Protein AF-0000000086639168 (afdb_homodimer)

InterPro domains:
  IPR001138 Zn(2)Cys(6) fungal-type DNA-binding domain [PF00172] (12-46)
  IPR001138 Zn(2)Cys(6) fungal-type DNA-binding domain [PS00463] (12-40)
  IPR001138 Zn(2)Cys(6) fungal-type DNA-binding domain [PS50048] (12-42)
  IPR001138 Zn(2)Cys(6) fungal-type DNA-binding domain [SM00066] (7-51)
  IPR001138 Zn(2)Cys(6) fungal-type DNA-binding domain [cd00067] (12-43)
  IPR021858 Fungal transcription factor [PF11951] (83-449)
  IPR036864 Zn(2)-C6 fungal-type DNA-binding domain superfamily [G3DSA:4.10.240.10] (5-71)
  IPR036864 Zn(2)-C6 fungal-type DNA-binding domain superfamily [SSF57701] (4-49)

pLDDT: mean 86.14, std 15.99, range [28.06, 98.81]

Foldseek 3Di:
DPDPPCQEDDQAFPVSVVVSHYFPNDPPATPVCVVVVHRGHSQQDPPPPPPPPPDPPDPQLDQDPVLVVLLVPDDPLLNVLLNQLSRPAVLLQAQAPDAHGAPSVLLSVDVLLSLLSSLQSVLLVCLRHVPDDPVVSVVSVVVSVVVLVVLVVVCVVDVDGPLVSSLSNLLSLLCSLAWRNLVPPPRDNVVSLVVNQVSQVSCPHPLNSLVVPDQNSLASVLQSQVLQLLLCLQQLHAGPDALVVLVSSVVGGYRYYAQPVRPDALSQLSSLSNVLSVVQVCCVVPVDPDDVVVLVVSCVSLPQDDDDDDPCCPPPVDDPPPPVVVVSVVRNVLRSLLSRLSSLLSQLSCCFSRVVDFLPDPSNLVSLVVNLVSLVPDDPPHSSLSQSQSSLLSSLLSDQDVVSVVVSLVSLVVSCSVRVTCLSVLSSVLSVVSNVCVVPDRDGSNRSSVSRSSSHRHD/DPDPPCQEDDQAFPVSVVVSHYFPNDPPATPVCVVVVHRTHSQQDPPPPPPPPPPPPDPQLDQDPVLVVLLVPDDPLLNVLLNQLSRPAVLLQAQAPDAHGAPSVLLSVDVLLSLLSSLQSVLLVCLRHVPDDPVVSVVSVVVSVVVLVVLVVVCVVDVDGPLVSSLSNLLSLLCSLAWRVLVPPPRDNVVSLVVNQVSQVSCPHPLNSLVVPDQNSLASVLQSQQLQLLLCLLQLHAGPDALVVLVSSVVGGYRYYAQPVRPDALSQLSSLSNVLSVVQVCCVVVVDPDDVVVLVVSCVSLPQDDDDDDPCCPPPVDPPPPPVVVVSVVRNVLRSLLSRLSSLLSQLSSCFSRVVDFLPDPSNLVSLVVNLVSLVPDDPPHSSLSQSQSSLLSSLLSDQDVVSVVVSLVSLVVSCSVRVTVLSVLSSVLSVVSNVCVVPDRDGSNRSSVSRSSSHRHD

Radius of gyration: 32.45 Å; Cα contacts (8 Å, |Δi|>4): 1247; chains: 2; bounding box: 69×102×83 Å

Structure (mmCIF, N/CA/C/O backbone):
data_AF-0000000086639168-model_v1
#
loop_
_entity.id
_entity.type
_entity.pdbx_description
1 polymer 'Zn(2)-C6 fungal-type domain-containing protein'
#
loop_
_atom_site.group_PDB
_atom_site.id
_atom_site.type_symbol
_atom_site.label_atom_id
_atom_site.label_alt_id
_atom_site.label_comp_id
_atom_site.label_asym_id
_atom_site.label_entity_id
_atom_site.label_seq_id
_atom_site.pdbx_PDB_ins_code
_atom_site.Cartn_x
_atom_site.Cartn_y
_atom_site.Cartn_z
_atom_site.occupancy
_atom_site.B_iso_or_equiv
_atom_site.auth_seq_id
_atom_site.auth_comp_id
_atom_site.auth_asym_id
_atom_site.auth_atom_id
_atom_site.pdbx_PDB_model_num
ATOM 1 N N . MET A 1 1 ? -40.969 24.562 -24.906 1 28.61 1 MET A N 1
ATOM 2 C CA . MET A 1 1 ? -39.938 25.25 -24.141 1 28.61 1 MET A CA 1
ATOM 3 C C . MET A 1 1 ? -38.562 25.031 -24.75 1 28.61 1 MET A C 1
ATOM 5 O O . MET A 1 1 ? -38.25 23.922 -25.188 1 28.61 1 MET A O 1
ATOM 9 N N . PRO A 1 2 ? -37.906 26.109 -25.391 1 35.97 2 PRO A N 1
ATOM 10 C CA . PRO A 1 2 ? -36.656 25.938 -26.125 1 35.97 2 PRO A CA 1
ATOM 11 C C . PRO A 1 2 ? -35.625 25.141 -25.328 1 35.97 2 PRO A C 1
ATOM 13 O O . PRO A 1 2 ? -35.656 25.141 -24.109 1 35.97 2 PRO A O 1
ATOM 16 N N . LYS A 1 3 ? -35.188 24 -25.938 1 38.59 3 LYS A N 1
ATOM 17 C CA . LYS A 1 3 ? -34.156 23.156 -25.344 1 38.59 3 LYS A CA 1
ATOM 18 C C . LYS A 1 3 ? -33.031 24 -24.797 1 38.59 3 LYS A C 1
ATOM 20 O O . LYS A 1 3 ? -32.5 24.891 -25.484 1 38.59 3 LYS A O 1
ATOM 25 N N . ALA A 1 4 ? -32.906 24.047 -23.531 1 40.09 4 ALA A N 1
ATOM 26 C CA . ALA A 1 4 ? -31.828 24.781 -22.859 1 40.09 4 ALA A CA 1
ATOM 27 C C . ALA A 1 4 ? -30.484 24.562 -23.547 1 40.09 4 ALA A C 1
ATOM 29 O O . ALA A 1 4 ? -30.016 23.422 -23.672 1 40.09 4 ALA A O 1
ATOM 30 N N . ARG A 1 5 ? -29.969 25.344 -24.484 1 43.91 5 ARG A N 1
ATOM 31 C CA . ARG A 1 5 ? -28.719 25.391 -25.219 1 43.91 5 ARG A CA 1
ATOM 32 C C . ARG A 1 5 ? -27.531 25.25 -24.281 1 43.91 5 ARG A C 1
ATOM 34 O O . ARG A 1 5 ? -27.422 25.969 -23.297 1 43.91 5 ARG A O 1
ATOM 41 N N . ILE A 1 6 ? -27.062 24.078 -24.203 1 49.97 6 ILE A N 1
ATOM 42 C CA . ILE A 1 6 ? -25.859 23.812 -23.406 1 49.97 6 ILE A CA 1
ATOM 43 C C . ILE A 1 6 ? -24.734 24.719 -23.875 1 49.97 6 ILE A C 1
ATOM 45 O O . ILE A 1 6 ? -24.234 24.594 -25 1 49.97 6 ILE A O 1
ATOM 49 N N . ARG A 1 7 ? -24.594 25.969 -23.5 1 56.16 7 ARG A N 1
ATOM 50 C CA . ARG A 1 7 ? -23.672 27 -23.922 1 56.16 7 ARG A CA 1
ATOM 51 C C . ARG A 1 7 ? -22.266 26.766 -23.375 1 56.16 7 ARG A C 1
ATOM 53 O O . ARG A 1 7 ? -21.281 27.312 -23.891 1 56.16 7 ARG A O 1
ATOM 60 N N . VAL A 1 8 ? -22.141 26.078 -22.219 1 59.53 8 VAL A N 1
ATOM 61 C CA . VAL A 1 8 ? -20.797 25.906 -21.672 1 59.53 8 VAL A CA 1
ATOM 62 C C . VAL A 1 8 ? -20.422 24.422 -21.641 1 59.53 8 VAL A C 1
ATOM 64 O O . VAL A 1 8 ? -21.25 23.578 -21.25 1 59.53 8 VAL A O 1
ATOM 67 N N . VAL A 1 9 ? -19.422 23.953 -22.297 1 63.97 9 VAL A N 1
ATOM 68 C CA . VAL A 1 9 ? -18.906 22.594 -22.312 1 63.97 9 VAL A CA 1
ATOM 69 C C . VAL A 1 9 ? -18.031 22.344 -21.094 1 63.97 9 VAL A C 1
ATOM 71 O O . VAL A 1 9 ? -17.328 23.234 -20.641 1 63.97 9 VAL A O 1
ATOM 74 N N . GLU A 1 10 ? -18.188 21.203 -20.516 1 67.06 10 GLU A N 1
ATOM 75 C CA . GLU A 1 10 ? -17.344 20.781 -19.391 1 67.06 10 GLU A CA 1
ATOM 76 C C . GLU A 1 10 ? -15.867 20.828 -19.766 1 67.06 10 GLU A C 1
ATOM 78 O O . GLU A 1 10 ? -15.477 20.391 -20.844 1 67.06 10 GLU A O 1
ATOM 83 N N . GLY A 1 11 ? -14.867 21.562 -18.938 1 69 11 GLY A N 1
ATOM 84 C CA . GLY A 1 11 ? -13.453 21.766 -19.203 1 69 11 GLY A CA 1
ATOM 85 C C . GLY A 1 11 ? -13.148 23.094 -19.859 1 69 11 GLY A C 1
ATOM 86 O O . GLY A 1 11 ? -12.008 23.359 -20.25 1 69 11 GLY A O 1
ATOM 87 N N . SER A 1 12 ? -14.07 23.844 -19.969 1 70.62 12 SER A N 1
ATOM 88 C CA . SER A 1 12 ? -13.914 25.141 -20.625 1 70.62 12 SER A CA 1
ATOM 89 C C . SER A 1 12 ? -12.984 26.047 -19.828 1 70.62 12 SER A C 1
ATOM 91 O O . SER A 1 12 ? -12.906 25.938 -18.594 1 70.62 12 SER A O 1
ATOM 93 N N . CYS A 1 13 ? -12.172 26.797 -20.547 1 72 13 CYS A N 1
ATOM 94 C CA . CYS A 1 13 ? -11.328 27.797 -19.906 1 72 13 CYS A CA 1
ATOM 95 C C . CYS A 1 13 ? -12.18 28.859 -19.219 1 72 13 CYS A C 1
ATOM 97 O O . CYS A 1 13 ? -13.352 29.062 -19.578 1 72 13 CYS A O 1
ATOM 99 N N . TRP A 1 14 ? -11.719 29.531 -18.234 1 72.25 14 TRP A N 1
ATOM 100 C CA . TRP A 1 14 ? -12.453 30.469 -17.391 1 72.25 14 TRP A CA 1
ATOM 101 C C . TRP A 1 14 ? -13.008 31.625 -18.219 1 72.25 14 TRP A C 1
ATOM 103 O O . TRP A 1 14 ? -14.18 31.984 -18.094 1 72.25 14 TRP A O 1
ATOM 113 N N . PRO A 1 15 ? -12.367 32.188 -19.094 1 75.31 15 PRO A N 1
ATOM 114 C CA . PRO A 1 15 ? -12.93 33.312 -19.875 1 75.31 15 PRO A CA 1
ATOM 115 C C . PRO A 1 15 ? -14.109 32.875 -20.734 1 75.31 15 PRO A C 1
ATOM 117 O O . PRO A 1 15 ? -15.094 33.625 -20.844 1 75.31 15 PRO A O 1
ATOM 120 N N . CYS A 1 16 ? -14.047 31.734 -21.141 1 76.38 16 CYS A N 1
ATOM 121 C CA . CYS A 1 16 ? -15.148 31.25 -21.969 1 76.38 16 CYS A CA 1
ATOM 122 C C . CYS A 1 16 ? -16.375 30.938 -21.109 1 76.38 16 CYS A C 1
ATOM 124 O O . CYS A 1 16 ? -17.5 31.234 -21.5 1 76.38 16 CYS A O 1
ATOM 126 N N . LYS A 1 17 ? -16.094 30.422 -19.953 1 72.12 17 LYS A N 1
ATOM 127 C CA . LYS A 1 17 ? -17.188 30.156 -19.016 1 72.12 17 LYS A CA 1
ATOM 128 C C . LYS A 1 17 ? -17.859 31.453 -18.578 1 72.12 17 LYS A C 1
ATOM 130 O O . LYS A 1 17 ? -19.094 31.516 -18.5 1 72.12 17 LYS A O 1
ATOM 135 N N . LYS A 1 18 ? -17.047 32.406 -18.344 1 70.06 18 LYS A N 1
ATOM 136 C CA . LYS A 1 18 ? -17.531 33.688 -17.922 1 70.06 18 LYS A CA 1
ATOM 137 C C . LYS A 1 18 ? -18.391 34.344 -19 1 70.06 18 LYS A C 1
ATOM 139 O O . LYS A 1 18 ? -19.406 34.969 -18.719 1 70.06 18 LYS A O 1
ATOM 144 N N . ARG A 1 19 ? -18.062 34.156 -20.172 1 74.25 19 ARG A N 1
ATOM 145 C CA . ARG A 1 19 ? -18.719 34.781 -21.312 1 74.25 19 ARG A CA 1
ATOM 146 C C . ARG A 1 19 ? -19.844 33.875 -21.844 1 74.25 19 ARG A C 1
ATOM 148 O O . ARG A 1 19 ? -20.562 34.25 -22.766 1 74.25 19 ARG A O 1
ATOM 155 N N . ARG A 1 20 ? -19.953 32.75 -21.141 1 71.69 20 ARG A N 1
ATOM 156 C CA . ARG A 1 20 ? -20.984 31.781 -21.484 1 71.69 20 ARG A CA 1
ATOM 157 C C . ARG A 1 20 ? -20.938 31.453 -22.969 1 71.69 20 ARG A C 1
ATOM 159 O O . ARG A 1 20 ? -21.969 31.391 -23.641 1 71.69 20 ARG A O 1
ATOM 166 N N . ILE A 1 21 ? -19.656 31.281 -23.469 1 79.5 21 ILE A N 1
ATOM 167 C CA . ILE A 1 21 ? -19.484 30.875 -24.859 1 79.5 21 ILE A CA 1
ATOM 168 C C . ILE A 1 21 ? -18.891 29.469 -24.906 1 79.5 21 ILE A C 1
ATOM 170 O O . ILE A 1 21 ? -18.219 29.031 -23.969 1 79.5 21 ILE A O 1
ATOM 174 N N . LYS A 1 22 ? -19.172 28.781 -25.922 1 76.25 22 LYS A N 1
ATOM 175 C CA . LYS A 1 22 ? -18.688 27.422 -26.094 1 76.25 22 LYS A CA 1
ATOM 176 C C . LYS A 1 22 ? -17.172 27.406 -26.328 1 76.25 22 LYS A C 1
ATOM 178 O O . LYS A 1 22 ? -16.688 27.891 -27.359 1 76.25 22 LYS A O 1
ATOM 183 N N . CYS A 1 23 ? -16.391 26.906 -25.328 1 74.69 23 CYS A N 1
ATOM 184 C CA . CYS A 1 23 ? -14.945 26.75 -25.375 1 74.69 23 CYS A CA 1
ATOM 185 C C . CYS A 1 23 ? -14.547 25.594 -26.281 1 74.69 23 CYS A C 1
ATOM 187 O O . CYS A 1 23 ? -15.242 24.578 -26.328 1 74.69 23 CYS A O 1
ATOM 189 N N . ASP A 1 24 ? -13.547 25.656 -27.031 1 77.69 24 ASP A N 1
ATOM 190 C CA . ASP A 1 24 ? -13.102 24.562 -27.875 1 77.69 24 ASP A CA 1
ATOM 191 C C . ASP A 1 24 ? -12.094 23.672 -27.141 1 77.69 24 ASP A C 1
ATOM 193 O O . ASP A 1 24 ? -11.508 22.766 -27.734 1 77.69 24 ASP A O 1
ATOM 197 N N . LEU A 1 25 ? -11.766 23.953 -25.922 1 74.25 25 LEU A N 1
ATOM 198 C CA . LEU A 1 25 ? -10.969 23.188 -24.969 1 74.25 25 LEU A CA 1
ATOM 199 C C . LEU A 1 25 ? -9.531 23.031 -25.469 1 74.25 25 LEU A C 1
ATOM 201 O O . LEU A 1 25 ? -8.805 22.156 -25.016 1 74.25 25 LEU A O 1
ATOM 205 N N . ALA A 1 26 ? -9.117 23.953 -26.312 1 75 26 ALA A N 1
ATOM 206 C CA . ALA A 1 26 ? -7.742 23.906 -26.797 1 75 26 ALA A CA 1
ATOM 207 C C . ALA A 1 26 ? -6.785 24.516 -25.781 1 75 26 ALA A C 1
ATOM 209 O O . ALA A 1 26 ? -7.055 25.578 -25.219 1 75 26 ALA A O 1
ATOM 210 N N . LYS A 1 27 ? -5.707 23.812 -25.234 1 72.19 27 LYS A N 1
ATOM 211 C CA . LYS A 1 27 ? -4.648 24.281 -24.344 1 72.19 27 LYS A CA 1
ATOM 212 C C . LYS A 1 27 ? -3.387 24.625 -25.125 1 72.19 27 LYS A C 1
ATOM 214 O O . LYS A 1 27 ? -3.121 24.047 -26.188 1 72.19 27 LYS A O 1
ATOM 219 N N . PRO A 1 28 ? -2.666 25.672 -24.641 1 71.88 28 PRO A N 1
ATOM 220 C CA . PRO A 1 28 ? -2.865 26.438 -23.406 1 71.88 28 PRO A CA 1
ATOM 221 C C . PRO A 1 28 ? -3.887 27.562 -23.578 1 71.88 28 PRO A C 1
ATOM 223 O O . PRO A 1 28 ? -4.395 28.094 -22.578 1 71.88 28 PRO A O 1
ATOM 226 N N . THR A 1 29 ? -4.184 27.922 -24.812 1 77.88 29 THR A N 1
ATOM 227 C CA . THR A 1 29 ? -5.121 29 -25.078 1 77.88 29 THR A CA 1
ATOM 228 C C . THR A 1 29 ? -6.207 28.562 -26.047 1 77.88 29 THR A C 1
ATOM 230 O O . THR A 1 29 ? -5.906 28.094 -27.156 1 77.88 29 THR A O 1
ATOM 233 N N . CYS A 1 30 ? -7.344 28.703 -25.578 1 78.5 30 CYS A N 1
ATOM 234 C CA . CYS A 1 30 ? -8.43 28.312 -26.469 1 78.5 30 CYS A CA 1
ATOM 235 C C . CYS A 1 30 ? -8.633 29.344 -27.578 1 78.5 30 CYS A C 1
ATOM 237 O O . CYS A 1 30 ? -8.242 30.5 -27.438 1 78.5 30 CYS A O 1
ATOM 239 N N . SER A 1 31 ? -9.195 28.891 -28.734 1 81.94 31 SER A N 1
ATOM 240 C CA . SER A 1 31 ? -9.359 29.75 -29.922 1 81.94 31 SER A CA 1
ATOM 241 C C . SER A 1 31 ? -10.266 30.938 -29.609 1 81.94 31 SER A C 1
ATOM 243 O O . SER A 1 31 ? -10.117 32 -30.219 1 81.94 31 SER A O 1
ATOM 245 N N . ARG A 1 32 ? -11.117 30.781 -28.703 1 80.69 32 ARG A N 1
ATOM 246 C CA . ARG A 1 32 ? -12.07 31.828 -28.359 1 80.69 32 ARG A CA 1
ATOM 247 C C . ARG A 1 32 ? -11.391 32.938 -27.562 1 80.69 32 ARG A C 1
ATOM 249 O O . ARG A 1 32 ? -11.633 34.125 -27.797 1 80.69 32 ARG A O 1
ATOM 256 N N . CYS A 1 33 ? -10.578 32.531 -26.688 1 78.25 33 CYS A N 1
ATOM 257 C CA . CYS A 1 33 ? -9.805 33.469 -25.906 1 78.25 33 CYS A CA 1
ATOM 258 C C . CYS A 1 33 ? -8.766 34.188 -26.781 1 78.25 33 CYS A C 1
ATOM 260 O O . CYS A 1 33 ? -8.562 35.375 -26.672 1 78.25 33 CYS A O 1
ATOM 262 N N . ALA A 1 34 ? -8.219 33.5 -27.609 1 81.38 34 ALA A N 1
ATOM 263 C CA . ALA A 1 34 ? -7.223 34.062 -28.531 1 81.38 34 ALA A CA 1
ATOM 264 C C . ALA A 1 34 ? -7.84 35.125 -29.422 1 81.38 34 ALA A C 1
ATOM 266 O O . ALA A 1 34 ? -7.223 36.156 -29.672 1 81.38 34 ALA A O 1
ATOM 267 N N . LYS A 1 35 ? -9.008 34.906 -29.844 1 79.75 35 LYS A N 1
ATOM 268 C CA . LYS A 1 35 ? -9.68 35.812 -30.766 1 79.75 35 LYS A CA 1
ATOM 269 C C . LYS A 1 35 ? -10 37.156 -30.094 1 79.75 35 LYS A C 1
ATOM 271 O O . LYS A 1 35 ? -9.953 38.219 -30.734 1 79.75 35 LYS A O 1
ATOM 276 N N . VAL A 1 36 ? -10.219 37.062 -28.859 1 79.88 36 VAL A N 1
ATOM 277 C CA . VAL A 1 36 ? -10.633 38.312 -28.188 1 79.88 36 VAL A CA 1
ATOM 278 C C . VAL A 1 36 ? -9.484 38.844 -27.344 1 79.88 36 VAL A C 1
ATOM 280 O O . VAL A 1 36 ? -9.617 39.906 -26.703 1 79.88 36 VAL A O 1
ATOM 283 N N . GLY A 1 37 ? -8.367 38.219 -27.297 1 74.31 37 GLY A N 1
ATOM 284 C CA . GLY A 1 37 ? -7.195 38.656 -26.562 1 74.31 37 GLY A CA 1
ATOM 285 C C . GLY A 1 37 ? -7.312 38.469 -25.062 1 74.31 37 GLY A C 1
ATOM 286 O O . GLY A 1 37 ? -6.688 39.188 -24.281 1 74.31 37 GLY A O 1
ATOM 287 N N . ALA A 1 38 ? -8.172 37.625 -24.672 1 72.69 38 ALA A N 1
ATOM 288 C CA . ALA A 1 38 ? -8.344 37.344 -23.25 1 72.69 38 ALA A CA 1
ATOM 289 C C . ALA A 1 38 ? -7.293 36.344 -22.75 1 72.69 38 ALA A C 1
ATOM 291 O O . ALA A 1 38 ? -6.781 35.531 -23.547 1 72.69 38 ALA A O 1
ATOM 292 N N . THR A 1 39 ? -6.867 36.438 -21.641 1 71.19 39 THR A N 1
ATOM 293 C CA . THR A 1 39 ? -5.977 35.469 -21.031 1 71.19 39 THR A CA 1
ATOM 294 C C . THR A 1 39 ? -6.727 34.156 -20.719 1 71.19 39 THR A C 1
ATOM 296 O O . THR A 1 39 ? -7.531 34.125 -19.797 1 71.19 39 THR A O 1
ATOM 299 N N . CYS A 1 40 ? -6.406 33.094 -21.484 1 69.38 40 CYS A N 1
ATOM 300 C CA . CYS A 1 40 ? -7.043 31.797 -21.359 1 69.38 40 CYS A CA 1
ATOM 301 C C . CYS A 1 40 ? -6.562 31.078 -20.094 1 69.38 40 CYS A C 1
ATOM 303 O O . CYS A 1 40 ? -5.359 30.969 -19.859 1 69.38 40 CYS A O 1
ATOM 305 N N . ASP A 1 41 ? -7.422 30.938 -19.172 1 66.12 41 ASP A N 1
ATOM 306 C CA . ASP A 1 41 ? -7.09 30.266 -17.906 1 66.12 41 ASP A CA 1
ATOM 307 C C . ASP A 1 41 ? -8.016 29.078 -17.656 1 66.12 41 ASP A C 1
ATOM 309 O O . ASP A 1 41 ? -9.227 29.266 -17.516 1 66.12 41 ASP A O 1
ATOM 313 N N . TYR A 1 42 ? -7.484 28.031 -17.797 1 61.31 42 TYR A N 1
ATOM 314 C CA . TYR A 1 42 ? -8.273 26.828 -17.547 1 61.31 42 TYR A CA 1
ATOM 315 C C . TYR A 1 42 ? -8.289 26.5 -16.047 1 61.31 42 TYR A C 1
ATOM 317 O O . TYR A 1 42 ? -9.039 25.609 -15.625 1 61.31 42 TYR A O 1
ATOM 325 N N . ASN A 1 43 ? -7.512 27.188 -15.359 1 51.44 43 ASN A N 1
ATOM 326 C CA . ASN A 1 43 ? -7.277 26.781 -13.977 1 51.44 43 ASN A CA 1
ATOM 327 C C . ASN A 1 43 ? -8.031 27.672 -12.992 1 51.44 43 ASN A C 1
ATOM 329 O O . ASN A 1 43 ? -8 27.438 -11.789 1 51.44 43 ASN A O 1
ATOM 333 N N . GLN A 1 44 ? -8.625 28.766 -13.461 1 44.03 44 GLN A N 1
ATOM 334 C CA . GLN A 1 44 ? -9.25 29.656 -12.484 1 44.03 44 GLN A CA 1
ATOM 335 C C . GLN A 1 44 ? -10.562 29.062 -11.969 1 44.03 44 GLN A C 1
ATOM 337 O O . GLN A 1 44 ? -11.414 28.641 -12.758 1 44.03 44 GLN A O 1
ATOM 342 N N . ARG A 1 45 ? -10.609 28.531 -10.805 1 42.16 45 ARG A N 1
ATOM 343 C CA . ARG A 1 45 ? -11.867 28.188 -10.148 1 42.16 45 ARG A CA 1
ATOM 344 C C . ARG A 1 45 ? -12.602 29.438 -9.688 1 42.16 45 ARG A C 1
ATOM 346 O O . ARG A 1 45 ? -12.055 30.234 -8.906 1 42.16 45 ARG A O 1
ATOM 353 N N . LEU A 1 46 ? -13.508 29.969 -10.492 1 36.66 46 LEU A N 1
ATOM 354 C CA . LEU A 1 46 ? -14.359 31.031 -9.992 1 36.66 46 LEU A CA 1
ATOM 355 C C . LEU A 1 46 ? -15.133 30.594 -8.758 1 36.66 46 LEU A C 1
ATOM 357 O O . LEU A 1 46 ? -15.812 29.562 -8.781 1 36.66 46 LEU A O 1
ATOM 361 N N . ILE A 1 47 ? -14.672 30.906 -7.594 1 37.56 47 ILE A N 1
ATOM 362 C CA . ILE A 1 47 ? -15.523 30.766 -6.418 1 37.56 47 ILE A CA 1
ATOM 363 C C . ILE A 1 47 ? -16.781 31.609 -6.594 1 37.56 47 ILE A C 1
ATOM 365 O O . ILE A 1 47 ? -16.719 32.844 -6.707 1 37.56 47 ILE A O 1
ATOM 369 N N . ARG A 1 48 ? -17.766 31.25 -7.43 1 35.31 48 ARG A N 1
ATOM 370 C CA . ARG A 1 48 ? -19.031 31.984 -7.398 1 35.31 48 ARG A CA 1
ATOM 371 C C . ARG A 1 48 ? -19.625 31.969 -6 1 35.31 48 ARG A C 1
ATOM 373 O O . ARG A 1 48 ? -19.781 30.906 -5.395 1 35.31 48 ARG A O 1
ATOM 380 N N . TRP A 1 49 ? -19.406 33.031 -5.352 1 31.45 49 TRP A N 1
ATOM 381 C CA . TRP A 1 49 ? -20.172 33.25 -4.129 1 31.45 49 TRP A CA 1
ATOM 382 C C . TRP A 1 49 ? -21.672 33.188 -4.395 1 31.45 49 TRP A C 1
ATOM 384 O O . TRP A 1 49 ? -22.188 33.844 -5.293 1 31.45 49 TRP A O 1
ATOM 394 N N . SER A 1 50 ? -22.281 32.094 -4.531 1 32.62 50 SER A N 1
ATOM 395 C CA . SER A 1 50 ? -23.734 32.156 -4.543 1 32.62 50 SER A CA 1
ATOM 396 C C . SER A 1 50 ? -24.266 33 -3.383 1 32.62 50 SER A C 1
ATOM 398 O O . SER A 1 50 ? -23.781 32.875 -2.254 1 32.62 50 SER A O 1
ATOM 400 N N . THR A 1 51 ? -24.609 34.219 -3.561 1 28.75 51 THR A N 1
ATOM 401 C CA . THR A 1 51 ? -25.391 34.938 -2.57 1 28.75 51 THR A CA 1
ATOM 402 C C . THR A 1 51 ? -26.484 34.062 -1.982 1 28.75 51 THR A C 1
ATOM 404 O O . THR A 1 51 ? -27.312 34.531 -1.204 1 28.75 51 THR A O 1
ATOM 407 N N . ARG A 1 52 ? -26.844 33.094 -2.582 1 32.38 52 ARG A N 1
ATOM 408 C CA . ARG A 1 52 ? -27.812 32.25 -1.937 1 32.38 52 ARG A CA 1
ATOM 409 C C . ARG A 1 52 ? -27.25 31.609 -0.67 1 32.38 52 ARG A C 1
ATOM 411 O O . ARG A 1 52 ? -26.078 31.203 -0.647 1 32.38 52 ARG A O 1
ATOM 418 N N . PRO A 1 53 ? -27.938 31.969 0.509 1 28.22 53 PRO A N 1
ATOM 419 C CA . PRO A 1 53 ? -27.422 31.359 1.735 1 28.22 53 PRO A CA 1
ATOM 420 C C . PRO A 1 53 ? -26.906 29.938 1.514 1 28.22 53 PRO A C 1
ATOM 422 O O . PRO A 1 53 ? -27.547 29.141 0.817 1 28.22 53 PRO A O 1
ATOM 425 N N . ALA A 1 54 ? -25.703 29.734 1.216 1 32.28 54 ALA A N 1
ATOM 426 C CA . ALA A 1 54 ? -25.172 28.375 1.14 1 32.28 54 ALA A CA 1
ATOM 427 C C . ALA A 1 54 ? -26 27.406 1.968 1 32.28 54 ALA A C 1
ATOM 429 O O . ALA A 1 54 ? -26.656 27.812 2.934 1 32.28 54 ALA A O 1
ATOM 430 N N . VAL A 1 55 ? -26.203 26.234 1.498 1 34.38 55 VAL A N 1
ATOM 431 C CA . VAL A 1 55 ? -26.828 25.141 2.248 1 34.38 55 VAL A CA 1
ATOM 432 C C . VAL A 1 55 ? -26.391 25.219 3.711 1 34.38 55 VAL A C 1
ATOM 434 O O . VAL A 1 55 ? -25.375 25.828 4.035 1 34.38 55 VAL A O 1
ATOM 437 N N . THR A 1 56 ? -27.031 24.484 4.691 1 33 56 THR A N 1
ATOM 438 C CA . THR A 1 56 ? -26.922 24.344 6.141 1 33 56 THR A CA 1
ATOM 439 C C . THR A 1 56 ? -25.469 24.125 6.547 1 33 56 THR A C 1
ATOM 441 O O . THR A 1 56 ? -24.875 23.094 6.211 1 33 56 THR A O 1
ATOM 444 N N . VAL A 1 57 ? -24.578 25.109 6.355 1 37.69 57 VAL A N 1
ATOM 445 C CA . VAL A 1 57 ? -23.359 24.953 7.129 1 37.69 57 VAL A CA 1
ATOM 446 C C . VAL A 1 57 ? -23.641 24.156 8.398 1 37.69 57 VAL A C 1
ATOM 448 O O . VAL A 1 57 ? -24.641 24.391 9.078 1 37.69 57 VAL A O 1
ATOM 451 N N . PRO A 1 58 ? -23.078 23.141 8.523 1 37.91 58 PRO A N 1
ATOM 452 C CA . PRO A 1 58 ? -23.344 22.469 9.797 1 37.91 58 PRO A CA 1
ATOM 453 C C . PRO A 1 58 ? -23.344 23.422 10.984 1 37.91 58 PRO A C 1
ATOM 455 O O . PRO A 1 58 ? -22.672 24.453 10.953 1 37.91 58 PRO A O 1
ATOM 458 N N . ALA A 1 59 ? -24.359 23.328 11.852 1 45.5 59 ALA A N 1
ATOM 459 C CA . ALA A 1 59 ? -24.672 24.141 13.031 1 45.5 59 ALA A CA 1
ATOM 460 C C . ALA A 1 59 ? -23.391 24.516 13.781 1 45.5 59 ALA A C 1
ATOM 462 O O . ALA A 1 59 ? -23.297 25.594 14.359 1 45.5 59 ALA A O 1
ATOM 463 N N . ILE A 1 60 ? -22.438 23.703 13.547 1 42.5 60 ILE A N 1
ATOM 464 C CA . ILE A 1 60 ? -21.25 23.922 14.359 1 42.5 60 ILE A CA 1
ATOM 465 C C . ILE A 1 60 ? -20.484 25.141 13.852 1 42.5 60 ILE A C 1
ATOM 467 O O . ILE A 1 60 ? -19.766 25.781 14.617 1 42.5 60 ILE A O 1
ATOM 471 N N . TYR A 1 61 ? -20.766 25.469 12.656 1 41.34 61 TYR A N 1
ATOM 472 C CA . TYR A 1 61 ? -20.047 26.625 12.117 1 41.34 61 TYR A CA 1
ATOM 473 C C . TYR A 1 61 ? -20.906 27.875 12.195 1 41.34 61 TYR A C 1
ATOM 475 O O . TYR A 1 61 ? -20.516 28.953 11.727 1 41.34 61 TYR A O 1
ATOM 483 N N . GLN A 1 62 ? -22.203 27.719 12.656 1 45.03 62 GLN A N 1
ATOM 484 C CA . GLN A 1 62 ? -23.094 28.875 12.742 1 45.03 62 GLN A CA 1
ATOM 485 C C . GLN A 1 62 ? -22.734 29.75 13.938 1 45.03 62 GLN A C 1
ATOM 487 O O . GLN A 1 62 ? -22.375 29.25 15.008 1 45.03 62 GLN A O 1
ATOM 492 N N . ILE A 1 63 ? -22.5 30.984 13.75 1 47.81 63 ILE A N 1
ATOM 493 C CA . ILE A 1 63 ? -22.188 31.969 14.781 1 47.81 63 ILE A CA 1
ATOM 494 C C . ILE A 1 63 ? -23.359 32.094 15.758 1 47.81 63 ILE A C 1
ATOM 496 O O . ILE A 1 63 ? -24.516 32.25 15.336 1 47.81 63 ILE A O 1
ATOM 500 N N . THR A 1 64 ? -23.172 31.75 16.984 1 50.59 64 THR A N 1
ATOM 501 C CA . THR A 1 64 ? -24.188 31.875 18.016 1 50.59 64 THR A CA 1
ATOM 502 C C . THR A 1 64 ? -24.703 33.312 18.109 1 50.59 64 THR A C 1
ATOM 504 O O . THR A 1 64 ? -24.031 34.25 17.656 1 50.59 64 THR A O 1
ATOM 507 N N . THR A 1 65 ? -25.953 33.469 18.578 1 47.75 65 THR A N 1
ATOM 508 C CA . THR A 1 65 ? -26.641 34.75 18.719 1 47.75 65 THR A CA 1
ATOM 509 C C . THR A 1 65 ? -25.734 35.781 19.359 1 47.75 65 THR A C 1
ATOM 511 O O . THR A 1 65 ? -25.719 36.938 18.938 1 47.75 65 THR A O 1
ATOM 514 N N . HIS A 1 66 ? -25.078 35.5 20.422 1 46.69 66 HIS A N 1
ATOM 515 C CA . HIS A 1 66 ? -24.172 36.438 21.078 1 46.69 66 HIS A CA 1
ATOM 516 C C . HIS A 1 66 ? -23.047 36.875 20.141 1 46.69 66 HIS A C 1
ATOM 518 O O . HIS A 1 66 ? -22.688 38.062 20.109 1 46.69 66 HIS A O 1
ATOM 524 N N . ASP A 1 67 ? -22.641 36.125 19.328 1 55.97 67 ASP A N 1
ATOM 525 C CA . ASP A 1 67 ? -21.578 36.438 18.375 1 55.97 67 ASP A CA 1
ATOM 526 C C . ASP A 1 67 ? -22.094 37.375 17.281 1 55.97 67 ASP A C 1
ATOM 528 O O . ASP A 1 67 ? -21.344 38.25 16.812 1 55.97 67 ASP A O 1
ATOM 532 N N . GLU A 1 68 ? -23.344 37.25 17.156 1 55.62 68 GLU A N 1
ATOM 533 C CA . GLU A 1 68 ? -23.953 38.062 16.125 1 55.62 68 GLU A CA 1
ATOM 534 C C . GLU A 1 68 ? -23.953 39.531 16.531 1 55.62 68 GLU A C 1
ATOM 536 O O . GLU A 1 68 ? -23.734 40.438 15.711 1 55.62 68 GLU A O 1
ATOM 541 N N . GLN A 1 69 ? -24.219 39.781 17.812 1 53.84 69 GLN A N 1
ATOM 542 C CA . GLN A 1 69 ? -24.219 41.188 18.297 1 53.84 69 GLN A CA 1
ATOM 543 C C . GLN A 1 69 ? -22.828 41.781 18.188 1 53.84 69 GLN A C 1
ATOM 545 O O . GLN A 1 69 ? -22.688 42.938 17.781 1 53.84 69 GLN A O 1
ATOM 550 N N . LEU A 1 70 ? -21.875 41.125 18.562 1 60.59 70 LEU A N 1
ATOM 551 C CA . LEU A 1 70 ? -20.5 41.625 18.453 1 60.59 70 LEU A CA 1
ATOM 552 C C . LEU A 1 70 ? -20.109 41.781 16.984 1 60.59 70 LEU A C 1
ATOM 554 O O . LEU A 1 70 ? -19.453 42.781 16.641 1 60.59 70 LEU A O 1
ATOM 558 N N . ALA A 1 71 ? -20.609 40.938 16.234 1 67.19 71 ALA A N 1
ATOM 559 C CA . ALA A 1 71 ? -20.281 40.969 14.805 1 67.19 71 ALA A CA 1
ATOM 560 C C . ALA A 1 71 ? -20.984 42.156 14.117 1 67.19 71 ALA A C 1
ATOM 562 O O . ALA A 1 71 ? -20.484 42.688 13.117 1 67.19 71 ALA A O 1
ATOM 563 N N . ALA A 1 72 ? -22.125 42.438 14.727 1 58.09 72 ALA A N 1
ATOM 564 C CA . ALA A 1 72 ? -22.891 43.531 14.117 1 58.09 72 ALA A CA 1
ATOM 565 C C . ALA A 1 72 ? -22.109 44.844 14.164 1 58.09 72 ALA A C 1
ATOM 567 O O . ALA A 1 72 ? -22.328 45.719 13.328 1 58.09 72 ALA A O 1
ATOM 568 N N . SER A 1 73 ? -21.188 44.875 15.086 1 67.06 73 SER A N 1
ATOM 569 C CA . SER A 1 73 ? -20.438 46.125 15.242 1 67.06 73 SER A CA 1
ATOM 570 C C . SER A 1 73 ? -19.203 46.125 14.344 1 67.06 73 SER A C 1
ATOM 572 O O . SER A 1 73 ? -18.531 47.156 14.227 1 67.06 73 SER A O 1
ATOM 574 N N . LEU A 1 74 ? -19.125 45.094 13.633 1 77.06 74 LEU A N 1
ATOM 575 C CA . LEU A 1 74 ? -17.938 45 12.781 1 77.06 74 LEU A CA 1
ATOM 576 C C . LEU A 1 74 ? -18.172 45.719 11.461 1 77.06 74 LEU A C 1
ATOM 578 O O . LEU A 1 74 ? -19.312 45.844 11 1 77.06 74 LEU A O 1
ATOM 582 N N . ALA A 1 75 ? -17.094 46.25 11 1 79.25 75 ALA A N 1
ATOM 583 C CA . ALA A 1 75 ? -17.156 46.75 9.625 1 79.25 75 ALA A CA 1
ATOM 584 C C . ALA A 1 75 ? -17.547 45.656 8.656 1 79.25 75 ALA A C 1
ATOM 586 O O . ALA A 1 75 ? -17.312 44.469 8.922 1 79.25 75 ALA A O 1
ATOM 587 N N . VAL A 1 76 ? -18.203 46 7.621 1 81.56 76 VAL A N 1
ATOM 588 C CA . VAL A 1 76 ? -18.75 45.062 6.641 1 81.56 76 VAL A CA 1
ATOM 589 C C . VAL A 1 76 ? -17.641 44.156 6.133 1 81.56 76 VAL A C 1
ATOM 591 O O . VAL A 1 76 ? -17.828 42.938 6.004 1 81.56 76 VAL A O 1
ATOM 594 N N . TYR A 1 77 ? -16.469 44.75 5.875 1 81.06 77 TYR A N 1
ATOM 595 C CA . TYR A 1 77 ? -15.367 43.969 5.324 1 81.06 77 TYR A CA 1
ATOM 596 C C . TYR A 1 77 ? -14.82 43 6.359 1 81.06 77 TYR A C 1
ATOM 598 O O . TYR A 1 77 ? -14.43 41.875 6.02 1 81.06 77 TYR A O 1
ATOM 606 N N . GLU A 1 78 ? -14.891 43.344 7.605 1 89.75 78 GLU A N 1
ATOM 607 C CA . GLU A 1 78 ? -14.445 42.469 8.672 1 89.75 78 GLU A CA 1
ATOM 608 C C . GLU A 1 78 ? -15.406 41.281 8.844 1 89.75 78 GLU A C 1
ATOM 610 O O . GLU A 1 78 ? -14.977 40.156 9.078 1 89.75 78 GLU A O 1
ATOM 615 N N . LYS A 1 79 ? -16.672 41.594 8.719 1 89.88 79 LYS A N 1
ATOM 616 C CA . LYS A 1 79 ? -17.672 40.531 8.812 1 89.88 79 LYS A CA 1
ATOM 617 C C . LYS A 1 79 ? -17.531 39.531 7.688 1 89.88 79 LYS A C 1
ATOM 619 O O . LYS A 1 79 ? -17.609 38.312 7.914 1 89.88 79 LYS A O 1
ATOM 624 N N . ARG A 1 80 ? -17.25 40 6.562 1 88.56 80 ARG A N 1
ATOM 625 C CA . ARG A 1 80 ? -17.062 39.125 5.406 1 88.56 80 ARG A CA 1
ATOM 626 C C . ARG A 1 80 ? -15.836 38.25 5.578 1 88.56 80 ARG A C 1
ATOM 628 O O . ARG A 1 80 ? -15.875 37.062 5.254 1 88.56 80 ARG A O 1
ATOM 635 N N . SER A 1 81 ? -14.781 38.875 6.02 1 92.38 81 SER A N 1
ATOM 636 C CA . SER A 1 81 ? -13.555 38.125 6.254 1 92.38 81 SER A CA 1
ATOM 637 C C . SER A 1 81 ? -13.758 37.031 7.316 1 92.38 81 SER A C 1
ATOM 639 O O . SER A 1 81 ? -13.281 35.906 7.168 1 92.38 81 SER A O 1
ATOM 641 N N . LEU A 1 82 ? -14.445 37.438 8.305 1 93.25 82 LEU A N 1
ATOM 642 C CA . LEU A 1 82 ? -14.703 36.469 9.383 1 93.25 82 LEU A CA 1
ATOM 643 C C . LEU A 1 82 ? -15.562 35.312 8.891 1 93.25 82 LEU A C 1
ATOM 645 O O . LEU A 1 82 ? -15.312 34.156 9.25 1 93.25 82 LEU A O 1
ATOM 649 N N . ASP A 1 83 ? -16.531 35.562 8.078 1 91.38 83 ASP A N 1
ATOM 650 C CA . ASP A 1 83 ? -17.375 34.531 7.496 1 91.38 83 ASP A CA 1
ATOM 651 C C . ASP A 1 83 ? -16.578 33.594 6.598 1 91.38 83 ASP A C 1
ATOM 653 O O . ASP A 1 83 ? -16.766 32.375 6.625 1 91.38 83 ASP A O 1
ATOM 657 N N . TYR A 1 84 ? -15.742 34.219 5.883 1 92.38 84 TYR A N 1
ATOM 658 C CA . TYR A 1 84 ? -14.867 33.438 5.012 1 92.38 84 TYR A CA 1
ATOM 659 C C . TYR A 1 84 ? -13.953 32.531 5.828 1 92.38 84 TYR A C 1
ATOM 661 O O . TYR A 1 84 ? -13.773 31.375 5.492 1 92.38 84 TYR A O 1
ATOM 669 N N . PHE A 1 85 ? -13.43 33.125 6.859 1 95.38 85 PHE A N 1
ATOM 670 C CA . PHE A 1 85 ? -12.555 32.344 7.734 1 95.38 85 PHE A CA 1
ATOM 671 C C . PHE A 1 85 ? -13.297 31.141 8.312 1 95.38 85 PHE A C 1
ATOM 673 O O . PHE A 1 85 ? -12.789 30.016 8.281 1 95.38 85 PHE A O 1
ATOM 680 N N . HIS A 1 86 ? -14.414 31.391 8.695 1 90.81 86 HIS A N 1
ATOM 681 C CA . HIS A 1 86 ? -15.234 30.375 9.367 1 90.81 86 HIS A CA 1
ATOM 682 C C . HIS A 1 86 ? -15.695 29.312 8.391 1 90.81 86 HIS A C 1
ATOM 684 O O . HIS A 1 86 ? -15.625 28.109 8.695 1 90.81 86 HIS A O 1
ATOM 690 N N . GLY A 1 87 ? -16 29.625 7.309 1 88.69 87 GLY A N 1
ATOM 691 C CA . GLY A 1 87 ? -16.688 28.719 6.406 1 88.69 87 GLY A CA 1
ATOM 692 C C . GLY A 1 87 ? -15.75 28.078 5.395 1 88.69 87 GLY A C 1
ATOM 693 O O . GLY A 1 87 ? -16.047 27 4.879 1 88.69 87 GLY A O 1
ATOM 694 N N . ARG A 1 88 ? -14.703 28.719 5.137 1 91.31 88 ARG A N 1
ATOM 695 C CA . ARG A 1 88 ? -13.883 28.234 4.035 1 91.31 88 ARG A CA 1
ATOM 696 C C . ARG A 1 88 ? -12.477 27.875 4.512 1 91.31 88 ARG A C 1
ATOM 698 O O . ARG A 1 88 ? -11.945 26.828 4.156 1 91.31 88 ARG A O 1
ATOM 705 N N . PHE A 1 89 ? -11.961 28.719 5.258 1 94.12 89 PHE A N 1
ATOM 706 C CA . PHE A 1 89 ? -10.555 28.516 5.602 1 94.12 89 PHE A CA 1
ATOM 707 C C . PHE A 1 89 ? -10.414 27.5 6.73 1 94.12 89 PHE A C 1
ATOM 709 O O . PHE A 1 89 ? -9.625 26.562 6.629 1 94.12 89 PHE A O 1
ATOM 716 N N . TRP A 1 90 ? -11.18 27.656 7.805 1 95.19 90 TRP A N 1
ATOM 717 C CA . TRP A 1 90 ? -11.047 26.844 9.008 1 95.19 90 TRP A CA 1
ATOM 718 C C . TRP A 1 90 ? -11.203 25.359 8.68 1 95.19 90 TRP A C 1
ATOM 720 O O . TRP A 1 90 ? -10.414 24.531 9.148 1 95.19 90 TRP A O 1
ATOM 730 N N . PRO A 1 91 ? -12.055 24.969 7.77 1 92.31 91 PRO A N 1
ATOM 731 C CA . PRO A 1 91 ? -12.227 23.547 7.453 1 92.31 91 PRO A CA 1
ATOM 732 C C . PRO A 1 91 ? -11.023 22.953 6.719 1 92.31 91 PRO A C 1
ATOM 734 O O . PRO A 1 91 ? -10.844 21.734 6.703 1 92.31 91 PRO A O 1
ATOM 737 N N . LEU A 1 92 ? -10.211 23.766 6.172 1 93.69 92 LEU A N 1
ATOM 738 C CA . LEU A 1 92 ? -9.055 23.297 5.418 1 93.69 92 LEU A CA 1
ATOM 739 C C . LEU A 1 92 ? -7.949 22.812 6.359 1 93.69 92 LEU A C 1
ATOM 741 O O . LEU A 1 92 ? -7.035 22.109 5.941 1 93.69 92 LEU A O 1
ATOM 745 N N . LEU A 1 93 ? -8.109 23.188 7.602 1 93.44 93 LEU A N 1
ATOM 746 C CA . LEU A 1 93 ? -7.023 22.938 8.547 1 93.44 93 LEU A CA 1
ATOM 747 C C . LEU A 1 93 ? -7.199 21.578 9.227 1 93.44 93 LEU A C 1
ATOM 749 O O . LEU A 1 93 ? -6.363 21.188 10.039 1 93.44 93 LEU A O 1
ATOM 753 N N . THR A 1 94 ? -8.242 20.844 8.867 1 92.31 94 THR A N 1
ATOM 754 C CA . THR A 1 94 ? -8.492 19.594 9.578 1 92.31 94 THR A CA 1
ATOM 755 C C . THR A 1 94 ? -9.023 18.531 8.625 1 92.31 94 THR A C 1
ATOM 757 O O . THR A 1 94 ? -9.602 18.859 7.582 1 92.31 94 THR A O 1
ATOM 760 N N . THR A 1 95 ? -8.727 17.281 9 1 91.31 95 THR A N 1
ATOM 761 C CA . THR A 1 95 ? -9.281 16.156 8.258 1 91.31 95 THR A CA 1
ATOM 762 C C . THR A 1 95 ? -10.43 15.516 9.031 1 91.31 95 THR A C 1
ATOM 764 O O . THR A 1 95 ? -11.055 14.57 8.555 1 91.31 95 THR A O 1
ATOM 767 N N . ALA A 1 96 ? -10.688 16.094 10.141 1 86.25 96 ALA A N 1
ATOM 768 C CA . ALA A 1 96 ? -11.758 15.539 10.969 1 86.25 96 ALA A CA 1
ATOM 769 C C . ALA A 1 96 ? -13.125 15.75 10.305 1 86.25 96 ALA A C 1
ATOM 771 O O . ALA A 1 96 ? -13.375 16.797 9.727 1 86.25 96 ALA A O 1
ATOM 772 N N . ALA A 1 97 ? -13.906 14.75 10.469 1 80.62 97 ALA A N 1
ATOM 773 C CA . ALA A 1 97 ? -15.25 14.844 9.906 1 80.62 97 ALA A CA 1
ATOM 774 C C . ALA A 1 97 ? -16.062 15.906 10.641 1 80.62 97 ALA A C 1
ATOM 776 O O . ALA A 1 97 ? -16.844 16.641 10.016 1 80.62 97 ALA A O 1
ATOM 777 N N . LYS A 1 98 ? -15.836 16 11.922 1 81.62 98 LYS A N 1
ATOM 778 C CA . LYS A 1 98 ? -16.484 17.016 12.75 1 81.62 98 LYS A CA 1
ATOM 779 C C . LYS A 1 98 ? -15.469 17.922 13.414 1 81.62 98 LYS A C 1
ATOM 781 O O . LYS A 1 98 ? -15.125 17.734 14.586 1 81.62 98 LYS A O 1
ATOM 786 N N . PRO A 1 99 ? -15.18 18.906 12.695 1 85.31 99 PRO A N 1
ATOM 787 C CA . PRO A 1 99 ? -14.156 19.797 13.258 1 85.31 99 PRO A CA 1
ATOM 788 C C . PRO A 1 99 ? -14.688 20.641 14.414 1 85.31 99 PRO A C 1
ATOM 790 O O . PRO A 1 99 ? -15.891 20.891 14.5 1 85.31 99 PRO A O 1
ATOM 793 N N . CYS A 1 100 ? -13.812 20.969 15.266 1 91 100 CYS A N 1
ATOM 794 C CA . CYS A 1 100 ? -14.211 21.891 16.328 1 91 100 CYS A CA 1
ATOM 795 C C . CYS A 1 100 ? -14.523 23.266 15.75 1 91 100 CYS A C 1
ATOM 797 O O . CYS A 1 100 ? -14.117 23.594 14.633 1 91 100 CYS A O 1
ATOM 799 N N . ALA A 1 101 ? -15.211 24.062 16.547 1 92 101 ALA A N 1
ATOM 800 C CA . ALA A 1 101 ? -15.594 25.406 16.125 1 92 101 ALA A CA 1
ATOM 801 C C . ALA A 1 101 ? -14.383 26.328 16.078 1 92 101 ALA A C 1
ATOM 803 O O . ALA A 1 101 ? -13.484 26.234 16.922 1 92 101 ALA A O 1
ATOM 804 N N . PRO A 1 102 ? -14.383 27.203 15.016 1 94.75 102 PRO A N 1
ATOM 805 C CA . PRO A 1 102 ? -13.297 28.188 14.969 1 94.75 102 PRO A CA 1
ATOM 806 C C . PRO A 1 102 ? -13.352 29.188 16.125 1 94.75 102 PRO A C 1
ATOM 808 O O . PRO A 1 102 ? -14.383 29.297 16.797 1 94.75 102 PRO A O 1
ATOM 811 N N . PRO A 1 103 ? -12.273 29.812 16.406 1 94.19 103 PRO A N 1
ATOM 812 C CA . PRO A 1 103 ? -12.234 30.766 17.516 1 94.19 103 PRO A CA 1
ATOM 813 C C . PRO A 1 103 ? -12.906 32.094 17.172 1 94.19 103 PRO A C 1
ATOM 815 O O . PRO A 1 103 ? -12.336 33.156 17.406 1 94.19 103 PRO A O 1
ATOM 818 N N . THR A 1 104 ? -14.141 32.031 16.797 1 91.19 104 THR A N 1
ATOM 819 C CA . THR A 1 104 ? -14.898 33.219 16.375 1 91.19 104 THR A CA 1
ATOM 820 C C . THR A 1 104 ? -15.156 34.156 17.562 1 91.19 104 THR A C 1
ATOM 822 O O . THR A 1 104 ? -15 35.375 17.438 1 91.19 104 THR A O 1
ATOM 825 N N . ILE A 1 105 ? -15.516 33.625 18.688 1 89.31 105 ILE A N 1
ATOM 826 C CA . ILE A 1 105 ? -15.828 34.406 19.859 1 89.31 105 ILE A CA 1
ATOM 827 C C . ILE A 1 105 ? -14.586 35.156 20.328 1 89.31 105 ILE A C 1
ATOM 829 O O . ILE A 1 105 ? -14.664 36.344 20.719 1 89.31 105 ILE A O 1
ATOM 833 N N . VAL A 1 106 ? -13.492 34.5 20.266 1 92.75 106 VAL A N 1
ATOM 834 C CA . VAL A 1 106 ? -12.234 35.125 20.656 1 92.75 106 VAL A CA 1
ATOM 835 C C . VAL A 1 106 ? -11.906 36.25 19.703 1 92.75 106 VAL A C 1
ATOM 837 O O . VAL A 1 106 ? -11.469 37.344 20.141 1 92.75 106 VAL A O 1
ATOM 840 N N . ALA A 1 107 ? -12.164 36.062 18.438 1 94.25 107 ALA A N 1
ATOM 841 C CA . ALA A 1 107 ? -11.906 37.094 17.422 1 94.25 107 ALA A CA 1
ATOM 842 C C . ALA A 1 107 ? -12.812 38.281 17.641 1 94.25 107 ALA A C 1
ATOM 844 O O . ALA A 1 107 ? -12.383 39.438 17.453 1 94.25 107 ALA A O 1
ATOM 845 N N . LEU A 1 108 ? -14.016 38.031 18.016 1 91.25 108 LEU A N 1
ATOM 846 C CA . LEU A 1 108 ? -14.984 39.125 18.188 1 91.25 108 LEU A CA 1
ATOM 847 C C . LEU A 1 108 ? -14.695 39.938 19.453 1 91.25 108 LEU A C 1
ATOM 849 O O . LEU A 1 108 ? -14.984 41.125 19.516 1 91.25 108 LEU A O 1
ATOM 853 N N . GLN A 1 109 ? -14.07 39.312 20.406 1 90.75 109 GLN A N 1
ATOM 854 C CA . GLN A 1 109 ? -13.836 39.938 21.703 1 90.75 109 GLN A CA 1
ATOM 855 C C . GLN A 1 109 ? -12.469 40.625 21.75 1 90.75 109 GLN A C 1
ATOM 857 O O . GLN A 1 109 ? -12.211 41.438 22.625 1 90.75 109 GLN A O 1
ATOM 862 N N . ASN A 1 110 ? -11.625 40.281 20.797 1 90.62 110 ASN A N 1
ATOM 863 C CA . ASN A 1 110 ? -10.25 40.781 20.828 1 90.62 110 ASN A CA 1
ATOM 864 C C . ASN A 1 110 ? -9.828 41.312 19.469 1 90.62 110 ASN A C 1
ATOM 866 O O . ASN A 1 110 ? -9.656 40.562 18.516 1 90.62 110 ASN A O 1
ATOM 870 N N . ARG A 1 111 ? -9.539 42.594 19.422 1 89.62 111 ARG A N 1
ATOM 871 C CA . ARG A 1 111 ? -9.281 43.281 18.156 1 89.62 111 ARG A CA 1
ATOM 872 C C . ARG A 1 111 ? -8.094 42.656 17.422 1 89.62 111 ARG A C 1
ATOM 874 O O . ARG A 1 111 ? -8.141 42.469 16.219 1 89.62 111 ARG A O 1
ATOM 881 N N . VAL A 1 112 ? -7.008 42.312 18.141 1 92.25 112 VAL A N 1
ATOM 882 C CA . VAL A 1 112 ? -5.805 41.812 17.5 1 92.25 112 VAL A CA 1
ATOM 883 C C . VAL A 1 112 ? -6.098 40.438 16.859 1 92.25 112 VAL A C 1
ATOM 885 O O . VAL A 1 112 ? -5.598 40.156 15.773 1 92.25 112 VAL A O 1
ATOM 888 N N . VAL A 1 113 ? -6.918 39.594 17.531 1 96.44 113 VAL A N 1
ATOM 889 C CA . VAL A 1 113 ? -7.281 38.312 16.984 1 96.44 113 VAL A CA 1
ATOM 890 C C . VAL A 1 113 ? -8.188 38.469 15.766 1 96.44 113 VAL A C 1
ATOM 892 O O . VAL A 1 113 ? -8.047 37.75 14.773 1 96.44 113 VAL A O 1
ATOM 895 N N . LEU A 1 114 ? -9.07 39.438 15.836 1 95.44 114 LEU A N 1
ATOM 896 C CA . LEU A 1 114 ? -9.945 39.75 14.703 1 95.44 114 LEU A CA 1
ATOM 897 C C . LEU A 1 114 ? -9.141 40.156 13.484 1 95.44 114 LEU A C 1
ATOM 899 O O . LEU A 1 114 ? -9.375 39.688 12.375 1 95.44 114 LEU A O 1
ATOM 903 N N . LEU A 1 115 ? -8.203 41.031 13.695 1 94.56 115 LEU A N 1
ATOM 904 C CA . LEU A 1 115 ? -7.371 41.531 12.602 1 94.56 115 LEU A CA 1
ATOM 905 C C . LEU A 1 115 ? -6.562 40.406 11.984 1 94.56 115 LEU A C 1
ATOM 907 O O . LEU A 1 115 ? -6.484 40.281 10.758 1 94.56 115 LEU A O 1
ATOM 911 N N . ALA A 1 116 ? -5.98 39.562 12.805 1 97.25 116 ALA A N 1
ATOM 912 C CA . ALA A 1 116 ? -5.211 38.438 12.305 1 97.25 116 ALA A CA 1
ATOM 913 C C . ALA A 1 116 ? -6.09 37.5 11.492 1 97.25 116 ALA A C 1
ATOM 915 O O . ALA A 1 116 ? -5.672 37 10.445 1 97.25 116 ALA A O 1
ATOM 916 N N . THR A 1 117 ? -7.289 37.219 11.992 1 97.56 117 THR A N 1
ATOM 917 C CA . THR A 1 117 ? -8.25 36.375 11.289 1 97.56 117 THR A CA 1
ATOM 91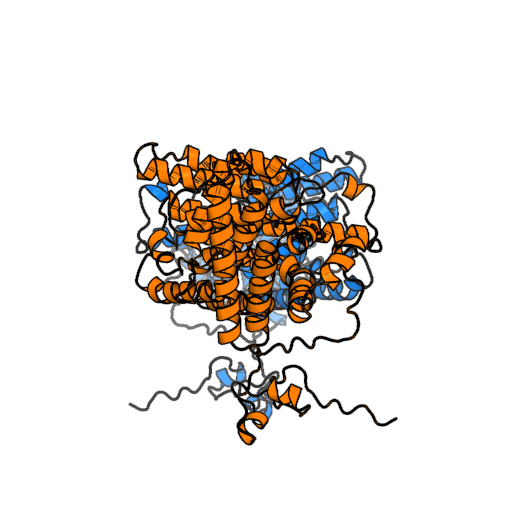8 C C . THR A 1 117 ? -8.586 36.969 9.922 1 97.56 117 THR A C 1
ATOM 920 O O . THR A 1 117 ? -8.641 36.25 8.922 1 97.56 117 THR A O 1
ATOM 923 N N . CYS A 1 118 ? -8.758 38.219 9.906 1 94.88 118 CYS A N 1
ATOM 924 C CA . CYS A 1 118 ? -9.109 38.906 8.656 1 94.88 118 CYS A CA 1
ATOM 925 C C . CYS A 1 118 ? -7.957 38.844 7.664 1 94.88 118 CYS A C 1
ATOM 927 O O . CYS A 1 118 ? -8.164 38.594 6.477 1 94.88 118 CYS A O 1
ATOM 929 N N . VAL A 1 119 ? -6.758 39.125 8.156 1 95.5 119 VAL A N 1
ATOM 930 C CA . VAL A 1 119 ? -5.582 39.094 7.297 1 95.5 119 VAL A CA 1
ATOM 931 C C . VAL A 1 119 ? -5.445 37.688 6.664 1 95.5 119 VAL A C 1
ATOM 933 O O . VAL A 1 119 ? -5.211 37.562 5.461 1 95.5 119 VAL A O 1
ATOM 936 N N . LEU A 1 120 ? -5.625 36.688 7.465 1 97.19 120 LEU A N 1
ATOM 937 C CA . LEU A 1 120 ? -5.527 35.312 6.992 1 97.19 120 LEU A CA 1
ATOM 938 C C . LEU A 1 120 ? -6.609 35.031 5.961 1 97.19 120 LEU A C 1
ATOM 940 O O . LEU A 1 120 ? -6.316 34.5 4.883 1 97.19 120 LEU A O 1
ATOM 944 N N . ALA A 1 121 ? -7.789 35.344 6.266 1 95.5 121 ALA A N 1
ATOM 945 C CA . ALA A 1 121 ? -8.93 35.094 5.383 1 95.5 121 ALA A CA 1
ATOM 946 C C . ALA A 1 121 ? -8.758 35.812 4.055 1 95.5 121 ALA A C 1
ATOM 948 O O . ALA A 1 121 ? -8.969 35.25 2.986 1 95.5 121 ALA A O 1
ATOM 949 N N . ASP A 1 122 ? -8.383 37.031 4.148 1 93.38 122 ASP A N 1
ATOM 950 C CA . ASP A 1 122 ? -8.266 37.875 2.947 1 93.38 122 ASP A CA 1
ATOM 951 C C . ASP A 1 122 ? -7.117 37.375 2.064 1 93.38 122 ASP A C 1
ATOM 953 O O . ASP A 1 122 ? -7.215 37.406 0.837 1 93.38 122 ASP A O 1
ATOM 957 N N . SER A 1 123 ? -6.047 37.031 2.691 1 94.69 123 SER A N 1
ATOM 958 C CA . SER A 1 123 ? -4.922 36.531 1.921 1 94.69 123 SER A CA 1
ATOM 959 C C . SER A 1 123 ? -5.301 35.25 1.176 1 94.69 123 SER A C 1
ATOM 961 O O . SER A 1 123 ? -4.926 35.062 0.017 1 94.69 123 SER A O 1
ATOM 963 N N . HIS A 1 124 ? -6.02 34.375 1.864 1 95.81 124 HIS A N 1
ATOM 964 C CA . HIS A 1 124 ? -6.449 33.156 1.205 1 95.81 124 HIS A CA 1
ATOM 965 C C . HIS A 1 124 ? -7.422 33.469 0.071 1 95.81 124 HIS A C 1
ATOM 967 O O . HIS A 1 124 ? -7.363 32.812 -0.986 1 95.81 124 HIS A O 1
ATOM 973 N N . ARG A 1 125 ? -8.289 34.344 0.358 1 91.75 125 ARG A N 1
ATOM 974 C CA . ARG A 1 125 ? -9.234 34.75 -0.678 1 91.75 125 ARG A CA 1
ATOM 975 C C . ARG A 1 125 ? -8.508 35.312 -1.9 1 91.75 125 ARG A C 1
ATOM 977 O O . ARG A 1 125 ? -8.906 35.031 -3.037 1 91.75 125 ARG A O 1
ATOM 984 N N . TRP A 1 126 ? -7.535 36.031 -1.653 1 90.75 126 TRP A N 1
ATOM 985 C CA . TRP A 1 126 ? -6.73 36.594 -2.742 1 90.75 126 TRP A CA 1
ATOM 986 C C . TRP A 1 126 ? -6.09 35.469 -3.559 1 90.75 126 TRP A C 1
ATOM 988 O O . TRP A 1 126 ? -6.035 35.562 -4.789 1 90.75 126 TRP A O 1
ATOM 998 N N . LEU A 1 127 ? -5.578 34.469 -2.926 1 91.12 127 LEU A N 1
ATOM 999 C CA . LEU A 1 127 ? -4.973 33.344 -3.615 1 91.12 127 LEU A CA 1
ATOM 1000 C C . LEU A 1 127 ? -6.016 32.594 -4.418 1 91.12 127 LEU A C 1
ATOM 1002 O O . LEU A 1 127 ? -5.688 31.953 -5.426 1 91.12 127 LEU A O 1
ATOM 1006 N N . GLN A 1 128 ? -7.223 32.656 -3.959 1 87.94 128 GLN A N 1
ATOM 1007 C CA . GLN A 1 128 ? -8.312 31.969 -4.629 1 87.94 128 GLN A CA 1
ATOM 1008 C C . GLN A 1 128 ? -8.742 32.688 -5.895 1 87.94 128 GLN A C 1
ATOM 1010 O O . GLN A 1 128 ? -8.914 32.094 -6.949 1 87.94 128 GLN A O 1
ATOM 1015 N N . ASP A 1 129 ? -9 33.969 -5.812 1 81.81 129 ASP A N 1
ATOM 1016 C CA . ASP A 1 129 ? -9.625 34.656 -6.941 1 81.81 129 ASP A CA 1
ATOM 1017 C C . ASP A 1 129 ? -8.742 35.781 -7.461 1 81.81 129 ASP A C 1
ATOM 1019 O O . ASP A 1 129 ? -9.008 36.312 -8.531 1 81.81 129 ASP A O 1
ATOM 1023 N N . GLY A 1 130 ? -7.719 36.156 -6.824 1 77.44 130 GLY A N 1
ATOM 1024 C CA . GLY A 1 130 ? -6.793 37.188 -7.293 1 77.44 130 GLY A CA 1
ATOM 1025 C C . GLY A 1 130 ? -7.391 38.594 -7.285 1 77.44 130 GLY A C 1
ATOM 1026 O O . GLY A 1 130 ? -6.742 39.531 -7.719 1 77.44 130 GLY A O 1
ATOM 1027 N N . ARG A 1 131 ? -8.539 38.844 -7.031 1 65.75 131 ARG A N 1
ATOM 1028 C CA . ARG A 1 131 ? -9.266 40.094 -7.254 1 65.75 131 ARG A CA 1
ATOM 1029 C C . ARG A 1 131 ? -8.797 41.156 -6.297 1 65.75 131 ARG A C 1
ATOM 1031 O O . ARG A 1 131 ? -8.812 42.344 -6.633 1 65.75 131 ARG A O 1
ATOM 1038 N N . ASN A 1 132 ? -8.516 40.812 -5.086 1 64.12 132 ASN A N 1
ATOM 1039 C CA . ASN A 1 132 ? -8.156 41.906 -4.172 1 64.12 132 ASN A CA 1
ATOM 1040 C C . ASN A 1 132 ? -6.742 42.406 -4.43 1 64.12 132 ASN A C 1
ATOM 1042 O O . ASN A 1 132 ? -5.957 41.75 -5.117 1 64.12 132 ASN A O 1
ATOM 1046 N N . SER A 1 133 ? -6.629 43.781 -4.184 1 76.88 133 SER A N 1
ATOM 1047 C CA . SER A 1 133 ? -5.316 44.375 -4.359 1 76.88 133 SER A CA 1
ATOM 1048 C C . SER A 1 133 ? -4.336 43.906 -3.299 1 76.88 133 SER A C 1
ATOM 1050 O O . SER A 1 133 ? -4.66 43.875 -2.111 1 76.88 133 SER A O 1
ATOM 1052 N N . ARG A 1 134 ? -3.248 43.5 -3.672 1 83.38 134 ARG A N 1
ATOM 1053 C CA . ARG A 1 134 ? -2.162 43.094 -2.791 1 83.38 134 ARG A CA 1
ATOM 1054 C C . ARG A 1 134 ? -1.744 44.219 -1.859 1 83.38 134 ARG A C 1
ATOM 1056 O O . ARG A 1 134 ? -1.363 43.969 -0.712 1 83.38 134 ARG A O 1
ATOM 1063 N N . SER A 1 135 ? -1.916 45.406 -2.338 1 82.94 135 SER A N 1
ATOM 1064 C CA . SER A 1 135 ? -1.549 46.562 -1.537 1 82.94 135 SER A CA 1
ATOM 1065 C C . SER A 1 135 ? -2.453 46.688 -0.317 1 82.94 135 SER A C 1
ATOM 1067 O O . SER A 1 135 ? -1.982 47 0.779 1 82.94 135 SER A O 1
ATOM 1069 N N . ILE A 1 136 ? -3.645 46.438 -0.518 1 83.94 136 ILE A N 1
ATOM 1070 C CA . ILE A 1 136 ? -4.605 46.531 0.576 1 83.94 136 ILE A CA 1
ATOM 1071 C C . ILE A 1 136 ? -4.309 45.438 1.611 1 83.94 136 ILE A C 1
ATOM 1073 O O . ILE A 1 136 ? -4.387 45.688 2.816 1 83.94 136 ILE A O 1
ATOM 1077 N N . LEU A 1 137 ? -3.941 44.344 1.17 1 89.31 137 LEU A N 1
ATOM 1078 C CA . LEU A 1 137 ? -3.605 43.219 2.061 1 89.31 137 LEU A CA 1
ATOM 1079 C C . LEU A 1 137 ? -2.379 43.562 2.904 1 89.31 137 LEU A C 1
ATOM 1081 O O . LEU A 1 137 ? -2.34 43.25 4.098 1 89.31 137 LEU A O 1
ATOM 1085 N N . ASN A 1 138 ? -1.483 44.25 2.266 1 87.81 138 ASN A N 1
ATOM 1086 C CA . ASN A 1 138 ? -0.263 44.625 2.975 1 87.81 138 ASN A CA 1
ATOM 1087 C C . ASN A 1 138 ? -0.54 45.656 4.066 1 87.81 138 ASN A C 1
ATOM 1089 O O . ASN A 1 138 ? 0.049 45.594 5.148 1 87.81 138 ASN A O 1
ATOM 1093 N N . VAL A 1 139 ? -1.398 46.469 3.75 1 87.56 139 VAL A N 1
ATOM 1094 C CA . VAL A 1 139 ? -1.764 47.5 4.73 1 87.56 139 VAL A CA 1
ATOM 1095 C C . VAL A 1 139 ? -2.465 46.844 5.918 1 87.56 139 VAL A C 1
ATOM 1097 O O . VAL A 1 139 ? -2.166 47.156 7.074 1 87.56 139 VAL A O 1
ATOM 1100 N N . LYS A 1 140 ? -3.338 45.969 5.637 1 89.06 140 LYS A N 1
ATOM 1101 C CA . LYS A 1 140 ? -4.051 45.281 6.695 1 89.06 140 LYS A CA 1
ATOM 1102 C C . LYS A 1 140 ? -3.09 44.438 7.555 1 89.06 140 LYS A C 1
ATOM 1104 O O . LYS A 1 140 ? -3.232 44.406 8.781 1 89.06 140 LYS A O 1
ATOM 1109 N N . ARG A 1 141 ? -2.217 43.875 6.91 1 92.44 141 ARG A N 1
ATOM 1110 C CA . ARG A 1 141 ? -1.209 43.094 7.633 1 92.44 141 ARG A CA 1
ATOM 1111 C C . ARG A 1 141 ? -0.378 44 8.539 1 92.44 141 ARG A C 1
ATOM 1113 O O . ARG A 1 141 ? -0.112 43.656 9.695 1 92.44 141 ARG A O 1
ATOM 1120 N N . MET A 1 142 ? -0.022 45.156 8.031 1 90.19 142 MET A N 1
ATOM 1121 C CA . MET A 1 142 ? 0.779 46.094 8.82 1 90.19 142 MET A CA 1
ATOM 1122 C C . MET A 1 142 ? -0.008 46.594 10.031 1 90.19 142 MET A C 1
ATOM 1124 O O . MET A 1 142 ? 0.545 46.719 11.117 1 90.19 142 MET A O 1
ATOM 1128 N N . GLU A 1 143 ? -1.213 46.812 9.766 1 90.94 143 GLU A N 1
ATOM 1129 C CA . GLU A 1 143 ? -2.078 47.25 10.867 1 90.94 143 GLU A CA 1
ATOM 1130 C C . GLU A 1 143 ? -2.172 46.156 11.93 1 90.94 143 GLU A C 1
ATOM 1132 O O . GLU A 1 143 ? -2.127 46.438 13.125 1 90.94 143 GLU A O 1
ATOM 1137 N N . CYS A 1 144 ? -2.33 44.969 11.461 1 93.88 144 CYS A N 1
ATOM 1138 C CA . CYS A 1 144 ? -2.408 43.812 12.367 1 93.88 144 CYS A CA 1
ATOM 1139 C C . CYS A 1 144 ? -1.119 43.656 13.164 1 93.88 144 CYS A C 1
ATOM 1141 O O . CYS A 1 144 ? -1.157 43.5 14.383 1 93.88 144 CYS A O 1
ATOM 1143 N N . LEU A 1 145 ? 0.031 43.812 12.539 1 93.44 145 LEU A N 1
ATOM 1144 C CA . LEU A 1 145 ? 1.321 43.656 13.203 1 93.44 145 LEU A CA 1
ATOM 1145 C C . LEU A 1 145 ? 1.533 44.781 14.227 1 93.44 145 LEU A C 1
ATOM 1147 O O . LEU A 1 145 ? 2.098 44.562 15.297 1 93.44 145 LEU A O 1
ATOM 1151 N N . ALA A 1 146 ? 1.061 45.906 13.852 1 90.81 146 ALA A N 1
ATOM 1152 C CA . ALA A 1 146 ? 1.149 47.031 14.789 1 90.81 146 ALA A CA 1
ATOM 1153 C C . ALA A 1 146 ? 0.316 46.75 16.047 1 90.81 146 ALA A C 1
ATOM 1155 O O . ALA A 1 146 ? 0.767 47 17.156 1 90.81 146 ALA A O 1
ATOM 1156 N N . ALA A 1 147 ? -0.868 46.312 15.766 1 90.38 147 ALA A N 1
ATOM 1157 C CA . ALA A 1 147 ? -1.741 46 16.891 1 90.38 147 ALA A CA 1
ATOM 1158 C C . ALA A 1 147 ? -1.123 44.906 17.766 1 90.38 147 ALA A C 1
ATOM 1160 O O . ALA A 1 147 ? -1.238 44.938 18.984 1 90.38 147 ALA A O 1
ATOM 1161 N N . LEU A 1 148 ? -0.494 43.969 17.156 1 92.44 148 LEU A N 1
ATOM 1162 C CA . LEU A 1 148 ? 0.161 42.875 17.875 1 92.44 148 LEU A CA 1
ATOM 1163 C C . LEU A 1 148 ? 1.309 43.406 18.734 1 92.44 148 LEU A C 1
ATOM 1165 O O . LEU A 1 148 ? 1.462 43 19.891 1 92.44 148 LEU A O 1
ATOM 1169 N N . ARG A 1 149 ? 2.055 44.25 18.203 1 89.31 149 ARG A N 1
ATOM 1170 C CA . ARG A 1 149 ? 3.178 44.844 18.938 1 89.31 149 ARG A CA 1
ATOM 1171 C C . ARG A 1 149 ? 2.697 45.594 20.172 1 89.31 149 ARG A C 1
ATOM 1173 O O . ARG A 1 149 ? 3.316 45.5 21.234 1 89.31 149 ARG A O 1
ATOM 1180 N N . GLU A 1 150 ? 1.667 46.25 19.984 1 85.38 150 GLU A N 1
ATOM 1181 C CA . GLU A 1 150 ? 1.093 46.969 21.109 1 85.38 150 GLU A CA 1
ATOM 1182 C C . GLU A 1 150 ? 0.652 46.031 22.219 1 85.38 150 GLU A C 1
ATOM 1184 O O . GLU A 1 150 ? 0.857 46.312 23.406 1 85.38 150 GLU A O 1
ATOM 1189 N N . GLU A 1 151 ? 0.054 44.969 21.766 1 86.81 151 GLU A N 1
ATOM 1190 C CA . GLU A 1 151 ? -0.401 43.969 22.734 1 86.81 151 GLU A CA 1
ATOM 1191 C C . GLU A 1 151 ? 0.779 43.312 23.438 1 86.81 151 GLU A C 1
ATOM 1193 O O . GLU A 1 151 ? 0.706 43 24.625 1 86.81 151 GLU A O 1
ATOM 1198 N N . VAL A 1 152 ? 1.793 42.969 22.75 1 86.69 152 VAL A N 1
ATOM 1199 C CA . VAL A 1 152 ? 2.988 42.375 23.328 1 86.69 152 VAL A CA 1
ATOM 1200 C C . VAL A 1 152 ? 3.621 43.312 24.344 1 86.69 152 VAL A C 1
ATOM 1202 O O . VAL A 1 152 ? 4 42.875 25.438 1 86.69 152 VAL A O 1
ATOM 1205 N N . ASP A 1 153 ? 3.693 44.531 23.984 1 81.19 153 ASP A N 1
ATOM 1206 C CA . ASP A 1 153 ? 4.25 45.562 24.891 1 81.19 153 ASP A CA 1
ATOM 1207 C C . ASP A 1 153 ? 3.408 45.688 26.156 1 81.19 153 ASP A C 1
ATOM 1209 O O . ASP A 1 153 ? 3.947 45.844 27.25 1 81.19 153 ASP A O 1
ATOM 1213 N N . GLY A 1 154 ? 2.176 45.625 25.922 1 79.06 154 GLY A N 1
ATOM 1214 C CA . GLY A 1 154 ? 1.277 45.656 27.062 1 79.06 154 GLY A CA 1
ATOM 1215 C C . GLY A 1 154 ? 1.434 44.469 28 1 79.06 154 GLY A C 1
ATOM 1216 O O . GLY A 1 154 ? 1.387 44.625 29.219 1 79.06 154 GLY A O 1
ATOM 1217 N N . CYS A 1 155 ? 1.592 43.281 27.453 1 78 155 CYS A N 1
ATOM 1218 C CA . CYS A 1 155 ? 1.75 42.062 28.234 1 78 155 CYS A CA 1
ATOM 1219 C C . CYS A 1 155 ? 3.082 42.062 28.984 1 78 155 CYS A C 1
ATOM 1221 O O . CYS A 1 155 ? 3.188 41.5 30.078 1 78 155 CYS A O 1
ATOM 1223 N N . CYS A 1 156 ? 4.027 42.594 28.406 1 70.5 156 CYS A N 1
ATOM 1224 C CA . CYS A 1 156 ? 5.332 42.656 29.047 1 70.5 156 CYS A CA 1
ATOM 1225 C C . CYS A 1 156 ? 5.316 43.656 30.188 1 70.5 156 CYS A C 1
ATOM 1227 O O . CYS A 1 156 ? 6.07 43.531 31.156 1 70.5 156 CYS A O 1
ATOM 1229 N N . ALA A 1 157 ? 4.441 44.594 30.016 1 65.12 157 ALA A N 1
ATOM 1230 C CA . ALA A 1 157 ? 4.367 45.656 31.016 1 65.12 157 ALA A CA 1
ATOM 1231 C C . ALA A 1 157 ? 3.502 45.219 32.188 1 65.12 157 ALA A C 1
ATOM 1233 O O . ALA A 1 157 ? 3.771 45.594 33.344 1 65.12 157 ALA A O 1
ATOM 1234 N N . LYS A 1 158 ? 2.477 44.469 31.922 1 66 158 LYS A N 1
ATOM 1235 C CA . LYS A 1 158 ? 1.585 44 32.969 1 66 158 LYS A CA 1
ATOM 1236 C C . LYS A 1 158 ? 1.679 42.5 33.188 1 66 158 LYS A C 1
ATOM 1238 O O . LYS A 1 158 ? 1.709 41.75 32.219 1 66 158 LYS A O 1
ATOM 1243 N N . GLU A 1 159 ? 2.029 42 34.312 1 58.44 159 GLU A N 1
ATOM 1244 C CA . GLU A 1 159 ? 2.25 40.594 34.625 1 58.44 159 GLU A CA 1
ATOM 1245 C C . GLU A 1 159 ? 1.038 39.75 34.281 1 58.44 159 GLU A C 1
ATOM 1247 O O . GLU A 1 159 ? 1.179 38.562 33.938 1 58.44 159 GLU A O 1
ATOM 1252 N N . ASP A 1 160 ? -0.18 40.375 34.25 1 58.91 160 ASP A N 1
ATOM 1253 C CA . ASP A 1 160 ? -1.38 39.562 34.094 1 58.91 160 ASP A CA 1
ATOM 1254 C C . ASP A 1 160 ? -2.018 39.75 32.719 1 58.91 160 ASP A C 1
ATOM 1256 O O . ASP A 1 160 ? -3.236 39.625 32.594 1 58.91 160 ASP A O 1
ATOM 1260 N N . GLY A 1 161 ? -1.277 39.906 31.703 1 65.81 161 GLY A N 1
ATOM 1261 C CA . GLY A 1 161 ? -1.892 40.156 30.406 1 65.81 161 GLY A CA 1
ATOM 1262 C C . GLY A 1 161 ? -2.486 38.938 29.766 1 65.81 161 GLY A C 1
ATOM 1263 O O . GLY A 1 161 ? -2.215 37.812 30.188 1 65.81 161 GLY A O 1
ATOM 1264 N N . PRO A 1 162 ? -3.387 39.219 28.844 1 84.44 162 PRO A N 1
ATOM 1265 C CA . PRO A 1 162 ? -4.109 38.094 28.234 1 84.44 162 PRO A CA 1
ATOM 1266 C C . PRO A 1 162 ? -3.268 37.344 27.219 1 84.44 162 PRO A C 1
ATOM 1268 O O . PRO A 1 162 ? -3.518 37.406 26.016 1 84.44 162 PRO A O 1
ATOM 1271 N N . LEU A 1 163 ? -2.344 36.562 27.734 1 89.5 163 LEU A N 1
ATOM 1272 C CA . LEU A 1 163 ? -1.379 35.812 26.938 1 89.5 163 LEU A CA 1
ATOM 1273 C C . LEU A 1 163 ? -2.086 34.812 26.016 1 89.5 163 LEU A C 1
ATOM 1275 O O . LEU A 1 163 ? -1.633 34.562 24.891 1 89.5 163 LEU A O 1
ATOM 1279 N N . GLN A 1 164 ? -3.113 34.375 26.422 1 90.5 164 GLN A N 1
ATOM 1280 C CA . GLN A 1 164 ? -3.84 33.406 25.594 1 90.5 164 GLN A CA 1
ATOM 1281 C C . GLN A 1 164 ? -4.391 34.062 24.344 1 90.5 164 GLN A C 1
ATOM 1283 O O . GLN A 1 164 ? -4.363 33.469 23.266 1 90.5 164 GLN A O 1
ATOM 1288 N N . THR A 1 165 ? -4.902 35.25 24.562 1 90.75 165 THR A N 1
ATOM 1289 C CA . THR A 1 165 ? -5.398 36 23.406 1 90.75 165 THR A CA 1
ATOM 1290 C C . THR A 1 165 ? -4.277 36.281 22.422 1 90.75 165 THR A C 1
ATOM 1292 O O . THR A 1 165 ? -4.457 36.094 21.203 1 90.75 165 THR A O 1
ATOM 1295 N N . LEU A 1 166 ? -3.189 36.688 22.984 1 93.94 166 LEU A N 1
ATOM 1296 C CA . LEU A 1 166 ? -2.021 36.938 22.141 1 93.94 166 LEU A CA 1
ATOM 1297 C C . LEU A 1 166 ? -1.592 35.688 21.406 1 93.94 166 LEU A C 1
ATOM 1299 O O . LEU A 1 166 ? -1.188 35.75 20.25 1 93.94 166 LEU A O 1
ATOM 1303 N N . LEU A 1 167 ? -1.677 34.594 22.047 1 96.56 167 LEU A N 1
ATOM 1304 C CA . LEU A 1 167 ? -1.302 33.312 21.453 1 96.56 167 LEU A CA 1
ATOM 1305 C C . LEU A 1 167 ? -2.156 33 20.219 1 96.56 167 LEU A C 1
ATOM 1307 O O . LEU A 1 167 ? -1.636 32.562 19.188 1 96.56 167 LEU A O 1
ATOM 1311 N N . PHE A 1 168 ? -3.441 33.281 20.281 1 97.06 168 PHE A N 1
ATOM 1312 C CA . PHE A 1 168 ? -4.328 33.094 19.141 1 97.06 168 PHE A CA 1
ATOM 1313 C C . PHE A 1 168 ? -3.861 33.906 17.953 1 97.06 168 PHE A C 1
ATOM 1315 O O . PHE A 1 168 ? -3.771 33.406 16.828 1 97.06 168 PHE A O 1
ATOM 1322 N N . ALA A 1 169 ? -3.57 35.094 18.219 1 96.94 169 ALA A N 1
ATOM 1323 C CA . ALA A 1 169 ? -3.195 36.031 17.141 1 96.94 169 ALA A CA 1
ATOM 1324 C C . ALA A 1 169 ? -1.886 35.594 16.484 1 96.94 169 ALA A C 1
ATOM 1326 O O . ALA A 1 169 ? -1.784 35.562 15.258 1 96.94 169 ALA A O 1
ATOM 1327 N N . VAL A 1 170 ? -0.909 35.25 17.312 1 97.69 170 VAL A N 1
ATOM 1328 C CA . VAL A 1 170 ? 0.404 34.906 16.781 1 97.69 170 VAL A CA 1
ATOM 1329 C C . VAL A 1 170 ? 0.311 33.594 16.016 1 97.69 170 VAL A C 1
ATOM 1331 O O . VAL A 1 170 ? 0.96 33.406 14.977 1 97.69 170 VAL A O 1
ATOM 1334 N N . LEU A 1 171 ? -0.492 32.656 16.469 1 98.5 171 LEU A N 1
ATOM 1335 C CA . LEU A 1 171 ? -0.7 31.406 15.758 1 98.5 171 LEU A CA 1
ATOM 1336 C C . LEU A 1 171 ? -1.312 31.656 14.391 1 98.5 171 LEU A C 1
ATOM 1338 O O . LEU A 1 171 ? -0.883 31.062 13.391 1 98.5 171 LEU A O 1
ATOM 1342 N N . LEU A 1 172 ? -2.291 32.5 14.328 1 98.5 172 LEU A N 1
ATOM 1343 C CA . LEU A 1 172 ? -2.941 32.812 13.062 1 98.5 172 LEU A CA 1
ATOM 1344 C C . LEU A 1 172 ? -1.951 33.438 12.086 1 98.5 172 LEU A C 1
ATOM 1346 O O . LEU A 1 172 ? -1.953 33.094 10.898 1 98.5 172 LEU A O 1
ATOM 1350 N N . LEU A 1 173 ? -1.12 34.281 12.609 1 97.69 173 LEU A N 1
ATOM 1351 C CA . LEU A 1 173 ? -0.118 34.906 11.758 1 97.69 173 LEU A CA 1
ATOM 1352 C C . LEU A 1 173 ? 0.947 33.906 11.328 1 97.69 173 LEU A C 1
ATOM 1354 O O . LEU A 1 173 ? 1.474 33.969 10.219 1 97.69 173 LEU A O 1
ATOM 1358 N N . TYR A 1 174 ? 1.27 33.031 12.203 1 98.12 174 TYR A N 1
ATOM 1359 C CA . TYR A 1 174 ? 2.178 31.938 11.875 1 98.12 174 TYR A CA 1
ATOM 1360 C C . TYR A 1 174 ? 1.651 31.141 10.688 1 98.12 174 TYR A C 1
ATOM 1362 O O . TYR A 1 174 ? 2.383 30.875 9.727 1 98.12 174 TYR A O 1
ATOM 1370 N N . PHE A 1 175 ? 0.373 30.766 10.719 1 98.31 175 PHE A N 1
ATOM 1371 C CA . PHE A 1 175 ? -0.246 30.016 9.641 1 98.31 175 PHE A CA 1
ATOM 1372 C C . PHE A 1 175 ? -0.373 30.859 8.383 1 98.31 175 PHE A C 1
ATOM 1374 O O . PHE A 1 175 ? -0.178 30.375 7.27 1 98.31 175 PHE A O 1
ATOM 1381 N N . HIS A 1 176 ? -0.702 32.062 8.617 1 97.75 176 HIS A N 1
ATOM 1382 C CA . HIS A 1 176 ? -0.806 33 7.5 1 97.75 176 HIS A CA 1
ATOM 1383 C C . HIS A 1 176 ? 0.496 33.062 6.707 1 97.75 176 HIS A C 1
ATOM 1385 O O . HIS A 1 176 ? 0.501 32.844 5.496 1 97.75 176 HIS A O 1
ATOM 1391 N N . ASP A 1 177 ? 1.604 33.344 7.387 1 97.31 177 ASP A N 1
ATOM 1392 C CA . ASP A 1 177 ? 2.891 33.469 6.715 1 97.31 177 ASP A CA 1
ATOM 1393 C C . ASP A 1 177 ? 3.383 32.125 6.184 1 97.31 177 ASP A C 1
ATOM 1395 O O . ASP A 1 177 ? 3.941 32.062 5.09 1 97.31 177 ASP A O 1
ATOM 1399 N N . GLY A 1 178 ? 3.137 31.141 6.898 1 97.88 178 GLY A N 1
ATOM 1400 C CA . GLY A 1 178 ? 3.707 29.844 6.566 1 97.88 178 GLY A CA 1
ATOM 1401 C C . GLY A 1 178 ? 2.967 29.141 5.453 1 97.88 178 GLY A C 1
ATOM 1402 O O . GLY A 1 178 ? 3.584 28.484 4.605 1 97.88 178 GLY A O 1
ATOM 1403 N N . PHE A 1 179 ? 1.617 29.219 5.457 1 97.62 179 PHE A N 1
ATOM 1404 C CA . PHE A 1 179 ? 0.817 28.5 4.465 1 97.62 179 PHE A CA 1
ATOM 1405 C C . PHE A 1 179 ? 0.557 29.391 3.248 1 97.62 179 PHE A C 1
ATOM 1407 O O . PHE A 1 179 ? 0.599 28.906 2.111 1 97.62 179 PHE A O 1
ATOM 1414 N N . LEU A 1 180 ? 0.356 30.688 3.471 1 96.75 180 LEU A N 1
ATOM 1415 C CA . LEU A 1 180 ? -0.25 31.5 2.424 1 96.75 180 LEU A CA 1
ATOM 1416 C C . LEU A 1 180 ? 0.765 32.469 1.837 1 96.75 180 LEU A C 1
ATOM 1418 O O . LEU A 1 180 ? 0.709 32.781 0.648 1 96.75 180 LEU A O 1
ATOM 1422 N N . GLU A 1 181 ? 1.707 32.938 2.641 1 95 181 GLU A N 1
ATOM 1423 C CA . GLU A 1 181 ? 2.555 34.031 2.193 1 95 181 GLU A CA 1
ATOM 1424 C C . GLU A 1 181 ? 4.031 33.656 2.264 1 95 181 GLU A C 1
ATOM 1426 O O . GLU A 1 181 ? 4.898 34.531 2.289 1 95 181 GLU A O 1
ATOM 1431 N N . CYS A 1 182 ? 4.332 32.469 2.262 1 94.38 182 CYS A N 1
ATOM 1432 C CA . CYS A 1 182 ? 5.699 32 2.49 1 94.38 182 CYS A CA 1
ATOM 1433 C C . CYS A 1 182 ? 6.617 32.438 1.36 1 94.38 182 CYS A C 1
ATOM 1435 O O . CYS A 1 182 ? 7.84 32.5 1.53 1 94.38 182 CYS A O 1
ATOM 1437 N N . ALA A 1 183 ? 6.074 32.844 0.242 1 90.75 183 ALA A N 1
ATOM 1438 C CA . ALA A 1 183 ? 6.879 33.25 -0.909 1 90.75 183 ALA A CA 1
ATOM 1439 C C . ALA A 1 183 ? 7.219 34.75 -0.849 1 90.75 183 ALA A C 1
ATOM 1441 O O . ALA A 1 183 ? 8.07 35.219 -1.602 1 90.75 183 ALA A O 1
ATOM 1442 N N . GLN A 1 184 ? 6.578 35.406 -0.003 1 89.56 184 GLN A N 1
ATOM 1443 C CA . GLN A 1 184 ? 6.805 36.844 0.096 1 89.56 184 GLN A CA 1
ATOM 1444 C C . GLN A 1 184 ? 8.031 37.156 0.955 1 89.56 184 GLN A C 1
ATOM 1446 O O . GLN A 1 184 ? 8.289 36.469 1.94 1 89.56 184 GLN A O 1
ATOM 1451 N N . SER A 1 185 ? 8.68 38.156 0.646 1 87.38 185 SER A N 1
ATOM 1452 C CA . SER A 1 185 ? 9.875 38.562 1.384 1 87.38 185 SER A CA 1
ATOM 1453 C C . SER A 1 185 ? 9.531 39.031 2.793 1 87.38 185 SER A C 1
ATOM 1455 O O . SER A 1 185 ? 10.367 38.969 3.695 1 87.38 185 SER A O 1
ATOM 1457 N N . SER A 1 186 ? 8.336 39.438 2.93 1 86.62 186 SER A N 1
ATOM 1458 C CA . SER A 1 186 ? 7.91 39.969 4.219 1 86.62 186 SER A CA 1
ATOM 1459 C C . SER A 1 186 ? 7.484 38.844 5.168 1 86.62 186 SER A C 1
ATOM 1461 O O . SER A 1 186 ? 7.156 39.125 6.328 1 86.62 186 SER A O 1
ATOM 1463 N N . ALA A 1 187 ? 7.504 37.625 4.668 1 91.88 187 ALA A N 1
ATOM 1464 C CA . ALA A 1 187 ? 7.086 36.5 5.512 1 91.88 187 ALA A CA 1
ATOM 1465 C C . ALA A 1 187 ? 7.984 36.375 6.742 1 91.88 187 ALA A C 1
ATOM 1467 O O . ALA A 1 187 ? 9.203 36.562 6.648 1 91.88 187 ALA A O 1
ATOM 1468 N N . SER A 1 188 ? 7.395 36.188 7.859 1 94.06 188 SER A N 1
ATOM 1469 C CA . SER A 1 188 ? 8.117 36.094 9.125 1 94.06 188 SER A CA 1
ATOM 1470 C C . SER A 1 188 ? 7.711 34.844 9.914 1 94.06 188 SER A C 1
ATOM 1472 O O . SER A 1 188 ? 7.484 34.906 11.117 1 94.06 188 SER A O 1
ATOM 1474 N N . THR A 1 189 ? 7.555 33.781 9.25 1 96.94 189 THR A N 1
ATOM 1475 C CA . THR A 1 189 ? 7.098 32.531 9.859 1 96.94 189 THR A CA 1
ATOM 1476 C C . THR A 1 189 ? 7.977 32.156 11.047 1 96.94 189 THR A C 1
ATOM 1478 O O . THR A 1 189 ? 7.473 31.766 12.102 1 96.94 189 THR A O 1
ATOM 1481 N N . SER A 1 190 ? 9.266 32.312 10.938 1 94.69 190 SER A N 1
ATOM 1482 C CA . SER A 1 190 ? 10.195 31.938 12.008 1 94.69 190 SER A CA 1
ATOM 1483 C C . SER A 1 190 ? 10 32.812 13.234 1 94.69 190 SER A C 1
ATOM 1485 O O . SER A 1 190 ? 10.047 32.344 14.367 1 94.69 190 SER A O 1
ATOM 1487 N N . SER A 1 191 ? 9.766 34.094 13 1 95 191 SER A N 1
ATOM 1488 C CA . SER A 1 191 ? 9.523 35 14.109 1 95 191 SER A CA 1
ATOM 1489 C C . SER A 1 191 ? 8.227 34.656 14.836 1 95 191 SER A C 1
ATOM 1491 O O . SER A 1 191 ? 8.172 34.719 16.062 1 95 191 SER A O 1
ATOM 1493 N N . HIS A 1 192 ? 7.238 34.406 14.078 1 97.12 192 HIS A N 1
ATOM 1494 C CA . HIS A 1 192 ? 5.973 34 14.68 1 97.12 192 HIS A CA 1
ATOM 1495 C C . HIS A 1 192 ? 6.117 32.719 15.477 1 97.12 192 HIS A C 1
ATOM 1497 O O . HIS A 1 192 ? 5.531 32.562 16.547 1 97.12 192 HIS A O 1
ATOM 1503 N N . ARG A 1 193 ? 6.863 31.812 14.945 1 97.12 193 ARG A N 1
ATOM 1504 C CA . ARG A 1 193 ? 7.121 30.562 15.664 1 97.12 193 ARG A CA 1
ATOM 1505 C C . ARG A 1 193 ? 7.762 30.844 17.016 1 97.12 193 ARG A C 1
ATOM 1507 O O . ARG A 1 193 ? 7.316 30.312 18.047 1 97.12 193 ARG A O 1
ATOM 1514 N N . ASP A 1 194 ? 8.781 31.672 16.984 1 95.81 194 ASP A N 1
ATOM 1515 C CA . ASP A 1 194 ? 9.461 32.031 18.234 1 95.81 194 ASP A CA 1
ATOM 1516 C C . ASP A 1 194 ? 8.5 32.719 19.203 1 95.81 194 ASP A C 1
ATOM 1518 O O . ASP A 1 194 ? 8.578 32.5 20.422 1 95.81 194 ASP A O 1
ATOM 1522 N N . GLY A 1 195 ? 7.691 33.531 18.609 1 96.06 195 GLY A N 1
ATOM 1523 C CA . GLY A 1 195 ? 6.676 34.156 19.438 1 96.06 195 GLY A CA 1
ATOM 1524 C C . GLY A 1 195 ? 5.734 33.188 20.109 1 96.06 195 GLY A C 1
ATOM 1525 O O . GLY A 1 195 ? 5.445 33.312 21.297 1 96.06 195 GLY A O 1
ATOM 1526 N N . VAL A 1 196 ? 5.266 32.188 19.344 1 97.44 196 VAL A N 1
ATOM 1527 C CA . VAL A 1 196 ? 4.387 31.172 19.906 1 97.44 196 VAL A CA 1
ATOM 1528 C C . VAL A 1 196 ? 5.09 30.438 21.047 1 97.44 196 VAL A C 1
ATOM 1530 O O . VAL A 1 196 ? 4.523 30.281 22.125 1 97.44 196 VAL A O 1
ATOM 1533 N N . LEU A 1 197 ? 6.281 30.078 20.828 1 96.88 197 LEU A N 1
ATOM 1534 C CA . LEU A 1 197 ? 7.039 29.328 21.828 1 96.88 197 LEU A CA 1
ATOM 1535 C C . LEU A 1 197 ? 7.234 30.156 23.094 1 96.88 197 LEU A C 1
ATOM 1537 O O . LEU A 1 197 ? 7.094 29.656 24.203 1 96.88 197 LEU A O 1
ATOM 1541 N N . ALA A 1 198 ? 7.551 31.406 22.906 1 95.31 198 ALA A N 1
ATOM 1542 C CA . ALA A 1 198 ? 7.75 32.281 24.062 1 95.31 198 ALA A CA 1
ATOM 1543 C C . ALA A 1 198 ? 6.477 32.406 24.891 1 95.31 198 ALA A C 1
ATOM 1545 O O . ALA A 1 198 ? 6.523 32.344 26.125 1 95.31 198 ALA A O 1
ATOM 1546 N N . ILE A 1 199 ? 5.352 32.594 24.234 1 95 199 ILE A N 1
ATOM 1547 C CA . ILE A 1 199 ? 4.078 32.75 24.938 1 95 199 ILE A CA 1
ATOM 1548 C C . ILE A 1 199 ? 3.717 31.438 25.641 1 95 199 ILE A C 1
ATOM 1550 O O . ILE A 1 199 ? 3.314 31.453 26.812 1 95 199 ILE A O 1
ATOM 1554 N N . VAL A 1 200 ? 3.881 30.297 24.953 1 96.19 200 VAL A N 1
ATOM 1555 C CA . VAL A 1 200 ? 3.572 29 25.516 1 96.19 200 VAL A CA 1
ATOM 1556 C C . VAL A 1 200 ? 4.418 28.766 26.766 1 96.19 200 VAL A C 1
ATOM 1558 O O . VAL A 1 200 ? 3.912 28.297 27.797 1 96.19 200 VAL A O 1
ATOM 1561 N N . ASN A 1 201 ? 5.66 29.125 26.703 1 93.88 201 ASN A N 1
ATOM 1562 C CA . ASN A 1 201 ? 6.539 28.969 27.844 1 93.88 201 ASN A CA 1
ATOM 1563 C C . ASN A 1 201 ? 6.098 29.844 29.016 1 93.88 201 ASN A C 1
ATOM 1565 O O . ASN A 1 201 ? 6.094 29.406 30.172 1 93.88 201 ASN A O 1
ATOM 1569 N N . GLN A 1 202 ? 5.73 31.031 28.734 1 91.19 202 GLN A N 1
ATOM 1570 C CA . GLN A 1 202 ? 5.277 31.953 29.766 1 91.19 202 GLN A CA 1
ATOM 1571 C C . GLN A 1 202 ? 3.986 31.453 30.422 1 91.19 202 GLN A C 1
ATOM 1573 O O . GLN A 1 202 ? 3.744 31.703 31.609 1 91.19 202 GLN A O 1
ATOM 1578 N N . LEU A 1 203 ? 3.189 30.75 29.656 1 92.88 203 LEU A N 1
ATOM 1579 C CA . LEU A 1 203 ? 1.912 30.25 30.141 1 92.88 203 LEU A CA 1
ATOM 1580 C C . LEU A 1 203 ? 2.1 28.938 30.891 1 92.88 203 LEU A C 1
ATOM 1582 O O . LEU A 1 203 ? 1.126 28.328 31.344 1 92.88 203 LEU A O 1
ATOM 1586 N N . GLY A 1 204 ? 3.334 28.453 31.047 1 93.69 204 GLY A N 1
ATOM 1587 C CA . GLY A 1 204 ? 3.604 27.266 31.828 1 93.69 204 GLY A CA 1
ATOM 1588 C C . GLY A 1 204 ? 3.943 26.047 30.984 1 93.69 204 GLY A C 1
ATOM 1589 O O . GLY A 1 204 ? 4.016 24.938 31.5 1 93.69 204 GLY A O 1
ATOM 1590 N N . GLY A 1 205 ? 4.031 26.25 29.688 1 95.5 205 GLY A N 1
ATOM 1591 C CA . GLY A 1 205 ? 4.383 25.141 28.812 1 95.5 205 GLY A CA 1
ATOM 1592 C C . GLY A 1 205 ? 3.205 24.609 28.016 1 95.5 205 GLY A C 1
ATOM 1593 O O . GLY A 1 205 ? 2.055 24.953 28.297 1 95.5 205 GLY A O 1
ATOM 1594 N N . MET A 1 206 ? 3.492 23.781 27.047 1 96.88 206 MET A N 1
ATOM 1595 C CA . MET A 1 206 ? 2.488 23.25 26.125 1 96.88 206 MET A CA 1
ATOM 1596 C C . MET A 1 206 ? 1.412 22.484 26.875 1 96.88 206 MET A C 1
ATOM 1598 O O . MET A 1 206 ? 0.22 22.656 26.625 1 96.88 206 MET A O 1
ATOM 1602 N N . THR A 1 207 ? 1.819 21.656 27.812 1 96.62 207 THR A N 1
ATOM 1603 C CA . THR A 1 207 ? 0.874 20.828 28.578 1 96.62 207 THR A CA 1
ATOM 1604 C C . THR A 1 207 ? -0.114 21.719 29.328 1 96.62 207 THR A C 1
ATOM 1606 O O . THR A 1 207 ? -1.316 21.438 29.344 1 96.62 207 THR A O 1
ATOM 1609 N N . ALA A 1 208 ? 0.383 22.719 29.906 1 95.81 208 ALA A N 1
ATOM 1610 C CA . ALA A 1 208 ? -0.459 23.641 30.672 1 95.81 208 ALA A CA 1
ATOM 1611 C C . ALA A 1 208 ? -1.458 24.344 29.766 1 95.81 208 ALA A C 1
ATOM 1613 O O . ALA A 1 208 ? -2.635 24.484 30.109 1 95.81 208 ALA A O 1
ATOM 1614 N N . VAL A 1 209 ? -1.005 24.781 28.641 1 96.25 209 VAL A N 1
ATOM 1615 C CA . VAL A 1 209 ? -1.862 25.531 27.719 1 96.25 209 VAL A CA 1
ATOM 1616 C C . VAL A 1 209 ? -2.953 24.609 27.172 1 96.25 209 VAL A C 1
ATOM 1618 O O . VAL A 1 209 ? -4.117 25.016 27.078 1 96.25 209 VAL A O 1
ATOM 1621 N N . LEU A 1 210 ? -2.607 23.406 26.812 1 96.44 210 LEU A N 1
ATOM 1622 C CA . LEU A 1 210 ? -3.574 22.453 26.297 1 96.44 210 LEU A CA 1
ATOM 1623 C C . LEU A 1 210 ? -4.602 22.078 27.375 1 96.44 210 LEU A C 1
ATOM 1625 O O . LEU A 1 210 ? -5.742 21.734 27.047 1 96.44 210 LEU A O 1
ATOM 1629 N N . GLY A 1 211 ? -4.254 22.219 28.594 1 93.69 211 GLY A N 1
ATOM 1630 C CA . GLY A 1 211 ? -5.129 21.891 29.703 1 93.69 211 GLY A CA 1
ATOM 1631 C C . GLY A 1 211 ? -6.18 22.953 29.969 1 93.69 211 GLY A C 1
ATOM 1632 O O . GLY A 1 211 ? -7.117 22.719 30.734 1 93.69 211 GLY A O 1
ATOM 1633 N N . THR A 1 212 ? -6.105 24.109 29.359 1 89.88 212 THR A N 1
ATOM 1634 C CA . THR A 1 212 ? -7.055 25.188 29.594 1 89.88 212 THR A CA 1
ATOM 1635 C C . THR A 1 212 ? -8.43 24.844 29.031 1 89.88 212 THR A C 1
ATOM 1637 O O . THR A 1 212 ? -9.422 25.469 29.375 1 89.88 212 THR A O 1
ATOM 1640 N N . GLY A 1 213 ? -8.469 23.938 28.109 1 85.44 213 GLY A N 1
ATOM 1641 C CA . GLY A 1 213 ? -9.742 23.406 27.641 1 85.44 213 GLY A CA 1
ATOM 1642 C C . GLY A 1 213 ? -10.344 24.219 26.516 1 85.44 213 GLY A C 1
ATOM 1643 O O . GLY A 1 213 ? -11.531 24.094 26.219 1 85.44 213 GLY A O 1
ATOM 1644 N N . GLN A 1 214 ? -9.594 25.094 25.844 1 91.56 214 GLN A N 1
ATOM 1645 C CA . GLN A 1 214 ? -10.078 25.812 24.672 1 91.56 214 GLN A CA 1
ATOM 1646 C C . GLN A 1 214 ? -9.891 24.984 23.406 1 91.56 214 GLN A C 1
ATOM 1648 O O . GLN A 1 214 ? -8.773 24.891 22.875 1 91.56 214 GLN A O 1
ATOM 1653 N N . ASP A 1 215 ? -10.984 24.562 22.844 1 94.69 215 ASP A N 1
ATOM 1654 C CA . ASP A 1 215 ? -10.945 23.594 21.75 1 94.69 215 ASP A CA 1
ATOM 1655 C C . ASP A 1 215 ? -10.234 24.172 20.531 1 94.69 215 ASP A C 1
ATOM 1657 O O . ASP A 1 215 ? -9.344 23.531 19.969 1 94.69 215 ASP A O 1
ATOM 1661 N N . PRO A 1 216 ? -10.586 25.359 20.125 1 96 216 PRO A N 1
ATOM 1662 C CA . PRO A 1 216 ? -9.906 25.875 18.938 1 96 216 PRO A CA 1
ATOM 1663 C C . PRO A 1 216 ? -8.414 26.094 19.156 1 96 216 PRO A C 1
ATOM 1665 O O . PRO A 1 216 ? -7.609 25.922 18.234 1 96 216 PRO A O 1
ATOM 1668 N N . LEU A 1 217 ? -8.078 26.516 20.359 1 96.44 217 LEU A N 1
ATOM 1669 C CA . LEU A 1 217 ? -6.66 26.688 20.672 1 96.44 217 LEU A CA 1
ATOM 1670 C C . LEU A 1 217 ? -5.938 25.344 20.641 1 96.44 217 LEU A C 1
ATOM 1672 O O . LEU A 1 217 ? -4.82 25.25 20.125 1 96.44 217 LEU A O 1
ATOM 1676 N N . HIS A 1 218 ? -6.586 24.359 21.172 1 97.19 218 HIS A N 1
ATOM 1677 C CA . HIS A 1 218 ? -6.027 23.016 21.156 1 97.19 218 HIS A CA 1
ATOM 1678 C C . HIS A 1 218 ? -5.77 22.547 19.734 1 97.19 218 HIS A C 1
ATOM 1680 O O . HIS A 1 218 ? -4.703 22 19.438 1 97.19 218 HIS A O 1
ATOM 1686 N N . MET A 1 219 ? -6.68 22.781 18.906 1 96.94 219 MET A N 1
ATOM 1687 C CA . MET A 1 219 ? -6.566 22.406 17.5 1 96.94 219 MET A CA 1
ATOM 1688 C C . MET A 1 219 ? -5.418 23.141 16.812 1 96.94 219 MET A C 1
ATOM 1690 O O . MET A 1 219 ? -4.602 22.531 16.125 1 96.94 219 MET A O 1
ATOM 1694 N N . MET A 1 220 ? -5.324 24.359 17.062 1 97.56 220 MET A N 1
ATOM 1695 C CA . MET A 1 220 ? -4.27 25.172 16.453 1 97.56 220 MET A CA 1
ATOM 1696 C C . MET A 1 220 ? -2.896 24.75 16.969 1 97.56 220 MET A C 1
ATOM 1698 O O . MET A 1 220 ? -1.931 24.688 16.203 1 97.56 220 MET A O 1
ATOM 1702 N N . LEU A 1 221 ? -2.863 24.438 18.188 1 98.19 221 LEU A N 1
ATOM 1703 C CA . LEU A 1 221 ? -1.594 24.031 18.781 1 98.19 221 LEU A CA 1
ATOM 1704 C C . LEU A 1 221 ? -1.183 22.641 18.281 1 98.19 221 LEU A C 1
ATOM 1706 O O . LEU A 1 221 ? 0.009 22.359 18.141 1 98.19 221 LEU A O 1
ATOM 1710 N N . SER A 1 222 ? -2.152 21.797 18.047 1 97.75 222 SER A N 1
ATOM 1711 C CA . SER A 1 222 ? -1.825 20.516 17.422 1 97.75 222 SER A CA 1
ATOM 1712 C C . SER A 1 222 ? -1.188 20.719 16.047 1 97.75 222 SER A C 1
ATOM 1714 O O . SER A 1 222 ? -0.238 20.016 15.695 1 97.75 222 SER A O 1
ATOM 1716 N N . GLU A 1 223 ? -1.682 21.656 15.32 1 97.31 223 GLU A N 1
ATOM 1717 C CA . GLU A 1 223 ? -1.108 21.984 14.016 1 97.31 223 GLU A CA 1
ATOM 1718 C C . GLU A 1 223 ? 0.279 22.594 14.164 1 97.31 223 GLU A C 1
ATOM 1720 O O . GLU A 1 223 ? 1.198 22.25 13.414 1 97.31 223 GLU A O 1
ATOM 1725 N N . PHE A 1 224 ? 0.342 23.469 15.102 1 98.25 224 PHE A N 1
ATOM 1726 C CA . PHE A 1 224 ? 1.623 24.125 15.352 1 98.25 224 PHE A CA 1
ATOM 1727 C C . PHE A 1 224 ? 2.686 23.094 15.734 1 98.25 224 PHE A C 1
ATOM 1729 O O . PHE A 1 224 ? 3.795 23.125 15.188 1 98.25 224 PHE A O 1
ATOM 1736 N N . ALA A 1 225 ? 2.34 22.234 16.641 1 98.44 225 ALA A N 1
ATOM 1737 C CA . ALA A 1 225 ? 3.283 21.219 17.078 1 98.44 225 ALA A CA 1
ATOM 1738 C C . ALA A 1 225 ? 3.711 20.328 15.914 1 98.44 225 ALA A C 1
ATOM 1740 O O . ALA A 1 225 ? 4.883 19.953 15.805 1 98.44 225 ALA A O 1
ATOM 1741 N N . THR A 1 226 ? 2.783 20 15.078 1 98.12 226 THR A N 1
ATOM 1742 C CA . THR A 1 226 ? 3.084 19.172 13.922 1 98.12 226 THR A CA 1
ATOM 1743 C C . THR A 1 226 ? 4.031 19.875 12.961 1 98.12 226 THR A C 1
ATOM 1745 O O . THR A 1 226 ? 5.016 19.297 12.508 1 98.12 226 THR A O 1
ATOM 1748 N N . THR A 1 227 ? 3.752 21.109 12.695 1 97.38 227 THR A N 1
ATOM 1749 C CA . THR A 1 227 ? 4.586 21.844 11.758 1 97.38 227 THR A CA 1
ATOM 1750 C C . THR A 1 227 ? 5.973 22.094 12.344 1 97.38 227 THR A C 1
ATOM 1752 O O . THR A 1 227 ? 6.965 22.141 11.609 1 97.38 227 THR A O 1
ATOM 1755 N N . ASP A 1 228 ? 6.012 22.281 13.625 1 97.38 228 ASP A N 1
ATOM 1756 C CA . ASP A 1 228 ? 7.312 22.359 14.281 1 97.38 228 ASP A CA 1
ATOM 1757 C C . ASP A 1 228 ? 8.109 21.078 14.102 1 97.38 228 ASP A C 1
ATOM 1759 O O . ASP A 1 228 ? 9.312 21.125 13.805 1 97.38 228 ASP A O 1
ATOM 1763 N N . LEU A 1 229 ? 7.434 20.031 14.266 1 98 229 LEU A N 1
ATOM 1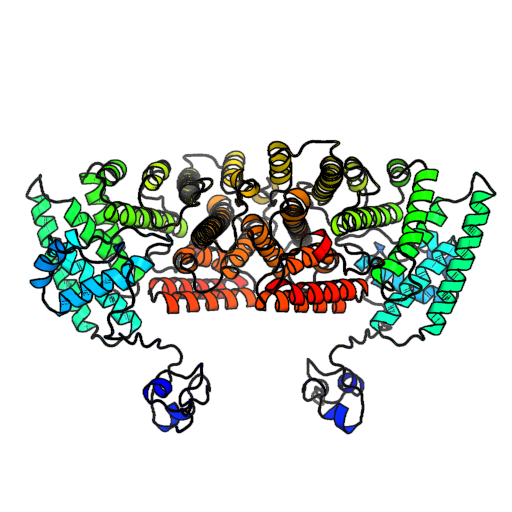764 C CA . LEU A 1 229 ? 8.07 18.719 14.125 1 98 229 LEU A CA 1
ATOM 1765 C C . LEU A 1 229 ? 8.508 18.484 12.68 1 98 229 LEU A C 1
ATOM 1767 O O . LEU A 1 229 ? 9.617 18 12.438 1 98 229 LEU A O 1
ATOM 1771 N N . THR A 1 230 ? 7.672 18.781 11.75 1 96.44 230 THR A N 1
ATOM 1772 C CA . THR A 1 230 ? 8.008 18.562 10.352 1 96.44 230 THR A CA 1
ATOM 1773 C C . THR A 1 230 ? 9.156 19.453 9.922 1 96.44 230 THR A C 1
ATOM 1775 O O . THR A 1 230 ? 10 19.047 9.117 1 96.44 230 THR A O 1
ATOM 1778 N N . ARG A 1 231 ? 9.148 20.656 10.398 1 95.12 231 ARG A N 1
ATOM 1779 C CA . ARG A 1 231 ? 10.312 21.5 10.172 1 95.12 231 ARG A CA 1
ATOM 1780 C C . ARG A 1 231 ? 11.586 20.844 10.695 1 95.12 231 ARG A C 1
ATOM 1782 O O . ARG A 1 231 ? 12.602 20.828 10 1 95.12 231 ARG A O 1
ATOM 1789 N N . ALA A 1 232 ? 11.492 20.375 11.891 1 95 232 ALA A N 1
ATOM 1790 C CA . ALA A 1 232 ? 12.641 19.688 12.5 1 95 232 ALA A CA 1
ATOM 1791 C C . ALA A 1 232 ? 13.102 18.531 11.633 1 95 232 ALA A C 1
ATOM 1793 O O . ALA A 1 232 ? 14.297 18.359 11.391 1 95 232 ALA A O 1
ATOM 1794 N N . MET A 1 233 ? 12.156 17.812 11.148 1 95.5 233 MET A N 1
ATOM 1795 C CA . MET A 1 233 ? 12.422 16.641 10.305 1 95.5 233 MET A CA 1
ATOM 1796 C C . MET A 1 233 ? 13.148 17.047 9.023 1 95.5 233 MET A C 1
ATOM 1798 O O . MET A 1 233 ? 14.125 16.406 8.633 1 95.5 233 MET A O 1
ATOM 1802 N N . LEU A 1 234 ? 12.719 18.078 8.398 1 95.06 234 LEU A N 1
ATOM 1803 C CA . LEU A 1 234 ? 13.211 18.453 7.082 1 95.06 234 LEU A CA 1
ATOM 1804 C C . LEU A 1 234 ? 14.531 19.203 7.188 1 95.06 234 LEU A C 1
ATOM 1806 O O . LEU A 1 234 ? 15.367 19.125 6.281 1 95.06 234 LEU A O 1
ATOM 1810 N N . THR A 1 235 ? 14.781 19.812 8.305 1 90.19 235 THR A N 1
ATOM 1811 C CA . THR A 1 235 ? 15.977 20.641 8.422 1 90.19 235 THR A CA 1
ATOM 1812 C C . THR A 1 235 ? 17.047 19.922 9.234 1 90.19 235 THR A C 1
ATOM 1814 O O . THR A 1 235 ? 18.203 20.375 9.281 1 90.19 235 THR A O 1
ATOM 1817 N N . GLY A 1 236 ? 16.672 18.906 9.906 1 87.56 236 GLY A N 1
ATOM 1818 C CA . GLY A 1 236 ? 17.641 18.188 10.719 1 87.56 236 GLY A CA 1
ATOM 1819 C C . GLY A 1 236 ? 17.859 18.812 12.086 1 87.56 236 GLY A C 1
ATOM 1820 O O . GLY A 1 236 ? 18.844 18.516 12.758 1 87.56 236 GLY A O 1
ATOM 1821 N N . GLN A 1 237 ? 16.984 19.688 12.484 1 87.38 237 GLN A N 1
ATOM 1822 C CA . GLN A 1 237 ? 17.031 20.281 13.812 1 87.38 237 GLN A CA 1
ATOM 1823 C C . GLN A 1 237 ? 16.047 19.562 14.758 1 87.38 237 GLN A C 1
ATOM 1825 O O . GLN A 1 237 ? 15.125 18.891 14.312 1 87.38 237 GLN A O 1
ATOM 1830 N N . PRO A 1 238 ? 16.297 19.656 16.031 1 91.69 238 PRO A N 1
ATOM 1831 C CA . PRO A 1 238 ? 15.328 19.047 16.938 1 91.69 238 PRO A CA 1
ATOM 1832 C C . PRO A 1 238 ? 14.016 19.812 17.031 1 91.69 238 PRO A C 1
ATOM 1834 O O . PRO A 1 238 ? 14 21.031 16.828 1 91.69 238 PRO A O 1
ATOM 1837 N N . PRO A 1 239 ? 13.008 19.125 17.359 1 96.31 239 PRO A N 1
ATOM 1838 C CA . PRO A 1 239 ? 11.734 19.797 17.594 1 96.31 239 PRO A CA 1
ATOM 1839 C C . PRO A 1 239 ? 11.719 20.578 18.906 1 96.31 239 PRO A C 1
ATOM 1841 O O . PRO A 1 239 ? 12.586 20.391 19.75 1 96.31 239 PRO A O 1
ATOM 1844 N N . SER A 1 240 ? 10.758 21.422 19 1 97.12 240 SER A N 1
ATOM 1845 C CA . SER A 1 240 ? 10.672 22.281 20.172 1 97.12 240 SER A CA 1
ATOM 1846 C C . SER A 1 240 ? 10.062 21.547 21.359 1 97.12 240 SER A C 1
ATOM 1848 O O . SER A 1 240 ? 10.227 21.969 22.516 1 97.12 240 SER A O 1
ATOM 1850 N N . PHE A 1 241 ? 9.398 20.438 21.062 1 97.62 241 PHE A N 1
ATOM 1851 C CA . PHE A 1 241 ? 8.695 19.75 22.125 1 97.62 241 PHE A CA 1
ATOM 1852 C C . PHE A 1 241 ? 9.18 18.297 22.25 1 97.62 241 PHE A C 1
ATOM 1854 O O . PHE A 1 241 ? 9.508 17.672 21.25 1 97.62 241 PHE A O 1
ATOM 1861 N N . GLN A 1 242 ? 9.086 17.797 23.469 1 97.25 242 GLN A N 1
ATOM 1862 C CA . GLN A 1 242 ? 9.477 16.422 23.719 1 97.25 242 GLN A CA 1
ATOM 1863 C C . GLN A 1 242 ? 8.43 15.445 23.188 1 97.25 242 GLN A C 1
ATOM 1865 O O . GLN A 1 242 ? 7.262 15.805 23.031 1 97.25 242 GLN A O 1
ATOM 1870 N N . PRO A 1 243 ? 8.875 14.18 22.938 1 97.88 243 PRO A N 1
ATOM 1871 C CA . PRO A 1 243 ? 7.965 13.203 22.344 1 97.88 243 PRO A CA 1
ATOM 1872 C C . PRO A 1 243 ? 6.723 12.961 23.188 1 97.88 243 PRO A C 1
ATOM 1874 O O . PRO A 1 243 ? 5.652 12.656 22.656 1 97.88 243 PRO A O 1
ATOM 1877 N N . ASP A 1 244 ? 6.793 13.094 24.406 1 96.81 244 ASP A N 1
ATOM 1878 C CA . ASP A 1 244 ? 5.699 12.75 25.312 1 96.81 244 ASP A CA 1
ATOM 1879 C C . ASP A 1 244 ? 4.531 13.719 25.156 1 96.81 244 ASP A C 1
ATOM 1881 O O . ASP A 1 244 ? 3.418 13.438 25.594 1 96.81 244 ASP A O 1
ATOM 1885 N N . ILE A 1 245 ? 4.766 14.867 24.562 1 97.88 245 ILE A N 1
ATOM 1886 C CA . ILE A 1 245 ? 3.721 15.883 24.422 1 97.88 245 ILE A CA 1
ATOM 1887 C C . ILE A 1 245 ? 2.578 15.328 23.578 1 97.88 245 ILE A C 1
ATOM 1889 O O . ILE A 1 245 ? 1.433 15.766 23.703 1 97.88 245 ILE A O 1
ATOM 1893 N N . TRP A 1 246 ? 2.881 14.422 22.688 1 98 246 TRP A N 1
ATOM 1894 C CA . TRP A 1 246 ? 1.918 13.945 21.703 1 98 246 TRP A CA 1
ATOM 1895 C C . TRP A 1 246 ? 0.793 13.164 22.375 1 98 246 TRP A C 1
ATOM 1897 O O . TRP A 1 246 ? -0.339 13.148 21.891 1 98 246 TRP A O 1
ATOM 1907 N N . GLU A 1 247 ? 1.062 12.602 23.531 1 96.06 247 GLU A N 1
ATOM 1908 C CA . GLU A 1 247 ? 0 11.969 24.297 1 96.06 247 GLU A CA 1
ATOM 1909 C C . GLU A 1 247 ? -1.008 12.992 24.797 1 96.06 247 GLU A C 1
ATOM 1911 O O . GLU A 1 247 ? -2.213 12.734 24.812 1 96.06 247 GLU A O 1
ATOM 1916 N N . VAL A 1 248 ? -0.479 14.094 25.188 1 97 248 VAL A N 1
ATOM 1917 C CA . VAL A 1 248 ? -1.322 15.156 25.703 1 97 248 VAL A CA 1
ATOM 1918 C C . VAL A 1 248 ? -2.092 15.82 24.562 1 97 248 VAL A C 1
ATOM 1920 O O . VAL A 1 248 ? -3.283 16.109 24.688 1 97 248 VAL A O 1
ATOM 1923 N N . VAL A 1 249 ? -1.447 16 23.453 1 97.56 249 VAL A N 1
ATOM 1924 C CA . VAL A 1 249 ? -2.066 16.609 22.281 1 97.56 249 VAL A CA 1
ATOM 1925 C C . VAL A 1 249 ? -3.252 15.773 21.828 1 97.56 249 VAL A C 1
ATOM 1927 O O . VAL A 1 249 ? -4.297 16.312 21.453 1 97.56 249 VAL A O 1
ATOM 1930 N N . ASP A 1 250 ? -3.137 14.508 21.953 1 95.69 250 ASP A N 1
ATOM 1931 C CA . ASP A 1 250 ? -4.129 13.578 21.422 1 95.69 250 ASP A CA 1
ATOM 1932 C C . ASP A 1 250 ? -5.383 13.547 22.281 1 95.69 250 ASP A C 1
ATOM 1934 O O . ASP A 1 250 ? -6.383 12.93 21.922 1 95.69 250 ASP A O 1
ATOM 1938 N N . ARG A 1 251 ? -5.43 14.203 23.406 1 94 251 ARG A N 1
ATOM 1939 C CA . ARG A 1 251 ? -6.547 14.125 24.344 1 94 251 ARG A CA 1
ATOM 1940 C C . ARG A 1 251 ? -7.645 15.117 23.969 1 94 251 ARG A C 1
ATOM 1942 O O . ARG A 1 251 ? -8.773 15.008 24.453 1 94 251 ARG A O 1
ATOM 1949 N N . GLY A 1 252 ? -7.324 16.078 23.109 1 93.62 252 GLY A N 1
ATOM 1950 C CA . GLY A 1 252 ? -8.281 17.094 22.719 1 93.62 252 GLY A CA 1
ATOM 1951 C C . GLY A 1 252 ? -8.508 17.156 21.219 1 93.62 252 GLY A C 1
ATOM 1952 O O . GLY A 1 252 ? -8.164 16.203 20.5 1 93.62 252 GLY A O 1
ATOM 1953 N N . PRO A 1 253 ? -9.188 18.188 20.766 1 94.69 253 PRO A N 1
ATOM 1954 C CA . PRO A 1 253 ? -9.383 18.328 19.328 1 94.69 253 PRO A CA 1
ATOM 1955 C C . PRO A 1 253 ? -8.07 18.547 18.562 1 94.69 253 PRO A C 1
ATOM 1957 O O . PRO A 1 253 ? -7.27 19.406 18.953 1 94.69 253 PRO A O 1
ATOM 1960 N N . VAL A 1 254 ? -7.875 17.719 17.609 1 95.88 254 VAL A N 1
ATOM 1961 C CA . VAL A 1 254 ? -6.672 17.797 16.797 1 95.88 254 VAL A CA 1
ATOM 1962 C C . VAL A 1 254 ? -7.059 17.922 15.312 1 95.88 254 VAL A C 1
ATOM 1964 O O . VAL A 1 254 ? -8.227 17.781 14.961 1 95.88 254 VAL A O 1
ATOM 1967 N N . TRP A 1 255 ? -6.012 18.172 14.492 1 95.5 255 TRP A N 1
ATOM 1968 C CA . TRP A 1 255 ? -6.32 18.438 13.086 1 95.5 255 TRP A CA 1
ATOM 1969 C C . TRP A 1 255 ? -6.566 17.141 12.328 1 95.5 255 TRP A C 1
ATOM 1971 O O . TRP A 1 255 ? -7.172 17.141 11.25 1 95.5 255 TRP A O 1
ATOM 1981 N N . TRP A 1 256 ? -6.078 16.016 12.82 1 95.19 256 TRP A N 1
ATOM 1982 C CA . TRP A 1 256 ? -6.281 14.773 12.094 1 95.19 256 TRP A CA 1
ATOM 1983 C C . TRP A 1 256 ? -7.547 14.062 12.57 1 95.19 256 TRP A C 1
ATOM 1985 O O . TRP A 1 256 ? -7.965 14.234 13.719 1 95.19 256 TRP A O 1
ATOM 1995 N N . GLY A 1 257 ? -8.086 13.32 11.633 1 90.44 257 GLY A N 1
ATOM 1996 C CA . GLY A 1 257 ? -9.234 12.492 11.984 1 90.44 257 GLY A CA 1
ATOM 1997 C C . GLY A 1 257 ? -8.859 11.289 12.836 1 90.44 257 GLY A C 1
ATOM 1998 O O . GLY A 1 257 ? -7.73 10.805 12.766 1 90.44 257 GLY A O 1
ATOM 1999 N N . ARG A 1 258 ? -9.828 10.875 13.594 1 86.12 258 ARG A N 1
ATOM 2000 C CA . ARG A 1 258 ? -9.602 9.742 14.484 1 86.12 258 ARG A CA 1
ATOM 2001 C C . ARG A 1 258 ? -10.414 8.523 14.031 1 86.12 258 ARG A C 1
ATOM 2003 O O . ARG A 1 258 ? -11.453 8.664 13.391 1 86.12 258 ARG A O 1
ATOM 2010 N N . ASP A 1 259 ? -9.742 7.406 14.297 1 81.62 259 ASP A N 1
ATOM 2011 C CA . ASP A 1 259 ? -10.523 6.188 14.102 1 81.62 259 ASP A CA 1
ATOM 2012 C C . ASP A 1 259 ? -11.594 6.047 15.18 1 81.62 259 ASP A C 1
ATOM 2014 O O . ASP A 1 259 ? -11.352 6.367 16.344 1 81.62 259 ASP A O 1
ATOM 2018 N N . THR A 1 260 ? -12.727 5.703 14.859 1 73.56 260 THR A N 1
ATOM 2019 C CA . THR A 1 260 ? -13.875 5.66 15.75 1 73.56 260 THR A CA 1
ATOM 2020 C C . THR A 1 260 ? -13.648 4.664 16.891 1 73.56 260 THR A C 1
ATOM 2022 O O . THR A 1 260 ? -14.195 4.82 17.969 1 73.56 260 THR A O 1
ATOM 2025 N N . GLN A 1 261 ? -12.742 3.725 16.594 1 74.94 261 GLN A N 1
ATOM 2026 C CA . GLN A 1 261 ? -12.531 2.697 17.609 1 74.94 261 GLN A CA 1
ATOM 2027 C C . GLN A 1 261 ? -11.297 2.994 18.453 1 74.94 261 GLN A C 1
ATOM 2029 O O . GLN A 1 261 ? -11.062 2.342 19.469 1 74.94 261 GLN A O 1
ATOM 2034 N N . GLY A 1 262 ? -10.539 3.996 18.094 1 74.81 262 GLY A N 1
ATOM 2035 C CA . GLY A 1 262 ? -9.375 4.426 18.859 1 74.81 262 GLY A CA 1
ATOM 2036 C C . GLY A 1 262 ? -8.203 3.471 18.75 1 74.81 262 GLY A C 1
ATOM 2037 O O . GLY A 1 262 ? -7.383 3.383 19.672 1 74.81 262 GLY A O 1
ATOM 2038 N N . TYR A 1 263 ? -8.125 2.707 17.703 1 76.94 263 TYR A N 1
ATOM 2039 C CA . TYR A 1 263 ? -7.074 1.709 17.547 1 76.94 263 TYR A CA 1
ATOM 2040 C C . TYR A 1 263 ? -5.781 2.352 17.078 1 76.94 263 TYR A C 1
ATOM 2042 O O . TYR A 1 263 ? -4.691 1.837 17.328 1 76.94 263 TYR A O 1
ATOM 2050 N N . CYS A 1 264 ? -5.996 3.428 16.391 1 84.56 264 CYS A N 1
ATOM 2051 C CA . CYS A 1 264 ? -4.789 4.051 15.867 1 84.56 264 CYS A CA 1
ATOM 2052 C C . CYS A 1 264 ? -4.934 5.566 15.82 1 84.56 264 CYS A C 1
ATOM 2054 O O . CYS A 1 264 ? -6.039 6.086 15.648 1 84.56 264 CYS A O 1
ATOM 2056 N N . SER A 1 265 ? -3.895 6.219 16.125 1 92.06 265 SER A N 1
ATOM 2057 C CA . SER A 1 265 ? -3.869 7.676 16.047 1 92.06 265 SER A CA 1
ATOM 2058 C C . SER A 1 265 ? -2.578 8.172 15.406 1 92.06 265 SER A C 1
ATOM 2060 O O . SER A 1 265 ? -1.517 7.574 15.594 1 92.06 265 SER A O 1
ATOM 2062 N N . LEU A 1 266 ? -2.723 9.227 14.719 1 95.81 266 LEU A N 1
ATOM 2063 C CA . LEU A 1 266 ? -1.563 9.852 14.086 1 95.81 266 LEU A CA 1
ATOM 2064 C C . LEU A 1 266 ? -0.592 10.375 15.141 1 95.81 266 LEU A C 1
ATOM 2066 O O . LEU A 1 266 ? 0.599 10.539 14.867 1 95.81 266 LEU A O 1
ATOM 2070 N N . SER A 1 267 ? -1.082 10.617 16.328 1 96.81 267 SER A N 1
ATOM 2071 C CA . SER A 1 267 ? -0.256 11.109 17.422 1 96.81 267 SER A CA 1
ATOM 2072 C C . SER A 1 267 ? 0.886 10.148 17.734 1 96.81 267 SER A C 1
ATOM 2074 O O . SER A 1 267 ? 1.989 10.578 18.078 1 96.81 267 SER A O 1
ATOM 2076 N N . SER A 1 268 ? 0.611 8.891 17.609 1 96.69 268 SER A N 1
ATOM 2077 C CA . SER A 1 268 ? 1.646 7.902 17.875 1 96.69 268 SER A CA 1
ATOM 2078 C C . SER A 1 268 ? 2.77 7.977 16.859 1 96.69 268 SER A C 1
ATOM 2080 O O . SER A 1 268 ? 3.941 7.785 17.188 1 96.69 268 SER A O 1
ATOM 2082 N N . VAL A 1 269 ? 2.41 8.219 15.656 1 97.88 269 VAL A N 1
ATOM 2083 C CA . VAL A 1 269 ? 3.406 8.344 14.602 1 97.88 269 VAL A CA 1
ATOM 2084 C C . VAL A 1 269 ? 4.27 9.578 14.852 1 97.88 269 VAL A C 1
ATOM 2086 O O . VAL A 1 269 ? 5.496 9.516 14.766 1 97.88 269 VAL A O 1
ATOM 2089 N N . PHE A 1 270 ? 3.639 10.672 15.219 1 98.5 270 PHE A N 1
ATOM 2090 C CA . PHE A 1 270 ? 4.375 11.906 15.492 1 98.5 270 PHE A CA 1
ATOM 2091 C C . PHE A 1 270 ? 5.293 11.727 16.688 1 98.5 270 PHE A C 1
ATOM 2093 O O . PHE A 1 270 ? 6.398 12.266 16.719 1 98.5 270 PHE A O 1
ATOM 2100 N N . GLN A 1 271 ? 4.809 11.008 17.656 1 98.44 271 GLN A N 1
ATOM 2101 C CA . GLN A 1 271 ? 5.652 10.703 18.812 1 98.44 271 GLN A CA 1
ATOM 2102 C C . GLN A 1 271 ? 6.926 9.977 18.391 1 98.44 271 GLN A C 1
ATOM 2104 O O . GLN A 1 271 ? 8.016 10.305 18.844 1 98.44 271 GLN A O 1
ATOM 2109 N N . GLN A 1 272 ? 6.746 9.039 17.5 1 98.31 272 GLN A N 1
ATOM 2110 C CA . GLN A 1 272 ? 7.898 8.281 17.031 1 98.31 272 GLN A CA 1
ATOM 2111 C C . GLN A 1 272 ? 8.82 9.156 16.188 1 98.31 272 GLN A C 1
ATOM 2113 O O . GLN A 1 272 ? 10.047 9.07 16.312 1 98.31 272 GLN A O 1
ATOM 2118 N N . ILE A 1 273 ? 8.266 9.953 15.328 1 98.44 273 ILE A N 1
ATOM 2119 C CA . ILE A 1 273 ? 9.078 10.859 14.516 1 98.44 273 ILE A CA 1
ATOM 2120 C C . ILE A 1 273 ? 9.875 11.789 15.43 1 98.44 273 ILE A C 1
ATOM 2122 O O . ILE A 1 273 ? 11.07 12.023 15.211 1 98.44 273 ILE A O 1
ATOM 2126 N N . SER A 1 274 ? 9.172 12.32 16.422 1 98.56 274 SER A N 1
ATOM 2127 C CA . SER A 1 274 ? 9.844 13.18 17.391 1 98.56 274 SER A CA 1
ATOM 2128 C C . SER A 1 274 ? 10.992 12.445 18.078 1 98.56 274 SER A C 1
ATOM 2130 O O . SER A 1 274 ? 12.102 12.977 18.188 1 98.56 274 SER A O 1
ATOM 2132 N N . SER A 1 275 ? 10.734 11.258 18.5 1 98.12 275 SER A N 1
ATOM 2133 C CA . SER A 1 275 ? 11.773 10.453 19.141 1 98.12 275 SER A CA 1
ATOM 2134 C C . SER A 1 275 ? 12.953 10.227 18.188 1 98.12 275 SER A C 1
ATOM 2136 O O . SER A 1 275 ? 14.109 10.289 18.609 1 98.12 275 SER A O 1
ATOM 2138 N N . MET A 1 276 ? 12.656 9.984 17 1 98.19 276 MET A N 1
ATOM 2139 C CA . MET A 1 276 ? 13.688 9.789 15.984 1 98.19 276 MET A CA 1
ATOM 2140 C C . MET A 1 276 ? 14.523 11.055 15.812 1 98.19 276 MET A C 1
ATOM 2142 O O . MET A 1 276 ? 15.742 10.984 15.695 1 98.19 276 MET A O 1
ATOM 2146 N N . ALA A 1 277 ? 13.828 12.188 15.75 1 97.94 277 ALA A N 1
ATOM 2147 C CA . ALA A 1 277 ? 14.531 13.453 15.586 1 97.94 277 ALA A CA 1
ATOM 2148 C C . ALA A 1 277 ? 15.5 13.695 16.734 1 97.94 277 ALA A C 1
ATOM 2150 O O . ALA A 1 277 ? 16.641 14.125 16.516 1 97.94 277 ALA A O 1
ATOM 2151 N N . PHE A 1 278 ? 15.086 13.445 17.938 1 97.31 278 PHE A N 1
ATOM 2152 C CA . PHE A 1 278 ? 15.961 13.602 19.094 1 97.31 278 PHE A CA 1
ATOM 2153 C C . PHE A 1 278 ? 17.094 12.594 19.047 1 97.31 278 PHE A C 1
ATOM 2155 O O . PHE A 1 278 ? 18.234 12.906 19.438 1 97.31 278 PHE A O 1
ATOM 2162 N N . TYR A 1 279 ? 16.797 11.391 18.625 1 97.38 279 TYR A N 1
ATOM 2163 C CA . TYR A 1 279 ? 17.828 10.367 18.5 1 97.38 279 TYR A CA 1
ATOM 2164 C C . TYR A 1 279 ? 18.891 10.789 17.484 1 97.38 279 TYR A C 1
ATOM 2166 O O . TYR A 1 279 ? 20.078 10.625 17.719 1 97.38 279 TYR A O 1
ATOM 2174 N N . LEU A 1 280 ? 18.422 11.289 16.375 1 96.81 280 LEU A N 1
ATOM 2175 C CA . LEU A 1 280 ? 19.344 11.773 15.352 1 96.81 280 LEU A CA 1
ATOM 2176 C C . LEU A 1 280 ? 20.25 12.852 15.914 1 96.81 280 LEU A C 1
ATOM 2178 O O . LEU A 1 280 ? 21.469 12.82 15.688 1 96.81 280 LEU A O 1
ATOM 2182 N N . GLU A 1 281 ? 19.672 13.742 16.625 1 95.44 281 GLU A N 1
ATOM 2183 C CA . GLU A 1 281 ? 20.453 14.797 17.266 1 95.44 281 GLU A CA 1
ATOM 2184 C C . GLU A 1 281 ? 21.484 14.219 18.219 1 95.44 281 GLU A C 1
ATOM 2186 O O . GLU A 1 281 ? 22.656 14.609 18.203 1 95.44 281 GLU A O 1
ATOM 2191 N N . ALA A 1 282 ? 21.109 13.336 19.016 1 96.12 282 ALA A N 1
ATOM 2192 C CA . ALA A 1 282 ? 21.969 12.734 20.031 1 96.12 282 ALA A CA 1
ATOM 2193 C C . ALA A 1 282 ? 23.125 11.969 19.375 1 96.12 282 ALA A C 1
ATOM 2195 O O . ALA A 1 282 ? 24.25 12.008 19.859 1 96.12 282 ALA A O 1
ATOM 2196 N N . THR A 1 283 ? 22.781 11.258 18.344 1 95.31 283 THR A N 1
ATOM 2197 C CA . THR A 1 283 ? 23.812 10.461 17.688 1 95.31 283 THR A CA 1
ATOM 2198 C C . THR A 1 283 ? 24.766 11.359 16.891 1 95.31 283 THR A C 1
ATOM 2200 O O . THR A 1 283 ? 25.969 11.102 16.828 1 95.31 283 THR A O 1
ATOM 2203 N N . THR A 1 284 ? 24.219 12.367 16.266 1 92.81 284 THR A N 1
ATOM 2204 C CA . THR A 1 284 ? 25.047 13.312 15.516 1 92.81 284 THR A CA 1
ATOM 2205 C C . THR A 1 284 ? 26.031 14.023 16.438 1 92.81 284 THR A C 1
ATOM 2207 O O . THR A 1 284 ? 27.172 14.273 16.062 1 92.81 284 THR A O 1
ATOM 2210 N N . HIS A 1 285 ? 25.641 14.312 17.609 1 92.94 285 HIS A N 1
ATOM 2211 C CA . HIS A 1 285 ? 26.484 15.023 18.562 1 92.94 285 HIS A CA 1
ATOM 2212 C C . HIS A 1 285 ? 27.219 14.047 19.469 1 92.94 285 HIS A C 1
ATOM 2214 O O . HIS A 1 285 ? 27.781 14.445 20.5 1 92.94 285 HIS A O 1
ATOM 2220 N N . MET A 1 286 ? 27.141 12.781 19.25 1 93.25 286 MET A N 1
ATOM 2221 C CA . MET A 1 286 ? 27.891 11.719 19.922 1 93.25 286 MET A CA 1
ATOM 2222 C C . MET A 1 286 ? 27.484 11.617 21.391 1 93.25 286 MET A C 1
ATOM 2224 O O . MET A 1 286 ? 28.312 11.289 22.25 1 93.25 286 MET A O 1
ATOM 2228 N N . ILE A 1 287 ? 26.344 12.094 21.672 1 93.81 287 ILE A N 1
ATOM 2229 C CA . ILE A 1 287 ? 25.781 11.938 23 1 93.81 287 ILE A CA 1
ATOM 2230 C C . ILE A 1 287 ? 25.328 10.492 23.203 1 93.81 287 ILE A C 1
ATOM 2232 O O . ILE A 1 287 ? 25.484 9.93 24.297 1 93.81 287 ILE A O 1
ATOM 2236 N N . GLU A 1 288 ? 24.656 9.898 22.141 1 94.56 288 GLU A N 1
ATOM 2237 C CA . GLU A 1 288 ? 24.25 8.5 22.109 1 94.56 288 GLU A CA 1
ATOM 2238 C C . GLU A 1 288 ? 24.844 7.773 20.906 1 94.56 288 GLU A C 1
ATOM 2240 O O . GLU A 1 288 ? 25.078 8.375 19.859 1 94.56 288 GLU A O 1
ATOM 2245 N N . GLU A 1 289 ? 25.125 6.492 21.109 1 94.88 289 GLU A N 1
ATOM 2246 C CA . GLU A 1 289 ? 25.672 5.699 20 1 94.88 289 GLU A CA 1
ATOM 2247 C C . GLU A 1 289 ? 24.562 5.141 19.125 1 94.88 289 GLU A C 1
ATOM 2249 O O . GLU A 1 289 ? 23.5 4.77 19.625 1 94.88 289 GLU A O 1
ATOM 2254 N N . PHE A 1 290 ? 24.891 5.148 17.891 1 94.31 290 PHE A N 1
ATOM 2255 C CA . PHE A 1 290 ? 23.984 4.512 16.953 1 94.31 290 PHE A CA 1
ATOM 2256 C C . PHE A 1 290 ? 23.781 3.045 17.297 1 94.31 290 PHE A C 1
ATOM 2258 O O . PHE A 1 290 ? 24.734 2.322 17.578 1 94.31 290 PHE A O 1
ATOM 2265 N N . SER A 1 291 ? 22.562 2.576 17.328 1 94.56 291 SER A N 1
ATOM 2266 C CA . SER A 1 291 ? 22.219 1.211 17.719 1 94.56 291 SER A CA 1
ATOM 2267 C C . SER A 1 291 ? 21.188 0.606 16.766 1 94.56 291 SER A C 1
ATOM 2269 O O . SER A 1 291 ? 20.125 1.191 16.547 1 94.56 291 SER A O 1
ATOM 2271 N N . ILE A 1 292 ? 21.469 -0.605 16.281 1 93 292 ILE A N 1
ATOM 2272 C CA . ILE A 1 292 ? 20.547 -1.32 15.406 1 93 292 ILE A CA 1
ATOM 2273 C C . ILE A 1 292 ? 19.281 -1.681 16.188 1 93 292 ILE A C 1
ATOM 2275 O O . ILE A 1 292 ? 18.188 -1.69 15.633 1 93 292 ILE A O 1
ATOM 2279 N N . GLU A 1 293 ? 19.484 -1.931 17.391 1 94 293 GLU A N 1
ATOM 2280 C CA . GLU A 1 293 ? 18.344 -2.254 18.25 1 94 293 GLU A CA 1
ATOM 2281 C C . GLU A 1 293 ? 17.359 -1.093 18.312 1 94 293 GLU A C 1
ATOM 2283 O O . GLU A 1 293 ? 16.141 -1.3 18.281 1 94 293 GLU A O 1
ATOM 2288 N N . ARG A 1 294 ? 17.906 0.102 18.453 1 96.69 294 ARG A N 1
ATOM 2289 C CA . ARG A 1 294 ? 17.047 1.283 18.484 1 96.69 294 ARG A CA 1
ATOM 2290 C C . ARG A 1 294 ? 16.297 1.438 17.156 1 96.69 294 ARG A C 1
ATOM 2292 O O . ARG A 1 294 ? 15.117 1.804 17.156 1 96.69 294 ARG A O 1
ATOM 2299 N N . ILE A 1 295 ? 16.938 1.138 16.078 1 97.62 295 ILE A N 1
ATOM 2300 C CA . ILE A 1 295 ? 16.312 1.204 14.758 1 97.62 295 ILE A CA 1
ATOM 2301 C C . ILE A 1 295 ? 15.172 0.199 14.68 1 97.62 295 ILE A C 1
ATOM 2303 O O . ILE A 1 295 ? 14.094 0.519 14.18 1 97.62 295 ILE A O 1
ATOM 2307 N N . ARG A 1 296 ? 15.367 -0.972 15.195 1 96 296 ARG A N 1
ATOM 2308 C CA . ARG A 1 296 ? 14.344 -2.008 15.18 1 96 296 ARG A CA 1
ATOM 2309 C C . ARG A 1 296 ? 13.117 -1.579 15.984 1 96 296 ARG A C 1
ATOM 2311 O O . ARG A 1 296 ? 11.984 -1.913 15.625 1 96 296 ARG A O 1
ATOM 2318 N N . ILE A 1 297 ? 13.375 -0.921 17.016 1 97.44 297 ILE A N 1
ATOM 2319 C CA . ILE A 1 297 ? 12.273 -0.418 17.828 1 97.44 297 ILE A CA 1
ATOM 2320 C C . ILE A 1 297 ? 11.453 0.587 17.031 1 97.44 297 ILE A C 1
ATOM 2322 O O . ILE A 1 297 ? 10.219 0.528 17.031 1 97.44 297 ILE A O 1
ATOM 2326 N N . PHE A 1 298 ? 12.086 1.52 16.328 1 98.31 298 PHE A N 1
ATOM 2327 C CA . PHE A 1 298 ? 11.391 2.484 15.477 1 98.31 298 PHE A CA 1
ATOM 2328 C C . PHE A 1 298 ? 10.625 1.777 14.367 1 98.31 298 PHE A C 1
ATOM 2330 O O . PHE A 1 298 ? 9.469 2.104 14.102 1 98.31 298 PHE A O 1
ATOM 2337 N N . GLU A 1 299 ? 11.273 0.776 13.75 1 97.56 299 GLU A N 1
ATOM 2338 C CA . GLU A 1 299 ? 10.633 0.024 12.672 1 97.56 299 GLU A CA 1
ATOM 2339 C C . GLU A 1 299 ? 9.352 -0.644 13.156 1 97.56 299 GLU A C 1
ATOM 2341 O O . GLU A 1 299 ? 8.328 -0.599 12.477 1 97.56 299 GLU A O 1
ATOM 2346 N N . ALA A 1 300 ? 9.445 -1.256 14.273 1 96.19 300 ALA A N 1
ATOM 2347 C CA . ALA A 1 300 ? 8.297 -1.96 14.828 1 96.19 300 ALA A CA 1
ATOM 2348 C C . ALA A 1 300 ? 7.164 -0.989 15.148 1 96.19 300 ALA A C 1
ATOM 2350 O O . ALA A 1 300 ? 5.996 -1.272 14.883 1 96.19 300 ALA A O 1
ATOM 2351 N N . ALA A 1 301 ? 7.531 0.14 15.688 1 97.06 301 ALA A N 1
ATOM 2352 C CA . ALA A 1 301 ? 6.543 1.128 16.109 1 97.06 301 ALA A CA 1
ATOM 2353 C C . ALA A 1 301 ? 5.883 1.793 14.898 1 97.06 301 ALA A C 1
ATOM 2355 O O . ALA A 1 301 ? 4.734 2.236 14.984 1 97.06 301 ALA A O 1
ATOM 2356 N N . LEU A 1 302 ? 6.586 1.852 13.797 1 97.81 302 LEU A N 1
ATOM 2357 C CA . LEU A 1 302 ? 6.105 2.58 12.625 1 97.81 302 LEU A CA 1
ATOM 2358 C C . LEU A 1 302 ? 5.59 1.619 11.562 1 97.81 302 LEU A C 1
ATOM 2360 O O . LEU A 1 302 ? 5.344 2.023 10.422 1 97.81 302 LEU A O 1
ATOM 2364 N N . ARG A 1 303 ? 5.465 0.368 11.938 1 95.19 303 ARG A N 1
ATOM 2365 C CA . ARG A 1 303 ? 4.902 -0.599 11 1 95.19 303 ARG A CA 1
ATOM 2366 C C . ARG A 1 303 ? 3.514 -0.17 10.539 1 95.19 303 ARG A C 1
ATOM 2368 O O . ARG A 1 303 ? 2.668 0.194 11.352 1 95.19 303 ARG A O 1
ATOM 2375 N N . PRO A 1 304 ? 3.285 -0.214 9.18 1 94.62 304 PRO A N 1
ATOM 2376 C CA . PRO A 1 304 ? 1.976 0.215 8.68 1 94.62 304 PRO A CA 1
ATOM 2377 C C . PRO A 1 304 ? 0.82 -0.537 9.344 1 94.62 304 PRO A C 1
ATOM 2379 O O . PRO A 1 304 ? 0.86 -1.765 9.453 1 94.62 304 PRO A O 1
ATOM 2382 N N . THR A 1 305 ? -0.193 0.228 9.734 1 92.25 305 THR A N 1
ATOM 2383 C CA . THR A 1 305 ? -1.284 -0.312 10.539 1 92.25 305 THR A CA 1
ATOM 2384 C C . THR A 1 305 ? -2.549 -0.47 9.695 1 92.25 305 THR A C 1
ATOM 2386 O O . THR A 1 305 ? -2.875 0.401 8.891 1 92.25 305 THR A O 1
ATOM 2389 N N . TYR A 1 306 ? -3.229 -1.562 9.922 1 92.81 306 TYR A N 1
ATOM 2390 C CA . TYR A 1 306 ? -4.523 -1.83 9.305 1 92.81 306 TYR A CA 1
ATOM 2391 C C . TYR A 1 306 ? -5.582 -2.123 10.359 1 92.81 306 TYR A C 1
ATOM 2393 O O . TYR A 1 306 ? -5.262 -2.602 11.453 1 92.81 306 TYR A O 1
ATOM 2401 N N . ALA A 1 307 ? -6.844 -1.75 10.023 1 91.31 307 ALA A N 1
ATOM 2402 C CA . ALA A 1 307 ? -7.945 -2.029 10.938 1 91.31 307 ALA A CA 1
ATOM 2403 C C . ALA A 1 307 ? -8.164 -3.531 11.094 1 91.31 307 ALA A C 1
ATOM 2405 O O . ALA A 1 307 ? -7.902 -4.301 10.164 1 91.31 307 ALA A O 1
ATOM 2406 N N . SER A 1 308 ? -8.57 -3.945 12.297 1 91.12 308 SER A N 1
ATOM 2407 C CA . SER A 1 308 ? -8.875 -5.344 12.586 1 91.12 308 SER A CA 1
ATOM 2408 C C . SER A 1 308 ? -10.359 -5.543 12.844 1 91.12 308 SER A C 1
ATOM 2410 O O . SER A 1 308 ? -11.094 -4.574 13.047 1 91.12 308 SER A O 1
ATOM 2412 N N . LEU A 1 309 ? -10.719 -6.727 12.828 1 90.94 309 LEU A N 1
ATOM 2413 C CA . LEU A 1 309 ? -12.125 -7.074 13.031 1 90.94 309 LEU A CA 1
ATOM 2414 C C . LEU A 1 309 ? -12.57 -6.723 14.445 1 90.94 309 LEU A C 1
ATOM 2416 O O . LEU A 1 309 ? -11.875 -7.039 15.414 1 90.94 309 LEU A O 1
ATOM 2420 N N . ALA A 1 310 ? -13.625 -5.973 14.469 1 85.31 310 ALA A N 1
ATOM 2421 C CA . ALA A 1 310 ? -14.273 -5.691 15.75 1 85.31 310 ALA A CA 1
ATOM 2422 C C . ALA A 1 310 ? -15.516 -6.547 15.938 1 85.31 310 ALA A C 1
ATOM 2424 O O . ALA A 1 310 ? -16.125 -6.996 14.961 1 85.31 310 ALA A O 1
ATOM 2425 N N . VAL A 1 311 ? -15.859 -6.809 17.156 1 82.38 311 VAL A N 1
ATOM 2426 C CA . VAL A 1 311 ? -17.031 -7.617 17.469 1 82.38 311 VAL A CA 1
ATOM 2427 C C . VAL A 1 311 ? -18.266 -6.996 16.844 1 82.38 311 VAL A C 1
ATOM 2429 O O . VAL A 1 311 ? -19.156 -7.711 16.359 1 82.38 311 VAL A O 1
ATOM 2432 N N . GLU A 1 312 ? -18.297 -5.75 16.75 1 80.94 312 GLU A N 1
ATOM 2433 C CA . GLU A 1 312 ? -19.438 -5.02 16.219 1 80.94 312 GLU A CA 1
ATOM 2434 C C . GLU A 1 312 ? -19.625 -5.277 14.727 1 80.94 312 GLU A C 1
ATOM 2436 O O . GLU A 1 312 ? -20.719 -5.152 14.195 1 80.94 312 GLU A O 1
ATOM 2441 N N . ASP A 1 313 ? -18.578 -5.664 14.094 1 83.81 313 ASP A N 1
ATOM 2442 C CA . ASP A 1 313 ? -18.641 -5.93 12.656 1 83.81 313 ASP A CA 1
ATOM 2443 C C . ASP A 1 31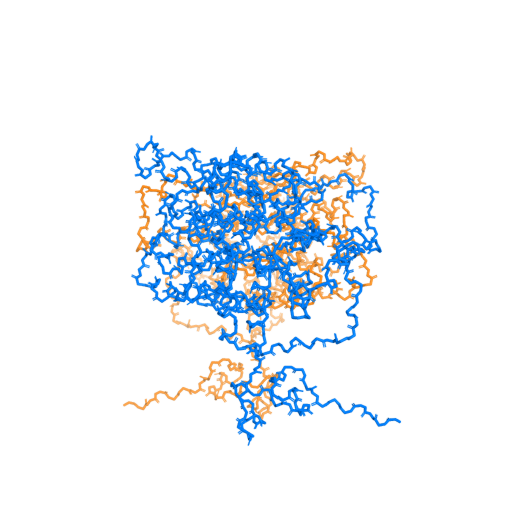3 ? -19.469 -7.168 12.359 1 83.81 313 ASP A C 1
ATOM 2445 O O . ASP A 1 313 ? -20.047 -7.285 11.281 1 83.81 313 ASP A O 1
ATOM 2449 N N . LEU A 1 314 ? -19.469 -8.062 13.297 1 83.31 314 LEU A N 1
ATOM 2450 C CA . LEU A 1 314 ? -20.156 -9.328 13.102 1 83.31 314 LEU A CA 1
ATOM 2451 C C . LEU A 1 314 ? -21.609 -9.234 13.562 1 83.31 314 LEU A C 1
ATOM 2453 O O . LEU A 1 314 ? -22.5 -9.859 12.969 1 83.31 314 LEU A O 1
ATOM 2457 N N . THR A 1 315 ? -21.938 -8.617 14.641 1 77 315 THR A N 1
ATOM 2458 C CA . THR A 1 315 ? -23.234 -8.633 15.297 1 77 315 THR A CA 1
ATOM 2459 C C . THR A 1 315 ? -24.188 -7.613 14.664 1 77 315 THR A C 1
ATOM 2461 O O . THR A 1 315 ? -25.406 -7.789 14.68 1 77 315 THR A O 1
ATOM 2464 N N . SER A 1 316 ? -23.766 -6.582 14.266 1 65.75 316 SER A N 1
ATOM 2465 C CA . SER A 1 316 ? -24.625 -5.559 13.68 1 65.75 316 SER A CA 1
ATOM 2466 C C . SER A 1 316 ? -24.188 -5.207 12.266 1 65.75 316 SER A C 1
ATOM 2468 O O . SER A 1 316 ? -23.516 -4.191 12.047 1 65.75 316 SER A O 1
ATOM 2470 N N . PRO A 1 317 ? -24.516 -6.309 11.438 1 60.53 317 PRO A N 1
ATOM 2471 C CA . PRO A 1 317 ? -24.047 -6.008 10.086 1 60.53 317 PRO A CA 1
ATOM 2472 C C . PRO A 1 317 ? -24.641 -4.703 9.539 1 60.53 317 PRO A C 1
ATOM 2474 O O . PRO A 1 317 ? -25.812 -4.418 9.734 1 60.53 317 PRO A O 1
ATOM 2477 N N . ARG A 1 318 ? -23.828 -3.779 9.477 1 56.97 318 ARG A N 1
ATOM 2478 C CA . ARG A 1 318 ? -24.125 -2.396 9.117 1 56.97 318 ARG A CA 1
ATOM 2479 C C . ARG A 1 318 ? -24.906 -2.326 7.809 1 56.97 318 ARG A C 1
ATOM 2481 O O . ARG A 1 318 ? -24.516 -2.947 6.816 1 56.97 318 ARG A O 1
ATOM 2488 N N . SER A 1 319 ? -26.219 -2.15 7.977 1 57.97 319 SER A N 1
ATOM 2489 C CA . SER A 1 319 ? -27.031 -1.964 6.77 1 57.97 319 SER A CA 1
ATOM 2490 C C . SER A 1 319 ? -26.453 -0.85 5.898 1 57.97 319 SER A C 1
ATOM 2492 O O . SER A 1 319 ? -26.078 0.207 6.402 1 57.97 319 SER A O 1
ATOM 2494 N N . PRO A 1 320 ? -26.125 -1.213 4.676 1 58.12 320 PRO A N 1
ATOM 2495 C CA . PRO A 1 320 ? -25.703 -0.148 3.768 1 58.12 320 PRO A CA 1
ATOM 2496 C C . PRO A 1 320 ? -26.578 1.092 3.854 1 58.12 320 PRO A C 1
ATOM 2498 O O . PRO A 1 320 ? -26.156 2.184 3.461 1 58.12 320 PRO A O 1
ATOM 2501 N N . SER A 1 321 ? -27.734 0.88 4.41 1 58.88 321 SER A N 1
ATOM 2502 C CA . SER A 1 321 ? -28.688 1.975 4.434 1 58.88 321 SER A CA 1
ATOM 2503 C C . SER A 1 321 ? -28.453 2.9 5.621 1 58.88 321 SER A C 1
ATOM 2505 O O . SER A 1 321 ? -28.984 4.012 5.664 1 58.88 321 SER A O 1
ATOM 2507 N N . ASP A 1 322 ? -27.562 2.406 6.398 1 66.19 322 ASP A N 1
ATOM 2508 C CA . ASP A 1 322 ? -27.312 3.266 7.551 1 66.19 322 ASP A CA 1
ATOM 2509 C C . ASP A 1 322 ? -26.234 4.301 7.234 1 66.19 322 ASP A C 1
ATOM 2511 O O . ASP A 1 322 ? -25.047 4.004 7.305 1 66.19 322 ASP A O 1
ATOM 2515 N N . LYS A 1 323 ? -26.656 5.363 6.836 1 67.31 323 LYS A N 1
ATOM 2516 C CA . LYS A 1 323 ? -25.797 6.457 6.387 1 67.31 323 LYS A CA 1
ATOM 2517 C C . LYS A 1 323 ? -24.781 6.84 7.469 1 67.31 323 LYS A C 1
ATOM 2519 O O . LYS A 1 323 ? -23.625 7.117 7.168 1 67.31 323 LYS A O 1
ATOM 2524 N N . GLU A 1 324 ? -25.312 6.766 8.758 1 70.12 324 GLU A N 1
ATOM 2525 C CA . GLU A 1 324 ? -24.406 7.164 9.844 1 70.12 324 GLU A CA 1
ATOM 2526 C C . GLU A 1 324 ? -23.266 6.164 10.008 1 70.12 324 GLU A C 1
ATOM 2528 O O . GLU A 1 324 ? -22.125 6.559 10.211 1 70.12 324 GLU A O 1
ATOM 2533 N N . ALA A 1 325 ? -23.641 4.988 9.883 1 72.81 325 ALA A N 1
ATOM 2534 C CA . ALA A 1 325 ? -22.625 3.943 10.016 1 72.81 325 ALA A CA 1
ATOM 2535 C C . ALA A 1 325 ? -21.625 3.992 8.867 1 72.81 325 ALA A C 1
ATOM 2537 O O . ALA A 1 325 ? -20.422 3.814 9.07 1 72.81 325 ALA A O 1
ATOM 2538 N N . THR A 1 326 ? -22.094 4.309 7.758 1 72.94 326 THR A N 1
ATOM 2539 C CA . THR A 1 326 ? -21.25 4.375 6.574 1 72.94 326 THR A CA 1
ATOM 2540 C C . THR A 1 326 ? -20.281 5.551 6.672 1 72.94 326 THR A C 1
ATOM 2542 O O . THR A 1 326 ? -19.109 5.434 6.289 1 72.94 326 THR A O 1
ATOM 2545 N N . GLU A 1 327 ? -20.812 6.547 7.172 1 72.69 327 GLU A N 1
ATOM 2546 C CA . GLU A 1 327 ? -19.969 7.727 7.34 1 72.69 327 GLU A CA 1
ATOM 2547 C C . GLU A 1 327 ? -18.859 7.469 8.352 1 72.69 327 GLU A C 1
ATOM 2549 O O . GLU A 1 327 ? -17.719 7.879 8.141 1 72.69 327 GLU A O 1
ATOM 2554 N N . CYS A 1 328 ? -19.219 6.82 9.359 1 72.5 328 CYS A N 1
ATOM 2555 C CA . CYS A 1 328 ? -18.234 6.492 10.383 1 72.5 328 CYS A CA 1
ATOM 2556 C C . CYS A 1 328 ? -17.156 5.559 9.836 1 72.5 328 CYS A C 1
ATOM 2558 O O . CYS A 1 328 ? -15.977 5.719 10.141 1 72.5 328 CYS A O 1
ATOM 2560 N N . ASP A 1 329 ? -17.594 4.742 9.031 1 76.75 329 ASP A N 1
ATOM 2561 C CA . ASP A 1 329 ? -16.656 3.795 8.43 1 76.75 329 ASP A CA 1
ATOM 2562 C C . ASP A 1 329 ? -15.695 4.5 7.48 1 76.75 329 ASP A C 1
ATOM 2564 O O . ASP A 1 329 ? -14.5 4.207 7.477 1 76.75 329 ASP A O 1
ATOM 2568 N N . THR A 1 330 ? -16.266 5.352 6.816 1 77.88 330 THR A N 1
ATOM 2569 C CA . THR A 1 330 ? -15.438 6.09 5.867 1 77.88 330 THR A CA 1
ATOM 2570 C C . THR A 1 330 ? -14.398 6.934 6.594 1 77.88 330 THR A C 1
ATOM 2572 O O . THR A 1 330 ? -13.234 6.992 6.184 1 77.88 330 THR A O 1
ATOM 2575 N N . GLU A 1 331 ? -14.859 7.488 7.668 1 79.69 331 GLU A N 1
ATOM 2576 C CA . GLU A 1 331 ? -13.945 8.305 8.461 1 79.69 331 GLU A CA 1
ATOM 2577 C C . GLU A 1 331 ? -12.805 7.473 9.031 1 79.69 331 GLU A C 1
ATOM 2579 O O . GLU A 1 331 ? -11.648 7.895 9.016 1 79.69 331 GLU A O 1
ATOM 2584 N N . SER A 1 332 ? -13.18 6.41 9.461 1 83.81 332 SER A N 1
ATOM 2585 C CA . SER A 1 332 ? -12.172 5.527 10.031 1 83.81 332 SER A CA 1
ATOM 2586 C C . SER A 1 332 ? -11.188 5.047 8.977 1 83.81 332 SER A C 1
ATOM 2588 O O . SER A 1 332 ? -9.977 4.996 9.219 1 83.81 332 SER A O 1
ATOM 2590 N N . ALA A 1 333 ? -11.734 4.711 7.902 1 85.31 333 ALA A N 1
ATOM 2591 C CA . ALA A 1 333 ? -10.875 4.266 6.805 1 85.31 333 ALA A CA 1
ATOM 2592 C C . ALA A 1 333 ? -9.906 5.363 6.391 1 85.31 333 ALA A C 1
ATOM 2594 O O . ALA A 1 333 ? -8.734 5.094 6.117 1 85.31 333 ALA A O 1
ATOM 2595 N N . GLN A 1 334 ? -10.398 6.488 6.383 1 87.19 334 GLN A N 1
ATOM 2596 C CA . GLN A 1 334 ? -9.562 7.633 6.031 1 87.19 334 GLN A CA 1
ATOM 2597 C C . GLN A 1 334 ? -8.484 7.871 7.078 1 87.19 334 GLN A C 1
ATOM 2599 O O . GLN A 1 334 ? -7.336 8.18 6.738 1 87.19 334 GLN A O 1
ATOM 2604 N N . ALA A 1 335 ? -8.891 7.711 8.258 1 91.06 335 ALA A N 1
ATOM 2605 C CA . ALA A 1 335 ? -7.93 7.887 9.344 1 91.06 335 ALA A CA 1
ATOM 2606 C C . ALA A 1 335 ? -6.793 6.875 9.234 1 91.06 335 ALA A C 1
ATOM 2608 O O . ALA A 1 335 ? -5.617 7.234 9.352 1 91.06 335 ALA A O 1
ATOM 2609 N N . PHE A 1 336 ? -7.102 5.672 8.953 1 91.56 336 PHE A N 1
ATOM 2610 C CA . PHE A 1 336 ? -6.09 4.637 8.797 1 91.56 336 PHE A CA 1
ATOM 2611 C C . PHE A 1 336 ? -5.176 4.938 7.617 1 91.56 336 PHE A C 1
ATOM 2613 O O . PHE A 1 336 ? -3.963 4.738 7.695 1 91.56 336 PHE A O 1
ATOM 2620 N N . SER A 1 337 ? -5.785 5.371 6.59 1 92.31 337 SER A N 1
ATOM 2621 C CA . SER A 1 337 ? -5 5.707 5.41 1 92.31 337 SER A CA 1
ATOM 2622 C C . SER A 1 337 ? -3.986 6.809 5.715 1 92.31 337 SER A C 1
ATOM 2624 O O . SER A 1 337 ? -2.816 6.703 5.336 1 92.31 337 SER A O 1
ATOM 2626 N N . LEU A 1 338 ? -4.457 7.781 6.355 1 94.94 338 LEU A N 1
ATOM 2627 C CA . LEU A 1 338 ? -3.574 8.891 6.711 1 94.94 338 LEU A CA 1
ATOM 2628 C C . LEU A 1 338 ? -2.443 8.414 7.617 1 94.94 338 LEU A C 1
ATOM 2630 O O . LEU A 1 338 ? -1.285 8.789 7.426 1 94.94 338 LEU A O 1
ATOM 2634 N N . VAL A 1 339 ? -2.773 7.621 8.547 1 96 339 VAL A N 1
ATOM 2635 C CA . VAL A 1 339 ? -1.775 7.086 9.469 1 96 339 VAL A CA 1
ATOM 2636 C C . VAL A 1 339 ? -0.721 6.301 8.688 1 96 339 VAL A C 1
ATOM 2638 O O . VAL A 1 339 ? 0.48 6.488 8.898 1 96 339 VAL A O 1
ATOM 2641 N N . ARG A 1 340 ? -1.121 5.473 7.805 1 96.25 340 ARG A N 1
ATOM 2642 C CA . ARG A 1 340 ? -0.192 4.664 7.023 1 96.25 340 ARG A CA 1
ATOM 2643 C C . ARG A 1 340 ? 0.71 5.543 6.164 1 96.25 340 ARG A C 1
ATOM 2645 O O . ARG A 1 340 ? 1.904 5.273 6.027 1 96.25 340 ARG A O 1
ATOM 2652 N N . ILE A 1 341 ? 0.16 6.543 5.621 1 97.44 341 ILE A N 1
ATOM 2653 C CA . ILE A 1 341 ? 0.923 7.477 4.801 1 97.44 341 ILE A CA 1
ATOM 2654 C C . ILE A 1 341 ? 2.061 8.078 5.625 1 97.44 341 ILE A C 1
ATOM 2656 O O . ILE A 1 341 ? 3.211 8.094 5.184 1 97.44 341 ILE A O 1
ATOM 2660 N N . PHE A 1 342 ? 1.726 8.477 6.793 1 98.25 342 PHE A N 1
ATOM 2661 C CA . PHE A 1 342 ? 2.732 9.102 7.645 1 98.25 342 PHE A CA 1
ATOM 2662 C C . PHE A 1 342 ? 3.711 8.055 8.172 1 98.25 342 PHE A C 1
ATOM 2664 O O . PHE A 1 342 ? 4.895 8.352 8.367 1 98.25 342 PHE A O 1
ATOM 2671 N N . GLN A 1 343 ? 3.223 6.879 8.406 1 98.31 343 GLN A N 1
ATOM 2672 C CA . GLN A 1 343 ? 4.117 5.809 8.828 1 98.31 343 GLN A CA 1
ATOM 2673 C C . GLN A 1 343 ? 5.184 5.527 7.773 1 98.31 343 GLN A C 1
ATOM 2675 O O . GLN A 1 343 ? 6.371 5.445 8.086 1 98.31 343 GLN A O 1
ATOM 2680 N N . HIS A 1 344 ? 4.789 5.402 6.57 1 98.5 344 HIS A N 1
ATOM 2681 C CA . HIS A 1 344 ? 5.742 5.176 5.488 1 98.5 344 HIS A CA 1
ATOM 2682 C C . HIS A 1 344 ? 6.723 6.336 5.363 1 98.5 344 HIS A C 1
ATOM 2684 O O . HIS A 1 344 ? 7.926 6.121 5.188 1 98.5 344 HIS A O 1
ATOM 2690 N N . SER A 1 345 ? 6.219 7.535 5.445 1 98.62 345 SER A N 1
ATOM 2691 C CA . SER A 1 345 ? 7.094 8.695 5.352 1 98.62 345 SER A CA 1
ATOM 2692 C C . SER A 1 345 ? 8.109 8.719 6.492 1 98.62 345 SER A C 1
ATOM 2694 O O . SER A 1 345 ? 9.266 9.086 6.293 1 98.62 345 SER A O 1
ATOM 2696 N N . ALA A 1 346 ? 7.602 8.344 7.66 1 98.75 346 ALA A N 1
ATOM 2697 C CA . ALA A 1 346 ? 8.484 8.289 8.82 1 98.75 346 ALA A CA 1
ATOM 2698 C C . ALA A 1 346 ? 9.578 7.242 8.625 1 98.75 346 ALA A C 1
ATOM 2700 O O . ALA A 1 346 ? 10.727 7.449 9.039 1 98.75 346 ALA A O 1
ATOM 2701 N N . LEU A 1 347 ? 9.242 6.195 7.988 1 98.81 347 LEU A N 1
ATOM 2702 C CA . LEU A 1 347 ? 10.227 5.141 7.746 1 98.81 347 LEU A CA 1
ATOM 2703 C C . LEU A 1 347 ? 11.25 5.574 6.703 1 98.81 347 LEU A C 1
ATOM 2705 O O . LEU A 1 347 ? 12.43 5.223 6.801 1 98.81 347 LEU A O 1
ATOM 2709 N N . ILE A 1 348 ? 10.836 6.312 5.738 1 98.69 348 ILE A N 1
ATOM 2710 C CA . ILE A 1 348 ? 11.797 6.902 4.809 1 98.69 348 ILE A CA 1
ATOM 2711 C C . ILE A 1 348 ? 12.766 7.797 5.57 1 98.69 348 ILE A C 1
ATOM 2713 O O . ILE A 1 348 ? 13.977 7.723 5.363 1 98.69 348 ILE A O 1
ATOM 2717 N N . TYR A 1 349 ? 12.227 8.633 6.492 1 98.62 349 TYR A N 1
ATOM 2718 C CA . TYR A 1 349 ? 13.047 9.5 7.332 1 98.62 349 TYR A CA 1
ATOM 2719 C C . TYR A 1 349 ? 14.039 8.688 8.156 1 98.62 349 TYR A C 1
ATOM 2721 O O . TYR A 1 349 ? 15.219 9.031 8.234 1 98.62 349 TYR A O 1
ATOM 2729 N N . LEU A 1 350 ? 13.562 7.633 8.695 1 98.69 350 LEU A N 1
ATOM 2730 C CA . LEU A 1 350 ? 14.414 6.762 9.508 1 98.69 350 LEU A CA 1
ATOM 2731 C C . LEU A 1 350 ? 15.602 6.258 8.695 1 98.69 350 LEU A C 1
ATOM 2733 O O . LEU A 1 350 ? 16.75 6.387 9.125 1 98.69 350 LEU A O 1
ATOM 2737 N N . TYR A 1 351 ? 15.344 5.77 7.508 1 97.81 351 TYR A N 1
ATOM 2738 C CA . TYR A 1 351 ? 16.391 5.109 6.727 1 97.81 351 TYR A CA 1
ATOM 2739 C C . TYR A 1 351 ? 17.312 6.129 6.082 1 97.81 351 TYR A C 1
ATOM 2741 O O . TYR A 1 351 ? 18.516 5.887 5.953 1 97.81 351 TYR A O 1
ATOM 2749 N N . ARG A 1 352 ? 16.766 7.207 5.746 1 97.44 352 ARG A N 1
ATOM 2750 C CA . ARG A 1 352 ? 17.562 8.188 5.016 1 97.44 352 ARG A CA 1
ATOM 2751 C C . ARG A 1 352 ? 18.297 9.125 5.973 1 97.44 352 ARG A C 1
ATOM 2753 O O . ARG A 1 352 ? 19.516 9.234 5.922 1 97.44 352 ARG A O 1
ATOM 2760 N N . ALA A 1 353 ? 17.609 9.734 6.852 1 97.44 353 ALA A N 1
ATOM 2761 C CA . ALA A 1 353 ? 18.188 10.766 7.711 1 97.44 353 ALA A CA 1
ATOM 2762 C C . ALA A 1 353 ? 19 10.141 8.836 1 97.44 353 ALA A C 1
ATOM 2764 O O . ALA A 1 353 ? 20.078 10.641 9.188 1 97.44 353 ALA A O 1
ATOM 2765 N N . ILE A 1 354 ? 18.5 9.07 9.375 1 96.69 354 ILE A N 1
ATOM 2766 C CA . ILE A 1 354 ? 19.141 8.508 10.562 1 96.69 354 ILE A CA 1
ATOM 2767 C C . ILE A 1 354 ? 20.141 7.434 10.156 1 96.69 354 ILE A C 1
ATOM 2769 O O . ILE A 1 354 ? 21.297 7.469 10.578 1 96.69 354 ILE A O 1
ATOM 2773 N N . CYS A 1 355 ? 19.734 6.52 9.289 1 96.44 355 CYS A N 1
ATOM 2774 C CA . CYS A 1 355 ? 20.609 5.414 8.914 1 96.44 355 CYS A CA 1
ATOM 2775 C C . CYS A 1 355 ? 21.562 5.824 7.801 1 96.44 355 CYS A C 1
ATOM 2777 O O . CYS A 1 355 ? 22.562 5.145 7.547 1 96.44 355 CYS A O 1
ATOM 2779 N N . GLY A 1 356 ? 21.219 6.91 7.074 1 94.69 356 GLY A N 1
ATOM 2780 C CA . GLY A 1 356 ? 22.109 7.43 6.051 1 94.69 356 GLY A CA 1
ATOM 2781 C C . GLY A 1 356 ? 22.094 6.602 4.781 1 94.69 356 GLY A C 1
ATOM 2782 O O . GLY A 1 356 ? 23.062 6.621 4.016 1 94.69 356 GLY A O 1
ATOM 2783 N N . LEU A 1 357 ? 21.047 5.875 4.512 1 94.62 357 LEU A N 1
ATOM 2784 C CA . LEU A 1 357 ? 20.969 5.051 3.312 1 94.62 357 LEU A CA 1
ATOM 2785 C C . LEU A 1 357 ? 20.703 5.91 2.08 1 94.62 357 LEU A C 1
ATOM 2787 O O . LEU A 1 357 ? 20.094 6.977 2.176 1 94.62 357 LEU A O 1
ATOM 2791 N N . PRO A 1 358 ? 21.172 5.441 0.929 1 93 358 PRO A N 1
ATOM 2792 C CA . PRO A 1 358 ? 20.906 6.191 -0.301 1 93 358 PRO A CA 1
ATOM 2793 C C . PRO A 1 358 ? 19.438 6.164 -0.708 1 93 358 PRO A C 1
ATOM 2795 O O . PRO A 1 358 ? 18.688 5.285 -0.272 1 93 358 PRO A O 1
ATOM 2798 N N . ALA A 1 359 ? 19.047 7.074 -1.534 1 94.19 359 ALA A N 1
ATOM 2799 C CA . ALA A 1 359 ? 17.656 7.223 -1.955 1 94.19 359 ALA A CA 1
ATOM 2800 C C . ALA A 1 359 ? 17.188 5.996 -2.725 1 94.19 359 ALA A C 1
ATOM 2802 O O . ALA A 1 359 ? 16 5.637 -2.666 1 94.19 359 ALA A O 1
ATOM 2803 N N . GLY A 1 360 ? 18.062 5.387 -3.412 1 90.5 360 GLY A N 1
ATOM 2804 C CA . GLY A 1 360 ? 17.703 4.254 -4.246 1 90.5 360 GLY A CA 1
ATOM 2805 C C . GLY A 1 360 ? 17.734 2.932 -3.502 1 90.5 360 GLY A C 1
ATOM 2806 O O . GLY A 1 360 ? 17.391 1.887 -4.066 1 90.5 360 GLY A O 1
ATOM 2807 N N . HIS A 1 361 ? 18.094 2.965 -2.246 1 92 361 HIS A N 1
ATOM 2808 C CA . HIS A 1 361 ? 18.172 1.734 -1.466 1 92 361 HIS A CA 1
ATOM 2809 C C . HIS A 1 361 ? 16.828 1.038 -1.39 1 92 361 HIS A C 1
ATOM 2811 O O . HIS A 1 361 ? 15.789 1.694 -1.243 1 92 361 HIS A O 1
ATOM 2817 N N . PRO A 1 362 ? 16.75 -0.284 -1.421 1 90.25 362 PRO A N 1
ATOM 2818 C CA . PRO A 1 362 ? 15.484 -1.015 -1.438 1 90.25 362 PRO A CA 1
ATOM 2819 C C . PRO A 1 362 ? 14.617 -0.721 -0.215 1 90.25 362 PRO A C 1
ATOM 2821 O O . PRO A 1 362 ? 13.391 -0.634 -0.329 1 90.25 362 PRO A O 1
ATOM 2824 N N . LEU A 1 363 ? 15.273 -0.55 0.945 1 93.69 363 LEU A N 1
ATOM 2825 C CA . LEU A 1 363 ? 14.523 -0.246 2.156 1 93.69 363 LEU A CA 1
ATOM 2826 C C . LEU A 1 363 ? 13.828 1.105 2.037 1 93.69 363 LEU A C 1
ATOM 2828 O O . LEU A 1 363 ? 12.719 1.283 2.547 1 93.69 363 LEU A O 1
ATOM 2832 N N . VAL A 1 364 ? 14.461 1.994 1.383 1 96.19 364 VAL A N 1
ATOM 2833 C CA . VAL A 1 364 ? 13.898 3.326 1.173 1 96.19 364 VAL A CA 1
ATOM 2834 C C . VAL A 1 364 ? 12.805 3.266 0.112 1 96.19 364 VAL A C 1
ATOM 2836 O O . VAL A 1 364 ? 11.703 3.773 0.321 1 96.19 364 VAL A O 1
ATOM 2839 N N . GLN A 1 365 ? 13.047 2.543 -0.901 1 94.31 365 GLN A N 1
ATOM 2840 C CA . GLN A 1 365 ? 12.148 2.533 -2.053 1 94.31 365 GLN A CA 1
ATOM 2841 C C . GLN A 1 365 ? 10.867 1.768 -1.744 1 94.31 365 GLN A C 1
ATOM 2843 O O . GLN A 1 365 ? 9.797 2.111 -2.248 1 94.31 365 GLN A O 1
ATOM 2848 N N . GLN A 1 366 ? 10.945 0.75 -0.922 1 94.44 366 GLN A N 1
ATOM 2849 C CA . GLN A 1 366 ? 9.719 0.025 -0.606 1 94.44 366 GLN A CA 1
ATOM 2850 C C . GLN A 1 366 ? 8.703 0.934 0.084 1 94.44 366 GLN A C 1
ATOM 2852 O O . GLN A 1 366 ? 7.512 0.876 -0.211 1 94.44 366 GLN A O 1
ATOM 2857 N N . HIS A 1 367 ? 9.188 1.817 0.909 1 97.69 367 HIS A N 1
ATOM 2858 C CA . HIS A 1 367 ? 8.281 2.715 1.614 1 97.69 367 HIS A CA 1
ATOM 2859 C C . HIS A 1 367 ? 7.93 3.928 0.759 1 97.69 367 HIS A C 1
ATOM 2861 O O . HIS A 1 367 ? 6.824 4.469 0.862 1 97.69 367 HIS A O 1
ATOM 2867 N N . THR A 1 368 ? 8.883 4.363 -0.083 1 97.56 368 THR A N 1
ATOM 2868 C CA . THR A 1 368 ? 8.57 5.426 -1.028 1 97.56 368 THR A CA 1
ATOM 2869 C C . THR A 1 368 ? 7.41 5.023 -1.93 1 97.56 368 THR A C 1
ATOM 2871 O O . THR A 1 368 ? 6.426 5.758 -2.047 1 97.56 368 THR A O 1
ATOM 2874 N N . GLN A 1 369 ? 7.484 3.838 -2.402 1 94.75 369 GLN A N 1
ATOM 2875 C CA . GLN A 1 369 ? 6.449 3.346 -3.303 1 94.75 369 GLN A CA 1
ATOM 2876 C C . GLN A 1 369 ? 5.129 3.145 -2.564 1 94.75 369 GLN A C 1
ATOM 2878 O O . GLN A 1 369 ? 4.07 3.553 -3.049 1 94.75 369 GLN A O 1
ATOM 2883 N N . SER A 1 370 ? 5.23 2.553 -1.462 1 96.12 370 SER A N 1
ATOM 2884 C CA . SER A 1 370 ? 4.016 2.297 -0.696 1 96.12 370 SER A CA 1
ATOM 2885 C C . SER A 1 370 ? 3.35 3.6 -0.265 1 96.12 370 SER A C 1
ATOM 2887 O O . SER A 1 370 ? 2.121 3.709 -0.272 1 96.12 370 SER A O 1
ATOM 2889 N N . CYS A 1 371 ? 4.121 4.543 0.116 1 97.44 371 CYS A N 1
ATOM 2890 C CA . CYS A 1 371 ? 3.598 5.844 0.506 1 97.44 371 CYS A CA 1
ATOM 2891 C C . CYS A 1 371 ? 2.852 6.5 -0.648 1 97.44 371 CYS A C 1
ATOM 2893 O O . CYS A 1 371 ? 1.708 6.93 -0.49 1 97.44 371 CYS A O 1
ATOM 2895 N N . LEU A 1 372 ? 3.508 6.52 -1.764 1 97 372 LEU A N 1
ATOM 2896 C CA . LEU A 1 372 ? 2.902 7.133 -2.939 1 97 372 LEU A CA 1
ATOM 2897 C C . LEU A 1 372 ? 1.651 6.375 -3.367 1 97 372 LEU A C 1
ATOM 2899 O O . LEU A 1 372 ? 0.634 6.984 -3.703 1 97 372 LEU A O 1
ATOM 2903 N N . ASP A 1 373 ? 1.739 5.078 -3.309 1 93.62 373 ASP A N 1
ATOM 2904 C CA . ASP A 1 373 ? 0.572 4.273 -3.652 1 93.62 373 ASP A CA 1
ATOM 2905 C C . ASP A 1 373 ? -0.616 4.617 -2.756 1 93.62 373 ASP A C 1
ATOM 2907 O O . ASP A 1 373 ? -1.74 4.77 -3.238 1 93.62 373 ASP A O 1
ATOM 2911 N N . CYS A 1 374 ? -0.364 4.738 -1.512 1 94.19 374 CYS A N 1
ATOM 2912 C CA . CYS A 1 374 ? -1.417 5.082 -0.563 1 94.19 374 CYS A CA 1
ATOM 2913 C C . CYS A 1 374 ? -2.008 6.453 -0.876 1 94.19 374 CYS A C 1
ATOM 2915 O O . CYS A 1 374 ? -3.229 6.629 -0.849 1 94.19 374 CYS A O 1
ATOM 2917 N N . ILE A 1 375 ? -1.172 7.379 -1.158 1 96.19 375 ILE A N 1
ATOM 2918 C CA . ILE A 1 375 ? -1.626 8.742 -1.41 1 96.19 375 ILE A CA 1
ATOM 2919 C C . ILE A 1 375 ? -2.443 8.781 -2.699 1 96.19 375 ILE A C 1
ATOM 2921 O O . ILE A 1 375 ? -3.516 9.391 -2.742 1 96.19 375 ILE A O 1
ATOM 2925 N N . PHE A 1 376 ? -1.964 8.109 -3.699 1 92.81 376 PHE A N 1
ATOM 2926 C CA . PHE A 1 376 ? -2.619 8.125 -5 1 92.81 376 PHE A CA 1
ATOM 2927 C C . PHE A 1 376 ? -3.965 7.41 -4.941 1 92.81 376 PHE A C 1
ATOM 2929 O O . PHE A 1 376 ? -4.859 7.691 -5.738 1 92.81 376 PHE A O 1
ATOM 2936 N N . SER A 1 377 ? -4.109 6.566 -4.016 1 88.44 377 SER A N 1
ATOM 2937 C CA . SER A 1 377 ? -5.32 5.758 -3.924 1 88.44 377 SER A CA 1
ATOM 2938 C C . SER A 1 377 ? -6.438 6.512 -3.209 1 88.44 377 SER A C 1
ATOM 2940 O O . SER A 1 377 ? -7.59 6.074 -3.215 1 88.44 377 SER A O 1
ATOM 2942 N N . VAL A 1 378 ? -6.117 7.578 -2.611 1 89.31 378 VAL A N 1
ATOM 2943 C CA . VAL A 1 378 ? -7.129 8.367 -1.921 1 89.31 378 VAL A CA 1
ATOM 2944 C C . VAL A 1 378 ? -8.133 8.93 -2.932 1 89.31 378 VAL A C 1
ATOM 2946 O O . VAL A 1 378 ? -7.742 9.57 -3.912 1 89.31 378 VAL A O 1
ATOM 2949 N N . GLN A 1 379 ? -9.312 8.617 -2.637 1 83.25 379 GLN A N 1
ATOM 2950 C CA . GLN A 1 379 ? -10.359 9.078 -3.543 1 83.25 379 GLN A CA 1
ATOM 2951 C C . GLN A 1 379 ? -10.523 10.594 -3.465 1 83.25 379 GLN A C 1
ATOM 2953 O O . GLN A 1 379 ? -10.695 11.156 -2.379 1 83.25 379 GLN A O 1
ATOM 2958 N N . LYS A 1 380 ? -10.477 11.188 -4.645 1 83.75 380 LYS A N 1
ATOM 2959 C CA . LYS A 1 380 ? -10.594 12.641 -4.738 1 83.75 380 LYS A CA 1
ATOM 2960 C C . LYS A 1 380 ? -12.047 13.062 -4.965 1 83.75 380 LYS A C 1
ATOM 2962 O O . LYS A 1 380 ? -12.797 12.367 -5.648 1 83.75 380 LYS A O 1
ATOM 2967 N N . PRO A 1 381 ? -12.508 14.195 -4.301 1 81.06 381 PRO A N 1
ATOM 2968 C CA . PRO A 1 381 ? -11.789 15.07 -3.373 1 81.06 381 PRO A CA 1
ATOM 2969 C C . PRO A 1 381 ? -11.797 14.547 -1.938 1 81.06 381 PRO A C 1
ATOM 2971 O O . PRO A 1 381 ? -12.758 13.891 -1.525 1 81.06 381 PRO A O 1
ATOM 2974 N N . SER A 1 382 ? -10.695 14.711 -1.312 1 86.5 382 SER A N 1
ATOM 2975 C CA . SER A 1 382 ? -10.578 14.266 0.071 1 86.5 382 SER A CA 1
ATOM 2976 C C . SER A 1 382 ? -9.734 15.234 0.895 1 86.5 382 SER A C 1
ATOM 2978 O O . SER A 1 382 ? -8.688 15.695 0.439 1 86.5 382 SER A O 1
ATOM 2980 N N . LYS A 1 383 ? -10.133 15.469 2.123 1 88.94 383 LYS A N 1
ATOM 2981 C CA . LYS A 1 383 ? -9.398 16.344 3.033 1 88.94 383 LYS A CA 1
ATOM 2982 C C . LYS A 1 383 ? -8.055 15.742 3.422 1 88.94 383 LYS A C 1
ATOM 2984 O O . LYS A 1 383 ? -7.129 16.453 3.807 1 88.94 383 LYS A O 1
ATOM 2989 N N . ILE A 1 384 ? -7.977 14.5 3.283 1 91.06 384 ILE A N 1
ATOM 2990 C CA . ILE A 1 384 ? -6.75 13.797 3.645 1 91.06 384 ILE A CA 1
ATOM 2991 C C . ILE A 1 384 ? -5.598 14.289 2.777 1 91.06 384 ILE A C 1
ATOM 2993 O O . ILE A 1 384 ? -4.465 14.422 3.252 1 91.06 384 ILE A O 1
ATOM 2997 N N . LEU A 1 385 ? -5.922 14.57 1.585 1 92.06 385 LEU A N 1
ATOM 2998 C CA . LEU A 1 385 ? -4.879 14.992 0.654 1 92.06 385 LEU A CA 1
ATOM 2999 C C . LEU A 1 385 ? -4.328 16.359 1.04 1 92.06 385 LEU A C 1
ATOM 3001 O O . LEU A 1 385 ? -3.148 16.641 0.824 1 92.06 385 LEU A O 1
ATOM 3005 N N . ASN A 1 386 ? -5.168 17.188 1.705 1 90.25 386 ASN A N 1
ATOM 3006 C CA . ASN A 1 386 ? -4.742 18.5 2.162 1 90.25 386 ASN A CA 1
ATOM 3007 C C . ASN A 1 386 ? -3.633 18.406 3.207 1 90.25 386 ASN A C 1
ATOM 3009 O O . ASN A 1 386 ? -2.826 19.328 3.35 1 90.25 386 ASN A O 1
ATOM 3013 N N . CYS A 1 387 ? -3.699 17.297 3.869 1 90 387 CYS A N 1
ATOM 3014 C CA . CYS A 1 387 ? -2.775 17.141 4.984 1 90 387 CYS A CA 1
ATOM 3015 C C . CYS A 1 387 ? -1.717 16.094 4.676 1 90 387 CYS A C 1
ATOM 3017 O O . CYS A 1 387 ? -1.085 15.547 5.586 1 90 387 CYS A O 1
ATOM 3019 N N . ALA A 1 388 ? -1.571 15.734 3.43 1 94.88 388 ALA A N 1
ATOM 3020 C CA . ALA A 1 388 ? -0.582 14.734 3.023 1 94.88 388 ALA A CA 1
ATOM 3021 C C . ALA A 1 388 ? 0.551 15.383 2.23 1 94.88 388 ALA A C 1
ATOM 3023 O O . ALA A 1 388 ? 1.24 14.711 1.459 1 94.88 388 ALA A O 1
ATOM 3024 N N . VAL A 1 389 ? 0.746 16.656 2.473 1 97.12 389 VAL A N 1
ATOM 3025 C CA . VAL A 1 389 ? 1.739 17.391 1.697 1 97.12 389 VAL A CA 1
ATOM 3026 C C . VAL A 1 389 ? 3.143 16.984 2.135 1 97.12 389 VAL A C 1
ATOM 3028 O O . VAL A 1 389 ? 4.039 16.812 1.303 1 97.12 389 VAL A O 1
ATOM 3031 N N . LEU A 1 390 ? 3.281 16.797 3.396 1 97.75 390 LEU A N 1
ATOM 3032 C CA . LEU A 1 390 ? 4.602 16.391 3.881 1 97.75 390 LEU A CA 1
ATOM 3033 C C . LEU A 1 390 ? 4.977 15.016 3.359 1 97.75 390 LEU A C 1
ATOM 3035 O O . LEU A 1 390 ? 6.047 14.836 2.775 1 97.75 390 LEU A O 1
ATOM 3039 N N . PRO A 1 391 ? 4.105 14.047 3.584 1 98.31 391 PRO A N 1
ATOM 3040 C CA . PRO A 1 391 ? 4.445 12.742 3.021 1 98.31 391 PRO A CA 1
ATOM 3041 C C . PRO A 1 391 ? 4.664 12.781 1.51 1 98.31 391 PRO A C 1
ATOM 3043 O O . PRO A 1 391 ? 5.535 12.086 0.986 1 98.31 391 PRO A O 1
ATOM 3046 N N . LEU A 1 392 ? 3.889 13.562 0.851 1 98.31 392 LEU A N 1
ATOM 3047 C CA . LEU A 1 392 ? 4.066 13.719 -0.589 1 98.31 392 LEU A CA 1
ATOM 3048 C C . LEU A 1 392 ? 5.434 14.305 -0.909 1 98.31 392 LEU A C 1
ATOM 3050 O O . LEU A 1 392 ? 6.098 13.875 -1.855 1 98.31 392 LEU A O 1
ATOM 3054 N N . CYS A 1 393 ? 5.82 15.227 -0.166 1 98.19 393 CYS A N 1
ATOM 3055 C CA . CYS A 1 393 ? 7.125 15.859 -0.34 1 98.19 393 CYS A CA 1
ATOM 3056 C C . CYS A 1 393 ? 8.25 14.859 -0.121 1 98.19 393 CYS A C 1
ATOM 3058 O O . CYS A 1 393 ? 9.164 14.758 -0.945 1 98.19 393 CYS A O 1
ATOM 3060 N N . ILE A 1 394 ? 8.102 14.164 0.935 1 98.5 394 ILE A N 1
ATOM 3061 C CA . ILE A 1 394 ? 9.148 13.227 1.306 1 98.5 394 ILE A CA 1
ATOM 3062 C C . ILE A 1 394 ? 9.211 12.086 0.285 1 98.5 394 ILE A C 1
ATOM 3064 O O . ILE A 1 394 ? 10.273 11.812 -0.28 1 98.5 394 ILE A O 1
ATOM 3068 N N . ALA A 1 395 ? 8.109 11.438 0.066 1 98.56 395 ALA A N 1
ATOM 3069 C CA . ALA A 1 395 ? 8.086 10.328 -0.886 1 98.56 395 ALA A CA 1
ATOM 3070 C C . ALA A 1 395 ? 8.383 10.812 -2.301 1 98.56 395 ALA A C 1
ATOM 3072 O O . ALA A 1 395 ? 9.094 10.148 -3.059 1 98.56 395 ALA A O 1
ATOM 3073 N N . GLY A 1 396 ? 7.895 11.953 -2.631 1 98.5 396 GLY A N 1
ATOM 3074 C CA . GLY A 1 396 ? 8.18 12.531 -3.934 1 98.5 396 GLY A CA 1
ATOM 3075 C C . GLY A 1 396 ? 9.656 12.797 -4.16 1 98.5 396 GLY A C 1
ATOM 3076 O O . GLY A 1 396 ? 10.172 12.547 -5.25 1 98.5 396 GLY A O 1
ATOM 3077 N N . ALA A 1 397 ? 10.266 13.258 -3.205 1 98.12 397 ALA A N 1
ATOM 3078 C CA . ALA A 1 397 ? 11.695 13.555 -3.287 1 98.12 397 ALA A CA 1
ATOM 3079 C C . ALA A 1 397 ? 12.508 12.289 -3.545 1 98.12 397 ALA A C 1
ATOM 3081 O O . ALA A 1 397 ? 13.609 12.352 -4.094 1 98.12 397 ALA A O 1
ATOM 3082 N N . HIS A 1 398 ? 11.945 11.188 -3.166 1 97.75 398 HIS A N 1
ATOM 3083 C CA . HIS A 1 398 ? 12.672 9.93 -3.283 1 97.75 398 HIS A CA 1
ATOM 3084 C C . HIS A 1 398 ? 12.156 9.102 -4.453 1 97.75 398 HIS A C 1
ATOM 3086 O O . HIS A 1 398 ? 12.57 7.949 -4.637 1 97.75 398 HIS A O 1
ATOM 3092 N N . SER A 1 399 ? 11.227 9.695 -5.191 1 95.88 399 SER A N 1
ATOM 3093 C CA . SER A 1 399 ? 10.75 9.016 -6.391 1 95.88 399 SER A CA 1
ATOM 3094 C C . SER A 1 399 ? 11.82 9 -7.477 1 95.88 399 SER A C 1
ATOM 3096 O O . SER A 1 399 ? 12.398 10.039 -7.801 1 95.88 399 SER A O 1
ATOM 3098 N N . GLN A 1 400 ? 12.102 7.836 -8.062 1 88.25 400 GLN A N 1
ATOM 3099 C CA . GLN A 1 400 ? 13.211 7.695 -9 1 88.25 400 GLN A CA 1
ATOM 3100 C C . GLN A 1 400 ? 12.711 7.703 -10.445 1 88.25 400 GLN A C 1
ATOM 3102 O O . GLN A 1 400 ? 13.453 8.055 -11.359 1 88.25 400 GLN A O 1
ATOM 3107 N N . CYS A 1 401 ? 11.516 7.355 -10.672 1 88.06 401 CYS A N 1
ATOM 3108 C CA . CYS A 1 401 ? 10.977 7.223 -12.016 1 88.06 401 CYS A CA 1
ATOM 3109 C C . CYS A 1 401 ? 10.289 8.508 -12.461 1 88.06 401 CYS A C 1
ATOM 3111 O O . CYS A 1 401 ? 9.484 9.078 -11.711 1 88.06 401 CYS A O 1
ATOM 3113 N N . PRO A 1 402 ? 10.602 9.016 -13.727 1 91.94 402 PRO A N 1
ATOM 3114 C CA . PRO A 1 402 ? 9.969 10.242 -14.219 1 91.94 402 PRO A CA 1
ATOM 3115 C C . PRO A 1 402 ? 8.445 10.148 -14.25 1 91.94 402 PRO A C 1
ATOM 3117 O O . PRO A 1 402 ? 7.762 11.148 -14.008 1 91.94 402 PRO A O 1
ATOM 3120 N N . LYS A 1 403 ? 7.984 8.984 -14.57 1 90.81 403 LYS A N 1
ATOM 3121 C CA . LYS A 1 403 ? 6.535 8.82 -14.586 1 90.81 403 LYS A CA 1
ATOM 3122 C C . LYS A 1 403 ? 5.93 9.109 -13.219 1 90.81 403 LYS A C 1
ATOM 3124 O O . LYS A 1 403 ? 4.93 9.812 -13.109 1 90.81 403 LYS A O 1
ATOM 3129 N N . GLN A 1 404 ? 6.59 8.594 -12.305 1 93.44 404 GLN A N 1
ATOM 3130 C CA . GLN A 1 404 ? 6.129 8.812 -10.938 1 93.44 404 GLN A CA 1
ATOM 3131 C C . GLN A 1 404 ? 6.27 10.273 -10.531 1 93.44 404 GLN A C 1
ATOM 3133 O O . GLN A 1 404 ? 5.398 10.828 -9.852 1 93.44 404 GLN A O 1
ATOM 3138 N N . GLN A 1 405 ? 7.316 10.891 -10.922 1 97.25 405 GLN A N 1
ATOM 3139 C CA . GLN A 1 405 ? 7.543 12.297 -10.633 1 97.25 405 GLN A CA 1
ATOM 3140 C C . GLN A 1 405 ? 6.457 13.172 -11.25 1 97.25 405 GLN A C 1
ATOM 3142 O O . GLN A 1 405 ? 5.98 14.125 -10.625 1 97.25 405 GLN A O 1
ATOM 3147 N N . ARG A 1 406 ? 6.043 12.797 -12.406 1 96.75 406 ARG A N 1
ATOM 3148 C CA . ARG A 1 406 ? 4.965 13.531 -13.062 1 96.75 406 ARG A CA 1
ATOM 3149 C C . ARG A 1 406 ? 3.652 13.367 -12.305 1 96.75 406 ARG A C 1
ATOM 3151 O O . ARG A 1 406 ? 2.895 14.328 -12.156 1 96.75 406 ARG A O 1
ATOM 3158 N N . LEU A 1 407 ? 3.459 12.18 -11.852 1 96.06 407 LEU A N 1
ATOM 3159 C CA . LEU A 1 407 ? 2.248 11.922 -11.078 1 96.06 407 LEU A CA 1
ATOM 3160 C C . LEU A 1 407 ? 2.26 12.719 -9.781 1 96.06 407 LEU A C 1
ATOM 3162 O O . LEU A 1 407 ? 1.23 13.258 -9.367 1 96.06 407 LEU A O 1
ATOM 3166 N N . VAL A 1 408 ? 3.408 12.812 -9.133 1 98.06 408 VAL A N 1
ATOM 3167 C CA . VAL A 1 408 ? 3.557 13.578 -7.898 1 98.06 408 VAL A CA 1
ATOM 3168 C C . VAL A 1 408 ? 3.291 15.055 -8.172 1 98.06 408 VAL A C 1
ATOM 3170 O O . VAL A 1 408 ? 2.553 15.711 -7.434 1 98.06 408 VAL A O 1
ATOM 3173 N N . ARG A 1 409 ? 3.885 15.523 -9.234 1 97.75 409 ARG A N 1
ATOM 3174 C CA . ARG A 1 409 ? 3.668 16.906 -9.625 1 97.75 409 ARG A CA 1
ATOM 3175 C C . ARG A 1 409 ? 2.191 17.188 -9.891 1 97.75 409 ARG A C 1
ATOM 3177 O O . ARG A 1 409 ? 1.654 18.203 -9.453 1 97.75 409 ARG A O 1
ATOM 3184 N N . GLY A 1 410 ? 1.615 16.266 -10.562 1 97.25 410 GLY A N 1
ATOM 3185 C CA . GLY A 1 410 ? 0.195 16.406 -10.844 1 97.25 410 GLY A CA 1
ATOM 3186 C C . GLY A 1 410 ? -0.663 16.438 -9.594 1 97.25 410 GLY A C 1
ATOM 3187 O O . GLY A 1 410 ? -1.585 17.25 -9.492 1 97.25 410 GLY A O 1
ATOM 3188 N N . LEU A 1 411 ? -0.353 15.602 -8.719 1 97.31 411 LEU A N 1
ATOM 3189 C CA . LEU A 1 411 ? -1.111 15.555 -7.473 1 97.31 411 LEU A CA 1
ATOM 3190 C C . LEU A 1 411 ? -0.898 16.828 -6.664 1 97.31 411 LEU A C 1
ATOM 3192 O O . LEU A 1 411 ? -1.843 17.359 -6.074 1 97.31 411 LEU A O 1
ATOM 3196 N N . ALA A 1 412 ? 0.333 17.312 -6.586 1 97.56 412 ALA A N 1
ATOM 3197 C CA . ALA A 1 412 ? 0.61 18.578 -5.914 1 97.56 412 ALA A CA 1
ATOM 3198 C C . ALA A 1 412 ? -0.193 19.719 -6.531 1 97.56 412 ALA A C 1
ATOM 3200 O O . ALA A 1 412 ? -0.727 20.562 -5.82 1 97.56 412 ALA A O 1
ATOM 3201 N N . GLY A 1 413 ? -0.228 19.656 -7.824 1 96.06 413 GLY A N 1
ATOM 3202 C CA . GLY A 1 413 ? -1.05 20.641 -8.508 1 96.06 413 GLY A CA 1
ATOM 3203 C C . GLY A 1 413 ? -2.521 20.547 -8.148 1 96.06 413 GLY A C 1
ATOM 3204 O O . GLY A 1 413 ? -3.178 21.562 -7.918 1 96.06 413 GLY A O 1
ATOM 3205 N N . PHE A 1 414 ? -2.977 19.375 -8.109 1 96.12 414 PHE A N 1
ATOM 3206 C CA . PHE A 1 414 ? -4.363 19.141 -7.711 1 96.12 414 PHE A CA 1
ATOM 3207 C C . PHE A 1 414 ? -4.617 19.688 -6.305 1 96.12 414 PHE A C 1
ATOM 3209 O O . PHE A 1 414 ? -5.625 20.344 -6.066 1 96.12 414 PHE A O 1
ATOM 3216 N N . ILE A 1 415 ? -3.748 19.359 -5.363 1 96.25 415 ILE A N 1
ATOM 3217 C CA . ILE A 1 415 ? -3.893 19.797 -3.98 1 96.25 415 ILE A CA 1
ATOM 3218 C C . ILE A 1 415 ? -3.902 21.328 -3.93 1 96.25 415 ILE A C 1
ATOM 3220 O O . ILE A 1 415 ? -4.742 21.922 -3.25 1 96.25 415 ILE A O 1
ATOM 3224 N N . TYR A 1 416 ? -3.006 21.891 -4.613 1 95.88 416 TYR A N 1
ATOM 3225 C CA . TYR A 1 416 ? -2.971 23.344 -4.652 1 95.88 416 TYR A CA 1
ATOM 3226 C C . TYR A 1 416 ? -4.301 23.906 -5.145 1 95.88 416 TYR A C 1
ATOM 3228 O O . TYR A 1 416 ? -4.824 24.859 -4.57 1 95.88 416 TYR A O 1
ATOM 3236 N N . ASP A 1 417 ? -4.789 23.328 -6.141 1 92.88 417 ASP A N 1
ATOM 3237 C CA . ASP A 1 417 ? -6.039 23.812 -6.715 1 92.88 417 ASP A CA 1
ATOM 3238 C C . ASP A 1 417 ? -7.188 23.703 -5.715 1 92.88 417 ASP A C 1
ATOM 3240 O O . ASP A 1 417 ? -8.109 24.516 -5.73 1 92.88 417 ASP A O 1
ATOM 3244 N N . GLU A 1 418 ? -7.031 22.75 -4.895 1 92.25 418 GLU A N 1
ATOM 3245 C CA . GLU A 1 418 ? -8.094 22.516 -3.922 1 92.25 418 GLU A CA 1
ATOM 3246 C C . GLU A 1 418 ? -7.969 23.469 -2.732 1 92.25 418 GLU A C 1
ATOM 3248 O O . GLU A 1 418 ? -8.977 23.969 -2.23 1 92.25 418 GLU A O 1
ATOM 3253 N N . ILE A 1 419 ? -6.73 23.75 -2.301 1 94.94 419 ILE A N 1
ATOM 3254 C CA . ILE A 1 419 ? -6.633 24.453 -1.026 1 94.94 419 ILE A CA 1
ATOM 3255 C C . ILE A 1 419 ? -5.992 25.812 -1.242 1 94.94 419 ILE A C 1
ATOM 3257 O O . ILE A 1 419 ? -6.086 26.703 -0.38 1 94.94 419 ILE A O 1
ATOM 3261 N N . ARG A 1 420 ? -5.223 26.016 -2.262 1 94.94 420 ARG A N 1
ATOM 3262 C CA . ARG A 1 420 ? -4.602 27.266 -2.676 1 94.94 420 ARG A CA 1
ATOM 3263 C C . ARG A 1 420 ? -3.619 27.766 -1.623 1 94.94 420 ARG A C 1
ATOM 3265 O O . ARG A 1 420 ? -3.59 28.969 -1.31 1 94.94 420 ARG A O 1
ATOM 3272 N N . PHE A 1 421 ? -2.906 26.938 -0.993 1 96.62 421 PHE A N 1
ATOM 3273 C CA . PHE A 1 421 ? -1.822 27.297 -0.085 1 96.62 421 PHE A CA 1
ATOM 3274 C C . PHE A 1 421 ? -0.518 27.484 -0.848 1 96.62 421 PHE A C 1
ATOM 3276 O O . PHE A 1 421 ? -0.088 26.609 -1.59 1 96.62 421 PHE A O 1
ATOM 3283 N N . ALA A 1 422 ? 0.11 28.562 -0.642 1 96.06 422 ALA A N 1
ATOM 3284 C CA . ALA A 1 422 ? 1.363 28.875 -1.321 1 96.06 422 ALA A CA 1
ATOM 3285 C C . ALA A 1 422 ? 2.465 27.906 -0.926 1 96.06 422 ALA A C 1
ATOM 3287 O O . ALA A 1 422 ? 3.395 27.656 -1.699 1 96.06 422 ALA A O 1
ATOM 3288 N N . SER A 1 423 ? 2.367 27.344 0.243 1 96.5 423 SER A N 1
ATOM 3289 C CA . SER A 1 423 ? 3.363 26.391 0.716 1 96.5 423 SER A CA 1
ATOM 3290 C C . SER A 1 423 ? 3.439 25.172 -0.198 1 96.5 423 SER A C 1
ATOM 3292 O O . SER A 1 423 ? 4.484 24.531 -0.302 1 96.5 423 SER A O 1
ATOM 3294 N N . VAL A 1 424 ? 2.377 24.797 -0.893 1 97.31 424 VAL A N 1
ATOM 3295 C CA . VAL A 1 424 ? 2.357 23.672 -1.817 1 97.31 424 VAL A CA 1
ATOM 3296 C C . VAL A 1 424 ? 3.252 23.969 -3.018 1 97.31 424 VAL A C 1
ATOM 3298 O O . VAL A 1 424 ? 3.971 23.094 -3.498 1 97.31 424 VAL A O 1
ATOM 3301 N N . HIS A 1 425 ? 3.26 25.188 -3.426 1 95.56 425 HIS A N 1
ATOM 3302 C CA . HIS A 1 425 ? 4.141 25.594 -4.52 1 95.56 425 HIS A CA 1
ATOM 3303 C C . HIS A 1 425 ? 5.605 25.5 -4.109 1 95.56 425 HIS A C 1
ATOM 3305 O O . HIS A 1 425 ? 6.457 25.125 -4.918 1 95.56 425 HIS A O 1
ATOM 3311 N N . SER A 1 426 ? 5.777 25.891 -2.908 1 95.25 426 SER A N 1
ATOM 3312 C CA . SER A 1 426 ? 7.141 25.781 -2.398 1 95.25 426 SER A CA 1
ATOM 3313 C C . SER A 1 426 ? 7.621 24.328 -2.434 1 95.25 426 SER A C 1
ATOM 3315 O O . SER A 1 426 ? 8.766 24.062 -2.799 1 95.25 426 SER A O 1
ATOM 3317 N N . VAL A 1 427 ? 6.777 23.453 -2.098 1 96.88 427 VAL A N 1
ATOM 3318 C CA . VAL A 1 427 ? 7.094 22.016 -2.117 1 96.88 427 VAL A CA 1
ATOM 3319 C C . VAL A 1 427 ? 7.336 21.562 -3.555 1 96.88 427 VAL A C 1
ATOM 3321 O O . VAL A 1 427 ? 8.312 20.859 -3.832 1 96.88 427 VAL A O 1
ATOM 3324 N N . THR A 1 428 ? 6.5 21.984 -4.465 1 97.25 428 THR A N 1
ATOM 3325 C CA . THR A 1 428 ? 6.633 21.609 -5.867 1 97.25 428 THR A CA 1
ATOM 3326 C C . THR A 1 428 ? 7.965 22.094 -6.438 1 97.25 428 THR A C 1
ATOM 3328 O O . THR A 1 428 ? 8.664 21.328 -7.113 1 97.25 428 THR A O 1
ATOM 3331 N N . ALA A 1 429 ? 8.281 23.25 -6.105 1 96.69 429 ALA A N 1
ATOM 3332 C CA . ALA A 1 429 ? 9.547 23.812 -6.574 1 96.69 429 ALA A CA 1
ATOM 3333 C C . ALA A 1 429 ? 10.734 23.031 -6.016 1 96.69 429 ALA A C 1
ATOM 3335 O O . ALA A 1 429 ? 11.703 22.766 -6.734 1 96.69 429 ALA A O 1
ATOM 3336 N N . ALA A 1 430 ? 10.625 22.734 -4.812 1 96 430 ALA A N 1
ATOM 3337 C CA . ALA A 1 430 ? 11.695 21.984 -4.18 1 96 430 ALA A CA 1
ATOM 3338 C C . ALA A 1 430 ? 11.852 20.609 -4.824 1 96 430 ALA A C 1
ATOM 3340 O O . ALA A 1 430 ? 12.969 20.156 -5.082 1 96 430 ALA A O 1
ATOM 3341 N N . LEU A 1 431 ? 10.75 19.953 -5.074 1 97.44 431 LEU A N 1
ATOM 3342 C CA . LEU A 1 431 ? 10.773 18.625 -5.699 1 97.44 431 LEU A CA 1
ATOM 3343 C C . LEU A 1 431 ? 11.398 18.703 -7.09 1 97.44 431 LEU A C 1
ATOM 3345 O O . LEU A 1 431 ? 12.227 17.859 -7.445 1 97.44 431 LEU A O 1
ATOM 3349 N N . GLU A 1 432 ? 11.094 19.672 -7.824 1 96.62 432 GLU A N 1
ATOM 3350 C CA . GLU A 1 432 ? 11.641 19.844 -9.164 1 96.62 432 GLU A CA 1
ATOM 3351 C C . GLU A 1 432 ? 13.148 20.062 -9.117 1 96.62 432 GLU A C 1
ATOM 3353 O O . GLU A 1 432 ? 13.891 19.516 -9.945 1 96.62 432 GLU A O 1
ATOM 3358 N N . ALA A 1 433 ? 13.531 20.812 -8.172 1 95.94 433 ALA A N 1
ATOM 3359 C CA . ALA A 1 433 ? 14.961 21.047 -7.996 1 95.94 433 ALA A CA 1
ATOM 3360 C C . ALA A 1 433 ? 15.688 19.75 -7.641 1 95.94 433 ALA A C 1
ATOM 3362 O O . ALA A 1 433 ? 16.781 19.469 -8.141 1 95.94 433 ALA A O 1
ATOM 3363 N N . ILE A 1 434 ? 15.078 18.953 -6.828 1 96.81 434 ILE A N 1
ATOM 3364 C CA . ILE A 1 434 ? 15.648 17.672 -6.418 1 96.81 434 ILE A CA 1
ATOM 3365 C C . ILE A 1 434 ? 15.734 16.734 -7.617 1 96.81 434 ILE A C 1
ATOM 3367 O O . ILE A 1 434 ? 16.766 16.109 -7.852 1 96.81 434 ILE A O 1
ATOM 3371 N N . TRP A 1 435 ? 14.656 16.641 -8.344 1 96.38 435 TRP A N 1
ATOM 3372 C CA . TRP A 1 435 ? 14.578 15.742 -9.484 1 96.38 435 TRP A CA 1
ATOM 3373 C C . TRP A 1 435 ? 15.617 16.109 -10.539 1 96.38 435 TRP A C 1
ATOM 3375 O O . TRP A 1 435 ? 16.156 15.234 -11.227 1 96.38 435 TRP A O 1
ATOM 3385 N N . LYS A 1 436 ? 15.992 17.297 -10.68 1 94.31 436 LYS A N 1
ATOM 3386 C CA . LYS A 1 436 ? 17 17.75 -11.633 1 94.31 436 LYS A CA 1
ATOM 3387 C C . LYS A 1 436 ? 18.406 17.312 -11.195 1 94.31 436 LYS A C 1
ATOM 3389 O O . LYS A 1 436 ? 19.25 17.016 -12.039 1 94.31 436 LYS A O 1
ATOM 3394 N N . ARG A 1 437 ? 18.578 17.125 -10 1 93.12 437 ARG A N 1
ATOM 3395 C CA . ARG A 1 437 ? 19.906 16.812 -9.461 1 93.12 437 ARG A CA 1
ATOM 3396 C C . ARG A 1 437 ? 20.062 15.32 -9.234 1 93.12 437 ARG A C 1
ATOM 3398 O O . ARG A 1 437 ? 21.188 14.812 -9.203 1 93.12 437 ARG A O 1
ATOM 3405 N N . MET A 1 438 ? 19.078 14.57 -9.133 1 89.06 438 MET A N 1
ATOM 3406 C CA . MET A 1 438 ? 19.047 13.18 -8.688 1 89.06 438 MET A CA 1
ATOM 3407 C C . MET A 1 438 ? 19.859 12.289 -9.617 1 89.06 438 MET A C 1
ATOM 3409 O O . MET A 1 438 ? 20.547 11.375 -9.164 1 89.06 438 MET A O 1
ATOM 3413 N N . PRO A 1 439 ? 19.812 12.516 -10.945 1 83 439 PRO A N 1
ATOM 3414 C CA . PRO A 1 439 ? 20.562 11.625 -11.828 1 83 439 PRO A CA 1
ATOM 3415 C C . PRO A 1 439 ? 22.062 11.75 -11.648 1 83 439 PRO A C 1
ATOM 3417 O O . PRO A 1 439 ? 22.812 10.797 -11.898 1 83 439 PRO A O 1
ATOM 3420 N N . GLU A 1 440 ? 22.531 12.812 -11.078 1 84.19 440 GLU A N 1
ATOM 3421 C CA . GLU A 1 440 ? 23.969 13.086 -11.039 1 84.19 440 GLU A CA 1
ATOM 3422 C C . GLU A 1 440 ? 24.531 12.898 -9.633 1 84.19 440 GLU A C 1
ATOM 3424 O O . GLU A 1 440 ? 25.719 12.648 -9.461 1 84.19 440 GLU A O 1
ATOM 3429 N N . GLU A 1 441 ? 23.625 13.039 -8.695 1 86.81 441 GLU A N 1
ATOM 3430 C CA . GLU A 1 441 ? 24.125 13.086 -7.324 1 86.81 441 GLU A CA 1
ATOM 3431 C C . GLU A 1 441 ? 23.281 12.211 -6.402 1 86.81 441 GLU A C 1
ATOM 3433 O O . GLU A 1 441 ? 22.062 12.094 -6.59 1 86.81 441 GLU A O 1
ATOM 3438 N N . ASP A 1 442 ? 23.969 11.57 -5.531 1 87.38 442 ASP A N 1
ATOM 3439 C CA . ASP A 1 442 ? 23.281 10.93 -4.418 1 87.38 442 ASP A CA 1
ATOM 3440 C C . ASP A 1 442 ? 23.094 11.906 -3.256 1 87.38 442 ASP A C 1
ATOM 3442 O O . ASP A 1 442 ? 23.969 12.023 -2.395 1 87.38 442 ASP A O 1
ATOM 3446 N N . LEU A 1 443 ? 22.031 12.5 -3.184 1 94.12 443 LEU A N 1
ATOM 3447 C CA . LEU A 1 443 ? 21.766 13.562 -2.221 1 94.12 443 LEU A CA 1
ATOM 3448 C C . LEU A 1 443 ? 21.5 12.977 -0.835 1 94.12 443 LEU A C 1
ATOM 3450 O O . LEU A 1 443 ? 20.781 11.992 -0.701 1 94.12 443 LEU A O 1
ATOM 3454 N N . THR A 1 444 ? 22.094 13.586 0.097 1 94.81 444 THR A N 1
ATOM 3455 C CA . THR A 1 444 ? 21.75 13.273 1.477 1 94.81 444 THR A CA 1
ATOM 3456 C C . THR A 1 444 ? 20.391 13.875 1.833 1 94.81 444 THR A C 1
ATOM 3458 O O . THR A 1 444 ? 19.828 14.672 1.072 1 94.81 444 THR A O 1
ATOM 3461 N N . TRP A 1 445 ? 19.875 13.477 2.98 1 96.38 445 TRP A N 1
ATOM 3462 C CA . TRP A 1 445 ? 18.594 14 3.441 1 96.38 445 TRP A CA 1
ATOM 3463 C C . TRP A 1 445 ? 18.641 15.523 3.523 1 96.38 445 TRP A C 1
ATOM 3465 O O . TRP A 1 445 ? 17.75 16.203 2.994 1 96.38 445 TRP A O 1
ATOM 3475 N N . ASN A 1 446 ? 19.672 16.062 4.125 1 93.69 446 ASN A N 1
ATOM 3476 C CA . ASN A 1 446 ? 19.797 17.516 4.312 1 93.69 446 ASN A CA 1
ATOM 3477 C C . ASN A 1 446 ? 19.953 18.234 2.979 1 93.69 446 ASN A C 1
ATOM 3479 O O . ASN A 1 446 ? 19.406 19.312 2.783 1 93.69 446 ASN A O 1
ATOM 3483 N N . ASP A 1 447 ? 20.672 17.625 2.082 1 94.31 447 ASP A N 1
ATOM 3484 C CA . ASP A 1 447 ? 20.859 18.234 0.768 1 94.31 447 ASP A CA 1
ATOM 3485 C C . ASP A 1 447 ? 19.531 18.297 -0.001 1 94.31 447 ASP A C 1
ATOM 3487 O O . ASP A 1 447 ? 19.266 19.266 -0.716 1 94.31 447 ASP A O 1
ATOM 3491 N N . MET A 1 448 ? 18.781 17.312 0.143 1 95.31 448 MET A N 1
ATOM 3492 C CA . MET A 1 448 ? 17.531 17.219 -0.594 1 95.31 448 MET A CA 1
ATOM 3493 C C . MET A 1 448 ? 16.578 18.344 -0.222 1 95.31 448 MET A C 1
ATOM 3495 O O . MET A 1 448 ? 15.945 18.938 -1.094 1 95.31 448 MET A O 1
ATOM 3499 N N . PHE A 1 449 ? 16.562 18.672 1.063 1 95.5 449 PHE A N 1
ATOM 3500 C CA . PHE A 1 449 ? 15.531 19.609 1.486 1 95.5 449 PHE A CA 1
ATOM 3501 C C . PHE A 1 449 ? 16.156 20.953 1.828 1 95.5 449 PHE A C 1
ATOM 3503 O O . PHE A 1 449 ? 15.5 21.797 2.447 1 95.5 449 PHE A O 1
ATOM 3510 N N . SER A 1 450 ? 17.375 21.172 1.364 1 90.94 450 SER A N 1
ATOM 3511 C CA . SER A 1 450 ? 18.062 22.438 1.616 1 90.94 450 SER A CA 1
ATOM 3512 C C . SER A 1 450 ? 17.438 23.578 0.827 1 90.94 450 SER A C 1
ATOM 3514 O O . SER A 1 450 ? 17.562 24.734 1.218 1 90.94 450 SER A O 1
ATOM 3516 N N . HIS A 1 451 ? 16.672 23.25 -0.226 1 86.69 451 HIS A N 1
ATOM 3517 C CA . HIS A 1 451 ? 16.125 24.297 -1.093 1 86.69 451 HIS A CA 1
ATOM 3518 C C . HIS A 1 451 ? 14.672 24.594 -0.729 1 86.69 451 HIS A C 1
ATOM 3520 O O . HIS A 1 451 ? 14.031 25.438 -1.361 1 86.69 451 HIS A O 1
ATOM 3526 N N . LEU A 1 452 ? 14.219 23.953 0.265 1 92.31 452 LEU A N 1
ATOM 3527 C CA . LEU A 1 452 ? 12.859 24.266 0.697 1 92.31 452 LEU A CA 1
ATOM 3528 C C . LEU A 1 452 ? 12.789 25.656 1.323 1 92.31 452 LEU A C 1
ATOM 3530 O O . LEU A 1 452 ? 13.672 26.047 2.082 1 92.31 452 LEU A O 1
ATOM 3534 N N . ASN A 1 453 ? 11.773 26.406 0.922 1 93.62 453 ASN A N 1
ATOM 3535 C CA . ASN A 1 453 ? 11.555 27.719 1.516 1 93.62 453 ASN A CA 1
ATOM 3536 C C . ASN A 1 453 ? 11.469 27.641 3.037 1 93.62 453 ASN A C 1
ATOM 3538 O O . ASN A 1 453 ? 10.578 26.984 3.578 1 93.62 453 ASN A O 1
ATOM 3542 N N . PRO A 1 454 ? 12.328 28.312 3.705 1 91.56 454 PRO A N 1
ATOM 3543 C CA . PRO A 1 454 ? 12.352 28.203 5.164 1 91.56 454 PRO A CA 1
ATOM 3544 C C . PRO A 1 454 ? 11.117 28.812 5.828 1 91.56 454 PRO A C 1
ATOM 3546 O O . PRO A 1 454 ? 10.844 28.531 7 1 91.56 454 PRO A O 1
ATOM 3549 N N . GLN A 1 455 ? 10.438 29.609 5.07 1 95.12 455 GLN A N 1
ATOM 3550 C CA . GLN A 1 455 ? 9.258 30.25 5.645 1 95.12 455 GLN A CA 1
ATOM 3551 C C . GLN A 1 455 ? 8.016 29.391 5.43 1 95.12 455 GLN A C 1
ATOM 3553 O O . GLN A 1 455 ? 6.969 29.641 6.039 1 95.12 455 GLN A O 1
ATOM 3558 N N . ALA A 1 456 ? 8.156 28.344 4.621 1 97.06 456 ALA A N 1
ATOM 3559 C CA . ALA A 1 456 ? 6.992 27.516 4.312 1 97.06 456 ALA A CA 1
ATOM 3560 C C . ALA A 1 456 ? 6.742 26.5 5.418 1 97.06 456 ALA A C 1
ATOM 3562 O O . ALA A 1 456 ? 7.684 25.875 5.926 1 97.06 456 ALA A O 1
ATOM 3563 N N . ILE A 1 457 ? 5.543 26.438 5.797 1 96.25 457 ILE A N 1
ATOM 3564 C CA . ILE A 1 457 ? 5.145 25.359 6.691 1 96.25 457 ILE A CA 1
ATOM 3565 C C . ILE A 1 457 ? 4.574 24.203 5.875 1 96.25 457 ILE A C 1
ATOM 3567 O O . ILE A 1 457 ? 3.74 24.406 4.988 1 96.25 457 ILE A O 1
ATOM 3571 N N . ILE A 1 458 ? 5.09 23.016 6.152 1 95 458 ILE A N 1
ATOM 3572 C CA . ILE A 1 458 ? 4.695 21.844 5.383 1 95 458 ILE A CA 1
ATOM 3573 C C . ILE A 1 458 ? 4.062 20.797 6.309 1 95 458 ILE A C 1
ATOM 3575 O O . ILE A 1 458 ? 4.695 20.344 7.258 1 95 458 ILE A O 1
ATOM 3579 N N . LEU A 1 459 ? 2.828 20.594 5.996 1 92.06 459 LEU A N 1
ATOM 3580 C CA . LEU A 1 459 ? 2.104 19.594 6.773 1 92.06 459 LEU A CA 1
ATOM 3581 C C . LEU A 1 459 ? 1.647 18.438 5.883 1 92.06 459 LEU A C 1
ATOM 3583 O O . LEU A 1 459 ? 1.127 18.672 4.785 1 92.06 459 LEU A O 1
ATOM 3587 N N . MET B 1 1 ? 25.078 7.648 -47.438 1 28.58 1 MET B N 1
ATOM 3588 C CA . MET B 1 1 ? 24.25 6.473 -47.156 1 28.58 1 MET B CA 1
ATOM 3589 C C . MET B 1 1 ? 22.797 6.871 -46.906 1 28.58 1 MET B C 1
ATOM 3591 O O . MET B 1 1 ? 22.547 7.867 -46.219 1 28.58 1 MET B O 1
ATOM 3595 N N . PRO B 1 2 ? 21.797 6.551 -47.844 1 35.69 2 PRO B N 1
ATOM 3596 C CA . PRO B 1 2 ? 20.406 7.02 -47.719 1 35.69 2 PRO B CA 1
ATOM 3597 C C . PRO B 1 2 ? 19.844 6.801 -46.312 1 35.69 2 PRO B C 1
ATOM 3599 O O . PRO B 1 2 ? 20.297 5.906 -45.594 1 35.69 2 PRO B O 1
ATOM 3602 N N . LYS B 1 3 ? 19.406 7.918 -45.719 1 38.69 3 LYS B N 1
ATOM 3603 C CA . LYS B 1 3 ? 18.781 7.871 -44.375 1 38.69 3 LYS B CA 1
ATOM 3604 C C . LYS B 1 3 ? 17.781 6.73 -44.281 1 38.69 3 LYS B C 1
ATOM 3606 O O . LYS B 1 3 ? 16.938 6.566 -45.188 1 38.69 3 LYS B O 1
ATOM 3611 N N . ALA B 1 4 ? 18.094 5.781 -43.531 1 40.47 4 ALA B N 1
ATOM 3612 C CA . ALA B 1 4 ? 17.234 4.621 -43.344 1 40.47 4 ALA B CA 1
ATOM 3613 C C . ALA B 1 4 ? 15.781 5.043 -43.125 1 40.47 4 ALA B C 1
ATOM 3615 O O . ALA B 1 4 ? 15.469 5.812 -42.219 1 40.47 4 ALA B O 1
ATOM 3616 N N . ARG B 1 5 ? 14.875 5.098 -44.094 1 43.47 5 ARG B N 1
ATOM 3617 C CA . ARG B 1 5 ? 13.445 5.383 -44.125 1 43.47 5 ARG B CA 1
ATOM 3618 C C . ARG B 1 5 ? 12.703 4.613 -43.031 1 43.47 5 ARG B C 1
ATOM 3620 O O . ARG B 1 5 ? 12.836 3.395 -42.938 1 43.47 5 ARG B O 1
ATOM 3627 N N . ILE B 1 6 ? 12.469 5.273 -41.969 1 49.78 6 ILE B N 1
ATOM 3628 C CA . ILE B 1 6 ? 11.688 4.699 -40.875 1 49.78 6 ILE B CA 1
ATOM 3629 C C . ILE B 1 6 ? 10.336 4.238 -41.406 1 49.78 6 ILE B C 1
ATOM 3631 O O . ILE B 1 6 ? 9.5 5.062 -41.812 1 49.78 6 ILE B O 1
ATOM 3635 N N . ARG B 1 7 ? 10.117 3.107 -42.031 1 55.94 7 ARG B N 1
ATOM 3636 C CA . ARG B 1 7 ? 8.938 2.566 -42.688 1 55.94 7 ARG B CA 1
ATOM 3637 C C . ARG B 1 7 ? 7.887 2.129 -41.656 1 55.94 7 ARG B C 1
ATOM 3639 O O . ARG B 1 7 ? 6.719 1.934 -42.031 1 55.94 7 ARG B O 1
ATOM 3646 N N . VAL B 1 8 ? 8.305 1.766 -40.438 1 59.44 8 VAL B N 1
ATOM 3647 C CA . VAL B 1 8 ? 7.289 1.292 -39.5 1 59.44 8 VAL B CA 1
ATOM 3648 C C . VAL B 1 8 ? 7.215 2.229 -38.312 1 59.44 8 VAL B C 1
ATOM 3650 O O . VAL B 1 8 ? 8.242 2.654 -37.781 1 59.44 8 VAL B O 1
ATOM 3653 N N . VAL B 1 9 ? 6.125 2.838 -38 1 64 9 VAL B N 1
ATOM 3654 C CA . VAL B 1 9 ? 5.871 3.717 -36.844 1 64 9 VAL B CA 1
ATOM 3655 C C . VAL B 1 9 ? 5.559 2.883 -35.625 1 64 9 VAL B C 1
ATOM 3657 O O . VAL B 1 9 ? 4.906 1.839 -35.719 1 64 9 VAL B O 1
ATOM 3660 N N . GLU B 1 10 ? 6.105 3.281 -34.5 1 67.06 10 GLU B N 1
ATOM 3661 C CA . GLU B 1 10 ? 5.82 2.645 -33.219 1 67.06 10 GLU B CA 1
ATOM 3662 C C . GLU B 1 10 ? 4.324 2.658 -32.938 1 67.06 10 GLU B C 1
ATOM 3664 O O . GLU B 1 10 ? 3.658 3.678 -33.125 1 67.06 10 GLU B O 1
ATOM 3669 N N . GLY B 1 11 ? 3.58 1.405 -32.562 1 69.12 11 GLY B N 1
ATOM 3670 C CA . GLY B 1 11 ? 2.152 1.246 -32.344 1 69.12 11 GLY B CA 1
ATOM 3671 C C . GLY B 1 11 ? 1.403 0.75 -33.562 1 69.12 11 GLY B C 1
ATOM 3672 O O . GLY B 1 11 ? 0.173 0.67 -33.562 1 69.12 11 GLY B O 1
ATOM 3673 N N . SER B 1 12 ? 2.086 0.46 -34.5 1 70.75 12 SER B N 1
ATOM 3674 C CA . SER B 1 12 ? 1.477 0.018 -35.75 1 70.75 12 SER B CA 1
ATOM 3675 C C . SER B 1 12 ? 0.758 -1.315 -35.594 1 70.75 12 SER B C 1
ATOM 3677 O O . SER B 1 12 ? 1.142 -2.127 -34.75 1 70.75 12 SER B O 1
ATOM 3679 N N . CYS B 1 13 ? -0.4 -1.445 -36.25 1 71.88 13 CYS B N 1
ATOM 3680 C CA . CYS B 1 13 ? -1.106 -2.721 -36.25 1 71.88 13 CYS B CA 1
ATOM 3681 C C . CYS B 1 13 ? -0.263 -3.807 -36.906 1 71.88 13 CYS B C 1
ATOM 3683 O O . CYS B 1 13 ? 0.641 -3.506 -37.688 1 71.88 13 CYS B O 1
ATOM 3685 N N . TRP B 1 14 ? -0.446 -5.039 -36.625 1 72.44 14 TRP B N 1
ATOM 3686 C CA . TRP B 1 14 ? 0.373 -6.168 -37.062 1 72.44 14 TRP B CA 1
ATOM 3687 C C . TRP B 1 14 ? 0.378 -6.293 -38.594 1 72.44 14 TRP B C 1
ATOM 3689 O O . TRP B 1 14 ? 1.437 -6.457 -39.188 1 72.44 14 TRP B O 1
ATOM 3699 N N . PRO B 1 15 ? -0.62 -6.152 -39.281 1 75.25 15 PRO B N 1
ATOM 3700 C CA . PRO B 1 15 ? -0.576 -6.273 -40.719 1 75.25 15 PRO B CA 1
ATOM 3701 C C . PRO B 1 15 ? 0.266 -5.184 -41.406 1 75.25 15 PRO B C 1
ATOM 3703 O O . PRO B 1 15 ? 0.999 -5.457 -42.344 1 75.25 15 PRO B O 1
ATOM 3706 N N . CYS B 1 16 ? 0.246 -4.109 -40.812 1 76.38 16 CYS B N 1
ATOM 3707 C CA . CYS B 1 16 ? 1.047 -3.027 -41.375 1 76.38 16 CYS B CA 1
ATOM 3708 C C . CYS B 1 16 ? 2.529 -3.24 -41.094 1 76.38 16 CYS B C 1
ATOM 3710 O O . CYS B 1 16 ? 3.371 -2.998 -41.969 1 76.38 16 CYS B O 1
ATOM 3712 N N . LYS B 1 17 ? 2.805 -3.754 -39.938 1 72.06 17 LYS B N 1
ATOM 3713 C CA . LYS B 1 17 ? 4.184 -4.082 -39.562 1 72.06 17 LYS B CA 1
ATOM 3714 C C . LYS B 1 17 ? 4.742 -5.176 -40.469 1 72.06 17 LYS B C 1
ATOM 3716 O O . LYS B 1 17 ? 5.883 -5.086 -40.938 1 72.06 17 LYS B O 1
ATOM 3721 N N . LYS B 1 18 ? 3.91 -6.109 -40.719 1 69.94 18 LYS B N 1
ATOM 3722 C CA . LYS B 1 18 ? 4.289 -7.23 -41.562 1 69.94 18 LYS B CA 1
ATOM 3723 C C . LYS B 1 18 ? 4.555 -6.766 -43 1 69.94 18 LYS B C 1
ATOM 3725 O O . LYS B 1 18 ? 5.48 -7.25 -43.656 1 69.94 18 LYS B O 1
ATOM 3730 N N . ARG B 1 19 ? 3.879 -5.84 -43.438 1 74.31 19 ARG B N 1
ATOM 3731 C CA . ARG B 1 19 ? 3.965 -5.34 -44.812 1 74.31 19 ARG B CA 1
ATOM 3732 C C . ARG B 1 19 ? 4.961 -4.188 -44.906 1 74.31 19 ARG B C 1
ATOM 3734 O O . ARG B 1 19 ? 5.227 -3.684 -46 1 74.31 19 ARG B O 1
ATOM 3741 N N . ARG B 1 20 ? 5.512 -3.914 -43.719 1 71.25 20 ARG B N 1
ATOM 3742 C CA . ARG B 1 20 ? 6.496 -2.842 -43.625 1 71.25 20 ARG B CA 1
ATOM 3743 C C . ARG B 1 20 ? 5.973 -1.559 -44.25 1 71.25 20 ARG B C 1
ATOM 3745 O O . ARG B 1 20 ? 6.695 -0.89 -45 1 71.25 20 ARG B O 1
ATOM 3752 N N . ILE B 1 21 ? 4.656 -1.289 -43.969 1 79.88 21 ILE B N 1
ATOM 3753 C CA . ILE B 1 21 ? 4.078 -0.037 -44.438 1 79.88 21 ILE B CA 1
ATOM 3754 C C . ILE B 1 21 ? 3.752 0.867 -43.25 1 79.88 21 ILE B C 1
ATOM 3756 O O . ILE B 1 21 ? 3.561 0.387 -42.125 1 79.88 21 ILE B O 1
ATOM 3760 N N . LYS B 1 22 ? 3.756 2.105 -43.5 1 76.56 22 LYS B N 1
ATOM 3761 C CA . LYS B 1 22 ? 3.465 3.09 -42.469 1 76.56 22 LYS B CA 1
ATOM 3762 C C . LYS B 1 22 ? 2.002 3.027 -42.031 1 76.56 22 LYS B C 1
ATOM 3764 O O . LYS B 1 22 ? 1.107 3.359 -42.812 1 76.56 22 LYS B O 1
ATOM 3769 N N . CYS B 1 23 ? 1.739 2.543 -40.781 1 74.75 23 CYS B N 1
ATOM 3770 C CA . CYS B 1 23 ? 0.42 2.461 -40.156 1 74.75 23 CYS B CA 1
ATOM 3771 C C . CYS B 1 23 ? -0.071 3.84 -39.75 1 74.75 23 CYS B C 1
ATOM 3773 O O . CYS B 1 23 ? 0.721 4.68 -39.312 1 74.75 23 CYS B O 1
ATOM 3775 N N . ASP B 1 24 ? -1.282 4.188 -39.844 1 77.62 24 ASP B N 1
ATOM 3776 C CA . ASP B 1 24 ? -1.815 5.473 -39.406 1 77.62 24 ASP B CA 1
ATOM 3777 C C . ASP B 1 24 ? -2.318 5.398 -37.969 1 77.62 24 ASP B C 1
ATOM 3779 O O . ASP B 1 24 ? -2.91 6.355 -37.469 1 77.62 24 ASP B O 1
ATOM 3783 N N . LEU B 1 25 ? -2.203 4.262 -37.312 1 74.69 25 LEU B N 1
ATOM 3784 C CA . LEU B 1 25 ? -2.459 3.994 -35.906 1 74.69 25 LEU B CA 1
ATOM 3785 C C . LEU B 1 25 ? -3.926 4.234 -35.562 1 74.69 25 LEU B C 1
ATOM 3787 O O . LEU B 1 25 ? -4.277 4.391 -34.406 1 74.69 25 LEU B O 1
ATOM 3791 N N . ALA B 1 26 ? -4.777 4.156 -36.562 1 75.5 26 ALA B N 1
ATOM 3792 C CA . ALA B 1 26 ? -6.207 4.316 -36.312 1 75.5 26 ALA B CA 1
ATOM 3793 C C . ALA B 1 26 ? -6.816 3.023 -35.781 1 75.5 26 ALA B C 1
ATOM 3795 O O . ALA B 1 26 ? -6.559 1.942 -36.312 1 75.5 26 ALA B O 1
ATOM 3796 N N . LYS B 1 27 ? -7.496 2.943 -34.594 1 72.62 27 LYS B N 1
ATOM 3797 C CA . LYS B 1 27 ? -8.219 1.826 -33.969 1 72.62 27 LYS B CA 1
ATOM 3798 C C . LYS B 1 27 ? -9.727 1.95 -34.219 1 72.62 27 LYS B C 1
ATOM 3800 O O . LYS B 1 27 ? -10.25 3.059 -34.344 1 72.62 27 LYS B O 1
ATOM 3805 N N . PRO B 1 28 ? -10.367 0.779 -34.406 1 71.62 28 PRO B N 1
ATOM 3806 C CA . PRO B 1 28 ? -9.875 -0.596 -34.281 1 71.62 28 PRO B CA 1
ATOM 3807 C C . PRO B 1 28 ? -9.203 -1.089 -35.562 1 71.62 28 PRO B C 1
ATOM 3809 O O . PRO B 1 28 ? -8.477 -2.084 -35.531 1 71.62 28 PRO B O 1
ATOM 3812 N N . THR B 1 29 ? -9.438 -0.384 -36.656 1 77.81 29 THR B N 1
ATOM 3813 C CA . THR B 1 29 ? -8.867 -0.791 -37.938 1 77.81 29 THR B CA 1
ATOM 3814 C C . THR B 1 29 ? -8.141 0.376 -38.625 1 77.81 29 THR B C 1
ATOM 3816 O O . THR B 1 29 ? -8.734 1.438 -38.812 1 77.81 29 THR B O 1
ATOM 3819 N N . CYS B 1 30 ? -6.957 0.114 -38.844 1 78.44 30 CYS B N 1
ATOM 3820 C CA . CYS B 1 30 ? -6.219 1.186 -39.5 1 78.44 30 CYS B CA 1
ATOM 3821 C C . CYS B 1 30 ? -6.609 1.3 -40.969 1 78.44 30 CYS B C 1
ATOM 3823 O O . CYS B 1 30 ? -7.129 0.347 -41.562 1 78.44 30 CYS B O 1
ATOM 3825 N N . SER B 1 31 ? -6.441 2.514 -41.562 1 81.94 31 SER B N 1
ATOM 3826 C CA . SER B 1 31 ? -6.859 2.795 -42.938 1 81.94 31 SER B CA 1
ATOM 3827 C C . SER B 1 31 ? -6.129 1.904 -43.938 1 81.94 31 SER B C 1
ATOM 3829 O O . SER B 1 31 ? -6.668 1.575 -45 1 81.94 31 SER B O 1
ATOM 3831 N N . ARG B 1 32 ? -4.988 1.479 -43.594 1 80.81 32 ARG B N 1
ATOM 3832 C CA . ARG B 1 32 ? -4.18 0.657 -44.5 1 80.81 32 ARG B CA 1
ATOM 3833 C C . ARG B 1 32 ? -4.707 -0.774 -44.562 1 80.81 32 ARG B C 1
ATOM 3835 O O . ARG B 1 32 ? -4.762 -1.381 -45.625 1 80.81 32 ARG B O 1
ATOM 3842 N N . CYS B 1 33 ? -5.062 -1.239 -43.438 1 78 33 CYS B N 1
ATOM 3843 C CA . CYS B 1 33 ? -5.66 -2.568 -43.375 1 78 33 CYS B CA 1
ATOM 3844 C C . CYS B 1 33 ? -7.047 -2.58 -44 1 78 33 CYS B C 1
ATOM 3846 O O . CYS B 1 33 ? -7.402 -3.518 -44.719 1 78 33 CYS B O 1
ATOM 3848 N N . ALA B 1 34 ? -7.742 -1.595 -43.812 1 81.12 34 ALA B N 1
ATOM 3849 C CA . ALA B 1 34 ? -9.078 -1.464 -44.406 1 81.12 34 ALA B CA 1
ATOM 3850 C C . ALA B 1 34 ? -9.023 -1.467 -45.906 1 81.12 34 ALA B C 1
ATOM 3852 O O . ALA B 1 34 ? -9.867 -2.078 -46.562 1 81.12 34 ALA B O 1
ATOM 3853 N N . LYS B 1 35 ? -8.047 -0.855 -46.438 1 80.12 35 LYS B N 1
ATOM 3854 C CA . LYS B 1 35 ? -7.922 -0.711 -47.906 1 80.12 35 LYS B CA 1
ATOM 3855 C C . LYS B 1 35 ? -7.621 -2.055 -48.562 1 80.12 35 LYS B C 1
ATOM 3857 O O . LYS B 1 35 ? -8.078 -2.316 -49.688 1 80.12 35 LYS B O 1
ATOM 3862 N N . VAL B 1 36 ? -6.961 -2.852 -47.844 1 80.06 36 VAL B N 1
ATOM 3863 C CA . VAL B 1 36 ? -6.555 -4.102 -48.469 1 80.06 36 VAL B CA 1
ATOM 3864 C C . VAL B 1 36 ? -7.395 -5.254 -47.906 1 80.06 36 VAL B C 1
ATOM 3866 O O . VAL B 1 36 ? -7.203 -6.41 -48.312 1 80.06 36 VAL B O 1
ATOM 3869 N N . GLY B 1 37 ? -8.281 -5.02 -47 1 74.56 37 GLY B N 1
ATOM 3870 C CA . GLY B 1 37 ? -9.172 -6.027 -46.438 1 74.56 37 GLY B CA 1
ATOM 3871 C C . GLY B 1 37 ? -8.492 -6.938 -45.438 1 74.56 37 GLY B C 1
ATOM 3872 O O . GLY B 1 37 ? -8.914 -8.078 -45.25 1 74.56 37 GLY B O 1
ATOM 3873 N N . ALA B 1 38 ? -7.406 -6.52 -44.938 1 73 38 ALA B N 1
ATOM 3874 C CA . ALA B 1 38 ? -6.695 -7.312 -43.969 1 73 38 ALA B CA 1
ATOM 3875 C C . ALA B 1 38 ? -7.305 -7.129 -42.562 1 73 38 ALA B C 1
ATOM 3877 O O . ALA B 1 38 ? -7.902 -6.09 -42.281 1 73 38 ALA B O 1
ATOM 3878 N N . THR B 1 39 ? -7.316 -8.07 -41.812 1 71.81 39 THR B N 1
ATOM 3879 C CA . THR B 1 39 ? -7.75 -7.957 -40.438 1 71.81 39 THR B CA 1
ATOM 3880 C C . THR B 1 39 ? -6.723 -7.184 -39.594 1 71.81 39 THR B C 1
ATOM 3882 O O . THR B 1 39 ? -5.645 -7.699 -39.312 1 71.81 39 THR B O 1
ATOM 3885 N N . CYS B 1 40 ? -7.094 -5.961 -39.188 1 69.5 40 CYS B N 1
ATOM 3886 C CA . CYS B 1 40 ? -6.234 -5.07 -38.406 1 69.5 40 CYS B CA 1
ATOM 3887 C C . CYS B 1 40 ? -6.098 -5.555 -36.969 1 69.5 40 CYS B C 1
ATOM 3889 O O . CYS B 1 40 ? -7.098 -5.855 -36.312 1 69.5 40 CYS B O 1
ATOM 3891 N N . ASP B 1 41 ? -4.938 -5.973 -36.625 1 67 41 ASP B N 1
ATOM 3892 C CA . ASP B 1 41 ? -4.672 -6.473 -35.281 1 67 41 ASP B CA 1
ATOM 3893 C C . ASP B 1 41 ? -3.527 -5.703 -34.625 1 67 41 ASP B C 1
ATOM 3895 O O . ASP B 1 41 ? -2.398 -5.723 -35.125 1 67 41 ASP B O 1
ATOM 3899 N N . TYR B 1 42 ? -3.877 -4.969 -33.75 1 61.78 42 TYR B N 1
ATOM 3900 C CA . TYR B 1 42 ? -2.863 -4.207 -33.031 1 61.78 42 TYR B CA 1
ATOM 3901 C C . TYR B 1 42 ? -2.252 -5.039 -31.922 1 61.78 42 TYR B C 1
ATOM 3903 O O . TYR B 1 42 ? -1.258 -4.637 -31.312 1 61.78 42 TYR B O 1
ATOM 3911 N N . ASN B 1 43 ? -2.834 -6.121 -31.703 1 51.44 43 ASN B N 1
ATOM 3912 C CA . ASN B 1 43 ? -2.482 -6.875 -30.516 1 51.44 43 ASN B CA 1
ATOM 3913 C C . ASN B 1 43 ? -1.572 -8.055 -30.844 1 51.44 43 ASN B C 1
ATOM 3915 O O . ASN B 1 43 ? -1.104 -8.758 -29.938 1 51.44 43 ASN B O 1
ATOM 3919 N N . GLN B 1 44 ? -1.386 -8.391 -32.094 1 43.5 44 GLN B N 1
ATOM 3920 C CA . GLN B 1 44 ? -0.608 -9.594 -32.375 1 43.5 44 GLN B CA 1
ATOM 3921 C C . GLN B 1 44 ? 0.881 -9.352 -32.156 1 43.5 44 GLN B C 1
ATOM 3923 O O . GLN B 1 44 ? 1.439 -8.367 -32.656 1 43.5 44 GLN B O 1
ATOM 3928 N N . ARG B 1 45 ? 1.438 -9.789 -31.094 1 41.97 45 ARG B N 1
ATOM 3929 C CA . ARG B 1 45 ? 2.889 -9.82 -30.922 1 41.97 45 ARG B CA 1
ATOM 3930 C C . ARG B 1 45 ? 3.523 -10.883 -31.812 1 41.97 45 ARG B C 1
ATOM 3932 O O . ARG B 1 45 ? 3.184 -12.062 -31.719 1 41.97 45 ARG B O 1
ATOM 3939 N N . LEU B 1 46 ? 3.992 -10.5 -33 1 36.53 46 LEU B N 1
ATOM 3940 C CA . LEU B 1 46 ? 4.777 -11.445 -33.781 1 36.53 46 LEU B CA 1
ATOM 3941 C C . LEU B 1 46 ? 6.016 -11.898 -33 1 36.53 46 LEU B C 1
ATOM 3943 O O . LEU B 1 46 ? 6.797 -11.062 -32.531 1 36.53 46 LEU B O 1
ATOM 3947 N N . ILE B 1 47 ? 5.992 -13.023 -32.344 1 37 47 ILE B N 1
ATOM 3948 C CA . ILE B 1 47 ? 7.227 -13.625 -31.859 1 37 47 ILE B CA 1
ATOM 3949 C C . ILE B 1 47 ? 8.188 -13.875 -33.031 1 37 47 ILE B C 1
ATOM 3951 O O . ILE B 1 47 ? 7.879 -14.648 -33.938 1 37 47 ILE B O 1
ATOM 3955 N N . ARG B 1 48 ? 8.844 -12.883 -33.625 1 34.75 48 ARG B N 1
ATOM 3956 C CA . ARG B 1 48 ? 9.898 -13.203 -34.562 1 34.75 48 ARG B CA 1
ATOM 3957 C C . ARG B 1 48 ? 10.969 -14.086 -33.938 1 34.75 48 ARG B C 1
ATOM 3959 O O . ARG B 1 48 ? 11.484 -13.766 -32.844 1 34.75 48 ARG B O 1
ATOM 3966 N N . TRP B 1 49 ? 10.852 -15.328 -34.219 1 31.28 49 TRP B N 1
ATOM 3967 C CA . TRP B 1 49 ? 11.953 -16.219 -33.906 1 31.28 49 TRP B CA 1
ATOM 3968 C C . TRP B 1 49 ? 13.258 -15.727 -34.531 1 31.28 49 TRP B C 1
ATOM 3970 O O . TRP B 1 49 ? 13.328 -15.461 -35.719 1 31.28 49 TRP B O 1
ATOM 3980 N N . SER B 1 50 ? 13.938 -14.766 -34.062 1 32.5 50 SER B N 1
ATOM 3981 C CA . SER B 1 50 ? 15.266 -14.539 -34.594 1 32.5 50 SER B CA 1
ATOM 3982 C C . SER B 1 50 ? 16.062 -15.836 -34.688 1 32.5 50 SER B C 1
ATOM 3984 O O . SER B 1 50 ? 16.062 -16.641 -33.75 1 32.5 50 SER B O 1
ATOM 3986 N N . THR B 1 51 ? 16.156 -16.5 -35.781 1 28.52 51 THR B N 1
ATOM 3987 C CA . THR B 1 51 ? 17.125 -17.562 -36 1 28.52 51 THR B CA 1
ATOM 3988 C C . THR B 1 51 ? 18.484 -17.188 -35.406 1 28.52 51 THR B C 1
ATOM 3990 O O . THR B 1 51 ? 19.453 -17.922 -35.562 1 28.52 51 THR B O 1
ATOM 3993 N N . ARG B 1 52 ? 18.719 -16.047 -35.188 1 32.41 52 ARG B N 1
ATOM 3994 C CA . ARG B 1 52 ? 20 -15.758 -34.531 1 32.41 52 ARG B CA 1
ATOM 3995 C C . ARG B 1 52 ? 20.031 -16.344 -33.125 1 32.41 52 ARG B C 1
ATOM 3997 O O . ARG B 1 52 ? 19.047 -16.281 -32.406 1 32.41 52 ARG B O 1
ATOM 4004 N N . PRO B 1 53 ? 21.047 -17.312 -32.938 1 28.06 53 PRO B N 1
ATOM 4005 C CA . PRO B 1 53 ? 21.125 -17.875 -31.578 1 28.06 53 PRO B CA 1
ATOM 4006 C C . PRO B 1 53 ? 20.797 -16.859 -30.5 1 28.06 53 PRO B C 1
ATOM 4008 O O . PRO B 1 53 ? 21.25 -15.719 -30.547 1 28.06 53 PRO B O 1
ATOM 4011 N N . ALA B 1 54 ? 19.594 -16.703 -30.078 1 32.06 54 ALA B N 1
ATOM 4012 C CA . ALA B 1 54 ? 19.312 -15.836 -28.938 1 32.06 54 ALA B CA 1
ATOM 4013 C C . ALA B 1 54 ? 20.547 -15.664 -28.062 1 32.06 54 ALA B C 1
ATOM 4015 O O . ALA B 1 54 ? 21.438 -16.516 -28.047 1 32.06 54 ALA B O 1
ATOM 4016 N N . VAL B 1 55 ? 20.797 -14.539 -27.547 1 34.25 55 VAL B N 1
ATOM 4017 C CA . VAL B 1 55 ? 21.828 -14.281 -26.531 1 34.25 55 VAL B CA 1
ATOM 4018 C C . VAL B 1 55 ? 21.906 -15.469 -25.578 1 34.25 55 VAL B C 1
ATOM 4020 O O . VAL B 1 55 ? 20.969 -16.266 -25.469 1 34.25 55 VAL B O 1
ATOM 4023 N N . THR B 1 56 ? 22.969 -15.562 -24.656 1 32.47 56 THR B N 1
ATOM 4024 C CA . THR B 1 56 ? 23.375 -16.562 -23.688 1 32.47 56 THR B CA 1
ATOM 4025 C C . THR B 1 56 ? 22.203 -16.938 -22.781 1 32.47 56 THR B C 1
ATOM 4027 O O . THR B 1 56 ? 21.703 -16.109 -22.031 1 32.47 56 THR B O 1
ATOM 4030 N N . VAL B 1 57 ? 21.172 -17.578 -23.312 1 37.28 57 VAL B N 1
ATOM 4031 C CA . VAL B 1 57 ? 20.328 -18.25 -22.328 1 37.28 57 VAL B CA 1
ATOM 4032 C C . VAL B 1 57 ? 21.172 -18.609 -21.094 1 37.28 57 VAL B C 1
ATOM 4034 O O . VAL B 1 57 ? 22.297 -19.078 -21.219 1 37.28 57 VAL B O 1
ATOM 4037 N N . PRO B 1 58 ? 20.859 -18.109 -20.062 1 37.25 58 PRO B N 1
ATOM 4038 C CA . PRO B 1 58 ? 21.672 -18.562 -18.922 1 37.25 58 PRO B CA 1
ATOM 4039 C C . PRO B 1 58 ? 21.953 -20.062 -18.969 1 37.25 58 PRO B C 1
ATOM 4041 O O . PRO B 1 58 ? 21.141 -20.844 -19.5 1 37.25 58 PRO B O 1
ATOM 4044 N N . ALA B 1 59 ? 23.203 -20.484 -18.766 1 45.25 59 ALA B N 1
ATOM 4045 C CA . ALA B 1 59 ? 23.797 -21.812 -18.797 1 45.25 59 ALA B CA 1
ATOM 4046 C C . ALA B 1 59 ? 22.828 -22.844 -18.203 1 45.25 59 ALA B C 1
ATOM 4048 O O . ALA B 1 59 ? 22.797 -24 -18.656 1 45.25 59 ALA B O 1
ATOM 4049 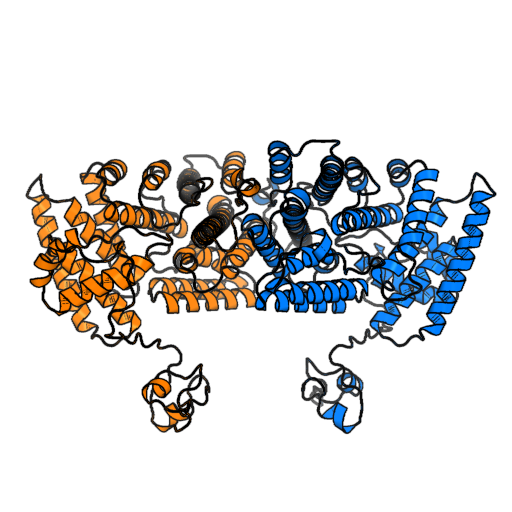N N . ILE B 1 60 ? 22.016 -22.328 -17.375 1 42.41 60 ILE B N 1
ATOM 4050 C CA . ILE B 1 60 ? 21.172 -23.266 -16.641 1 42.41 60 ILE B CA 1
ATOM 4051 C C . ILE B 1 60 ? 20.094 -23.828 -17.578 1 42.41 60 ILE B C 1
ATOM 4053 O O . ILE B 1 60 ? 19.594 -24.938 -17.359 1 42.41 60 ILE B O 1
ATOM 4057 N N . TYR B 1 61 ? 19.859 -23.109 -18.609 1 41.22 61 TYR B N 1
ATOM 4058 C CA . TYR B 1 61 ? 18.828 -23.594 -19.531 1 41.22 61 TYR B CA 1
ATOM 4059 C C . TYR B 1 61 ? 19.438 -24.328 -20.703 1 41.22 61 TYR B C 1
ATOM 4061 O O . TYR B 1 61 ? 18.734 -24.766 -21.625 1 41.22 61 TYR B O 1
ATOM 4069 N N . GLN B 1 62 ? 20.828 -24.344 -20.781 1 44.62 62 GLN B N 1
ATOM 4070 C CA . GLN B 1 62 ? 21.484 -25.016 -21.891 1 44.62 62 GLN B CA 1
ATOM 4071 C C . GLN B 1 62 ? 21.453 -26.531 -21.703 1 44.62 62 GLN B C 1
ATOM 4073 O O . GLN B 1 62 ? 21.594 -27.031 -20.594 1 44.62 62 GLN B O 1
ATOM 4078 N N . ILE B 1 63 ? 20.969 -27.25 -22.625 1 47.41 63 ILE B N 1
ATOM 4079 C CA . ILE B 1 63 ? 20.891 -28.703 -22.625 1 47.41 63 ILE B CA 1
ATOM 4080 C C . ILE B 1 63 ? 22.312 -29.297 -22.547 1 47.41 63 ILE B C 1
ATOM 4082 O O . ILE B 1 63 ? 23.188 -28.906 -23.312 1 47.41 63 ILE B O 1
ATOM 4086 N N . THR B 1 64 ? 22.625 -29.984 -21.516 1 50.72 64 THR B N 1
ATOM 4087 C CA . THR B 1 64 ? 23.906 -30.672 -21.359 1 50.72 64 THR B CA 1
ATOM 4088 C C . THR B 1 64 ? 24.156 -31.625 -22.516 1 50.72 64 THR B C 1
ATOM 4090 O O . THR B 1 64 ? 23.234 -32.031 -23.219 1 50.72 64 THR B O 1
ATOM 4093 N N . THR B 1 65 ? 25.453 -31.875 -22.797 1 47.81 65 THR B N 1
ATOM 4094 C CA . THR B 1 65 ? 25.922 -32.719 -23.875 1 47.81 65 THR B CA 1
ATOM 4095 C C . THR B 1 65 ? 25.141 -34.031 -23.922 1 47.81 65 THR B C 1
ATOM 4097 O O . THR B 1 65 ? 24.781 -34.5 -25 1 47.81 65 THR B O 1
ATOM 4100 N N . HIS B 1 66 ? 24.938 -34.719 -22.859 1 46.72 66 HIS B N 1
ATOM 4101 C CA . HIS B 1 66 ? 24.188 -35.969 -22.812 1 46.72 66 HIS B CA 1
ATOM 4102 C C . HIS B 1 66 ? 22.766 -35.75 -23.281 1 46.72 66 HIS B C 1
ATOM 4104 O O . HIS B 1 66 ? 22.219 -36.594 -24.031 1 46.72 66 HIS B O 1
ATOM 4110 N N . ASP B 1 67 ? 22.219 -34.75 -23.078 1 55.97 67 ASP B N 1
ATOM 4111 C CA . ASP B 1 67 ? 20.844 -34.438 -23.5 1 55.97 67 ASP B CA 1
ATOM 4112 C C . ASP B 1 67 ? 20.766 -34.188 -25 1 55.97 67 ASP B C 1
ATOM 4114 O O . ASP B 1 67 ? 19.781 -34.562 -25.641 1 55.97 67 ASP B O 1
ATOM 4118 N N . GLU B 1 68 ? 21.906 -33.812 -25.438 1 55.81 68 GLU B N 1
ATOM 4119 C CA . GLU B 1 68 ? 21.953 -33.531 -26.875 1 55.81 68 GLU B CA 1
ATOM 4120 C C . GLU B 1 68 ? 21.859 -34.844 -27.688 1 55.81 68 GLU B C 1
ATOM 4122 O O . GLU B 1 68 ? 21.234 -34.875 -28.734 1 55.81 68 GLU B O 1
ATOM 4127 N N . GLN B 1 69 ? 22.531 -35.875 -27.188 1 54.09 69 GLN B N 1
ATOM 4128 C CA . GLN B 1 69 ? 22.484 -37.156 -27.891 1 54.09 69 GLN B CA 1
ATOM 4129 C C . GLN B 1 69 ? 21.062 -37.719 -27.906 1 54.09 69 GLN B C 1
ATOM 4131 O O . GLN B 1 69 ? 20.594 -38.219 -28.938 1 54.09 69 GLN B O 1
ATOM 4136 N N . LEU B 1 70 ? 20.422 -37.688 -26.875 1 60.62 70 LEU B N 1
ATOM 4137 C CA . LEU B 1 70 ? 19.047 -38.156 -26.797 1 60.62 70 LEU B CA 1
ATOM 4138 C C . LEU B 1 70 ? 18.125 -37.312 -27.656 1 60.62 70 LEU B C 1
ATOM 4140 O O . LEU B 1 70 ? 17.234 -37.812 -28.344 1 60.62 70 LEU B O 1
ATOM 4144 N N . ALA B 1 71 ? 18.438 -36.094 -27.672 1 67.44 71 ALA B N 1
ATOM 4145 C CA . ALA B 1 71 ? 17.625 -35.156 -28.438 1 67.44 71 ALA B CA 1
ATOM 4146 C C . ALA B 1 71 ? 17.828 -35.312 -29.938 1 67.44 71 ALA B C 1
ATOM 4148 O O . ALA B 1 71 ? 16.922 -35.031 -30.734 1 67.44 71 ALA B O 1
ATOM 4149 N N . ALA B 1 72 ? 19.062 -35.75 -30.188 1 58.41 72 ALA B N 1
ATOM 4150 C CA . ALA B 1 72 ? 19.375 -35.938 -31.609 1 58.41 72 ALA B CA 1
ATOM 4151 C C . ALA B 1 72 ? 18.453 -36.969 -32.25 1 58.41 72 ALA B C 1
ATOM 4153 O O . ALA B 1 72 ? 18.219 -36.938 -33.469 1 58.41 72 ALA B O 1
ATOM 4154 N N . SER B 1 73 ? 17.906 -37.812 -31.391 1 67.12 73 SER B N 1
ATOM 4155 C CA . SER B 1 73 ? 17.078 -38.875 -31.922 1 67.12 73 SER B CA 1
ATOM 4156 C C . SER B 1 73 ? 15.617 -38.438 -32.031 1 67.12 73 SER B C 1
ATOM 4158 O O . SER B 1 73 ? 14.781 -39.156 -32.594 1 67.12 73 SER B O 1
ATOM 4160 N N . LEU B 1 74 ? 15.461 -37.25 -31.672 1 77 74 LEU B N 1
ATOM 4161 C CA . LEU B 1 74 ? 14.086 -36.75 -31.688 1 77 74 LEU B CA 1
ATOM 4162 C C . LEU B 1 74 ? 13.703 -36.25 -33.062 1 77 74 LEU B C 1
ATOM 4164 O O . LEU B 1 74 ? 14.562 -35.812 -33.844 1 77 74 LEU B O 1
ATOM 4168 N N . ALA B 1 75 ? 12.453 -36.438 -33.344 1 79 75 ALA B N 1
ATOM 4169 C CA . ALA B 1 75 ? 11.93 -35.781 -34.531 1 79 75 ALA B CA 1
ATOM 4170 C C . ALA B 1 75 ? 12.125 -34.281 -34.438 1 79 75 ALA B C 1
ATOM 4172 O O . ALA B 1 75 ? 12.18 -33.719 -33.344 1 79 75 ALA B O 1
ATOM 4173 N N . VAL B 1 76 ? 12.305 -33.656 -35.531 1 81.31 76 VAL B N 1
ATOM 4174 C CA . VAL B 1 76 ? 12.602 -32.219 -35.625 1 81.31 76 VAL B CA 1
ATOM 4175 C C . VAL B 1 76 ? 11.547 -31.422 -34.875 1 81.31 76 VAL B C 1
ATOM 4177 O O . VAL B 1 76 ? 11.875 -30.484 -34.125 1 81.31 76 VAL B O 1
ATOM 4180 N N . TYR B 1 77 ? 10.281 -31.844 -35.031 1 81 77 TYR B N 1
ATOM 4181 C CA . TYR B 1 77 ? 9.203 -31.109 -34.406 1 81 77 TYR B CA 1
ATOM 4182 C C . TYR B 1 77 ? 9.234 -31.281 -32.875 1 81 77 TYR B C 1
ATOM 4184 O O . TYR B 1 77 ? 8.93 -30.344 -32.125 1 81 77 TYR B O 1
ATOM 4192 N N . GLU B 1 78 ? 9.688 -32.406 -32.438 1 89.69 78 GLU B N 1
ATOM 4193 C CA . GLU B 1 78 ? 9.812 -32.656 -31 1 89.69 78 GLU B CA 1
ATOM 4194 C C . GLU B 1 78 ? 10.945 -31.844 -30.406 1 89.69 78 GLU B C 1
ATOM 4196 O O . GLU B 1 78 ? 10.82 -31.312 -29.297 1 89.69 78 GLU B O 1
ATOM 4201 N N . LYS B 1 79 ? 12.016 -31.75 -31.141 1 89.94 79 LYS B N 1
ATOM 4202 C CA . LYS B 1 79 ? 13.141 -30.953 -30.688 1 89.94 79 LYS B CA 1
ATOM 4203 C C . LYS B 1 79 ? 12.766 -29.484 -30.562 1 89.94 79 LYS B C 1
ATOM 4205 O O . LYS B 1 79 ? 13.125 -28.812 -29.594 1 89.94 79 LYS B O 1
ATOM 4210 N N . ARG B 1 80 ? 12.023 -29.031 -31.484 1 88.69 80 ARG B N 1
ATOM 4211 C CA . ARG B 1 80 ? 11.578 -27.641 -31.484 1 88.69 80 ARG B CA 1
ATOM 4212 C C . ARG B 1 80 ? 10.664 -27.359 -30.297 1 88.69 80 ARG B C 1
ATOM 4214 O O . ARG B 1 80 ? 10.773 -26.328 -29.641 1 88.69 80 ARG B O 1
ATOM 4221 N N . SER B 1 81 ? 9.75 -28.281 -30.094 1 92.5 81 SER B N 1
ATOM 4222 C CA . SER B 1 81 ? 8.828 -28.141 -28.969 1 92.5 81 SER B CA 1
ATOM 4223 C C . SER B 1 81 ? 9.578 -28.156 -27.641 1 92.5 81 SER B C 1
ATOM 4225 O O . SER B 1 81 ? 9.266 -27.375 -26.734 1 92.5 81 SER B O 1
ATOM 4227 N N . LEU B 1 82 ? 10.5 -29.016 -27.578 1 93.38 82 LEU B N 1
ATOM 4228 C CA . LEU B 1 82 ? 11.281 -29.125 -26.344 1 93.38 82 LEU B CA 1
ATOM 4229 C C . LEU B 1 82 ? 12.086 -27.859 -26.109 1 93.38 82 LEU B C 1
ATOM 4231 O O . LEU B 1 82 ? 12.18 -27.375 -24.969 1 93.38 82 LEU B O 1
ATOM 4235 N N . ASP B 1 83 ? 12.648 -27.266 -27.125 1 91.44 83 ASP B N 1
ATOM 4236 C CA . ASP B 1 83 ? 13.391 -26.016 -27.031 1 91.44 83 ASP B CA 1
ATOM 4237 C C . ASP B 1 83 ? 12.477 -24.875 -26.594 1 91.44 83 ASP B C 1
ATOM 4239 O O . ASP B 1 83 ? 12.867 -24.047 -25.75 1 91.44 83 ASP B O 1
ATOM 4243 N N . TYR B 1 84 ? 11.352 -24.906 -27.156 1 92.44 84 TYR B N 1
ATOM 4244 C CA . TYR B 1 84 ? 10.367 -23.891 -26.797 1 92.44 84 TYR B CA 1
ATOM 4245 C C . TYR B 1 84 ? 9.969 -24.031 -25.328 1 92.44 84 TYR B C 1
ATOM 4247 O O . TYR B 1 84 ? 9.883 -23.031 -24.609 1 92.44 84 TYR B O 1
ATOM 4255 N N . PHE B 1 85 ? 9.766 -25.234 -24.938 1 95.5 85 PHE B N 1
ATOM 4256 C CA . PHE B 1 85 ? 9.406 -25.5 -23.547 1 95.5 85 PHE B CA 1
ATOM 4257 C C . PHE B 1 85 ? 10.492 -24.984 -22.609 1 95.5 85 PHE B C 1
ATOM 4259 O O . PHE B 1 85 ? 10.203 -24.297 -21.625 1 95.5 85 PHE B O 1
ATOM 4266 N N . HIS B 1 86 ? 11.617 -25.25 -22.953 1 91 86 HIS B N 1
ATOM 4267 C CA . HIS B 1 86 ? 12.773 -24.938 -22.141 1 91 86 HIS B CA 1
ATOM 4268 C C . HIS B 1 86 ? 13.023 -23.422 -22.094 1 91 86 HIS B C 1
ATOM 4270 O O . HIS B 1 86 ? 13.266 -22.859 -21.031 1 91 86 HIS B O 1
ATOM 4276 N N . GLY B 1 87 ? 12.859 -22.812 -23.078 1 88.81 87 GLY B N 1
ATOM 4277 C CA . GLY B 1 87 ? 13.312 -21.438 -23.188 1 88.81 87 GLY B CA 1
ATOM 4278 C C . GLY B 1 87 ? 12.195 -20.422 -22.984 1 88.81 87 GLY B C 1
ATOM 4279 O O . GLY B 1 87 ? 12.445 -19.281 -22.594 1 88.81 87 GLY B O 1
ATOM 4280 N N . ARG B 1 88 ? 11.031 -20.844 -23.25 1 91.44 88 ARG B N 1
ATOM 4281 C CA . ARG B 1 88 ? 9.961 -19.844 -23.25 1 91.44 88 ARG B CA 1
ATOM 4282 C C . ARG B 1 88 ? 8.898 -20.188 -22.203 1 91.44 88 ARG B C 1
ATOM 4284 O O . ARG B 1 88 ? 8.453 -19.312 -21.453 1 91.44 88 ARG B O 1
ATOM 4291 N N . PHE B 1 89 ? 8.555 -21.359 -22.172 1 94.38 89 PHE B N 1
ATOM 4292 C CA . PHE B 1 89 ? 7.418 -21.688 -21.328 1 94.38 89 PHE B CA 1
ATOM 4293 C C . PHE B 1 89 ? 7.855 -21.859 -19.875 1 94.38 89 PHE B C 1
ATOM 4295 O O . PHE B 1 89 ? 7.254 -21.266 -18.969 1 94.38 89 PHE B O 1
ATOM 4302 N N . TRP B 1 90 ? 8.922 -22.625 -19.625 1 95.38 90 TRP B N 1
ATOM 4303 C CA . TRP B 1 90 ? 9.359 -22.969 -18.281 1 95.38 90 TRP B CA 1
ATOM 4304 C C . TRP B 1 90 ? 9.633 -21.719 -17.453 1 95.38 90 TRP B C 1
ATOM 4306 O O . TRP B 1 90 ? 9.203 -21.625 -16.312 1 95.38 90 TRP B O 1
ATOM 4316 N N . PRO B 1 91 ? 10.164 -20.656 -18.016 1 92.5 91 PRO B N 1
ATOM 4317 C CA . PRO B 1 91 ? 10.438 -19.453 -17.234 1 92.5 91 PRO B CA 1
ATOM 4318 C C . PRO B 1 91 ? 9.172 -18.719 -16.812 1 92.5 91 PRO B C 1
ATOM 4320 O O . PRO B 1 91 ? 9.195 -17.922 -15.867 1 92.5 91 PRO B O 1
ATOM 4323 N N . LEU B 1 92 ? 8.078 -19 -17.438 1 93.88 92 LEU B N 1
ATOM 4324 C CA . LEU B 1 92 ? 6.828 -18.328 -17.109 1 93.88 92 LEU B CA 1
ATOM 4325 C C . LEU B 1 92 ? 6.227 -18.875 -15.82 1 93.88 92 LEU B C 1
ATOM 4327 O O . LEU B 1 92 ? 5.348 -18.25 -15.227 1 93.88 92 LEU B O 1
ATOM 4331 N N . LEU B 1 93 ? 6.762 -19.984 -15.406 1 93.62 93 LEU B N 1
ATOM 4332 C CA . LEU B 1 93 ? 6.145 -20.672 -14.281 1 93.62 93 LEU B CA 1
ATOM 4333 C C . LEU B 1 93 ? 6.77 -20.234 -12.961 1 93.62 93 LEU B C 1
ATOM 4335 O O . LEU B 1 93 ? 6.367 -20.703 -11.891 1 93.62 93 LEU B O 1
ATOM 4339 N N . THR B 1 94 ? 7.727 -19.312 -13.008 1 92.44 94 THR B N 1
ATOM 4340 C CA . THR B 1 94 ? 8.414 -18.953 -11.781 1 92.44 94 THR B CA 1
ATOM 4341 C C . THR B 1 94 ? 8.734 -17.453 -11.758 1 92.44 94 THR B C 1
ATOM 4343 O O . THR B 1 94 ? 8.852 -16.828 -12.812 1 92.44 94 THR B O 1
ATOM 4346 N N . THR B 1 95 ? 8.781 -16.938 -10.531 1 91.44 95 THR B N 1
ATOM 4347 C CA . THR B 1 95 ? 9.219 -15.555 -10.359 1 91.44 95 THR B CA 1
ATOM 4348 C C . THR B 1 95 ? 10.656 -15.492 -9.859 1 91.44 95 THR B C 1
ATOM 4350 O O . THR B 1 95 ? 11.219 -14.406 -9.688 1 91.44 95 THR B O 1
ATOM 4353 N N . ALA B 1 96 ? 11.203 -16.641 -9.695 1 86.19 96 ALA B N 1
ATOM 4354 C CA . ALA B 1 96 ? 12.57 -16.688 -9.195 1 86.19 96 ALA B CA 1
ATOM 4355 C C . ALA B 1 96 ? 13.555 -16.141 -10.227 1 86.19 96 ALA B C 1
ATOM 4357 O O . ALA B 1 96 ? 13.406 -16.391 -11.43 1 86.19 96 ALA B O 1
ATOM 4358 N N . ALA B 1 97 ? 14.5 -15.453 -9.703 1 80.44 97 ALA B N 1
ATOM 4359 C CA . ALA B 1 97 ? 15.516 -14.898 -10.586 1 80.44 97 ALA B CA 1
ATOM 4360 C C . ALA B 1 97 ? 16.359 -16 -11.211 1 80.44 97 ALA B C 1
ATOM 4362 O O . ALA B 1 97 ? 16.734 -15.922 -12.383 1 80.44 97 ALA B O 1
ATOM 4363 N N . LYS B 1 98 ? 16.609 -17.016 -10.43 1 81.56 98 LYS B N 1
ATOM 4364 C CA . LYS B 1 98 ? 17.344 -18.188 -10.906 1 81.56 98 LYS B CA 1
ATOM 4365 C C . LYS B 1 98 ? 16.484 -19.453 -10.812 1 81.56 98 LYS B C 1
ATOM 4367 O O . LYS B 1 98 ? 16.625 -20.234 -9.859 1 81.56 98 LYS B O 1
ATOM 4372 N N . PRO B 1 99 ? 15.805 -19.641 -11.852 1 85.19 99 PRO B N 1
ATOM 4373 C CA . PRO B 1 99 ? 14.922 -20.812 -11.805 1 85.19 99 PRO B CA 1
ATOM 4374 C C . PRO B 1 99 ? 15.68 -22.125 -11.922 1 85.19 99 PRO B C 1
ATOM 4376 O O . PRO B 1 99 ? 16.781 -22.156 -12.484 1 85.19 99 PRO B O 1
ATOM 4379 N N . CYS B 1 100 ? 15.117 -23.109 -11.328 1 91.06 100 CYS B N 1
ATOM 4380 C CA . CYS B 1 100 ? 15.711 -24.422 -11.523 1 91.06 100 CYS B CA 1
ATOM 4381 C C . CYS B 1 100 ? 15.57 -24.875 -12.969 1 91.06 100 CYS B C 1
ATOM 4383 O O . CYS B 1 100 ? 14.734 -24.344 -13.711 1 91.06 100 CYS B O 1
ATOM 4385 N N . ALA B 1 101 ? 16.359 -25.891 -13.328 1 92.19 101 ALA B N 1
ATOM 4386 C CA . ALA B 1 101 ? 16.328 -26.422 -14.688 1 92.19 101 ALA B CA 1
ATOM 4387 C C . ALA B 1 101 ? 15.055 -27.203 -14.953 1 92.19 101 ALA B C 1
ATOM 4389 O O . ALA B 1 101 ? 14.547 -27.891 -14.062 1 92.19 101 ALA B O 1
ATOM 4390 N N . PRO B 1 102 ? 14.531 -27.016 -16.203 1 94.88 102 PRO B N 1
ATOM 4391 C CA . PRO B 1 102 ? 13.359 -27.828 -16.547 1 94.88 102 PRO B CA 1
ATOM 4392 C C . PRO B 1 102 ? 13.664 -29.312 -16.609 1 94.88 102 PRO B C 1
ATOM 4394 O O . PRO B 1 102 ? 14.828 -29.719 -16.656 1 94.88 102 PRO B O 1
ATOM 4397 N N . PRO B 1 103 ? 12.641 -30.125 -16.531 1 94.38 103 PRO B N 1
ATOM 4398 C CA . PRO B 1 103 ? 12.852 -31.562 -16.547 1 94.38 103 PRO B CA 1
ATOM 4399 C C . PRO B 1 103 ? 13.133 -32.094 -17.953 1 94.38 103 PRO B C 1
ATOM 4401 O O . PRO B 1 103 ? 12.516 -33.094 -18.375 1 94.38 103 PRO B O 1
ATOM 4404 N N . THR B 1 104 ? 14.164 -31.594 -18.562 1 91.44 104 THR B N 1
ATOM 4405 C CA . THR B 1 104 ? 14.508 -31.953 -19.938 1 91.44 104 THR B CA 1
ATOM 4406 C C . THR B 1 104 ? 15.023 -33.375 -20.016 1 91.44 104 THR B C 1
ATOM 4408 O O . THR B 1 104 ? 14.633 -34.156 -20.906 1 91.44 104 THR B O 1
ATOM 4411 N N . ILE B 1 105 ? 15.844 -33.781 -19.094 1 89.69 105 ILE B N 1
ATOM 4412 C CA . ILE B 1 105 ? 16.438 -35.125 -19.094 1 89.69 105 ILE B CA 1
ATOM 4413 C C . ILE B 1 105 ? 15.328 -36.156 -18.922 1 89.69 105 ILE B C 1
ATOM 4415 O O . ILE B 1 105 ? 15.352 -37.219 -19.562 1 89.69 105 ILE B O 1
ATOM 4419 N N . VAL B 1 106 ? 14.414 -35.844 -18.062 1 93 106 VAL B N 1
ATOM 4420 C CA . VAL B 1 106 ? 13.297 -36.781 -17.828 1 93 106 VAL B CA 1
ATOM 4421 C C . VAL B 1 106 ? 12.461 -36.906 -19.094 1 93 106 VAL B C 1
ATOM 4423 O O . VAL B 1 106 ? 12.047 -38 -19.453 1 93 106 VAL B O 1
ATOM 4426 N N . ALA B 1 107 ? 12.266 -35.812 -19.797 1 94.44 107 ALA B N 1
ATOM 4427 C CA . ALA B 1 107 ? 11.5 -35.812 -21.031 1 94.44 107 ALA B CA 1
ATOM 4428 C C . ALA B 1 107 ? 12.211 -36.625 -22.109 1 94.44 107 ALA B C 1
ATOM 4430 O O . ALA B 1 107 ? 11.57 -37.344 -22.875 1 94.44 107 ALA B O 1
ATOM 4431 N N . LEU B 1 108 ? 13.5 -36.531 -22.141 1 91.56 108 LEU B N 1
ATOM 4432 C CA . LEU B 1 108 ? 14.273 -37.219 -23.172 1 91.56 108 LEU B CA 1
ATOM 4433 C C . LEU B 1 108 ? 14.328 -38.719 -22.906 1 91.56 108 LEU B C 1
ATOM 4435 O O . LEU B 1 108 ? 14.414 -39.531 -23.828 1 91.56 108 LEU B O 1
ATOM 4439 N N . GLN B 1 109 ? 14.195 -39.094 -21.672 1 91.25 109 GLN B N 1
ATOM 4440 C CA . GLN B 1 109 ? 14.336 -40.5 -21.281 1 91.25 109 GLN B CA 1
ATOM 4441 C C . GLN B 1 109 ? 12.984 -41.219 -21.266 1 91.25 109 GLN B C 1
ATOM 4443 O O . GLN B 1 109 ? 12.922 -42.438 -21.25 1 91.25 109 GLN B O 1
ATOM 4448 N N . ASN B 1 110 ? 11.922 -40.438 -21.25 1 90.94 110 ASN B N 1
ATOM 4449 C CA . ASN B 1 110 ? 10.594 -41.031 -21.109 1 90.94 110 ASN B CA 1
ATOM 4450 C C . ASN B 1 110 ? 9.625 -40.469 -22.141 1 90.94 110 ASN B C 1
ATOM 4452 O O . ASN B 1 110 ? 9.258 -39.281 -22.078 1 90.94 110 ASN B O 1
ATOM 4456 N N . ARG B 1 111 ? 9.141 -41.312 -22.984 1 89.75 111 ARG B N 1
ATOM 4457 C CA . ARG B 1 111 ? 8.336 -40.906 -24.125 1 89.75 111 ARG B CA 1
ATOM 4458 C C . ARG B 1 111 ? 7.086 -40.156 -23.672 1 89.75 111 ARG B C 1
ATOM 4460 O O . ARG B 1 111 ? 6.73 -39.125 -24.266 1 89.75 111 ARG B O 1
ATOM 4467 N N . VAL B 1 112 ? 6.395 -40.625 -22.641 1 92.19 112 VAL B N 1
ATOM 4468 C CA . VAL B 1 112 ? 5.145 -40 -22.203 1 92.19 112 VAL B CA 1
ATOM 4469 C C . VAL B 1 112 ? 5.41 -38.594 -21.703 1 92.19 112 VAL B C 1
ATOM 4471 O O . VAL B 1 112 ? 4.605 -37.688 -21.938 1 92.19 112 VAL B O 1
ATOM 4474 N N . VAL B 1 113 ? 6.543 -38.375 -21 1 96.44 113 VAL B N 1
ATOM 4475 C CA . VAL B 1 113 ? 6.895 -37.031 -20.516 1 96.44 113 VAL B CA 1
ATOM 4476 C C . VAL B 1 113 ? 7.258 -36.125 -21.688 1 96.44 113 VAL B C 1
ATOM 4478 O O . VAL B 1 113 ? 6.891 -34.969 -21.703 1 96.44 113 VAL B O 1
ATOM 4481 N N . LEU B 1 114 ? 7.934 -36.688 -22.656 1 95.56 114 LEU B N 1
ATOM 4482 C CA . LEU B 1 114 ? 8.289 -35.938 -23.859 1 95.56 114 LEU B CA 1
ATOM 4483 C C . LEU B 1 114 ? 7.039 -35.469 -24.594 1 95.56 114 LEU B C 1
ATOM 4485 O O . LEU B 1 114 ? 6.93 -34.312 -24.984 1 95.56 114 LEU B O 1
ATOM 4489 N N . LEU B 1 115 ? 6.105 -36.375 -24.766 1 94.56 115 LEU B N 1
ATOM 4490 C CA . LEU B 1 115 ? 4.871 -36.031 -25.469 1 94.56 115 LEU B CA 1
ATOM 4491 C C . LEU B 1 115 ? 4.094 -34.969 -24.734 1 94.56 115 LEU B C 1
ATOM 4493 O O . LEU B 1 115 ? 3.602 -34 -25.344 1 94.56 115 LEU B O 1
ATOM 4497 N N . ALA B 1 116 ? 3.998 -35.094 -23.422 1 97.25 116 ALA B N 1
ATOM 4498 C CA . ALA B 1 116 ? 3.293 -34.094 -22.625 1 97.25 116 ALA B CA 1
ATOM 4499 C C . ALA B 1 116 ? 3.963 -32.75 -22.734 1 97.25 116 ALA B C 1
ATOM 4501 O O . ALA B 1 116 ? 3.285 -31.703 -22.844 1 97.25 116 ALA B O 1
ATOM 4502 N N . THR B 1 117 ? 5.289 -32.719 -22.688 1 97.56 117 THR B N 1
ATOM 4503 C CA . THR B 1 117 ? 6.055 -31.5 -22.844 1 97.56 117 THR B CA 1
ATOM 4504 C C . THR B 1 117 ? 5.777 -30.844 -24.188 1 97.56 117 THR B C 1
ATOM 4506 O O . THR B 1 117 ? 5.586 -29.625 -24.281 1 97.56 117 THR B O 1
ATOM 4509 N N . CYS B 1 118 ? 5.719 -31.641 -25.172 1 94.88 118 CYS B N 1
ATOM 4510 C CA . CYS B 1 118 ? 5.488 -31.125 -26.516 1 94.88 118 CYS B CA 1
ATOM 4511 C C . CYS B 1 118 ? 4.078 -30.562 -26.656 1 94.88 118 CYS B C 1
ATOM 4513 O O . CYS B 1 118 ? 3.885 -29.5 -27.234 1 94.88 118 CYS B O 1
ATOM 4515 N N . VAL B 1 119 ? 3.115 -31.297 -26.125 1 95.44 119 VAL B N 1
ATOM 4516 C CA . VAL B 1 119 ? 1.73 -30.844 -26.188 1 95.44 119 VAL B CA 1
ATOM 4517 C C . VAL B 1 119 ? 1.605 -29.484 -25.5 1 95.44 119 VAL B C 1
ATOM 4519 O O . VAL B 1 119 ? 0.984 -28.562 -26.047 1 95.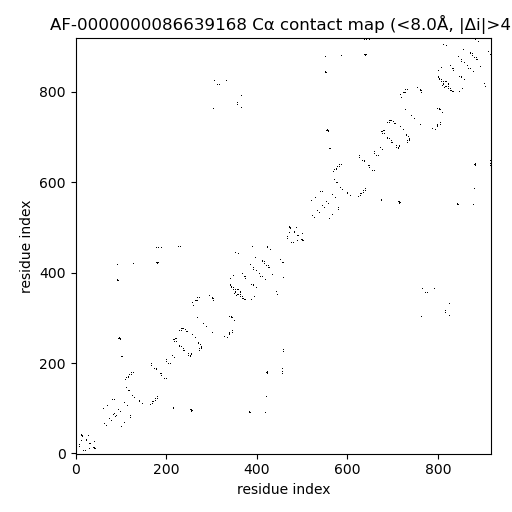44 119 VAL B O 1
ATOM 4522 N N . LEU B 1 120 ? 2.219 -29.375 -24.375 1 97.19 120 LEU B N 1
ATOM 4523 C CA . LEU B 1 120 ? 2.182 -28.125 -23.625 1 97.19 120 LEU B CA 1
ATOM 4524 C C . LEU B 1 120 ? 2.854 -27 -24.406 1 97.19 120 LEU B C 1
ATOM 4526 O O . LEU B 1 120 ? 2.281 -25.906 -24.562 1 97.19 120 LEU B O 1
ATOM 4530 N N . ALA B 1 121 ? 3.996 -27.234 -24.875 1 95.56 121 ALA B N 1
ATOM 4531 C CA . ALA B 1 121 ? 4.762 -26.234 -25.625 1 95.56 121 ALA B CA 1
ATOM 4532 C C . ALA B 1 121 ? 4.016 -25.797 -26.875 1 95.56 121 ALA B C 1
ATOM 4534 O O . ALA B 1 121 ? 3.908 -24.609 -27.156 1 95.56 121 ALA B O 1
ATOM 4535 N N . ASP B 1 122 ? 3.502 -26.734 -27.562 1 93.31 122 ASP B N 1
ATOM 4536 C CA . ASP B 1 122 ? 2.826 -26.453 -28.828 1 93.31 122 ASP B CA 1
ATOM 4537 C C . ASP B 1 122 ? 1.532 -25.672 -28.594 1 93.31 122 ASP B C 1
ATOM 4539 O O . ASP B 1 122 ? 1.182 -24.781 -29.375 1 93.31 122 ASP B O 1
ATOM 4543 N N . SER B 1 123 ? 0.833 -26.078 -27.594 1 94.81 123 SER B N 1
ATOM 4544 C CA . SER B 1 123 ? -0.393 -25.359 -27.266 1 94.81 123 SER B CA 1
ATOM 4545 C C . SER B 1 123 ? -0.1 -23.891 -26.922 1 94.81 123 SER B C 1
ATOM 4547 O O . SER B 1 123 ? -0.826 -23 -27.359 1 94.81 123 SER B O 1
ATOM 4549 N N . HIS B 1 124 ? 0.951 -23.703 -26.156 1 95.88 124 HIS B N 1
ATOM 4550 C CA . HIS B 1 124 ? 1.31 -22.328 -25.812 1 95.88 124 HIS B CA 1
ATOM 4551 C C . HIS B 1 124 ? 1.753 -21.547 -27.031 1 95.88 124 HIS B C 1
ATOM 4553 O O . HIS B 1 124 ? 1.418 -20.375 -27.188 1 95.88 124 HIS B O 1
ATOM 4559 N N . ARG B 1 125 ? 2.496 -22.203 -27.828 1 91.69 125 ARG B N 1
ATOM 4560 C CA . ARG B 1 125 ? 2.928 -21.578 -29.078 1 91.69 125 ARG B CA 1
ATOM 4561 C C . ARG B 1 125 ? 1.729 -21.172 -29.938 1 91.69 125 ARG B C 1
ATOM 4563 O O . ARG B 1 125 ? 1.73 -20.109 -30.562 1 91.69 125 ARG B O 1
ATOM 4570 N N . TRP B 1 126 ? 0.801 -22.016 -29.969 1 90.81 126 TRP B N 1
ATOM 4571 C CA . TRP B 1 126 ? -0.417 -21.719 -30.719 1 90.81 126 TRP B CA 1
ATOM 4572 C C . TRP B 1 126 ? -1.115 -20.484 -30.156 1 90.81 126 TRP B C 1
ATOM 4574 O O . TRP B 1 126 ? -1.613 -19.656 -30.922 1 90.81 126 TRP B O 1
ATOM 4584 N N . LEU B 1 127 ? -1.188 -20.359 -28.891 1 91.25 127 LEU B N 1
ATOM 4585 C CA . LEU B 1 127 ? -1.806 -19.203 -28.266 1 91.25 127 LEU B CA 1
ATOM 4586 C C . LEU B 1 127 ? -1.008 -17.938 -28.547 1 91.25 127 LEU B C 1
ATOM 4588 O O . LEU B 1 127 ? -1.567 -16.844 -28.594 1 91.25 127 LEU B O 1
ATOM 4592 N N . GLN B 1 128 ? 0.25 -18.125 -28.781 1 88.12 128 GLN B N 1
ATOM 4593 C CA . GLN B 1 128 ? 1.125 -17 -29.062 1 88.12 128 GLN B CA 1
ATOM 4594 C C . GLN B 1 128 ? 0.954 -16.5 -30.484 1 88.12 128 GLN B C 1
ATOM 4596 O O . GLN B 1 128 ? 0.834 -15.305 -30.734 1 88.12 128 GLN B O 1
ATOM 4601 N N . ASP B 1 129 ? 1.008 -17.375 -31.422 1 82 129 ASP B N 1
ATOM 4602 C CA . ASP B 1 129 ? 1.072 -16.922 -32.812 1 82 129 ASP B CA 1
ATOM 4603 C C . ASP B 1 129 ? -0.111 -17.438 -33.625 1 82 129 ASP B C 1
ATOM 4605 O O . ASP B 1 129 ? -0.336 -17.016 -34.75 1 82 129 ASP B O 1
ATOM 4609 N N . GLY B 1 130 ? -0.902 -18.328 -33.156 1 77.44 130 GLY B N 1
ATOM 4610 C CA . GLY B 1 130 ? -2.09 -18.828 -33.844 1 77.44 130 GLY B CA 1
ATOM 4611 C C . GLY B 1 130 ? -1.771 -19.672 -35.062 1 77.44 130 GLY B C 1
ATOM 4612 O O . GLY B 1 130 ? -2.678 -20.125 -35.75 1 77.44 130 GLY B O 1
ATOM 4613 N N . ARG B 1 131 ? -0.654 -19.844 -35.5 1 65 131 ARG B N 1
ATOM 4614 C CA . ARG B 1 131 ? -0.28 -20.391 -36.812 1 65 131 ARG B CA 1
ATOM 4615 C C . ARG B 1 131 ? -0.549 -21.891 -36.875 1 65 131 ARG B C 1
ATOM 4617 O O . ARG B 1 131 ? -0.844 -22.422 -37.938 1 65 131 ARG B O 1
ATOM 4624 N N . ASN B 1 132 ? -0.31 -22.594 -35.812 1 63.72 132 ASN B N 1
ATOM 4625 C CA . ASN B 1 132 ? -0.489 -24.031 -35.938 1 63.72 132 ASN B CA 1
ATOM 4626 C C . ASN B 1 132 ? -1.966 -24.422 -35.938 1 63.72 132 ASN B C 1
ATOM 4628 O O . ASN B 1 132 ? -2.818 -23.625 -35.531 1 63.72 132 ASN B O 1
ATOM 4632 N N . SER B 1 133 ? -2.213 -25.516 -36.75 1 76.81 133 SER B N 1
ATOM 4633 C CA . SER B 1 133 ? -3.584 -26.016 -36.812 1 76.81 133 SER B CA 1
ATOM 4634 C C . SER B 1 133 ? -4.02 -26.609 -35.469 1 76.81 133 SER B C 1
ATOM 4636 O O . SER B 1 133 ? -3.289 -27.406 -34.875 1 76.81 133 SER B O 1
ATOM 4638 N N . ARG B 1 134 ? -5.094 -26.266 -35 1 83.38 134 ARG B N 1
ATOM 4639 C CA . ARG B 1 134 ? -5.699 -26.797 -33.781 1 83.38 134 ARG B CA 1
ATOM 4640 C C . ARG B 1 134 ? -5.934 -28.297 -33.906 1 83.38 134 ARG B C 1
ATOM 4642 O O . ARG B 1 134 ? -5.832 -29.031 -32.938 1 83.38 134 ARG B O 1
ATOM 4649 N N . SER B 1 135 ? -6.137 -28.703 -35.125 1 82.94 135 SER B N 1
ATOM 4650 C CA . SER B 1 135 ? -6.379 -30.125 -35.344 1 82.94 135 SER B CA 1
ATOM 4651 C C . SER B 1 135 ? -5.137 -30.953 -35.062 1 82.94 135 SER B C 1
ATOM 4653 O O . SER B 1 135 ? -5.227 -32.031 -34.469 1 82.94 135 SER B O 1
ATOM 4655 N N . ILE B 1 136 ? -4.062 -30.438 -35.406 1 84 136 ILE B N 1
ATOM 4656 C CA . ILE B 1 136 ? -2.803 -31.141 -35.156 1 84 136 ILE B CA 1
ATOM 4657 C C . ILE B 1 136 ? -2.527 -31.203 -33.656 1 84 136 ILE B C 1
ATOM 4659 O O . ILE B 1 136 ? -2.072 -32.25 -33.156 1 84 136 ILE B O 1
ATOM 4663 N N . LEU B 1 137 ? -2.85 -30.203 -33 1 89.19 137 LEU B N 1
ATOM 4664 C CA . LEU B 1 137 ? -2.656 -30.156 -31.547 1 89.19 137 LEU B CA 1
ATOM 4665 C C . LEU B 1 137 ? -3.537 -31.188 -30.859 1 89.19 137 LEU B C 1
ATOM 4667 O O . LEU B 1 137 ? -3.096 -31.859 -29.922 1 89.19 137 LEU B O 1
ATOM 4671 N N . ASN B 1 138 ? -4.691 -31.328 -31.406 1 87.69 138 ASN B N 1
ATOM 4672 C CA . ASN B 1 138 ? -5.621 -32.281 -30.828 1 87.69 138 ASN B CA 1
ATOM 4673 C C . ASN B 1 138 ? -5.148 -33.719 -31.016 1 87.69 138 ASN B C 1
ATOM 4675 O O . ASN B 1 138 ? -5.285 -34.562 -30.125 1 87.69 138 ASN B O 1
ATOM 4679 N N . VAL B 1 139 ? -4.621 -33.938 -32.125 1 87.38 139 VAL B N 1
ATOM 4680 C CA . VAL B 1 139 ? -4.102 -35.25 -32.406 1 87.38 139 VAL B CA 1
ATOM 4681 C C . VAL B 1 139 ? -2.926 -35.562 -31.469 1 87.38 139 VAL B C 1
ATOM 4683 O O . VAL B 1 139 ? -2.842 -36.656 -30.906 1 87.38 139 VAL B O 1
ATOM 4686 N N . LYS B 1 140 ? -2.07 -34.625 -31.344 1 88.94 140 LYS B N 1
ATOM 4687 C CA . LYS B 1 140 ? -0.917 -34.812 -30.469 1 88.94 140 LYS B CA 1
ATOM 4688 C C . LYS B 1 140 ? -1.356 -35.031 -29.016 1 88.94 140 LYS B C 1
ATOM 4690 O O . LYS B 1 140 ? -0.779 -35.875 -28.312 1 88.94 140 LYS B O 1
ATOM 4695 N N . ARG B 1 141 ? -2.299 -34.312 -28.672 1 92.25 141 ARG B N 1
ATOM 4696 C CA . ARG B 1 141 ? -2.836 -34.5 -27.312 1 92.25 141 ARG B CA 1
ATOM 4697 C C . ARG B 1 141 ? -3.422 -35.875 -27.125 1 92.25 141 ARG B C 1
ATOM 4699 O O . ARG B 1 141 ? -3.189 -36.531 -26.109 1 92.25 141 ARG B O 1
ATOM 4706 N N . MET B 1 142 ? -4.121 -36.344 -28.141 1 90.06 142 MET B N 1
ATOM 4707 C CA . MET B 1 142 ? -4.727 -37.656 -28.047 1 90.06 142 MET B CA 1
ATOM 4708 C C . MET B 1 142 ? -3.654 -38.75 -27.984 1 90.06 142 MET B C 1
ATOM 4710 O O . MET B 1 142 ? -3.793 -39.719 -27.25 1 90.06 142 MET B O 1
ATOM 4714 N N . GLU B 1 143 ? -2.682 -38.531 -28.75 1 90.94 143 GLU B N 1
ATOM 4715 C CA . GLU B 1 143 ? -1.559 -39.469 -28.703 1 90.94 143 GLU B CA 1
ATOM 4716 C C . GLU B 1 143 ? -0.909 -39.469 -27.328 1 90.94 143 GLU B C 1
ATOM 4718 O O . GLU B 1 143 ? -0.566 -40.531 -26.812 1 90.94 143 GLU B O 1
ATOM 4723 N N . CYS B 1 144 ? -0.746 -38.312 -26.812 1 93.75 144 CYS B N 1
ATOM 4724 C CA . CYS B 1 144 ? -0.162 -38.188 -25.469 1 93.75 144 CYS B CA 1
ATOM 4725 C C . CYS B 1 144 ? -1.033 -38.875 -24.438 1 93.75 144 CYS B C 1
ATOM 4727 O O . CYS B 1 144 ? -0.531 -39.656 -23.594 1 93.75 144 CYS B O 1
ATOM 4729 N N . LEU B 1 145 ? -2.34 -38.719 -24.484 1 93.31 145 LEU B N 1
ATOM 4730 C CA . LEU B 1 145 ? -3.264 -39.312 -23.531 1 93.31 145 LEU B CA 1
ATOM 4731 C C . LEU B 1 145 ? -3.277 -40.844 -23.656 1 93.31 145 LEU B C 1
ATOM 4733 O O . LEU B 1 145 ? -3.367 -41.531 -22.656 1 93.31 145 LEU B O 1
ATOM 4737 N N . ALA B 1 146 ? -3.158 -41.25 -24.844 1 90.81 146 ALA B N 1
ATOM 4738 C CA . ALA B 1 146 ? -3.088 -42.688 -25.078 1 90.81 146 ALA B CA 1
ATOM 4739 C C . ALA B 1 146 ? -1.828 -43.281 -24.453 1 90.81 146 ALA B C 1
ATOM 4741 O O . ALA B 1 146 ? -1.882 -44.312 -23.812 1 90.81 146 ALA B O 1
ATOM 4742 N N . ALA B 1 147 ? -0.772 -42.594 -24.719 1 90.19 147 ALA B N 1
ATOM 4743 C CA . ALA B 1 147 ? 0.488 -43.031 -24.125 1 90.19 147 ALA B CA 1
ATOM 4744 C C . ALA B 1 147 ? 0.414 -43.031 -22.609 1 90.19 147 ALA B C 1
ATOM 4746 O O . ALA B 1 147 ? 0.952 -43.906 -21.953 1 90.19 147 ALA B O 1
ATOM 4747 N N . LEU B 1 148 ? -0.219 -42.062 -22.062 1 92.25 148 LEU B N 1
ATOM 4748 C CA . LEU B 1 148 ? -0.384 -41.969 -20.625 1 92.25 148 LEU B CA 1
ATOM 4749 C C . LEU B 1 148 ? -1.216 -43.125 -20.078 1 92.25 148 LEU B C 1
ATOM 4751 O O . LEU B 1 148 ? -0.875 -43.719 -19.047 1 92.25 148 LEU B O 1
ATOM 4755 N N . ARG B 1 149 ? -2.234 -43.438 -20.75 1 89.06 149 ARG B N 1
ATOM 4756 C CA . ARG B 1 149 ? -3.098 -44.531 -20.328 1 89.06 149 ARG B CA 1
ATOM 4757 C C . ARG B 1 149 ? -2.336 -45.875 -20.312 1 89.06 149 ARG B C 1
ATOM 4759 O O . ARG B 1 149 ? -2.506 -46.688 -19.406 1 89.06 149 ARG B O 1
ATOM 4766 N N . GLU B 1 150 ? -1.556 -46 -21.266 1 85.31 150 GLU B N 1
ATOM 4767 C CA . GLU B 1 150 ? -0.744 -47.219 -21.344 1 85.31 150 GLU B CA 1
ATOM 4768 C C . GLU B 1 150 ? 0.214 -47.312 -20.156 1 85.31 150 GLU B C 1
ATOM 4770 O O . GLU B 1 150 ? 0.402 -48.375 -19.578 1 85.31 150 GLU B O 1
ATOM 4775 N N . GLU B 1 151 ? 0.771 -46.188 -19.875 1 86.56 151 GLU B N 1
ATOM 4776 C CA . GLU B 1 151 ? 1.699 -46.125 -18.75 1 86.56 151 GLU B CA 1
ATOM 4777 C C . GLU B 1 151 ? 0.976 -46.375 -17.422 1 86.56 151 GLU B C 1
ATOM 4779 O O . GLU B 1 151 ? 1.509 -47.062 -16.531 1 86.56 151 GLU B O 1
ATOM 4784 N N . VAL B 1 152 ? -0.154 -45.844 -17.234 1 86.5 152 VAL B N 1
ATOM 4785 C CA . VAL B 1 152 ? -0.951 -46.031 -16.016 1 86.5 152 VAL B CA 1
ATOM 4786 C C . VAL B 1 152 ? -1.319 -47.5 -15.875 1 86.5 152 VAL B C 1
ATOM 4788 O O . VAL B 1 152 ? -1.201 -48.094 -14.789 1 86.5 152 VAL B O 1
ATOM 4791 N N . ASP B 1 153 ? -1.708 -48.094 -16.953 1 81 153 ASP B N 1
ATOM 4792 C CA . ASP B 1 153 ? -2.059 -49.5 -16.953 1 81 153 ASP B CA 1
ATOM 4793 C C . ASP B 1 153 ? -0.852 -50.375 -16.594 1 81 153 ASP B C 1
ATOM 4795 O O . ASP B 1 153 ? -0.984 -51.344 -15.883 1 81 153 ASP B O 1
ATOM 4799 N N . GLY B 1 154 ? 0.211 -49.969 -17.109 1 79.12 154 GLY B N 1
ATOM 4800 C CA . GLY B 1 154 ? 1.438 -50.656 -16.797 1 79.12 154 GLY B CA 1
ATOM 4801 C C . GLY B 1 154 ? 1.819 -50.562 -15.328 1 79.12 154 GLY B C 1
ATOM 4802 O O . GLY B 1 154 ? 2.266 -51.562 -14.727 1 79.12 154 GLY B O 1
ATOM 4803 N N . CYS B 1 155 ? 1.681 -49.406 -14.727 1 77.69 155 CYS B N 1
ATOM 4804 C CA . CYS B 1 155 ? 2.02 -49.188 -13.32 1 77.69 155 CYS B CA 1
ATOM 4805 C C . CYS B 1 155 ? 1.062 -49.938 -12.406 1 77.69 155 CYS B C 1
ATOM 4807 O O . CYS B 1 155 ? 1.447 -50.344 -11.32 1 77.69 155 CYS B O 1
ATOM 4809 N N . CYS B 1 156 ? -0.11 -50.031 -12.789 1 70.19 156 CYS B N 1
ATOM 4810 C CA . CYS B 1 156 ? -1.092 -50.781 -12.008 1 70.19 156 CYS B CA 1
ATOM 4811 C C . CYS B 1 156 ? -0.821 -52.25 -12.062 1 70.19 156 CYS B C 1
ATOM 4813 O O . CYS B 1 156 ? -1.139 -53 -11.125 1 70.19 156 CYS B O 1
ATOM 4815 N N . ALA B 1 157 ? -0.211 -52.625 -13.141 1 65 157 ALA B N 1
ATOM 4816 C CA . ALA B 1 157 ? 0.057 -54.062 -13.336 1 65 157 ALA B CA 1
ATOM 4817 C C . ALA B 1 157 ? 1.346 -54.469 -12.633 1 65 157 ALA B C 1
ATOM 4819 O O . ALA B 1 157 ? 1.447 -55.594 -12.117 1 65 157 ALA B O 1
ATOM 4820 N N . LYS B 1 158 ? 2.305 -53.562 -12.641 1 65.69 158 LYS B N 1
ATOM 4821 C CA . LYS B 1 158 ? 3.578 -53.906 -12 1 65.69 158 LYS B CA 1
ATOM 4822 C C . LYS B 1 158 ? 3.809 -53.031 -10.766 1 65.69 158 LYS B C 1
ATOM 4824 O O . LYS B 1 158 ? 3.564 -51.812 -10.789 1 65.69 158 LYS B O 1
ATOM 4829 N N . GLU B 1 159 ? 3.98 -53.562 -9.586 1 58.5 159 GLU B N 1
ATOM 4830 C CA . GLU B 1 159 ? 4.117 -52.875 -8.297 1 58.5 159 GLU B CA 1
ATOM 4831 C C . GLU B 1 159 ? 5.238 -51.844 -8.336 1 58.5 159 GLU B C 1
ATOM 4833 O O . GLU B 1 159 ? 5.184 -50.844 -7.629 1 58.5 159 GLU B O 1
ATOM 4838 N N . ASP B 1 160 ? 6.25 -52.031 -9.242 1 59.06 160 ASP B N 1
ATOM 4839 C CA . ASP B 1 160 ? 7.441 -51.219 -9.164 1 59.06 160 ASP B CA 1
ATOM 4840 C C . ASP B 1 160 ? 7.508 -50.219 -10.336 1 59.06 160 ASP B C 1
ATOM 4842 O O . ASP B 1 160 ? 8.594 -49.844 -10.766 1 59.06 160 ASP B O 1
ATOM 4846 N N . GLY B 1 161 ? 6.418 -49.719 -10.797 1 65.62 161 GLY B N 1
ATOM 4847 C CA . GLY B 1 161 ? 6.473 -48.875 -11.977 1 65.62 161 GLY B CA 1
ATOM 4848 C C . GLY B 1 161 ? 6.977 -47.469 -11.68 1 65.62 161 GLY B C 1
ATOM 4849 O O . GLY B 1 161 ? 7.059 -47.062 -10.516 1 65.62 161 GLY B O 1
ATOM 4850 N N . PRO B 1 162 ? 7.434 -46.844 -12.742 1 84.38 162 PRO B N 1
ATOM 4851 C CA . PRO B 1 162 ? 8.055 -45.531 -12.562 1 84.38 162 PRO B CA 1
ATOM 4852 C C . PRO B 1 162 ? 7.039 -44.438 -12.32 1 84.38 162 PRO B C 1
ATOM 4854 O O . PRO B 1 162 ? 6.832 -43.562 -13.18 1 84.38 162 PRO B O 1
ATOM 4857 N N . LEU B 1 163 ? 6.504 -44.469 -11.117 1 89.56 163 LEU B N 1
ATOM 4858 C CA . LEU B 1 163 ? 5.449 -43.531 -10.711 1 89.56 163 LEU B CA 1
ATOM 4859 C C . LEU B 1 163 ? 5.934 -42.094 -10.789 1 89.56 163 LEU B C 1
ATOM 4861 O O . LEU B 1 163 ? 5.156 -41.188 -11.109 1 89.56 163 LEU B O 1
ATOM 4865 N N . GLN B 1 164 ? 7.094 -41.906 -10.602 1 90.62 164 GLN B N 1
ATOM 4866 C CA . GLN B 1 164 ? 7.625 -40.562 -10.648 1 90.62 164 GLN B CA 1
ATOM 4867 C C . GLN B 1 164 ? 7.57 -40 -12.07 1 90.62 164 GLN B C 1
ATOM 4869 O O . GLN B 1 164 ? 7.25 -38.812 -12.266 1 90.62 164 GLN B O 1
ATOM 4874 N N . THR B 1 165 ? 7.926 -40.844 -12.977 1 90.94 165 THR B N 1
ATOM 4875 C CA . THR B 1 165 ? 7.852 -40.469 -14.375 1 90.94 165 THR B CA 1
ATOM 4876 C C . THR B 1 165 ? 6.414 -40.094 -14.758 1 90.94 165 THR B C 1
ATOM 4878 O O . THR B 1 165 ? 6.176 -39.094 -15.414 1 90.94 165 THR B O 1
ATOM 4881 N N . LEU B 1 166 ? 5.547 -40.969 -14.328 1 93.94 166 LEU B N 1
ATOM 4882 C CA . LEU B 1 166 ? 4.133 -40.719 -14.594 1 93.94 166 LEU B CA 1
ATOM 4883 C C . LEU B 1 166 ? 3.68 -39.406 -13.961 1 93.94 166 LEU B C 1
ATOM 4885 O O . LEU B 1 166 ? 2.887 -38.688 -14.555 1 93.94 166 LEU B O 1
ATOM 4889 N N . LEU B 1 167 ? 4.16 -39.125 -12.82 1 96.56 167 LEU B N 1
ATOM 4890 C CA . LEU B 1 167 ? 3.811 -37.906 -12.109 1 96.56 167 LEU B CA 1
ATOM 4891 C C . LEU B 1 167 ? 4.207 -36.688 -12.922 1 96.56 167 LEU B C 1
ATOM 4893 O O . LEU B 1 167 ? 3.424 -35.719 -13.039 1 96.56 167 LEU B O 1
ATOM 4897 N N . PHE B 1 168 ? 5.367 -36.688 -13.547 1 97.12 168 PHE B N 1
ATOM 4898 C CA . PHE B 1 168 ? 5.805 -35.594 -14.406 1 97.12 168 PHE B CA 1
ATOM 4899 C C . PHE B 1 168 ? 4.809 -35.344 -15.531 1 97.12 168 PHE B C 1
ATOM 4901 O O . PHE B 1 168 ? 4.402 -34.219 -15.789 1 97.12 168 PHE B O 1
ATOM 4908 N N . ALA B 1 169 ? 4.441 -36.375 -16.125 1 97 169 ALA B N 1
ATOM 4909 C CA . ALA B 1 169 ? 3.561 -36.281 -17.297 1 97 169 ALA B CA 1
ATOM 4910 C C . ALA B 1 169 ? 2.191 -35.75 -16.906 1 97 169 ALA B C 1
ATOM 4912 O O . ALA B 1 169 ? 1.663 -34.844 -17.562 1 97 169 ALA B O 1
ATOM 4913 N N . VAL B 1 170 ? 1.645 -36.281 -15.82 1 97.62 170 VAL B N 1
ATOM 4914 C CA . VAL B 1 170 ? 0.309 -35.875 -15.398 1 97.62 170 VAL B CA 1
ATOM 4915 C C . VAL B 1 170 ? 0.335 -34.406 -14.938 1 97.62 170 VAL B C 1
ATOM 4917 O O . VAL B 1 170 ? -0.604 -33.656 -15.195 1 97.62 170 VAL B O 1
ATOM 4920 N N . LEU B 1 171 ? 1.396 -34 -14.289 1 98.5 171 LEU B N 1
ATOM 4921 C CA . LEU B 1 171 ? 1.538 -32.625 -13.875 1 98.5 171 LEU B CA 1
ATOM 4922 C C . LEU B 1 171 ? 1.564 -31.688 -15.086 1 98.5 171 LEU B C 1
ATOM 4924 O O . LEU B 1 171 ? 0.908 -30.641 -15.094 1 98.5 171 LEU B O 1
ATOM 4928 N N . LEU B 1 172 ? 2.305 -32.062 -16.078 1 98.56 172 LEU B N 1
ATOM 4929 C CA . LEU B 1 172 ? 2.395 -31.234 -17.281 1 98.56 172 LEU B CA 1
ATOM 4930 C C . LEU B 1 172 ? 1.032 -31.109 -17.953 1 98.56 172 LEU B C 1
ATOM 4932 O O . LEU B 1 172 ? 0.662 -30.031 -18.422 1 98.56 172 LEU B O 1
ATOM 4936 N N . LEU B 1 173 ? 0.318 -32.188 -17.953 1 97.69 173 LEU B N 1
ATOM 4937 C CA . LEU B 1 173 ? -1.011 -32.156 -18.562 1 97.69 173 LEU B CA 1
ATOM 4938 C C . LEU B 1 173 ? -1.978 -31.344 -17.703 1 97.69 173 LEU B C 1
ATOM 4940 O O . LEU B 1 173 ? -2.871 -30.688 -18.219 1 97.69 173 LEU B O 1
ATOM 4944 N N . TYR B 1 174 ? -1.814 -31.453 -16.438 1 98.06 174 TYR B N 1
ATOM 4945 C CA . TYR B 1 174 ? -2.59 -30.625 -15.523 1 98.06 174 TYR B CA 1
ATOM 4946 C C . TYR B 1 174 ? -2.404 -29.156 -15.828 1 98.06 174 TYR B C 1
ATOM 4948 O O . TYR B 1 174 ? -3.381 -28.406 -15.953 1 98.06 174 TYR B O 1
ATOM 4956 N N . PHE B 1 175 ? -1.158 -28.719 -16 1 98.31 175 PHE B N 1
ATOM 4957 C CA . PHE B 1 175 ? -0.854 -27.328 -16.312 1 98.31 175 PHE B CA 1
ATOM 4958 C C . PHE B 1 175 ? -1.325 -26.969 -17.719 1 98.31 175 PHE B C 1
ATOM 4960 O O . PHE B 1 175 ? -1.819 -25.859 -17.953 1 98.31 175 PHE B O 1
ATOM 4967 N N . HIS B 1 176 ? -1.138 -27.891 -18.578 1 97.81 176 HIS B N 1
ATOM 4968 C CA . HIS B 1 176 ? -1.596 -27.688 -19.938 1 97.81 176 HIS B CA 1
ATOM 4969 C C . HIS B 1 176 ? -3.086 -27.359 -19.984 1 97.81 176 HIS B C 1
ATOM 4971 O O . HIS B 1 176 ? -3.484 -26.328 -20.531 1 97.81 176 HIS B O 1
ATOM 4977 N N . ASP B 1 177 ? -3.902 -28.219 -19.375 1 97.31 177 ASP B N 1
ATOM 4978 C CA . ASP B 1 177 ? -5.352 -28.031 -19.422 1 97.31 177 ASP B CA 1
ATOM 4979 C C . ASP B 1 177 ? -5.766 -26.828 -18.578 1 97.31 177 ASP B C 1
ATOM 4981 O O . ASP B 1 177 ? -6.656 -26.062 -18.969 1 97.31 177 ASP B O 1
ATOM 4985 N N . GLY B 1 178 ? -5.125 -26.625 -17.516 1 97.88 178 GLY B N 1
ATOM 4986 C CA . GLY B 1 178 ? -5.551 -25.609 -16.562 1 97.88 178 GLY B CA 1
ATOM 4987 C C . GLY B 1 178 ? -5.152 -24.203 -16.984 1 97.88 178 GLY B C 1
ATOM 4988 O O . GLY B 1 178 ? -5.914 -23.266 -16.781 1 97.88 178 GLY B O 1
ATOM 4989 N N . PHE B 1 179 ? -3.928 -24.047 -17.531 1 97.69 179 PHE B N 1
ATOM 4990 C CA . PHE B 1 179 ? -3.43 -22.734 -17.891 1 97.69 179 PHE B CA 1
ATOM 4991 C C . PHE B 1 179 ? -3.771 -22.406 -19.344 1 97.69 179 PHE B C 1
ATOM 4993 O O . PHE B 1 179 ? -4.141 -21.266 -19.656 1 97.69 179 PHE B O 1
ATOM 5000 N N . LEU B 1 180 ? -3.723 -23.406 -20.219 1 96.75 180 LEU B N 1
ATOM 5001 C CA . LEU B 1 180 ? -3.676 -23.094 -21.656 1 96.75 180 LEU B CA 1
ATOM 5002 C C . LEU B 1 180 ? -4.977 -23.5 -22.344 1 96.75 180 LEU B C 1
ATOM 5004 O O . LEU B 1 180 ? -5.414 -22.828 -23.281 1 96.75 180 LEU B O 1
ATOM 5008 N N . GLU B 1 181 ? -5.617 -24.531 -21.859 1 95.12 181 GLU B N 1
ATOM 5009 C CA . GLU B 1 181 ? -6.738 -25.094 -22.625 1 95.12 181 GLU B CA 1
ATOM 5010 C C . GLU B 1 181 ? -8.008 -25.125 -21.781 1 95.12 181 GLU B C 1
ATOM 5012 O O . GLU B 1 181 ? -8.93 -25.891 -22.078 1 95.12 181 GLU B O 1
ATOM 5017 N N . CYS B 1 182 ? -8.094 -24.359 -20.781 1 94.44 182 CYS B N 1
ATOM 5018 C CA . CYS B 1 182 ? -9.195 -24.453 -19.828 1 94.44 182 CYS B CA 1
ATOM 5019 C C . CYS B 1 182 ? -10.516 -24.078 -20.484 1 94.44 182 CYS B C 1
ATOM 5021 O O . CYS B 1 182 ? -11.586 -24.438 -19.984 1 94.44 182 CYS B O 1
ATOM 5023 N N . ALA B 1 183 ? -10.484 -23.453 -21.641 1 90.94 183 ALA B N 1
ATOM 5024 C CA . ALA B 1 183 ? -11.703 -23.016 -22.312 1 90.94 183 ALA B CA 1
ATOM 5025 C C . ALA B 1 183 ? -12.242 -24.109 -23.234 1 90.94 183 ALA B C 1
ATOM 5027 O O . ALA B 1 183 ? -13.367 -24.031 -23.719 1 90.94 183 ALA B O 1
ATOM 5028 N N . GLN B 1 184 ? -11.453 -25.062 -23.453 1 89.75 184 GLN B N 1
ATOM 5029 C CA . GLN B 1 184 ? -11.859 -26.141 -24.359 1 89.75 184 GLN B CA 1
ATOM 5030 C C . GLN B 1 184 ? -12.727 -27.172 -23.625 1 89.75 184 GLN B C 1
ATOM 5032 O O . GLN B 1 184 ? -12.5 -27.453 -22.453 1 89.75 184 GLN B O 1
ATOM 5037 N N . SER B 1 185 ? -13.617 -27.734 -24.312 1 87.62 185 SER B N 1
ATOM 5038 C CA . SER B 1 185 ? -14.516 -28.734 -23.734 1 87.62 185 SER B CA 1
ATOM 5039 C C . SER B 1 185 ? -13.766 -30 -23.359 1 87.62 185 SER B C 1
ATOM 5041 O O . SER B 1 185 ? -14.203 -30.766 -22.5 1 87.62 185 SER B O 1
ATOM 5043 N N . SER B 1 186 ? -12.672 -30.172 -24 1 86.75 186 SER B N 1
ATOM 5044 C CA . SER B 1 186 ? -11.906 -31.406 -23.766 1 86.75 186 SER B CA 1
ATOM 5045 C C . SER B 1 186 ? -10.992 -31.266 -22.562 1 86.75 186 SER B C 1
ATOM 5047 O O . SER B 1 186 ? -10.312 -32.219 -22.172 1 86.75 186 SER B O 1
ATOM 5049 N N . ALA B 1 187 ? -10.992 -30.078 -21.969 1 91.94 187 ALA B N 1
ATOM 5050 C CA . ALA B 1 187 ? -10.125 -29.875 -20.812 1 91.94 187 ALA B CA 1
ATOM 5051 C C . ALA B 1 187 ? -10.492 -30.812 -19.672 1 91.94 187 ALA B C 1
ATOM 5053 O O . ALA B 1 187 ? -11.672 -31.062 -19.406 1 91.94 187 ALA B O 1
ATOM 5054 N N . SER B 1 188 ? -9.516 -31.391 -19.062 1 94.12 188 SER B N 1
ATOM 5055 C CA . SER B 1 188 ? -9.711 -32.375 -18 1 94.12 188 SER B CA 1
ATOM 5056 C C . SER B 1 188 ? -8.852 -32.031 -16.781 1 94.12 188 SER B C 1
ATOM 5058 O O . SER B 1 188 ? -8.219 -32.938 -16.203 1 94.12 188 SER B O 1
ATOM 5060 N N . THR B 1 189 ? -8.773 -30.812 -16.453 1 96.88 189 THR B N 1
ATOM 5061 C CA . THR B 1 189 ? -7.93 -30.344 -15.352 1 96.88 189 THR B CA 1
ATOM 5062 C C . THR B 1 189 ? -8.25 -31.094 -14.062 1 96.88 189 THR B C 1
ATOM 5064 O O . THR B 1 189 ? -7.348 -31.531 -13.344 1 96.88 189 THR B O 1
ATOM 5067 N N . SER B 1 190 ? -9.5 -31.328 -13.773 1 94.69 190 SER B N 1
ATOM 5068 C CA . SER B 1 190 ? -9.914 -32 -12.547 1 94.69 190 SER B CA 1
ATOM 5069 C C . SER B 1 190 ? -9.453 -33.469 -12.531 1 94.69 190 SER B C 1
ATOM 5071 O O . SER B 1 190 ? -9 -33.969 -11.5 1 94.69 190 SER B O 1
ATOM 5073 N N . SER B 1 191 ? -9.523 -34.094 -13.656 1 95 191 SER B N 1
ATOM 5074 C CA . SER B 1 191 ? -9.062 -35.469 -13.758 1 95 191 SER B CA 1
ATOM 5075 C C . SER B 1 191 ? -7.555 -35.562 -13.562 1 95 191 SER B C 1
ATOM 5077 O O . SER B 1 191 ? -7.07 -36.469 -12.875 1 95 191 SER B O 1
ATOM 5079 N N . HIS B 1 192 ? -6.879 -34.688 -14.172 1 97.06 192 HIS B N 1
ATOM 5080 C CA . HIS B 1 192 ? -5.43 -34.656 -13.992 1 97.06 192 HIS B CA 1
ATOM 5081 C C . HIS B 1 192 ? -5.062 -34.375 -12.539 1 97.06 192 HIS B C 1
ATOM 5083 O O . HIS B 1 192 ? -4.113 -34.969 -12.008 1 97.06 192 HIS B O 1
ATOM 5089 N N . ARG B 1 193 ? -5.777 -33.5 -11.93 1 97.06 193 ARG B N 1
ATOM 5090 C CA . ARG B 1 193 ? -5.551 -33.25 -10.516 1 97.06 193 ARG B CA 1
ATOM 5091 C C . ARG B 1 193 ? -5.699 -34.5 -9.68 1 97.06 193 ARG B C 1
ATOM 5093 O O . ARG B 1 193 ? -4.832 -34.812 -8.859 1 97.06 193 ARG B O 1
ATOM 5100 N N . ASP B 1 194 ? -6.785 -35.219 -9.922 1 95.88 194 ASP B N 1
ATOM 5101 C CA . ASP B 1 194 ? -7.02 -36.438 -9.195 1 95.88 194 ASP B CA 1
ATOM 5102 C C . ASP B 1 194 ? -5.91 -37.469 -9.469 1 95.88 194 ASP B C 1
ATOM 5104 O O . ASP B 1 194 ? -5.508 -38.219 -8.57 1 95.88 194 ASP B O 1
ATOM 5108 N N . GLY B 1 195 ? -5.508 -37.438 -10.695 1 96.06 195 GLY B N 1
ATOM 5109 C CA . GLY B 1 195 ? -4.391 -38.312 -11.047 1 96.06 195 GLY B CA 1
ATOM 5110 C C . GLY B 1 195 ? -3.123 -37.969 -10.281 1 96.06 195 GLY B C 1
ATOM 5111 O O . GLY B 1 195 ? -2.449 -38.875 -9.773 1 96.06 195 GLY B O 1
ATOM 5112 N N . VAL B 1 196 ? -2.789 -36.688 -10.172 1 97.44 196 VAL B N 1
ATOM 5113 C CA . VAL B 1 196 ? -1.61 -36.25 -9.43 1 97.44 196 VAL B CA 1
ATOM 5114 C C . VAL B 1 196 ? -1.727 -36.719 -7.977 1 97.44 196 VAL B C 1
ATOM 5116 O O . VAL B 1 196 ? -0.791 -37.281 -7.426 1 97.44 196 VAL B O 1
ATOM 5119 N N . LEU B 1 197 ? -2.836 -36.531 -7.41 1 96.81 197 LEU B N 1
ATOM 5120 C CA . LEU B 1 197 ? -3.047 -36.875 -6.012 1 96.81 197 LEU B CA 1
ATOM 5121 C C . LEU B 1 197 ? -2.914 -38.375 -5.797 1 96.81 197 LEU B C 1
ATOM 5123 O O . LEU B 1 197 ? -2.297 -38.812 -4.824 1 96.81 197 LEU B O 1
ATOM 5127 N N . ALA B 1 198 ? -3.477 -39.125 -6.691 1 95.31 198 ALA B N 1
ATOM 5128 C CA . ALA B 1 198 ? -3.395 -40.562 -6.586 1 95.31 198 ALA B CA 1
ATOM 5129 C C . ALA B 1 198 ? -1.946 -41.062 -6.637 1 95.31 198 ALA B C 1
ATOM 5131 O O . ALA B 1 198 ? -1.536 -41.906 -5.844 1 95.31 198 ALA B O 1
ATOM 5132 N N . ILE B 1 199 ? -1.182 -40.5 -7.547 1 95 199 ILE B N 1
ATOM 5133 C CA . ILE B 1 199 ? 0.211 -40.906 -7.707 1 95 199 ILE B CA 1
ATOM 5134 C C . ILE B 1 199 ? 1.015 -40.5 -6.477 1 95 199 ILE B C 1
ATOM 5136 O O . ILE B 1 199 ? 1.798 -41.281 -5.945 1 95 199 ILE B O 1
ATOM 5140 N N . VAL B 1 200 ? 0.806 -39.25 -6.008 1 96.19 200 VAL B N 1
ATOM 5141 C CA . VAL B 1 200 ? 1.511 -38.75 -4.836 1 96.19 200 VAL B CA 1
ATOM 5142 C C . VAL B 1 200 ? 1.219 -39.625 -3.627 1 96.19 200 VAL B C 1
ATOM 5144 O O . VAL B 1 200 ? 2.129 -39.969 -2.871 1 96.19 200 VAL B O 1
ATOM 5147 N N . ASN B 1 201 ? -0.007 -40 -3.488 1 93.81 201 ASN B N 1
ATOM 5148 C CA . ASN B 1 201 ? -0.377 -40.875 -2.377 1 93.81 201 ASN B CA 1
ATOM 5149 C C . ASN B 1 201 ? 0.301 -42.25 -2.48 1 93.81 201 ASN B C 1
ATOM 5151 O O . ASN B 1 201 ? 0.789 -42.781 -1.481 1 93.81 201 ASN B O 1
ATOM 5155 N N . GLN B 1 202 ? 0.338 -42.781 -3.633 1 91.12 202 GLN B N 1
ATOM 5156 C CA . GLN B 1 202 ? 0.971 -44.062 -3.852 1 91.12 202 GLN B CA 1
ATOM 5157 C C . GLN B 1 202 ? 2.471 -44 -3.58 1 91.12 202 GLN B C 1
ATOM 5159 O O . GLN B 1 202 ? 3.074 -45 -3.148 1 91.12 202 GLN B O 1
ATOM 5164 N N . LEU B 1 203 ? 3.045 -42.844 -3.807 1 92.88 203 LEU B N 1
ATOM 5165 C CA . LEU B 1 203 ? 4.477 -42.656 -3.611 1 92.88 203 LEU B CA 1
ATOM 5166 C C . LEU B 1 203 ? 4.793 -42.344 -2.15 1 92.88 203 LEU B C 1
ATOM 5168 O O . LEU B 1 203 ? 5.949 -42.125 -1.797 1 92.88 203 LEU B O 1
ATOM 5172 N N . GLY B 1 204 ? 3.803 -42.344 -1.275 1 93.69 204 GLY B N 1
ATOM 5173 C CA . GLY B 1 204 ? 4.035 -42.188 0.148 1 93.69 204 GLY B CA 1
ATOM 5174 C C . GLY B 1 204 ? 3.621 -40.812 0.646 1 93.69 204 GLY B C 1
ATOM 5175 O O . GLY B 1 204 ? 3.928 -40.438 1.781 1 93.69 204 GLY B O 1
ATOM 5176 N N . GLY B 1 205 ? 3.041 -40 -0.215 1 95.44 205 GLY B N 1
ATOM 5177 C CA . GLY B 1 205 ? 2.582 -38.688 0.188 1 95.44 205 GLY B CA 1
ATOM 5178 C C . GLY B 1 205 ? 3.471 -37.562 -0.319 1 95.44 205 GLY B C 1
ATOM 5179 O O . GLY B 1 205 ? 4.57 -37.812 -0.816 1 95.44 205 GLY B O 1
ATOM 5180 N N . MET B 1 206 ? 2.994 -36.344 -0.191 1 96.88 206 MET B N 1
ATOM 5181 C CA . MET B 1 206 ? 3.676 -35.156 -0.721 1 96.88 206 MET B CA 1
ATOM 5182 C C . MET B 1 206 ? 5.059 -35 -0.099 1 96.88 206 MET B C 1
ATOM 5184 O O . MET B 1 206 ? 6.035 -34.75 -0.802 1 96.88 206 MET B O 1
ATOM 5188 N N . THR B 1 207 ? 5.156 -35.188 1.207 1 96.62 207 THR B N 1
ATOM 5189 C CA . THR B 1 207 ? 6.426 -35.031 1.907 1 96.62 207 THR B CA 1
ATOM 5190 C C . THR B 1 207 ? 7.465 -36.031 1.366 1 96.62 207 THR B C 1
ATOM 5192 O O . THR B 1 207 ? 8.617 -35.656 1.131 1 96.62 207 THR B O 1
ATOM 5195 N N . ALA B 1 208 ? 7.051 -37.188 1.146 1 95.81 208 ALA B N 1
ATOM 5196 C CA . ALA B 1 208 ? 7.953 -38.219 0.634 1 95.81 208 ALA B CA 1
ATOM 5197 C C . ALA B 1 208 ? 8.43 -37.875 -0.776 1 95.81 208 ALA B C 1
ATOM 5199 O O . ALA B 1 208 ? 9.609 -38.031 -1.089 1 95.81 208 ALA B O 1
ATOM 5200 N N . VAL B 1 209 ? 7.535 -37.438 -1.587 1 96.31 209 VAL B N 1
ATOM 5201 C CA . VAL B 1 209 ? 7.871 -37.125 -2.975 1 96.31 209 VAL B CA 1
ATOM 5202 C C . VAL B 1 209 ? 8.828 -35.938 -3.031 1 96.31 209 VAL B C 1
ATOM 5204 O O . VAL B 1 209 ? 9.805 -35.969 -3.781 1 96.31 209 VAL B O 1
ATOM 5207 N N . LEU B 1 210 ? 8.578 -34.938 -2.258 1 96.5 210 LEU B N 1
ATOM 5208 C CA . LEU B 1 210 ? 9.438 -33.75 -2.213 1 96.5 210 LEU B CA 1
ATOM 5209 C C . LEU B 1 210 ? 10.828 -34.125 -1.688 1 96.5 210 LEU B C 1
ATOM 5211 O O . LEU B 1 210 ? 11.812 -33.469 -2.039 1 96.5 210 LEU B O 1
ATOM 5215 N N . GLY B 1 211 ? 10.922 -35.156 -0.947 1 93.81 211 GLY B N 1
ATOM 5216 C CA . GLY B 1 211 ? 12.188 -35.594 -0.364 1 93.81 211 GLY B CA 1
ATOM 5217 C C . GLY B 1 211 ? 13.07 -36.312 -1.349 1 93.81 211 GLY B C 1
ATOM 5218 O O . GLY B 1 211 ? 14.242 -36.562 -1.062 1 93.81 211 GLY B O 1
ATOM 5219 N N . THR B 1 212 ? 12.602 -36.656 -2.523 1 90.12 212 THR B N 1
ATOM 5220 C CA . THR B 1 212 ? 13.375 -37.406 -3.508 1 90.12 212 THR B CA 1
ATOM 5221 C C . THR B 1 212 ? 14.492 -36.531 -4.082 1 90.12 212 THR B C 1
ATOM 5223 O O . THR B 1 212 ? 15.43 -37.062 -4.699 1 90.12 212 THR B O 1
ATOM 5226 N N . GLY B 1 213 ? 14.359 -35.25 -3.982 1 85.75 213 GLY B N 1
ATOM 5227 C CA . GLY B 1 213 ? 15.453 -34.375 -4.348 1 85.75 213 GLY B CA 1
ATOM 5228 C C . GLY B 1 213 ? 15.453 -34 -5.816 1 85.75 213 GLY B C 1
ATOM 5229 O O . GLY B 1 213 ? 16.469 -33.531 -6.344 1 85.75 213 GLY B O 1
ATOM 5230 N N . GLN B 1 214 ? 14.375 -34.219 -6.559 1 91.75 214 GLN B N 1
ATOM 5231 C CA . GLN B 1 214 ? 14.266 -33.781 -7.945 1 91.75 214 GLN B CA 1
ATOM 5232 C C . GLN B 1 214 ? 13.773 -32.344 -8.023 1 91.75 214 GLN B C 1
ATOM 5234 O O . GLN B 1 214 ? 12.578 -32.062 -7.863 1 91.75 214 GLN B O 1
ATOM 5239 N N . ASP B 1 215 ? 14.648 -31.469 -8.461 1 94.75 215 ASP B N 1
ATOM 5240 C CA . ASP B 1 215 ? 14.383 -30.047 -8.391 1 94.75 215 ASP B CA 1
ATOM 5241 C C . ASP B 1 215 ? 13.188 -29.656 -9.266 1 94.75 215 ASP B C 1
ATOM 5243 O O . ASP B 1 215 ? 12.273 -28.969 -8.82 1 94.75 215 ASP B O 1
ATOM 5247 N N . PRO B 1 216 ? 13.18 -30.109 -10.492 1 96.12 216 PRO B N 1
ATOM 5248 C CA . PRO B 1 216 ? 12.039 -29.688 -11.32 1 96.12 216 PRO B CA 1
ATOM 5249 C C . PRO B 1 216 ? 10.711 -30.25 -10.812 1 96.12 216 PRO B C 1
ATOM 5251 O O . PRO B 1 216 ? 9.672 -29.594 -10.938 1 96.12 216 PRO B O 1
ATOM 5254 N N . LEU B 1 217 ? 10.766 -31.469 -10.289 1 96.56 217 LEU B N 1
ATOM 5255 C CA . LEU B 1 217 ? 9.539 -32.031 -9.719 1 96.56 217 LEU B CA 1
ATOM 5256 C C . LEU B 1 217 ? 9.094 -31.219 -8.508 1 96.56 217 LEU B C 1
ATOM 5258 O O . LEU B 1 217 ? 7.895 -30.969 -8.336 1 96.56 217 LEU B O 1
ATOM 5262 N N . HIS B 1 218 ? 10.039 -30.859 -7.715 1 97.25 218 HIS B N 1
ATOM 5263 C CA . HIS B 1 218 ? 9.742 -30.031 -6.551 1 97.25 218 HIS B CA 1
ATOM 5264 C C . HIS B 1 218 ? 9.07 -28.719 -6.957 1 97.25 218 HIS B C 1
ATOM 5266 O O . HIS B 1 218 ? 8.07 -28.312 -6.359 1 97.25 218 HIS B O 1
ATOM 5272 N N . MET B 1 219 ? 9.57 -28.125 -7.949 1 96.94 219 MET B N 1
ATOM 5273 C CA . MET B 1 219 ? 9.031 -26.875 -8.461 1 96.94 219 MET B CA 1
ATOM 5274 C C . MET B 1 219 ? 7.609 -27.062 -8.984 1 96.94 219 MET B C 1
ATOM 5276 O O . MET B 1 219 ? 6.715 -26.297 -8.656 1 96.94 219 MET B O 1
ATOM 5280 N N . MET B 1 220 ? 7.41 -28.062 -9.68 1 97.62 220 MET B N 1
ATOM 5281 C CA . MET B 1 220 ? 6.09 -28.344 -10.242 1 97.62 220 MET B CA 1
ATOM 5282 C C . MET B 1 220 ? 5.086 -28.656 -9.141 1 97.62 220 MET B C 1
ATOM 5284 O O . MET B 1 220 ? 3.934 -28.234 -9.203 1 97.62 220 MET B O 1
ATOM 5288 N N . LEU B 1 221 ? 5.543 -29.344 -8.188 1 98.25 221 LEU B N 1
ATOM 5289 C CA . LEU B 1 221 ? 4.656 -29.703 -7.086 1 98.25 221 LEU B CA 1
ATOM 5290 C C . LEU B 1 221 ? 4.324 -28.469 -6.238 1 98.25 221 LEU B C 1
ATOM 5292 O O . LEU B 1 221 ? 3.227 -28.375 -5.684 1 98.25 221 LEU B O 1
ATOM 5296 N N . SER B 1 222 ? 5.27 -27.578 -6.102 1 97.75 222 SER B N 1
ATOM 5297 C CA . SER B 1 222 ? 4.961 -26.328 -5.418 1 97.75 222 SER B CA 1
ATOM 5298 C C . SER B 1 222 ? 3.852 -25.578 -6.137 1 97.75 222 SER B C 1
ATOM 5300 O O . SER B 1 222 ? 2.965 -25 -5.496 1 97.75 222 SER B O 1
ATOM 5302 N N . GLU B 1 223 ? 3.891 -25.594 -7.426 1 97.31 223 GLU B N 1
ATOM 5303 C CA . GLU B 1 223 ? 2.844 -24.953 -8.219 1 97.31 223 GLU B CA 1
ATOM 5304 C C . GLU B 1 223 ? 1.518 -25.703 -8.086 1 97.31 223 GLU B C 1
ATOM 5306 O O . GLU B 1 223 ? 0.463 -25.078 -7.938 1 97.31 223 GLU B O 1
ATOM 5311 N N . PHE B 1 224 ? 1.657 -26.984 -8.141 1 98.25 224 PHE B N 1
ATOM 5312 C CA . PHE B 1 224 ? 0.46 -27.797 -8.008 1 98.25 224 PHE B CA 1
ATOM 5313 C C . PHE B 1 224 ? -0.213 -27.562 -6.66 1 98.25 224 PHE B C 1
ATOM 5315 O O . PHE B 1 224 ? -1.427 -27.359 -6.594 1 98.25 224 PHE B O 1
ATOM 5322 N N . ALA B 1 225 ? 0.56 -27.594 -5.629 1 98.5 225 ALA B N 1
ATOM 5323 C CA . ALA B 1 225 ? 0.02 -27.375 -4.289 1 98.5 225 ALA B CA 1
ATOM 5324 C C . ALA B 1 225 ? -0.644 -26 -4.18 1 98.5 225 ALA B C 1
ATOM 5326 O O . ALA B 1 225 ? -1.7 -25.875 -3.559 1 98.5 225 ALA B O 1
ATOM 5327 N N . THR B 1 226 ? -0.028 -25.031 -4.77 1 98.12 226 THR B N 1
ATOM 5328 C CA . THR B 1 226 ? -0.581 -23.688 -4.73 1 98.12 226 THR B CA 1
ATOM 5329 C C . THR B 1 226 ? -1.913 -23.625 -5.477 1 98.12 226 THR B C 1
ATOM 5331 O O . THR B 1 226 ? -2.887 -23.062 -4.969 1 98.12 226 THR B O 1
ATOM 5334 N N . THR B 1 227 ? -1.954 -24.219 -6.629 1 97.44 227 THR B N 1
ATOM 5335 C CA . THR B 1 227 ? -3.18 -24.172 -7.422 1 97.44 227 THR B CA 1
ATOM 5336 C C . THR B 1 227 ? -4.285 -24.984 -6.754 1 97.44 227 THR B C 1
ATOM 5338 O O . THR B 1 227 ? -5.465 -24.641 -6.863 1 97.44 227 THR B O 1
ATOM 5341 N N . ASP B 1 228 ? -3.891 -26.031 -6.105 1 97.44 228 ASP B N 1
ATOM 5342 C CA . ASP B 1 228 ? -4.867 -26.781 -5.32 1 97.44 228 ASP B CA 1
ATOM 5343 C C . ASP B 1 228 ? -5.457 -25.906 -4.211 1 97.44 228 ASP B C 1
ATOM 5345 O O . ASP B 1 228 ? -6.672 -25.906 -3.994 1 97.44 228 ASP B O 1
ATOM 5349 N N . LEU B 1 229 ? -4.602 -25.219 -3.584 1 98 229 LEU B N 1
ATOM 5350 C CA . LEU B 1 229 ? -5.023 -24.344 -2.496 1 98 229 LEU B CA 1
ATOM 5351 C C . LEU B 1 229 ? -5.902 -23.219 -3.021 1 98 229 LEU B C 1
ATOM 5353 O O . LEU B 1 229 ? -6.926 -22.891 -2.416 1 98 229 LEU B O 1
ATOM 5357 N N . THR B 1 230 ? -5.516 -22.609 -4.09 1 96.44 230 THR B N 1
ATOM 5358 C CA . THR B 1 230 ? -6.285 -21.5 -4.629 1 96.44 230 THR B CA 1
ATOM 5359 C C . THR B 1 230 ? -7.652 -21.969 -5.121 1 96.44 230 THR B C 1
ATOM 5361 O O . THR B 1 230 ? -8.648 -21.266 -4.992 1 96.44 230 THR B O 1
ATOM 5364 N N . ARG B 1 231 ? -7.668 -23.125 -5.699 1 95 231 ARG B N 1
ATOM 5365 C CA . ARG B 1 231 ? -8.961 -23.719 -6.031 1 95 231 ARG B CA 1
ATOM 5366 C C . ARG B 1 231 ? -9.836 -23.859 -4.789 1 95 231 ARG B C 1
ATOM 5368 O O . ARG B 1 231 ? -11.008 -23.5 -4.809 1 95 231 ARG B O 1
ATOM 5375 N N . ALA B 1 232 ? -9.242 -24.391 -3.785 1 94.88 232 ALA B N 1
ATOM 5376 C CA . ALA B 1 232 ? -9.961 -24.562 -2.527 1 94.88 232 ALA B CA 1
ATOM 5377 C C . ALA B 1 232 ? -10.5 -23.234 -2.018 1 94.88 232 ALA B C 1
ATOM 5379 O O . ALA B 1 232 ? -11.656 -23.141 -1.607 1 94.88 232 ALA B O 1
ATOM 5380 N N . MET B 1 233 ? -9.695 -22.25 -2.121 1 95.5 233 MET B N 1
ATOM 5381 C CA . MET B 1 233 ? -10.047 -20.906 -1.679 1 95.5 233 MET B CA 1
ATOM 5382 C C . MET B 1 233 ? -11.242 -20.359 -2.463 1 95.5 233 MET B C 1
ATOM 5384 O O . MET B 1 233 ? -12.18 -19.812 -1.878 1 95.5 233 MET B O 1
ATOM 5388 N N . LEU B 1 234 ? -11.234 -20.531 -3.732 1 95.06 234 LEU B N 1
ATOM 5389 C CA . LEU B 1 234 ? -12.219 -19.906 -4.613 1 95.06 234 LEU B CA 1
ATOM 5390 C C . LEU B 1 234 ? -13.523 -20.703 -4.609 1 95.06 234 LEU B C 1
ATOM 5392 O O . LEU B 1 234 ? -14.602 -20.125 -4.785 1 95.06 234 LEU B O 1
ATOM 5396 N N . THR B 1 235 ? -13.453 -21.953 -4.316 1 89.88 235 THR B N 1
ATOM 5397 C CA . THR B 1 235 ? -14.641 -22.797 -4.414 1 89.88 235 THR B CA 1
ATOM 5398 C C . THR B 1 235 ? -15.219 -23.078 -3.031 1 89.88 235 THR B C 1
ATOM 5400 O O . THR B 1 235 ? -16.344 -23.578 -2.912 1 89.88 235 THR B O 1
ATOM 5403 N N . GLY B 1 236 ? -14.469 -22.828 -2.043 1 87.38 236 GLY B N 1
ATOM 5404 C CA . GLY B 1 236 ? -14.945 -23.078 -0.693 1 87.38 236 GLY B CA 1
ATOM 5405 C C . GLY B 1 236 ? -14.75 -24.516 -0.249 1 87.38 236 GLY B C 1
ATOM 5406 O O . GLY B 1 236 ? -15.352 -24.953 0.734 1 87.38 236 GLY B O 1
ATOM 5407 N N . GLN B 1 237 ? -13.961 -25.266 -0.96 1 87.19 237 GLN B N 1
ATOM 5408 C CA . GLN B 1 237 ? -13.617 -26.641 -0.584 1 87.19 237 GLN B CA 1
ATOM 5409 C C . GLN B 1 237 ? -12.273 -26.688 0.131 1 87.19 237 GLN B C 1
ATOM 5411 O O . GLN B 1 237 ? -11.469 -25.75 0.022 1 87.19 237 GLN B O 1
ATOM 5416 N N . PRO B 1 238 ? -12.047 -27.703 0.917 1 91.62 238 PRO B N 1
ATOM 5417 C CA . PRO B 1 238 ? -10.727 -27.797 1.553 1 91.62 238 PRO B CA 1
ATOM 5418 C C . PRO B 1 238 ? -9.625 -28.156 0.567 1 91.62 238 PRO B C 1
ATOM 5420 O O . PRO B 1 238 ? -9.883 -28.828 -0.437 1 91.62 238 PRO B O 1
ATOM 5423 N N . PRO B 1 239 ? -8.469 -27.75 0.888 1 96.31 239 PRO B N 1
ATOM 5424 C CA . PRO B 1 239 ? -7.324 -28.172 0.071 1 96.31 239 PRO B CA 1
ATOM 5425 C C . PRO B 1 239 ? -6.965 -29.641 0.277 1 96.31 239 PRO B C 1
ATOM 5427 O O . PRO B 1 239 ? -7.422 -30.266 1.238 1 96.31 239 PRO B O 1
ATOM 5430 N N . SER B 1 240 ? -6.18 -30.109 -0.614 1 97.06 240 SER B N 1
ATOM 5431 C CA . SER B 1 240 ? -5.816 -31.531 -0.585 1 97.06 240 SER B CA 1
ATOM 5432 C C . SER B 1 240 ? -4.715 -31.797 0.432 1 97.06 240 SER B C 1
ATOM 5434 O O . SER B 1 240 ? -4.516 -32.938 0.855 1 97.06 240 SER B O 1
ATOM 5436 N N . PHE B 1 241 ? -4.039 -30.734 0.815 1 97.69 241 PHE B N 1
ATOM 5437 C CA . PHE B 1 241 ? -2.893 -30.922 1.694 1 97.69 241 PHE B CA 1
ATOM 5438 C C . PHE B 1 241 ? -3.059 -30.125 2.982 1 97.69 241 PHE B C 1
ATOM 5440 O O . PHE B 1 241 ? -3.625 -29.031 2.975 1 97.69 241 PHE B O 1
ATOM 5447 N N . GLN B 1 242 ? -2.453 -30.656 4.039 1 97.19 242 GLN B N 1
ATOM 5448 C CA . GLN B 1 242 ? -2.488 -29.984 5.332 1 97.19 242 GLN B CA 1
ATOM 5449 C C . GLN B 1 242 ? -1.558 -28.781 5.352 1 97.19 242 GLN B C 1
ATOM 5451 O O . GLN B 1 242 ? -0.597 -28.719 4.582 1 97.19 242 GLN B O 1
ATOM 5456 N N . PRO B 1 243 ? -1.855 -27.812 6.266 1 97.88 243 PRO B N 1
ATOM 5457 C CA . PRO B 1 243 ? -1.074 -26.578 6.293 1 97.88 243 PRO B CA 1
ATOM 5458 C C . PRO B 1 243 ? 0.415 -26.828 6.527 1 97.88 243 PRO B C 1
ATOM 5460 O O . PRO B 1 243 ? 1.254 -26.062 6.043 1 97.88 243 PRO B O 1
ATOM 5463 N N . ASP B 1 244 ? 0.76 -27.797 7.176 1 96.88 244 ASP B N 1
ATOM 5464 C CA . ASP B 1 244 ? 2.146 -28.031 7.566 1 96.88 244 ASP B CA 1
ATOM 5465 C C . ASP B 1 244 ? 3.006 -28.391 6.355 1 96.88 244 ASP B C 1
ATOM 5467 O O . ASP B 1 244 ? 4.234 -28.344 6.426 1 96.88 244 ASP B O 1
ATOM 5471 N N . ILE B 1 245 ? 2.396 -28.766 5.254 1 97.88 245 ILE B N 1
ATOM 5472 C CA . ILE B 1 245 ? 3.141 -29.172 4.066 1 97.88 245 ILE B CA 1
ATOM 5473 C C . ILE B 1 245 ? 3.977 -28 3.551 1 97.88 245 ILE B C 1
ATOM 5475 O O . ILE B 1 245 ? 5.004 -28.203 2.9 1 97.88 245 ILE B O 1
ATOM 5479 N N . TRP B 1 246 ? 3.525 -26.812 3.793 1 98.06 246 TRP B N 1
ATOM 5480 C CA . TRP B 1 246 ? 4.137 -25.625 3.209 1 98.06 246 TRP B CA 1
ATOM 5481 C C . TRP B 1 246 ? 5.543 -25.406 3.764 1 98.06 246 TRP B C 1
ATOM 5483 O O . TRP B 1 246 ? 6.406 -24.859 3.078 1 98.06 246 TRP B O 1
ATOM 5493 N N . GLU B 1 247 ? 5.805 -25.906 4.953 1 96.12 247 GLU B N 1
ATOM 5494 C CA . GLU B 1 247 ? 7.16 -25.859 5.484 1 96.12 247 GLU B CA 1
ATOM 5495 C C . GLU B 1 247 ? 8.094 -26.75 4.672 1 96.12 247 GLU B C 1
ATOM 5497 O O . GLU B 1 247 ? 9.25 -26.391 4.426 1 96.12 247 GLU B O 1
ATOM 5502 N N . VAL B 1 248 ? 7.566 -27.859 4.289 1 97.12 248 VAL B N 1
ATOM 5503 C CA . VAL B 1 248 ? 8.352 -28.812 3.518 1 97.12 248 VAL B CA 1
ATOM 5504 C C . VAL B 1 248 ? 8.539 -28.297 2.092 1 97.12 248 VAL B C 1
ATOM 5506 O O . VAL B 1 248 ? 9.633 -28.391 1.532 1 97.12 248 VAL B O 1
ATOM 5509 N N . VAL B 1 249 ? 7.512 -27.719 1.528 1 97.56 249 VAL B N 1
ATOM 5510 C CA . VAL B 1 249 ? 7.559 -27.188 0.175 1 97.56 249 VAL B CA 1
ATOM 5511 C C . VAL B 1 249 ? 8.625 -26.094 0.092 1 97.56 249 VAL B C 1
ATOM 5513 O O . VAL B 1 249 ? 9.367 -26.016 -0.891 1 97.56 249 VAL B O 1
ATOM 5516 N N . ASP B 1 250 ? 8.789 -25.359 1.127 1 95.69 250 ASP B N 1
ATOM 5517 C CA . ASP B 1 250 ? 9.656 -24.188 1.126 1 95.69 250 ASP B CA 1
ATOM 5518 C C . ASP B 1 250 ? 11.125 -24.594 1.211 1 95.69 250 ASP B C 1
ATOM 5520 O O . ASP B 1 250 ? 12.016 -23.75 1.086 1 95.69 250 ASP B O 1
ATOM 5524 N N . ARG B 1 251 ? 11.469 -25.828 1.379 1 94 251 ARG B N 1
ATOM 5525 C CA . ARG B 1 251 ? 12.844 -26.281 1.58 1 94 251 ARG B CA 1
ATOM 5526 C C . ARG B 1 251 ? 13.555 -26.484 0.246 1 94 251 ARG B C 1
ATOM 5528 O O . ARG B 1 251 ? 14.781 -26.594 0.197 1 94 251 ARG B O 1
ATOM 5535 N N . GLY B 1 252 ? 12.781 -26.578 -0.834 1 93.62 252 GLY B N 1
ATOM 5536 C CA . GLY B 1 252 ? 13.352 -26.812 -2.152 1 93.62 252 GLY B CA 1
ATOM 5537 C C . GLY B 1 252 ? 13.016 -25.734 -3.154 1 93.62 252 GLY B C 1
ATOM 5538 O O . GLY B 1 252 ? 12.594 -24.641 -2.771 1 93.62 252 GLY B O 1
ATOM 5539 N N . PRO B 1 253 ? 13.312 -25.984 -4.414 1 94.69 253 PRO B N 1
ATOM 5540 C CA . PRO B 1 253 ? 12.953 -25 -5.445 1 94.69 253 PRO B CA 1
ATOM 5541 C C . PRO B 1 253 ? 11.438 -24.812 -5.574 1 94.69 253 PRO B C 1
ATOM 5543 O O . PRO B 1 253 ? 10.703 -25.797 -5.688 1 94.69 253 PRO B O 1
ATOM 5546 N N . VAL B 1 254 ? 11.047 -23.594 -5.461 1 95.88 254 VAL B N 1
ATOM 5547 C CA . VAL B 1 254 ? 9.633 -23.25 -5.566 1 95.88 254 VAL B CA 1
ATOM 5548 C C . VAL B 1 254 ? 9.438 -22.203 -6.668 1 95.88 254 VAL B C 1
ATOM 5550 O O . VAL B 1 254 ? 10.414 -21.672 -7.199 1 95.88 254 VAL B O 1
ATOM 5553 N N . TRP B 1 255 ? 8.141 -21.953 -6.953 1 95.56 255 TRP B N 1
ATOM 5554 C CA . TRP B 1 255 ? 7.875 -21.062 -8.086 1 95.56 255 TRP B CA 1
ATOM 5555 C C . TRP B 1 255 ? 8.039 -19.609 -7.684 1 95.56 255 TRP B C 1
ATOM 5557 O O . TRP B 1 255 ? 8.203 -18.734 -8.539 1 95.56 255 TRP B O 1
ATOM 5567 N N . TRP B 1 256 ? 7.949 -19.297 -6.418 1 95.12 256 TRP B N 1
ATOM 5568 C CA . TRP B 1 256 ? 8.078 -17.891 -6.012 1 95.12 256 TRP B CA 1
ATOM 5569 C C . TRP B 1 256 ? 9.531 -17.562 -5.68 1 95.12 256 TRP B C 1
ATOM 5571 O O . TRP B 1 256 ? 10.297 -18.438 -5.273 1 95.12 256 TRP B O 1
ATOM 5581 N N . GLY B 1 257 ? 9.828 -16.297 -5.887 1 90.56 257 GLY B N 1
ATOM 5582 C CA . GLY B 1 257 ? 11.141 -15.812 -5.496 1 90.56 257 GLY B CA 1
ATOM 5583 C C . GLY B 1 257 ? 11.297 -15.672 -3.992 1 90.56 257 GLY B C 1
ATOM 5584 O O . GLY B 1 257 ? 10.32 -15.453 -3.277 1 90.56 257 GLY B O 1
ATOM 5585 N N . ARG B 1 258 ? 12.523 -15.797 -3.572 1 86.19 258 ARG B N 1
ATOM 5586 C CA . ARG B 1 258 ? 12.828 -15.711 -2.146 1 86.19 258 ARG B CA 1
ATOM 5587 C C . ARG B 1 258 ? 13.594 -14.438 -1.826 1 86.19 258 ARG B C 1
ATOM 5589 O O . ARG B 1 258 ? 14.281 -13.883 -2.691 1 86.19 258 ARG B O 1
ATOM 5596 N N . ASP B 1 259 ? 13.273 -13.984 -0.626 1 81.38 259 ASP B N 1
ATOM 5597 C CA . ASP B 1 259 ? 14.125 -12.898 -0.147 1 81.38 259 ASP B CA 1
ATOM 5598 C C . ASP B 1 259 ? 15.523 -13.406 0.199 1 81.38 259 ASP B C 1
ATOM 5600 O O . ASP B 1 259 ? 15.672 -14.508 0.731 1 81.38 259 ASP B O 1
ATOM 5604 N N . THR B 1 260 ? 16.5 -12.742 -0.149 1 73.56 260 THR B N 1
ATOM 5605 C CA . THR B 1 260 ? 17.891 -13.164 -0.012 1 73.56 260 THR B CA 1
ATOM 5606 C C . THR B 1 260 ? 18.25 -13.352 1.458 1 73.56 260 THR B C 1
ATOM 5608 O O . THR B 1 260 ? 19.125 -14.148 1.785 1 73.56 260 THR B O 1
ATOM 5611 N N . GLN B 1 261 ? 17.453 -12.672 2.305 1 75.12 261 GLN B N 1
ATOM 5612 C CA . GLN B 1 261 ? 17.797 -12.758 3.719 1 75.12 261 GLN B CA 1
ATOM 5613 C C . GLN B 1 261 ? 16.922 -13.766 4.445 1 75.12 261 GLN B C 1
ATOM 5615 O O . GLN B 1 261 ? 17.172 -14.102 5.605 1 75.12 261 GLN B O 1
ATOM 5620 N N . GLY B 1 262 ? 15.938 -14.297 3.787 1 74.94 262 GLY B N 1
ATOM 5621 C CA . GLY B 1 262 ? 15.078 -15.328 4.344 1 74.94 262 GLY B CA 1
ATOM 5622 C C . GLY B 1 262 ? 14.109 -14.805 5.387 1 74.94 262 GLY B C 1
ATOM 5623 O O . GLY B 1 262 ? 13.695 -15.539 6.285 1 74.94 262 GLY B O 1
ATOM 5624 N N . TYR B 1 263 ? 13.781 -13.555 5.348 1 77 263 TYR B N 1
ATOM 5625 C CA . TYR B 1 263 ? 12.922 -12.945 6.355 1 77 263 TYR B CA 1
ATOM 5626 C C . TYR B 1 263 ? 11.453 -13.25 6.078 1 77 263 TYR B C 1
ATOM 5628 O O . TYR B 1 263 ? 10.633 -13.281 6.996 1 77 263 TYR B O 1
ATOM 5636 N N . CYS B 1 264 ? 11.234 -13.445 4.824 1 84.75 264 CYS B N 1
ATOM 5637 C CA . CYS B 1 264 ? 9.836 -13.695 4.504 1 84.75 264 CYS B CA 1
ATOM 5638 C C . CYS B 1 264 ? 9.703 -14.648 3.322 1 84.75 264 CYS B C 1
ATOM 5640 O O . CYS B 1 264 ? 10.578 -14.688 2.453 1 84.75 264 CYS B O 1
ATOM 5642 N N . SER B 1 265 ? 8.742 -15.461 3.395 1 92.12 265 SER B N 1
ATOM 5643 C CA . SER B 1 265 ? 8.453 -16.391 2.303 1 92.12 265 SER B CA 1
ATOM 5644 C C . SER B 1 265 ? 6.949 -16.469 2.033 1 92.12 265 SER B C 1
ATOM 5646 O O . SER B 1 265 ? 6.145 -16.375 2.959 1 92.12 265 SER B O 1
ATOM 5648 N N . LEU B 1 266 ? 6.664 -16.672 0.813 1 95.81 266 LEU B N 1
ATOM 5649 C CA . LEU B 1 266 ? 5.27 -16.828 0.415 1 95.81 266 LEU B CA 1
ATOM 5650 C C . LEU B 1 266 ? 4.676 -18.094 1.01 1 95.81 266 LEU B C 1
ATOM 5652 O O . LEU B 1 266 ? 3.455 -18.203 1.153 1 95.81 266 LEU B O 1
ATOM 5656 N N . SER B 1 267 ? 5.516 -19.016 1.366 1 96.75 267 SER B N 1
ATOM 5657 C CA . SER B 1 267 ? 5.07 -20.266 1.957 1 96.75 267 SER B CA 1
ATOM 5658 C C . SER B 1 267 ? 4.293 -20.031 3.246 1 96.75 267 SER B C 1
ATOM 5660 O O . SER B 1 267 ? 3.334 -20.75 3.539 1 96.75 267 SER B O 1
ATOM 5662 N N . SER B 1 268 ? 4.703 -19.047 3.98 1 96.62 268 SER B N 1
ATOM 5663 C CA . SER B 1 268 ? 4.016 -18.75 5.23 1 96.62 268 SER B CA 1
ATOM 5664 C C . SER B 1 268 ? 2.602 -18.25 4.977 1 96.62 268 SER B C 1
ATOM 5666 O O . SER B 1 268 ? 1.679 -18.547 5.734 1 96.62 268 SER B O 1
ATOM 5668 N N . VAL B 1 269 ? 2.461 -17.484 3.967 1 97.88 269 VAL B N 1
ATOM 5669 C CA . VAL B 1 269 ? 1.145 -16.969 3.605 1 97.88 269 VAL B CA 1
ATOM 5670 C C . VAL B 1 269 ? 0.241 -18.125 3.172 1 97.88 269 VAL B C 1
ATOM 5672 O O . VAL B 1 269 ? -0.908 -18.219 3.611 1 97.88 269 VAL B O 1
ATOM 5675 N N . PHE B 1 270 ? 0.774 -19.016 2.369 1 98.5 270 PHE B N 1
ATOM 5676 C CA . PHE B 1 270 ? -0.003 -20.156 1.908 1 98.5 270 PHE B CA 1
ATOM 5677 C C . PHE B 1 270 ? -0.386 -21.062 3.078 1 98.5 270 PHE B C 1
ATOM 5679 O O . PHE B 1 270 ? -1.48 -21.625 3.1 1 98.5 270 PHE B O 1
ATOM 5686 N N . GLN B 1 271 ? 0.521 -21.203 3.986 1 98.44 271 GLN B N 1
ATOM 5687 C CA . GLN B 1 271 ? 0.209 -21.969 5.188 1 98.44 271 GLN B CA 1
ATOM 5688 C C . GLN B 1 271 ? -0.994 -21.375 5.922 1 98.44 271 GLN B C 1
ATOM 5690 O O . GLN B 1 271 ? -1.885 -22.109 6.352 1 98.44 271 GLN B O 1
ATOM 5695 N N . GLN B 1 272 ? -1.002 -20.078 6.02 1 98.31 272 GLN B N 1
ATOM 5696 C CA . GLN B 1 272 ? -2.107 -19.422 6.707 1 98.31 272 GLN B CA 1
ATOM 5697 C C . GLN B 1 272 ? -3.402 -19.547 5.91 1 98.31 272 GLN B C 1
ATOM 5699 O O . GLN B 1 272 ? -4.469 -19.781 6.484 1 98.31 272 GLN B O 1
ATOM 5704 N N . ILE B 1 273 ? -3.328 -19.375 4.625 1 98.44 273 ILE B N 1
ATOM 5705 C CA . ILE B 1 273 ? -4.516 -19.516 3.791 1 98.44 273 ILE B CA 1
ATOM 5706 C C . ILE B 1 273 ? -5.07 -20.938 3.938 1 98.44 273 ILE B C 1
ATOM 5708 O O . ILE B 1 273 ? -6.281 -21.125 4.066 1 98.44 273 ILE B O 1
ATOM 5712 N N . SER B 1 274 ? -4.152 -21.875 3.877 1 98.56 274 SER B N 1
ATOM 5713 C CA . SER B 1 274 ? -4.562 -23.266 4.07 1 98.56 274 SER B CA 1
ATOM 5714 C C . SER B 1 274 ? -5.25 -23.453 5.418 1 98.56 274 SER B C 1
ATOM 5716 O O . SER B 1 274 ? -6.32 -24.062 5.492 1 98.56 274 SER B O 1
ATOM 5718 N N . SER B 1 275 ? -4.66 -22.938 6.438 1 98.12 275 SER B N 1
ATOM 5719 C CA . SER B 1 275 ? -5.258 -23.031 7.77 1 98.12 275 SER B CA 1
ATOM 5720 C C . SER B 1 275 ? -6.641 -22.391 7.797 1 98.12 275 SER B C 1
ATOM 5722 O O . SER B 1 275 ? -7.566 -22.922 8.414 1 98.12 275 SER B O 1
ATOM 5724 N N . MET B 1 276 ? -6.762 -21.312 7.172 1 98.19 276 MET B N 1
ATOM 5725 C CA . MET B 1 276 ? -8.039 -20.609 7.09 1 98.19 276 MET B CA 1
ATOM 5726 C C . MET B 1 276 ? -9.078 -21.469 6.367 1 98.19 276 MET B C 1
ATOM 5728 O O . MET B 1 276 ? -10.234 -21.547 6.793 1 98.19 276 MET B O 1
ATOM 5732 N N . ALA B 1 277 ? -8.648 -22.078 5.266 1 97.94 277 ALA B N 1
ATOM 5733 C CA . ALA B 1 277 ? -9.562 -22.922 4.504 1 97.94 277 ALA B CA 1
ATOM 5734 C C . ALA B 1 277 ? -10.086 -24.078 5.355 1 97.94 277 ALA B C 1
ATOM 5736 O O . ALA B 1 277 ? -11.281 -24.391 5.328 1 97.94 277 ALA B O 1
ATOM 5737 N N . PHE B 1 278 ? -9.219 -24.703 6.094 1 97.31 278 PHE B N 1
ATOM 5738 C CA . PHE B 1 278 ? -9.641 -25.797 6.973 1 97.31 278 PHE B CA 1
ATOM 5739 C C . PHE B 1 278 ? -10.531 -25.266 8.094 1 97.31 278 PHE B C 1
ATOM 5741 O O . PHE B 1 278 ? -11.484 -25.938 8.5 1 97.31 278 PHE B O 1
ATOM 5748 N N . TYR B 1 279 ? -10.203 -24.109 8.609 1 97.38 279 TYR B N 1
ATOM 5749 C CA . TYR B 1 279 ? -11.031 -23.5 9.641 1 97.38 279 TYR B CA 1
ATOM 5750 C C . TYR B 1 279 ? -12.438 -23.219 9.117 1 97.38 279 TYR B C 1
ATOM 5752 O O . TYR B 1 279 ? -13.422 -23.484 9.812 1 97.38 279 TYR B O 1
ATOM 5760 N N . LEU B 1 280 ? -12.492 -22.672 7.922 1 96.81 280 LEU B N 1
ATOM 5761 C CA . LEU B 1 280 ? -13.781 -22.406 7.297 1 96.81 280 LEU B CA 1
ATOM 5762 C C . LEU B 1 280 ? -14.602 -23.703 7.188 1 96.81 280 LEU B C 1
ATOM 5764 O O . LEU B 1 280 ? -15.789 -23.703 7.508 1 96.81 280 LEU B O 1
ATOM 5768 N N . GLU B 1 281 ? -13.953 -24.703 6.754 1 95.44 281 GLU B N 1
ATOM 5769 C CA . GLU B 1 281 ? -14.617 -26 6.648 1 95.44 281 GLU B CA 1
ATOM 5770 C C . GLU B 1 281 ? -15.133 -26.469 8.008 1 95.44 281 GLU B C 1
ATOM 5772 O O . GLU B 1 281 ? -16.281 -26.906 8.133 1 95.44 281 GLU B O 1
ATOM 5777 N N . ALA B 1 282 ? -14.344 -26.406 8.969 1 96.12 282 ALA B N 1
ATOM 5778 C CA . ALA B 1 282 ? -14.68 -26.875 10.312 1 96.12 282 ALA B CA 1
ATOM 5779 C C . ALA B 1 282 ? -15.844 -26.062 10.898 1 96.12 282 ALA B C 1
ATOM 5781 O O . ALA B 1 282 ? -16.719 -26.625 11.562 1 96.12 282 ALA B O 1
ATOM 5782 N N . THR B 1 283 ? -15.789 -24.781 10.688 1 95.38 283 THR B N 1
ATOM 5783 C CA . THR B 1 283 ? -16.844 -23.938 11.242 1 95.38 283 THR B CA 1
ATOM 5784 C C . THR B 1 283 ? -18.141 -24.109 10.469 1 95.38 283 THR B C 1
ATOM 5786 O O . THR B 1 283 ? -19.234 -24.094 11.055 1 95.38 283 THR B O 1
ATOM 5789 N N . THR B 1 284 ? -18.031 -24.25 9.172 1 92.88 284 THR B N 1
ATOM 5790 C CA . THR B 1 284 ? -19.219 -24.469 8.344 1 92.88 284 THR B CA 1
ATOM 5791 C C . THR B 1 284 ? -19.906 -25.766 8.727 1 92.88 284 THR B C 1
ATOM 5793 O O . THR B 1 284 ? -21.141 -25.844 8.742 1 92.88 284 THR B O 1
ATOM 5796 N N . HIS B 1 285 ? -19.188 -26.75 9.062 1 92.88 285 HIS B N 1
ATOM 5797 C CA . HIS B 1 285 ? -19.75 -28.047 9.422 1 92.88 285 HIS B CA 1
ATOM 5798 C C . HIS B 1 285 ? -19.922 -28.172 10.93 1 92.88 285 HIS B C 1
ATOM 5800 O O . HIS B 1 285 ? -20.125 -29.281 11.438 1 92.88 285 HIS B O 1
ATOM 5806 N N . MET B 1 286 ? -19.719 -27.156 11.688 1 93.38 286 MET B N 1
ATOM 5807 C CA . MET B 1 286 ? -19.969 -27.062 13.125 1 93.38 286 MET B CA 1
ATOM 5808 C C . MET B 1 286 ? -19.062 -27.984 13.914 1 93.38 286 MET B C 1
ATOM 5810 O O . MET B 1 286 ? -19.453 -28.516 14.953 1 93.38 286 MET B O 1
ATOM 5814 N N . ILE B 1 287 ? -17.984 -28.328 13.305 1 93.81 287 ILE B N 1
ATOM 5815 C CA . ILE B 1 287 ? -16.969 -29.094 14 1 93.81 287 ILE B CA 1
ATOM 5816 C C . ILE B 1 287 ? -16.234 -28.203 15 1 93.81 287 ILE B C 1
ATOM 5818 O O . ILE B 1 287 ? -15.891 -28.641 16.094 1 93.81 287 ILE B O 1
ATOM 5822 N N . GLU B 1 288 ? -15.93 -26.938 14.586 1 94.62 288 GLU B N 1
ATOM 5823 C CA . GLU B 1 288 ? -15.328 -25.906 15.43 1 94.62 288 GLU B CA 1
ATOM 5824 C C . GLU B 1 288 ? -16.188 -24.641 15.469 1 94.62 288 GLU B C 1
ATOM 5826 O O . GLU B 1 288 ? -16.875 -24.328 14.492 1 94.62 288 GLU B O 1
ATOM 5831 N N . GLU B 1 289 ? -16.172 -23.953 16.609 1 95 289 GLU B N 1
ATOM 5832 C CA . GLU B 1 289 ? -16.938 -22.719 16.734 1 95 289 GLU B CA 1
ATOM 5833 C C . GLU B 1 289 ? -16.125 -21.531 16.219 1 95 289 GLU B C 1
ATOM 5835 O O . GLU B 1 289 ? -14.914 -21.469 16.391 1 95 289 GLU B O 1
ATOM 5840 N N . PHE B 1 290 ? -16.922 -20.703 15.617 1 94.5 290 PHE B N 1
ATOM 5841 C CA . PHE B 1 290 ? -16.312 -19.438 15.188 1 94.5 290 PHE B CA 1
ATOM 5842 C C . PHE B 1 290 ? -15.75 -18.688 16.375 1 94.5 290 PHE B C 1
ATOM 5844 O O . PHE B 1 290 ? -16.406 -18.547 17.406 1 94.5 290 PHE B O 1
ATOM 5851 N N . SER B 1 291 ? -14.523 -18.156 16.281 1 94.56 291 SER B N 1
ATOM 5852 C CA . SER B 1 291 ? -13.844 -17.484 17.375 1 94.56 291 SER B CA 1
ATOM 5853 C C . SER B 1 291 ? -13.133 -16.219 16.891 1 94.56 291 SER B C 1
ATOM 5855 O O . SER B 1 291 ? -12.328 -16.281 15.961 1 94.56 291 SER B O 1
ATOM 5857 N N . ILE B 1 292 ? -13.375 -15.109 17.578 1 92.94 292 ILE B N 1
ATOM 5858 C CA . ILE B 1 292 ? -12.711 -13.852 17.25 1 92.94 292 ILE B CA 1
ATOM 5859 C C . ILE B 1 292 ? -11.219 -13.969 17.516 1 92.94 292 ILE B C 1
ATOM 5861 O O . ILE B 1 292 ? -10.406 -13.383 16.797 1 92.94 292 ILE B O 1
ATOM 5865 N N . GLU B 1 293 ? -10.922 -14.711 18.484 1 94 293 GLU B N 1
ATOM 5866 C CA . GLU B 1 293 ? -9.516 -14.93 18.812 1 94 293 GLU B CA 1
ATOM 5867 C C . GLU B 1 293 ? -8.773 -15.602 17.656 1 94 293 GLU B C 1
ATOM 5869 O O . GLU B 1 293 ? -7.641 -15.234 17.344 1 94 293 GLU B O 1
ATOM 5874 N N . ARG B 1 294 ? -9.422 -16.594 17.078 1 96.69 294 ARG B N 1
ATOM 5875 C CA . ARG B 1 294 ? -8.828 -17.266 15.922 1 96.69 294 ARG B CA 1
ATOM 5876 C C . ARG B 1 294 ? -8.633 -16.281 14.766 1 96.69 294 ARG B C 1
ATOM 5878 O O . ARG B 1 294 ? -7.617 -16.328 14.07 1 96.69 294 ARG B O 1
ATOM 5885 N N . ILE B 1 295 ? -9.57 -15.406 14.57 1 97.56 295 ILE B N 1
ATOM 5886 C CA . ILE B 1 295 ? -9.484 -14.398 13.516 1 97.56 295 ILE B CA 1
ATOM 5887 C C . ILE B 1 295 ? -8.297 -13.477 13.781 1 97.56 295 ILE B C 1
ATOM 5889 O O . ILE B 1 295 ? -7.539 -13.156 12.867 1 97.56 295 ILE B O 1
ATOM 5893 N N . ARG B 1 296 ? -8.102 -13.094 15.016 1 95.94 296 ARG B N 1
ATOM 5894 C CA . ARG B 1 296 ? -6.992 -12.219 15.383 1 95.94 296 ARG B CA 1
ATOM 5895 C C . ARG B 1 296 ? -5.648 -12.891 15.109 1 95.94 296 ARG B C 1
ATOM 5897 O O . ARG B 1 296 ? -4.684 -12.227 14.727 1 95.94 296 ARG B O 1
ATOM 5904 N N . ILE B 1 297 ? -5.617 -14.109 15.328 1 97.44 297 ILE B N 1
ATOM 5905 C CA . ILE B 1 297 ? -4.398 -14.859 15.055 1 97.44 297 ILE B CA 1
ATOM 5906 C C . ILE B 1 297 ? -4.098 -14.828 13.555 1 97.44 297 ILE B C 1
ATOM 5908 O O . ILE B 1 297 ? -2.957 -14.586 13.148 1 97.44 297 ILE B O 1
ATOM 5912 N N . PHE B 1 298 ? -5.098 -15.039 12.68 1 98.31 298 PHE B N 1
ATOM 5913 C CA . PHE B 1 298 ? -4.918 -14.969 11.242 1 98.31 298 PHE B CA 1
ATOM 5914 C C . PHE B 1 298 ? -4.504 -13.562 10.82 1 98.31 298 PHE B C 1
ATOM 5916 O O . PHE B 1 298 ? -3.594 -13.398 10 1 98.31 298 PHE B O 1
ATOM 5923 N N . GLU B 1 299 ? -5.164 -12.555 11.414 1 97.56 299 GLU B N 1
ATOM 5924 C CA . GLU B 1 299 ? -4.836 -11.164 11.094 1 97.56 299 GLU B CA 1
ATOM 5925 C C . GLU B 1 299 ? -3.373 -10.859 11.398 1 97.56 299 GLU B C 1
ATOM 5927 O O . GLU B 1 299 ? -2.686 -10.227 10.594 1 97.56 299 GLU B O 1
ATOM 5932 N N . ALA B 1 300 ? -2.957 -11.266 12.531 1 96.19 300 ALA B N 1
ATOM 5933 C CA . ALA B 1 300 ? -1.583 -11.008 12.953 1 96.19 300 ALA B CA 1
ATOM 5934 C C . ALA B 1 300 ? -0.587 -11.711 12.039 1 96.19 300 ALA B C 1
ATOM 5936 O O . ALA B 1 300 ? 0.434 -11.141 11.656 1 96.19 300 ALA B O 1
ATOM 5937 N N . ALA B 1 301 ? -0.917 -12.922 11.672 1 97.06 301 ALA B N 1
ATOM 5938 C CA . ALA B 1 301 ? -0.019 -13.727 10.852 1 97.06 301 ALA B CA 1
ATOM 5939 C C . ALA B 1 301 ? 0.045 -13.203 9.422 1 97.06 301 ALA B C 1
ATOM 5941 O O . ALA B 1 301 ? 1.057 -13.367 8.734 1 97.06 301 ALA B O 1
ATOM 5942 N N . LEU B 1 302 ? -1.007 -12.555 8.977 1 97.81 302 LEU B N 1
ATOM 5943 C CA . LEU B 1 302 ? -1.104 -12.125 7.586 1 97.81 302 LEU B CA 1
ATOM 5944 C C . LEU B 1 302 ? -0.854 -10.625 7.461 1 97.81 302 LEU B C 1
ATOM 5946 O O . LEU B 1 302 ? -1.093 -10.039 6.406 1 97.81 302 LEU B O 1
ATOM 5950 N N . ARG B 1 303 ? -0.41 -10.031 8.539 1 95.06 303 ARG B N 1
ATOM 5951 C CA . ARG B 1 303 ? -0.073 -8.609 8.484 1 95.06 303 ARG B CA 1
ATOM 5952 C C . ARG B 1 303 ? 0.972 -8.344 7.406 1 95.06 303 ARG B C 1
ATOM 5954 O O . ARG B 1 303 ? 1.984 -9.039 7.324 1 95.06 303 ARG B O 1
ATOM 5961 N N . PRO B 1 304 ? 0.708 -7.305 6.555 1 94.69 304 PRO B N 1
ATOM 5962 C CA . PRO B 1 304 ? 1.665 -7.027 5.48 1 94.69 304 PRO B CA 1
ATOM 5963 C C . PRO B 1 304 ? 3.086 -6.809 5.996 1 94.69 304 PRO B C 1
ATOM 5965 O O . PRO B 1 304 ? 3.289 -6.07 6.965 1 94.69 304 PRO B O 1
ATOM 5968 N N . THR B 1 305 ? 4.031 -7.438 5.324 1 92.38 305 THR B N 1
ATOM 5969 C CA . THR B 1 305 ? 5.414 -7.477 5.797 1 92.38 305 THR B CA 1
ATOM 5970 C C . THR B 1 305 ? 6.297 -6.559 4.957 1 92.38 305 THR B C 1
ATOM 5972 O O . THR B 1 305 ? 6.164 -6.508 3.73 1 92.38 305 THR B O 1
ATOM 5975 N N . TYR B 1 306 ? 7.184 -5.867 5.621 1 92.88 306 TYR B N 1
ATOM 5976 C CA . TYR B 1 306 ? 8.195 -5.031 4.98 1 92.88 306 TYR B CA 1
ATOM 5977 C C . TYR B 1 306 ? 9.594 -5.426 5.43 1 92.88 306 TYR B C 1
ATOM 5979 O O . TYR B 1 306 ? 9.773 -5.949 6.531 1 92.88 306 TYR B O 1
ATOM 5987 N N . ALA B 1 307 ? 10.57 -5.219 4.504 1 91.44 307 ALA B N 1
ATOM 5988 C CA . ALA B 1 307 ? 11.953 -5.508 4.848 1 91.44 307 ALA B CA 1
ATOM 5989 C C . ALA B 1 307 ? 12.453 -4.578 5.953 1 91.44 307 ALA B C 1
ATOM 5991 O O . ALA B 1 307 ? 12.008 -3.43 6.051 1 91.44 307 ALA B O 1
ATOM 5992 N N . SER B 1 308 ? 13.32 -5.098 6.82 1 91.25 308 SER B N 1
ATOM 5993 C CA . SER B 1 308 ? 13.93 -4.316 7.891 1 91.25 308 SER B CA 1
ATOM 5994 C C . SER B 1 308 ? 15.422 -4.125 7.656 1 91.25 308 SER B C 1
ATOM 5996 O O . SER B 1 308 ? 16.016 -4.801 6.812 1 91.25 308 SER B O 1
ATOM 5998 N N . LEU B 1 309 ? 15.938 -3.254 8.367 1 91.19 309 LEU B N 1
ATOM 5999 C CA . LEU B 1 309 ? 17.359 -2.938 8.242 1 91.19 309 LEU B CA 1
ATOM 6000 C C . LEU B 1 309 ? 18.219 -4.121 8.664 1 91.19 309 LEU B C 1
ATOM 6002 O O . LEU B 1 309 ? 17.984 -4.723 9.711 1 91.19 309 LEU B O 1
ATOM 6006 N N . ALA B 1 310 ? 19.078 -4.473 7.758 1 85.69 310 ALA B N 1
ATOM 6007 C CA . ALA B 1 310 ? 20.094 -5.48 8.086 1 85.69 310 ALA B CA 1
ATOM 6008 C C . ALA B 1 310 ? 21.438 -4.832 8.367 1 85.69 310 ALA B C 1
ATOM 6010 O O . ALA B 1 310 ? 21.719 -3.723 7.902 1 85.69 310 ALA B O 1
ATOM 6011 N N . VAL B 1 311 ? 22.234 -5.488 9.156 1 82.5 311 VAL B N 1
ATOM 6012 C CA . VAL B 1 311 ? 23.562 -4.977 9.508 1 82.5 311 VAL B CA 1
ATOM 6013 C C . VAL B 1 311 ? 24.375 -4.734 8.242 1 82.5 311 VAL B C 1
ATOM 6015 O O . VAL B 1 311 ? 25.125 -3.758 8.156 1 82.5 311 VAL B O 1
ATOM 6018 N N . GLU B 1 312 ? 24.172 -5.496 7.27 1 81.19 312 GLU B N 1
ATOM 6019 C CA . GLU B 1 312 ? 24.906 -5.414 6.016 1 81.19 312 GLU B CA 1
ATOM 6020 C C . GLU B 1 312 ? 24.578 -4.133 5.258 1 81.19 312 GLU B C 1
ATOM 6022 O O . GLU B 1 312 ? 25.391 -3.65 4.457 1 81.19 312 GLU B O 1
ATOM 6027 N N . ASP B 1 313 ? 23.453 -3.596 5.531 1 83.94 313 ASP B N 1
ATOM 6028 C CA . ASP B 1 313 ? 23.031 -2.375 4.855 1 83.94 313 ASP B CA 1
ATOM 6029 C C . ASP B 1 313 ? 23.891 -1.186 5.277 1 83.94 313 ASP B C 1
ATOM 6031 O O . ASP B 1 313 ? 24.047 -0.229 4.516 1 83.94 313 ASP B O 1
ATOM 6035 N N . LEU B 1 314 ? 24.344 -1.27 6.488 1 83.06 314 LEU B N 1
ATOM 6036 C CA . LEU B 1 314 ? 25.109 -0.16 7.043 1 83.06 314 LEU B CA 1
ATOM 6037 C C . LEU B 1 314 ? 26.594 -0.312 6.723 1 83.06 314 LEU B C 1
ATOM 6039 O O . LEU B 1 314 ? 27.297 0.683 6.516 1 83.06 314 LEU B O 1
ATOM 6043 N N . THR B 1 315 ? 27.188 -1.452 6.793 1 77.06 315 THR B N 1
ATOM 6044 C CA . THR B 1 315 ? 28.625 -1.698 6.727 1 77.06 315 THR B CA 1
ATOM 6045 C C . THR B 1 315 ? 29.094 -1.77 5.273 1 77.06 315 THR B C 1
ATOM 6047 O O . THR B 1 315 ? 30.25 -1.467 4.977 1 77.06 315 THR B O 1
ATOM 6050 N N . SER B 1 316 ? 28.391 -2.258 4.449 1 65.25 316 SER B N 1
ATOM 6051 C CA . SER B 1 316 ? 28.812 -2.385 3.057 1 65.25 316 SER B CA 1
ATOM 6052 C C . SER B 1 316 ? 27.828 -1.683 2.115 1 65.25 316 SER B C 1
ATOM 6054 O O . SER B 1 316 ? 27 -2.33 1.475 1 65.25 316 SER B O 1
ATOM 6056 N N . PRO B 1 317 ? 28 -0.329 2.277 1 60.97 317 PRO B N 1
ATOM 6057 C CA . PRO B 1 317 ? 27.031 0.363 1.418 1 60.97 317 PRO B CA 1
ATOM 6058 C C . PRO B 1 317 ? 27.188 -0.003 -0.057 1 60.97 317 PRO B C 1
ATOM 6060 O O . PRO B 1 317 ? 28.312 -0.034 -0.575 1 60.97 317 PRO B O 1
ATOM 6063 N N . ARG B 1 318 ? 26.391 -0.864 -0.483 1 56.69 318 ARG B N 1
ATOM 6064 C CA . ARG B 1 318 ? 26.406 -1.473 -1.809 1 56.69 318 ARG B CA 1
ATOM 6065 C C . ARG B 1 318 ? 26.562 -0.416 -2.895 1 56.69 318 ARG B C 1
ATOM 6067 O O . ARG B 1 318 ? 25.891 0.612 -2.881 1 56.69 318 ARG B O 1
ATOM 6074 N N . SER B 1 319 ? 27.75 -0.32 -3.381 1 58.31 319 SER B N 1
ATOM 6075 C CA . SER B 1 319 ? 27.984 0.594 -4.492 1 58.31 319 SER B CA 1
ATOM 6076 C C . SER B 1 319 ? 26.969 0.387 -5.605 1 58.31 319 SER B C 1
ATOM 6078 O O . SER B 1 319 ? 26.625 -0.7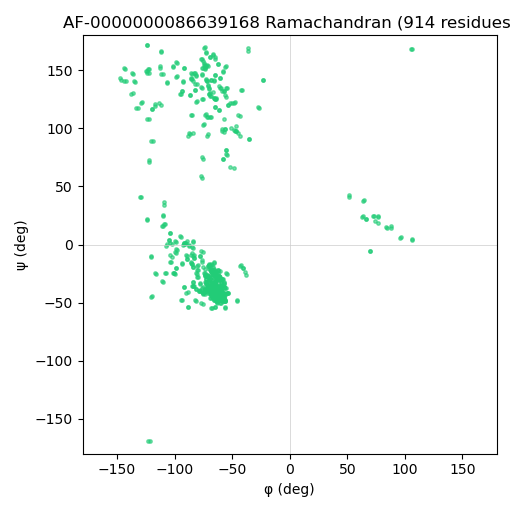5 -5.941 1 58.31 319 SER B O 1
ATOM 6080 N N . PRO B 1 320 ? 26.234 1.457 -5.926 1 57.84 320 PRO B N 1
ATOM 6081 C CA . PRO B 1 320 ? 25.344 1.335 -7.078 1 57.84 320 PRO B CA 1
ATOM 6082 C C . PRO B 1 320 ? 25.984 0.609 -8.25 1 57.84 320 PRO B C 1
ATOM 6084 O O . PRO B 1 320 ? 25.297 0.089 -9.125 1 57.84 320 PRO B O 1
ATOM 6087 N N . SER B 1 321 ? 27.297 0.542 -8.188 1 59.12 321 SER B N 1
ATOM 6088 C CA . SER B 1 321 ? 28 -0.04 -9.32 1 59.12 321 SER B CA 1
ATOM 6089 C C . SER B 1 321 ? 28.078 -1.56 -9.211 1 59.12 321 SER B C 1
ATOM 6091 O O . SER B 1 321 ? 28.406 -2.244 -10.18 1 59.12 321 SER B O 1
ATOM 6093 N N . ASP B 1 322 ? 27.672 -1.905 -8.047 1 67.25 322 ASP B N 1
ATOM 6094 C CA . ASP B 1 322 ? 27.703 -3.359 -7.926 1 67.25 322 ASP B CA 1
ATOM 6095 C C . ASP B 1 322 ? 26.438 -3.986 -8.5 1 67.25 322 ASP B C 1
ATOM 6097 O O . ASP B 1 322 ? 25.406 -4.008 -7.84 1 67.25 322 ASP B O 1
ATOM 6101 N N . LYS B 1 323 ? 26.594 -4.367 -9.672 1 66.69 323 LYS B N 1
ATOM 6102 C CA . LYS B 1 323 ? 25.469 -4.926 -10.438 1 66.69 323 LYS B CA 1
ATOM 6103 C C . LYS B 1 323 ? 24.859 -6.129 -9.719 1 66.69 323 LYS B C 1
ATOM 6105 O O . LYS B 1 323 ? 23.641 -6.297 -9.711 1 66.69 323 LYS B O 1
ATOM 6110 N N . GLU B 1 324 ? 25.719 -6.887 -9.039 1 69.94 324 GLU B N 1
ATOM 6111 C CA . GLU B 1 324 ? 25.203 -8.086 -8.367 1 69.94 324 GLU B CA 1
ATOM 6112 C C . GLU B 1 324 ? 24.375 -7.727 -7.141 1 69.94 324 GLU B C 1
ATOM 6114 O O . GLU B 1 324 ? 23.328 -8.32 -6.898 1 69.94 324 GLU B O 1
ATOM 6119 N N . ALA B 1 325 ? 24.844 -6.816 -6.5 1 71.94 325 ALA B N 1
ATOM 6120 C CA . ALA B 1 325 ? 24.141 -6.383 -5.297 1 71.94 325 ALA B CA 1
ATOM 6121 C C . ALA B 1 325 ? 22.797 -5.742 -5.652 1 71.94 325 ALA B C 1
ATOM 6123 O O . ALA B 1 325 ? 21.797 -5.973 -4.973 1 71.94 325 ALA B O 1
ATOM 6124 N N . THR B 1 326 ? 22.75 -5.094 -6.699 1 72.94 326 THR B N 1
ATOM 6125 C CA . THR B 1 326 ? 21.531 -4.422 -7.137 1 72.94 326 THR B CA 1
ATOM 6126 C C . THR B 1 326 ? 20.484 -5.438 -7.582 1 72.94 326 THR B C 1
ATOM 6128 O O . THR B 1 326 ? 19.297 -5.273 -7.305 1 72.94 326 THR B O 1
ATOM 6131 N N . GLU B 1 327 ? 21 -6.379 -8.188 1 72.62 327 GLU B N 1
ATOM 6132 C CA . GLU B 1 327 ? 20.094 -7.426 -8.641 1 72.62 327 GLU B CA 1
ATOM 6133 C C . GLU B 1 327 ? 19.484 -8.172 -7.457 1 72.62 327 GLU B C 1
ATOM 6135 O O . GLU B 1 327 ? 18.281 -8.469 -7.465 1 72.62 327 GLU B O 1
ATOM 6140 N N . CYS B 1 328 ? 20.281 -8.414 -6.551 1 72.38 328 CYS B N 1
ATOM 6141 C CA . CYS B 1 328 ? 19.797 -9.102 -5.355 1 72.38 328 CYS B CA 1
ATOM 6142 C C . CYS B 1 328 ? 18.766 -8.25 -4.613 1 72.38 328 CYS B C 1
ATOM 6144 O O . CYS B 1 328 ? 17.766 -8.773 -4.129 1 72.38 328 CYS B O 1
ATOM 6146 N N . ASP B 1 329 ? 19.016 -7.047 -4.645 1 76.56 329 ASP B N 1
ATOM 6147 C CA . ASP B 1 329 ? 18.094 -6.129 -3.975 1 76.56 329 ASP B CA 1
ATOM 6148 C C . ASP B 1 329 ? 16.75 -6.078 -4.691 1 76.56 329 ASP B C 1
ATOM 6150 O O . ASP B 1 329 ? 15.695 -6.078 -4.051 1 76.56 329 ASP B O 1
ATOM 6154 N N . THR B 1 330 ? 16.891 -6.086 -5.906 1 77.69 330 THR B N 1
ATOM 6155 C CA . THR B 1 330 ? 15.672 -6.027 -6.699 1 77.69 330 THR B CA 1
ATOM 6156 C C . THR B 1 330 ? 14.844 -7.297 -6.512 1 77.69 330 THR B C 1
ATOM 6158 O O . THR B 1 330 ? 13.617 -7.227 -6.375 1 77.69 330 THR B O 1
ATOM 6161 N N . GLU B 1 331 ? 15.555 -8.359 -6.449 1 79.75 331 GLU B N 1
ATOM 6162 C CA . GLU B 1 331 ? 14.875 -9.633 -6.25 1 79.75 331 GLU B CA 1
ATOM 6163 C C . GLU B 1 331 ? 14.172 -9.68 -4.895 1 79.75 331 GLU B C 1
ATOM 6165 O O . GLU B 1 331 ? 13.039 -10.148 -4.797 1 79.75 331 GLU B O 1
ATOM 6170 N N . SER B 1 332 ? 14.852 -9.211 -4.016 1 83.75 332 SER B N 1
ATOM 6171 C CA . SER B 1 332 ? 14.281 -9.211 -2.672 1 83.75 332 SER B CA 1
ATOM 6172 C C . SER B 1 332 ? 13.07 -8.289 -2.59 1 83.75 332 SER B C 1
ATOM 6174 O O . SER B 1 332 ? 12.055 -8.633 -1.979 1 83.75 332 SER B O 1
ATOM 6176 N N . ALA B 1 333 ? 13.234 -7.199 -3.164 1 85.19 333 ALA B N 1
ATOM 6177 C CA . ALA B 1 333 ? 12.117 -6.25 -3.176 1 85.19 333 ALA B CA 1
ATOM 6178 C C . ALA B 1 333 ? 10.898 -6.848 -3.867 1 85.19 333 ALA B C 1
ATOM 6180 O O . ALA B 1 333 ? 9.766 -6.664 -3.408 1 85.19 333 ALA B O 1
ATOM 6181 N N . GLN B 1 334 ? 11.164 -7.508 -4.855 1 87.25 334 GLN B N 1
ATOM 6182 C CA . GLN B 1 334 ? 10.086 -8.156 -5.594 1 87.25 334 GLN B CA 1
ATOM 6183 C C . GLN B 1 334 ? 9.438 -9.258 -4.766 1 87.25 334 GLN B C 1
ATOM 6185 O O . GLN B 1 334 ? 8.211 -9.406 -4.777 1 87.25 334 GLN B O 1
ATOM 6190 N N . ALA B 1 335 ? 10.266 -9.93 -4.102 1 91.06 335 ALA B N 1
ATOM 6191 C CA . ALA B 1 335 ? 9.742 -10.992 -3.248 1 91.06 335 ALA B CA 1
ATOM 6192 C C . ALA B 1 335 ? 8.82 -10.43 -2.168 1 91.06 335 ALA B C 1
ATOM 6194 O O . ALA B 1 335 ? 7.73 -10.961 -1.938 1 91.06 335 ALA B O 1
ATOM 6195 N N . PHE B 1 336 ? 9.203 -9.383 -1.567 1 91.56 336 PHE B N 1
ATOM 6196 C CA . PHE B 1 336 ? 8.391 -8.75 -0.538 1 91.56 336 PHE B CA 1
ATOM 6197 C C . PHE B 1 336 ? 7.074 -8.242 -1.124 1 91.56 336 PHE B C 1
ATOM 6199 O O . PHE B 1 336 ? 6.02 -8.375 -0.499 1 91.56 336 PHE B O 1
ATOM 6206 N N . SER B 1 337 ? 7.199 -7.688 -2.266 1 92.31 337 SER B N 1
ATOM 6207 C CA . SER B 1 337 ? 5.996 -7.188 -2.92 1 92.31 337 SER B CA 1
ATOM 6208 C C . SER B 1 337 ? 4.996 -8.305 -3.174 1 92.31 337 SER B C 1
ATOM 6210 O O . SER B 1 337 ? 3.803 -8.156 -2.902 1 92.31 337 SER B O 1
ATOM 6212 N N . LEU B 1 338 ? 5.488 -9.344 -3.676 1 94.94 338 LEU B N 1
ATOM 6213 C CA . LEU B 1 338 ? 4.625 -10.484 -3.951 1 94.94 338 LEU B CA 1
ATOM 6214 C C . LEU B 1 338 ? 3.99 -11.008 -2.666 1 94.94 338 LEU B C 1
ATOM 6216 O O . LEU B 1 338 ? 2.797 -11.312 -2.639 1 94.94 338 LEU B O 1
ATOM 6220 N N . VAL B 1 339 ? 4.758 -11.109 -1.666 1 96 339 VAL B N 1
ATOM 6221 C CA . VAL B 1 339 ? 4.258 -11.578 -0.379 1 96 339 VAL B CA 1
ATOM 6222 C C . VAL B 1 339 ? 3.141 -10.664 0.113 1 96 339 VAL B C 1
ATOM 6224 O O . VAL B 1 339 ? 2.082 -11.141 0.532 1 96 339 VAL B O 1
ATOM 6227 N N . ARG B 1 340 ? 3.33 -9.398 0.046 1 96.25 340 ARG B N 1
ATOM 6228 C CA . ARG B 1 340 ? 2.328 -8.445 0.506 1 96.25 340 ARG B CA 1
ATOM 6229 C C . ARG B 1 340 ? 1.046 -8.562 -0.312 1 96.25 340 ARG B C 1
ATOM 6231 O O . ARG B 1 340 ? -0.055 -8.469 0.234 1 96.25 340 ARG B O 1
ATOM 6238 N N . ILE B 1 341 ? 1.193 -8.742 -1.552 1 97.44 341 ILE B N 1
ATOM 6239 C CA . ILE B 1 341 ? 0.043 -8.898 -2.436 1 97.44 341 ILE B CA 1
ATOM 6240 C C . ILE B 1 341 ? -0.804 -10.086 -1.976 1 97.44 341 ILE B C 1
ATOM 6242 O O . ILE B 1 341 ? -2.023 -9.969 -1.833 1 97.44 341 ILE B O 1
ATOM 6246 N N . PHE B 1 342 ? -0.148 -11.148 -1.701 1 98.25 342 PHE B N 1
ATOM 6247 C CA . PHE B 1 342 ? -0.87 -12.344 -1.283 1 98.25 342 PHE B CA 1
ATOM 6248 C C . PHE B 1 342 ? -1.406 -12.188 0.134 1 98.25 342 PHE B C 1
ATOM 6250 O O . PHE B 1 342 ? -2.473 -12.711 0.462 1 98.25 342 PHE B O 1
ATOM 6257 N N . GLN B 1 343 ? -0.68 -11.484 0.947 1 98.31 343 GLN B N 1
ATOM 6258 C CA . GLN B 1 343 ? -1.172 -11.219 2.295 1 98.31 343 GLN B CA 1
ATOM 6259 C C . GLN B 1 343 ? -2.484 -10.438 2.258 1 98.31 343 GLN B C 1
ATOM 6261 O O . GLN B 1 343 ? -3.449 -10.805 2.93 1 98.31 343 GLN B O 1
ATOM 6266 N N . HIS B 1 344 ? -2.525 -9.422 1.491 1 98.5 344 HIS B N 1
ATOM 6267 C CA . HIS B 1 344 ? -3.748 -8.641 1.363 1 98.5 344 HIS B CA 1
ATOM 6268 C C . HIS B 1 344 ? -4.887 -9.484 0.803 1 98.5 344 HIS B C 1
ATOM 6270 O O . HIS B 1 344 ? -6.02 -9.406 1.285 1 98.5 344 HIS B O 1
ATOM 6276 N N . SER B 1 345 ? -4.59 -10.266 -0.189 1 98.62 345 SER B N 1
ATOM 6277 C CA . SER B 1 345 ? -5.621 -11.125 -0.765 1 98.62 345 SER B CA 1
ATOM 6278 C C . SER B 1 345 ? -6.145 -12.125 0.26 1 98.62 345 SER B C 1
ATOM 6280 O O . SER B 1 345 ? -7.34 -12.422 0.295 1 98.62 345 SER B O 1
ATOM 6282 N N . ALA B 1 346 ? -5.199 -12.625 1.031 1 98.75 346 ALA B N 1
ATOM 6283 C CA . ALA B 1 346 ? -5.59 -13.57 2.074 1 98.75 346 ALA B CA 1
ATOM 6284 C C . ALA B 1 346 ? -6.492 -12.906 3.109 1 98.75 346 ALA B C 1
ATOM 6286 O O . ALA B 1 346 ? -7.43 -13.531 3.615 1 98.75 346 ALA B O 1
ATOM 6287 N N . LEU B 1 347 ? -6.238 -11.688 3.377 1 98.81 347 LEU B N 1
ATOM 6288 C CA . LEU B 1 347 ? -7.051 -10.961 4.348 1 98.81 347 LEU B CA 1
ATOM 6289 C C . LEU B 1 347 ? -8.438 -10.672 3.787 1 98.81 347 LEU B C 1
ATOM 6291 O O . LEU B 1 347 ? -9.43 -10.695 4.523 1 98.81 347 LEU B O 1
ATOM 6295 N N . ILE B 1 348 ? -8.523 -10.398 2.533 1 98.69 348 ILE B N 1
ATOM 6296 C CA . ILE B 1 348 ? -9.836 -10.281 1.902 1 98.69 348 ILE B CA 1
ATOM 6297 C C . ILE B 1 348 ? -10.602 -11.586 2.055 1 98.69 348 ILE B C 1
ATOM 6299 O O . ILE B 1 348 ? -11.781 -11.586 2.422 1 98.69 348 ILE B O 1
ATOM 6303 N N . TYR B 1 349 ? -9.914 -12.727 1.802 1 98.62 349 TYR B N 1
ATOM 6304 C CA . TYR B 1 349 ? -10.508 -14.047 1.962 1 98.62 349 TYR B CA 1
ATOM 6305 C C . TYR B 1 349 ? -10.984 -14.258 3.393 1 98.62 349 TYR B C 1
ATOM 6307 O O . TYR B 1 349 ? -12.094 -14.75 3.615 1 98.62 349 TYR B O 1
ATOM 6315 N N . LEU B 1 350 ? -10.188 -13.867 4.309 1 98.69 350 LEU B N 1
ATOM 6316 C CA . LEU B 1 350 ? -10.531 -14.008 5.719 1 98.69 350 LEU B CA 1
ATOM 6317 C C . LEU B 1 350 ? -11.836 -13.281 6.035 1 98.69 350 LEU B C 1
ATOM 6319 O O . LEU B 1 350 ? -12.758 -13.875 6.605 1 98.69 350 LEU B O 1
ATOM 6323 N N . TYR B 1 351 ? -11.953 -12.055 5.594 1 97.88 351 TYR B N 1
ATOM 6324 C CA . TYR B 1 351 ? -13.078 -11.219 5.984 1 97.88 351 TYR B CA 1
ATOM 6325 C C . TYR B 1 351 ? -14.336 -11.594 5.199 1 97.88 351 TYR B C 1
ATOM 6327 O O . TYR B 1 351 ? -15.445 -11.539 5.73 1 97.88 351 TYR B O 1
ATOM 6335 N N . ARG B 1 352 ? -14.133 -11.977 4.027 1 97.5 352 ARG B N 1
ATOM 6336 C CA . ARG B 1 352 ? -15.289 -12.242 3.172 1 97.5 352 ARG B CA 1
ATOM 6337 C C . ARG B 1 352 ? -15.766 -13.68 3.322 1 97.5 352 ARG B C 1
ATOM 6339 O O . ARG B 1 352 ? -16.938 -13.922 3.643 1 97.5 352 ARG B O 1
ATOM 6346 N N . ALA B 1 353 ? -14.898 -14.609 3.15 1 97.44 353 ALA B N 1
ATOM 6347 C CA . ALA B 1 353 ? -15.289 -16.016 3.117 1 97.44 353 ALA B CA 1
ATOM 6348 C C . ALA B 1 353 ? -15.531 -16.547 4.527 1 97.44 353 ALA B C 1
ATOM 6350 O O . ALA B 1 353 ? -16.469 -17.312 4.754 1 97.44 353 ALA B O 1
ATOM 6351 N N . ILE B 1 354 ? -14.711 -16.141 5.445 1 96.69 354 ILE B N 1
ATOM 6352 C CA . ILE B 1 354 ? -14.773 -16.734 6.777 1 96.69 354 ILE B CA 1
ATOM 6353 C C . ILE B 1 354 ? -15.664 -15.875 7.676 1 96.69 354 ILE B C 1
ATOM 6355 O O . ILE B 1 354 ? -16.594 -16.391 8.312 1 96.69 354 ILE B O 1
ATOM 6359 N N . CYS B 1 355 ? -15.453 -14.57 7.676 1 96.5 355 CYS B N 1
ATOM 6360 C CA . CYS B 1 355 ? -16.219 -13.695 8.57 1 96.5 355 CYS B CA 1
ATOM 6361 C C . CYS B 1 355 ? -17.562 -13.328 7.953 1 96.5 355 CYS B C 1
ATOM 6363 O O . CYS B 1 355 ? -18.453 -12.836 8.648 1 96.5 355 CYS B O 1
ATOM 6365 N N . GLY B 1 356 ? -17.688 -13.477 6.613 1 94.81 356 GLY B N 1
ATOM 6366 C CA . GLY B 1 356 ? -18.953 -13.234 5.953 1 94.81 356 GLY B CA 1
ATOM 6367 C C . GLY B 1 356 ? -19.266 -11.758 5.797 1 94.81 356 GLY B C 1
ATOM 6368 O O . GLY B 1 356 ? -20.438 -11.383 5.688 1 94.81 356 GLY B O 1
ATOM 6369 N N . LEU B 1 357 ? -18.281 -10.914 5.777 1 94.69 357 LEU B N 1
ATOM 6370 C CA . LEU B 1 357 ? -18.516 -9.477 5.637 1 94.69 357 LEU B CA 1
ATOM 6371 C C . LEU B 1 357 ? -18.859 -9.125 4.191 1 94.69 357 LEU B C 1
ATOM 6373 O O . LEU B 1 357 ? -18.438 -9.805 3.26 1 94.69 357 LEU B O 1
ATOM 6377 N N . PRO B 1 358 ? -19.625 -8.062 4.02 1 93.06 358 PRO B N 1
ATOM 6378 C CA . PRO B 1 358 ? -19.953 -7.633 2.654 1 93.06 358 PRO B CA 1
ATOM 6379 C C . PRO B 1 358 ? -18.734 -7.07 1.911 1 93.06 358 PRO B C 1
ATOM 6381 O O . PRO B 1 358 ? -17.75 -6.676 2.537 1 93.06 358 PRO B O 1
ATOM 6384 N N . ALA B 1 359 ? -18.828 -7.016 0.629 1 94.25 359 ALA B N 1
ATOM 6385 C CA . ALA B 1 359 ? -17.719 -6.586 -0.225 1 94.25 359 ALA B CA 1
ATOM 6386 C C . ALA B 1 359 ? -17.359 -5.125 0.04 1 94.25 359 ALA B C 1
ATOM 6388 O O . ALA B 1 359 ? -16.203 -4.734 -0.09 1 94.25 359 ALA B O 1
ATOM 6389 N N . GLY B 1 360 ? -18.328 -4.352 0.39 1 90.62 360 GLY B N 1
ATOM 6390 C CA . GLY B 1 360 ? -18.094 -2.93 0.587 1 90.62 360 GLY B CA 1
ATOM 6391 C C . GLY B 1 360 ? -17.641 -2.588 1.991 1 90.62 360 GLY B C 1
ATOM 6392 O O . GLY B 1 360 ? -17.359 -1.425 2.295 1 90.62 360 GLY B O 1
ATOM 6393 N N . HIS B 1 361 ? -17.531 -3.578 2.838 1 92.06 361 HIS B N 1
ATOM 6394 C CA . HIS B 1 361 ? -17.125 -3.332 4.219 1 92.06 361 HIS B CA 1
ATOM 6395 C C . HIS B 1 361 ? -15.742 -2.697 4.277 1 92.06 361 HIS B C 1
ATOM 6397 O O . HIS B 1 361 ? -14.844 -3.076 3.52 1 92.06 361 HIS B O 1
ATOM 6403 N N . PRO B 1 362 ? -15.477 -1.776 5.191 1 90.31 362 PRO B N 1
ATOM 6404 C CA . PRO B 1 362 ? -14.195 -1.065 5.254 1 90.31 362 PRO B CA 1
ATOM 6405 C C . PRO B 1 362 ? -13.008 -2.004 5.453 1 90.31 362 PRO B C 1
ATOM 6407 O O . PRO B 1 362 ? -11.938 -1.78 4.887 1 90.31 362 PRO B O 1
ATOM 6410 N N . LEU B 1 363 ? -13.219 -3.066 6.25 1 93.62 363 LEU B N 1
ATOM 6411 C CA . LEU B 1 363 ? -12.141 -4.023 6.477 1 93.62 363 LEU B CA 1
ATOM 6412 C C . LEU B 1 363 ? -11.766 -4.73 5.18 1 93.62 363 LEU B C 1
ATOM 6414 O O . LEU B 1 363 ? -10.586 -5.035 4.953 1 93.62 363 LEU B O 1
ATOM 6418 N N . VAL B 1 364 ? -12.719 -4.949 4.379 1 96.19 364 VAL B N 1
ATOM 6419 C CA . VAL B 1 364 ? -12.5 -5.598 3.094 1 96.19 364 VAL B CA 1
ATOM 6420 C C . VAL B 1 364 ? -11.859 -4.609 2.119 1 96.19 364 VAL B C 1
ATOM 6422 O O . VAL B 1 364 ? -10.852 -4.922 1.479 1 96.19 364 VAL B O 1
ATOM 6425 N N . GLN B 1 365 ? -12.344 -3.432 2.125 1 94.38 365 GLN B N 1
ATOM 6426 C CA . GLN B 1 365 ? -11.93 -2.445 1.129 1 94.38 365 GLN B CA 1
ATOM 6427 C C . GLN B 1 365 ? -10.516 -1.944 1.401 1 94.38 365 GLN B C 1
ATOM 6429 O O . GLN B 1 365 ? -9.773 -1.636 0.47 1 94.38 365 GLN B O 1
ATOM 6434 N N . GLN B 1 366 ? -10.117 -1.872 2.652 1 94.5 366 GLN B N 1
ATOM 6435 C CA . GLN B 1 366 ? -8.758 -1.414 2.916 1 94.5 366 GLN B CA 1
ATOM 6436 C C . GLN B 1 366 ? -7.73 -2.361 2.305 1 94.5 366 GLN B C 1
ATOM 6438 O O . GLN B 1 366 ? -6.727 -1.917 1.743 1 94.5 366 GLN B O 1
ATOM 6443 N N . HIS B 1 367 ? -8.016 -3.621 2.338 1 97.69 367 HIS B N 1
ATOM 6444 C CA . HIS B 1 367 ? -7.078 -4.586 1.779 1 97.69 367 HIS B CA 1
ATOM 6445 C C . HIS B 1 367 ? -7.262 -4.723 0.271 1 97.69 367 HIS B C 1
ATOM 6447 O O . HIS B 1 367 ? -6.297 -4.98 -0.454 1 97.69 367 HIS B O 1
ATOM 6453 N N . THR B 1 368 ? -8.508 -4.566 -0.2 1 97.56 368 THR B N 1
ATOM 6454 C CA . THR B 1 368 ? -8.734 -4.543 -1.641 1 97.56 368 THR B CA 1
ATOM 6455 C C . THR B 1 368 ? -7.926 -3.432 -2.299 1 97.56 368 THR B C 1
ATOM 6457 O O . THR B 1 368 ? -7.18 -3.678 -3.25 1 97.56 368 THR B O 1
ATOM 6460 N N . GLN B 1 369 ? -7.98 -2.309 -1.695 1 94.75 369 GLN B N 1
ATOM 6461 C CA . GLN B 1 369 ? -7.27 -1.158 -2.242 1 94.75 369 GLN B CA 1
ATOM 6462 C C . GLN B 1 369 ? -5.758 -1.345 -2.137 1 94.75 369 GLN B C 1
ATOM 6464 O O . GLN B 1 369 ? -5.027 -1.1 -3.1 1 94.75 369 GLN B O 1
ATOM 6469 N N . SER B 1 370 ? -5.363 -1.765 -1.018 1 96.12 370 SER B N 1
ATOM 6470 C CA . SER B 1 370 ? -3.93 -1.95 -0.818 1 96.12 370 SER B CA 1
ATOM 6471 C C . SER B 1 370 ? -3.377 -3.029 -1.745 1 96.12 370 SER B C 1
ATOM 6473 O O . SER B 1 370 ? -2.27 -2.896 -2.27 1 96.12 370 SER B O 1
ATOM 6475 N N . CYS B 1 371 ? -4.094 -4.051 -1.913 1 97.44 371 CYS B N 1
ATOM 6476 C CA . CYS B 1 371 ? -3.688 -5.121 -2.814 1 97.44 371 CYS B CA 1
ATOM 6477 C C . CYS B 1 371 ? -3.523 -4.605 -4.238 1 97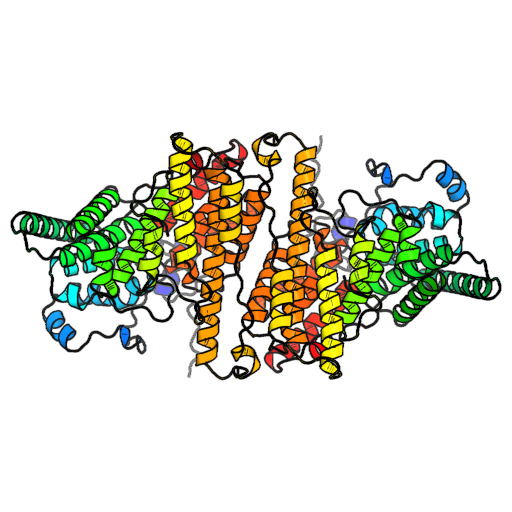.44 371 CYS B C 1
ATOM 6479 O O . CYS B 1 371 ? -2.486 -4.82 -4.867 1 97.44 371 CYS B O 1
ATOM 6481 N N . LEU B 1 372 ? -4.535 -3.924 -4.68 1 97 372 LEU B N 1
ATOM 6482 C CA . LEU B 1 372 ? -4.504 -3.387 -6.035 1 97 372 LEU B CA 1
ATOM 6483 C C . LEU B 1 372 ? -3.381 -2.365 -6.191 1 97 372 LEU B C 1
ATOM 6485 O O . LEU B 1 372 ? -2.67 -2.367 -7.199 1 97 372 LEU B O 1
ATOM 6489 N N . ASP B 1 373 ? -3.227 -1.544 -5.188 1 93.62 373 ASP B N 1
ATOM 6490 C CA . ASP B 1 373 ? -2.145 -0.566 -5.23 1 93.62 373 ASP B CA 1
ATOM 6491 C C . ASP B 1 373 ? -0.789 -1.255 -5.379 1 93.62 373 ASP B C 1
ATOM 6493 O O . ASP B 1 373 ? 0.044 -0.828 -6.184 1 93.62 373 ASP B O 1
ATOM 6497 N N . CYS B 1 374 ? -0.593 -2.281 -4.645 1 94.25 374 CYS B N 1
ATOM 6498 C CA . CYS B 1 374 ? 0.658 -3.029 -4.715 1 94.25 374 CYS B CA 1
ATOM 6499 C C . CYS B 1 374 ? 0.862 -3.625 -6.102 1 94.25 374 CYS B C 1
ATOM 6501 O O . CYS B 1 374 ? 1.963 -3.568 -6.652 1 94.25 374 CYS B O 1
ATOM 6503 N N . ILE B 1 375 ? -0.162 -4.168 -6.633 1 96.19 375 ILE B N 1
ATOM 6504 C CA . ILE B 1 375 ? -0.059 -4.828 -7.93 1 96.19 375 ILE B CA 1
ATOM 6505 C C . ILE B 1 375 ? 0.219 -3.789 -9.016 1 96.19 375 ILE B C 1
ATOM 6507 O O . ILE B 1 375 ? 1.086 -3.992 -9.867 1 96.19 375 ILE B O 1
ATOM 6511 N N . PHE B 1 376 ? -0.469 -2.695 -8.945 1 92.88 376 PHE B N 1
ATOM 6512 C CA . PHE B 1 376 ? -0.339 -1.656 -9.961 1 92.88 376 PHE B CA 1
ATOM 6513 C C . PHE B 1 376 ? 1.036 -1.002 -9.891 1 92.88 376 PHE B C 1
ATOM 6515 O O . PHE B 1 376 ? 1.525 -0.466 -10.891 1 92.88 376 PHE B O 1
ATOM 6522 N N . SER B 1 377 ? 1.633 -1.092 -8.781 1 88.38 377 SER B N 1
ATOM 6523 C CA . SER B 1 377 ? 2.912 -0.418 -8.578 1 88.38 377 SER B CA 1
ATOM 6524 C C . SER B 1 377 ? 4.07 -1.26 -9.109 1 88.38 377 SER B C 1
ATOM 6526 O O . SER B 1 377 ? 5.199 -0.777 -9.211 1 88.38 377 SER B O 1
ATOM 6528 N N . VAL B 1 378 ? 3.822 -2.459 -9.422 1 89.38 378 VAL B N 1
ATOM 6529 C CA . VAL B 1 378 ? 4.871 -3.322 -9.953 1 89.38 378 VAL B CA 1
ATOM 6530 C C . VAL B 1 378 ? 5.336 -2.799 -11.305 1 89.38 378 VAL B C 1
ATOM 6532 O O . VAL B 1 378 ? 4.523 -2.586 -12.211 1 89.38 378 VAL B O 1
ATOM 6535 N N . GLN B 1 379 ? 6.586 -2.604 -11.32 1 83.19 379 GLN B N 1
ATOM 6536 C CA . GLN B 1 379 ? 7.145 -2.082 -12.562 1 83.19 379 GLN B CA 1
ATOM 6537 C C . GLN B 1 379 ? 7.074 -3.123 -13.68 1 83.19 379 GLN B C 1
ATOM 6539 O O . GLN B 1 379 ? 7.543 -4.25 -13.508 1 83.19 379 GLN B O 1
ATOM 6544 N N . LYS B 1 380 ? 6.512 -2.668 -14.781 1 84 380 LYS B N 1
ATOM 6545 C CA . LYS B 1 380 ? 6.34 -3.553 -15.93 1 84 380 LYS B CA 1
ATOM 6546 C C . LYS B 1 380 ? 7.523 -3.443 -16.891 1 84 380 LYS B C 1
ATOM 6548 O O . LYS B 1 380 ? 8.094 -2.363 -17.062 1 84 380 LYS B O 1
ATOM 6553 N N . PRO B 1 381 ? 8 -4.617 -17.484 1 80.94 381 PRO B N 1
ATOM 6554 C CA . PRO B 1 381 ? 7.523 -5.992 -17.312 1 80.94 381 PRO B CA 1
ATOM 6555 C C . PRO B 1 381 ? 8.133 -6.68 -16.094 1 80.94 381 PRO B C 1
ATOM 6557 O O . PRO B 1 381 ? 9.266 -6.367 -15.711 1 80.94 381 PRO B O 1
ATOM 6560 N N . SER B 1 382 ? 7.316 -7.441 -15.461 1 86.5 382 SER B N 1
ATOM 6561 C CA . SER B 1 382 ? 7.777 -8.164 -14.281 1 86.5 382 SER B CA 1
ATOM 6562 C C . SER B 1 382 ? 7.141 -9.547 -14.195 1 86.5 382 SER B C 1
ATOM 6564 O O . SER B 1 382 ? 5.941 -9.695 -14.43 1 86.5 382 SER B O 1
ATOM 6566 N N . LYS B 1 383 ? 7.914 -10.523 -13.781 1 89.06 383 LYS B N 1
ATOM 6567 C CA . LYS B 1 383 ? 7.422 -11.891 -13.617 1 89.06 383 LYS B CA 1
ATOM 6568 C C . LYS B 1 383 ? 6.43 -11.977 -12.461 1 89.06 383 LYS B C 1
ATOM 6570 O O . LYS B 1 383 ? 5.605 -12.891 -12.414 1 89.06 383 LYS B O 1
ATOM 6575 N N . ILE B 1 384 ? 6.508 -11.062 -11.633 1 91 384 ILE B N 1
ATOM 6576 C CA . ILE B 1 384 ? 5.625 -11.047 -10.469 1 91 384 ILE B CA 1
ATOM 6577 C C . ILE B 1 384 ? 4.172 -10.945 -10.922 1 91 384 ILE B C 1
ATOM 6579 O O . ILE B 1 384 ? 3.285 -11.57 -10.336 1 91 384 ILE B O 1
ATOM 6583 N N . LEU B 1 385 ? 4 -10.219 -11.938 1 92 385 LEU B N 1
ATOM 6584 C CA . LEU B 1 385 ? 2.641 -10.008 -12.422 1 92 385 LEU B CA 1
ATOM 6585 C C . LEU B 1 385 ? 2.053 -11.297 -12.984 1 92 385 LEU B C 1
ATOM 6587 O O . LEU B 1 385 ? 0.844 -11.523 -12.883 1 92 385 LEU B O 1
ATOM 6591 N N . ASN B 1 386 ? 2.922 -12.18 -13.477 1 90.31 386 ASN B N 1
ATOM 6592 C CA . ASN B 1 386 ? 2.482 -13.469 -14.008 1 90.31 386 ASN B CA 1
ATOM 6593 C C . ASN B 1 386 ? 1.858 -14.336 -12.914 1 90.31 386 ASN B C 1
ATOM 6595 O O . ASN B 1 386 ? 1.017 -15.188 -13.203 1 90.31 386 ASN B O 1
ATOM 6599 N N . CYS B 1 387 ? 2.34 -14.055 -11.75 1 90.19 387 CYS B N 1
ATOM 6600 C CA . CYS B 1 387 ? 1.925 -14.914 -10.641 1 90.19 387 CYS B CA 1
ATOM 6601 C C . CYS B 1 387 ? 1.015 -14.156 -9.68 1 90.19 387 CYS B C 1
ATOM 6603 O O . CYS B 1 387 ? 0.858 -14.547 -8.523 1 90.19 387 CYS B O 1
ATOM 6605 N N . ALA B 1 388 ? 0.493 -13.039 -10.109 1 94.88 388 ALA B N 1
ATOM 6606 C CA . ALA B 1 388 ? -0.399 -12.234 -9.273 1 94.88 388 ALA B CA 1
ATOM 6607 C C . ALA B 1 388 ? -1.83 -12.281 -9.797 1 94.88 388 ALA B C 1
ATOM 6609 O O . ALA B 1 388 ? -2.629 -11.383 -9.516 1 94.88 388 ALA B O 1
ATOM 6610 N N . VAL B 1 389 ? -2.133 -13.336 -10.508 1 97.12 389 VAL B N 1
ATOM 6611 C CA . VAL B 1 389 ? -3.445 -13.43 -11.141 1 97.12 389 VAL B CA 1
ATOM 6612 C C . VAL B 1 389 ? -4.512 -13.703 -10.078 1 97.12 389 VAL B C 1
ATOM 6614 O O . VAL B 1 389 ? -5.605 -13.133 -10.133 1 97.12 389 VAL B O 1
ATOM 6617 N N . LEU B 1 390 ? -4.152 -14.508 -9.164 1 97.75 390 LEU B N 1
ATOM 6618 C CA . LEU B 1 390 ? -5.125 -14.805 -8.117 1 97.75 390 LEU B CA 1
ATOM 6619 C C . LEU B 1 390 ? -5.434 -13.562 -7.289 1 97.75 390 LEU B C 1
ATOM 6621 O O . LEU B 1 390 ? -6.598 -13.195 -7.121 1 97.75 390 LEU B O 1
ATOM 6625 N N . PRO B 1 391 ? -4.395 -12.938 -6.758 1 98.31 391 PRO B N 1
ATOM 6626 C CA . PRO B 1 391 ? -4.695 -11.711 -6.023 1 98.31 391 PRO B CA 1
ATOM 6627 C C . PRO B 1 391 ? -5.445 -10.68 -6.867 1 98.31 391 PRO B C 1
ATOM 6629 O O . PRO B 1 391 ? -6.32 -9.977 -6.359 1 98.31 391 PRO B O 1
ATOM 6632 N N . LEU B 1 392 ? -5.102 -10.602 -8.102 1 98.31 392 LEU B N 1
ATOM 6633 C CA . LEU B 1 392 ? -5.805 -9.695 -9 1 98.31 392 LEU B CA 1
ATOM 6634 C C . LEU B 1 392 ? -7.273 -10.086 -9.125 1 98.31 392 LEU B C 1
ATOM 6636 O O . LEU B 1 392 ? -8.148 -9.219 -9.133 1 98.31 392 LEU B O 1
ATOM 6640 N N . CYS B 1 393 ? -7.512 -11.305 -9.211 1 98.19 393 CYS B N 1
ATOM 6641 C CA . CYS B 1 393 ? -8.875 -11.812 -9.305 1 98.19 393 CYS B CA 1
ATOM 6642 C C . CYS B 1 393 ? -9.664 -11.484 -8.047 1 98.19 393 CYS B C 1
ATOM 6644 O O . CYS B 1 393 ? -10.781 -10.969 -8.125 1 98.19 393 CYS B O 1
ATOM 6646 N N . ILE B 1 394 ? -9.039 -11.75 -6.965 1 98.5 394 ILE B N 1
ATOM 6647 C CA . ILE B 1 394 ? -9.719 -11.562 -5.688 1 98.5 394 ILE B CA 1
ATOM 6648 C C . ILE B 1 394 ? -9.953 -10.07 -5.449 1 98.5 394 ILE B C 1
ATOM 6650 O O . ILE B 1 394 ? -11.086 -9.648 -5.199 1 98.5 394 ILE B O 1
ATOM 6654 N N . ALA B 1 395 ? -8.922 -9.297 -5.504 1 98.56 395 ALA B N 1
ATOM 6655 C CA . ALA B 1 395 ? -9.055 -7.863 -5.273 1 98.56 395 ALA B CA 1
ATOM 6656 C C . ALA B 1 395 ? -9.922 -7.215 -6.355 1 98.56 395 ALA B C 1
ATOM 6658 O O . ALA B 1 395 ? -10.727 -6.332 -6.062 1 98.56 395 ALA B O 1
ATOM 6659 N N . GLY B 1 396 ? -9.766 -7.656 -7.547 1 98.5 396 GLY B N 1
ATOM 6660 C CA . GLY B 1 396 ? -10.594 -7.156 -8.633 1 98.5 396 GLY B CA 1
ATOM 6661 C C . GLY B 1 396 ? -12.07 -7.414 -8.43 1 98.5 396 GLY B C 1
ATOM 6662 O O . GLY B 1 396 ? -12.906 -6.543 -8.703 1 98.5 396 GLY B O 1
ATOM 6663 N N . ALA B 1 397 ? -12.375 -8.5 -7.969 1 98.12 397 ALA B N 1
ATOM 6664 C CA . ALA B 1 397 ? -13.758 -8.875 -7.723 1 98.12 397 ALA B CA 1
ATOM 6665 C C . ALA B 1 397 ? -14.391 -7.977 -6.664 1 98.12 397 ALA B C 1
ATOM 6667 O O . ALA B 1 397 ? -15.609 -7.805 -6.633 1 98.12 397 ALA B O 1
ATOM 6668 N N . HIS B 1 398 ? -13.562 -7.422 -5.852 1 97.75 398 HIS B N 1
ATOM 6669 C CA . HIS B 1 398 ? -14.062 -6.609 -4.746 1 97.75 398 HIS B CA 1
ATOM 6670 C C . HIS B 1 398 ? -13.875 -5.125 -5.023 1 97.75 398 HIS B C 1
ATOM 6672 O O . HIS B 1 398 ? -14.133 -4.289 -4.156 1 97.75 398 HIS B O 1
ATOM 6678 N N . SER B 1 399 ? -13.375 -4.84 -6.23 1 95.88 399 SER B N 1
ATOM 6679 C CA . SER B 1 399 ? -13.266 -3.439 -6.621 1 95.88 399 SER B CA 1
ATOM 6680 C C . SER B 1 399 ? -14.633 -2.822 -6.871 1 95.88 399 SER B C 1
ATOM 6682 O O . SER B 1 399 ? -15.445 -3.379 -7.613 1 95.88 399 SER B O 1
ATOM 6684 N N . GLN B 1 400 ? -14.922 -1.662 -6.27 1 88.38 400 GLN B N 1
ATOM 6685 C CA . GLN B 1 400 ? -16.25 -1.078 -6.328 1 88.38 400 GLN B CA 1
ATOM 6686 C C . GLN B 1 400 ? -16.328 0.043 -7.363 1 88.38 400 GLN B C 1
ATOM 6688 O O . GLN B 1 400 ? -17.391 0.346 -7.891 1 88.38 400 GLN B O 1
ATOM 6693 N N . CYS B 1 401 ? -15.25 0.64 -7.676 1 88.06 401 CYS B N 1
ATOM 6694 C CA . CYS B 1 401 ? -15.219 1.793 -8.57 1 88.06 401 CYS B CA 1
ATOM 6695 C C . CYS B 1 401 ? -14.953 1.362 -10.008 1 88.06 401 CYS B C 1
ATOM 6697 O O . CYS B 1 401 ? -14.039 0.571 -10.258 1 88.06 401 CYS B O 1
ATOM 6699 N N . PRO B 1 402 ? -15.781 1.881 -11.008 1 92.12 402 PRO B N 1
ATOM 6700 C CA . PRO B 1 402 ? -15.578 1.518 -12.406 1 92.12 402 PRO B CA 1
ATOM 6701 C C . PRO B 1 402 ? -14.172 1.849 -12.906 1 92.12 402 PRO B C 1
ATOM 6703 O O . PRO B 1 402 ? -13.617 1.116 -13.734 1 92.12 402 PRO B O 1
ATOM 6706 N N . LYS B 1 403 ? -13.68 2.938 -12.422 1 90.81 403 LYS B N 1
ATOM 6707 C CA . LYS B 1 403 ? -12.32 3.303 -12.828 1 90.81 403 LYS B CA 1
ATOM 6708 C C . LYS B 1 403 ? -11.32 2.217 -12.445 1 90.81 403 LYS B C 1
ATOM 6710 O O . LYS B 1 403 ? -10.477 1.828 -13.25 1 90.81 403 LYS B O 1
ATOM 6715 N N . GLN B 1 404 ? -11.516 1.791 -11.289 1 93.5 404 GLN B N 1
ATOM 6716 C CA . GLN B 1 404 ? -10.633 0.735 -10.805 1 93.5 404 GLN B CA 1
ATOM 6717 C C . GLN B 1 404 ? -10.859 -0.566 -11.57 1 93.5 404 GLN B C 1
ATOM 6719 O O . GLN B 1 404 ? -9.898 -1.281 -11.883 1 93.5 404 GLN B O 1
ATOM 6724 N N . GLN B 1 405 ? -12.055 -0.858 -11.867 1 97.25 405 GLN B N 1
ATOM 6725 C CA . GLN B 1 405 ? -12.391 -2.055 -12.633 1 97.25 405 GLN B CA 1
ATOM 6726 C C . GLN B 1 405 ? -11.758 -2.014 -14.023 1 97.25 405 GLN B C 1
ATOM 6728 O O . GLN B 1 405 ? -11.242 -3.025 -14.508 1 97.25 405 GL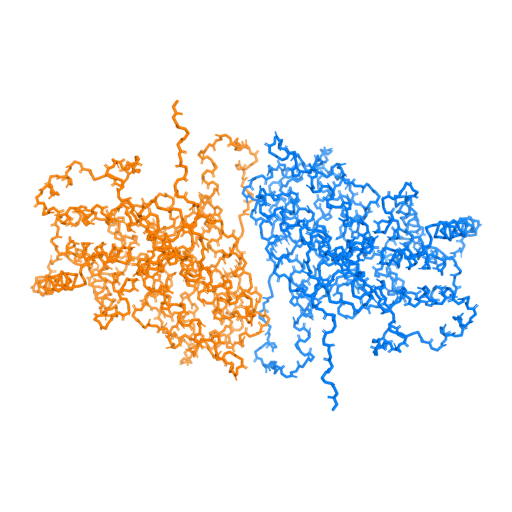N B O 1
ATOM 6733 N N . ARG B 1 406 ? -11.734 -0.854 -14.586 1 96.81 406 ARG B N 1
ATOM 6734 C CA . ARG B 1 406 ? -11.102 -0.698 -15.891 1 96.81 406 ARG B CA 1
ATOM 6735 C C . ARG B 1 406 ? -9.602 -0.927 -15.805 1 96.81 406 ARG B C 1
ATOM 6737 O O . ARG B 1 406 ? -9.008 -1.557 -16.688 1 96.81 406 ARG B O 1
ATOM 6744 N N . LEU B 1 407 ? -9.062 -0.415 -14.742 1 96 407 LEU B N 1
ATOM 6745 C CA . LEU B 1 407 ? -7.633 -0.606 -14.547 1 96 407 LEU B CA 1
ATOM 6746 C C . LEU B 1 407 ? -7.305 -2.082 -14.352 1 96 407 LEU B C 1
ATOM 6748 O O . LEU B 1 407 ? -6.301 -2.572 -14.875 1 96 407 LEU B O 1
ATOM 6752 N N . VAL B 1 408 ? -8.133 -2.805 -13.625 1 98.06 408 VAL B N 1
ATOM 6753 C CA . VAL B 1 408 ? -7.949 -4.234 -13.398 1 98.06 408 VAL B CA 1
ATOM 6754 C C . VAL B 1 408 ? -8.047 -4.984 -14.727 1 98.06 408 VAL B C 1
ATOM 6756 O O . VAL B 1 408 ? -7.207 -5.836 -15.031 1 98.06 408 VAL B O 1
ATOM 6759 N N . ARG B 1 409 ? -9.047 -4.621 -15.469 1 97.81 409 ARG B N 1
ATOM 6760 C CA . ARG B 1 409 ? -9.219 -5.238 -16.781 1 97.81 409 ARG B CA 1
ATOM 6761 C C . ARG B 1 409 ? -8 -4.988 -17.656 1 97.81 409 ARG B C 1
ATOM 6763 O O . ARG B 1 409 ? -7.52 -5.902 -18.328 1 97.81 409 ARG B O 1
ATOM 6770 N N . GLY B 1 410 ? -7.578 -3.791 -17.609 1 97.31 410 GLY B N 1
ATOM 6771 C CA . GLY B 1 410 ? -6.402 -3.447 -18.391 1 97.31 410 GLY B CA 1
ATOM 6772 C C . GLY B 1 410 ? -5.168 -4.23 -17.984 1 97.31 410 GLY B C 1
ATOM 6773 O O . GLY B 1 410 ? -4.414 -4.703 -18.844 1 97.31 410 GLY B O 1
ATOM 6774 N N . LEU B 1 411 ? -4.988 -4.363 -16.75 1 97.38 411 LEU B N 1
ATOM 6775 C CA . LEU B 1 411 ? -3.834 -5.109 -16.266 1 97.38 411 LEU B CA 1
ATOM 6776 C C . LEU B 1 411 ? -3.947 -6.586 -16.625 1 97.38 411 LEU B C 1
ATOM 6778 O O . LEU B 1 411 ? -2.955 -7.215 -17.016 1 97.38 411 LEU B O 1
ATOM 6782 N N . ALA B 1 412 ? -5.121 -7.156 -16.469 1 97.62 412 ALA B N 1
ATOM 6783 C CA . ALA B 1 412 ? -5.34 -8.539 -16.891 1 97.62 412 ALA B CA 1
ATOM 6784 C C . ALA B 1 412 ? -5.016 -8.727 -18.375 1 97.62 412 ALA B C 1
ATOM 6786 O O . ALA B 1 412 ? -4.406 -9.727 -18.75 1 97.62 412 ALA B O 1
ATOM 6787 N N . GLY B 1 413 ? -5.445 -7.758 -19.109 1 96.19 413 GLY B N 1
ATOM 6788 C CA . GLY B 1 413 ? -5.102 -7.789 -20.531 1 96.19 413 GLY B CA 1
ATOM 6789 C C . GLY B 1 413 ? -3.605 -7.742 -20.781 1 96.19 413 GLY B C 1
ATOM 6790 O O . GLY B 1 413 ? -3.088 -8.484 -21.609 1 96.19 413 GLY B O 1
ATOM 6791 N N . PHE B 1 414 ? -2.971 -6.914 -20.062 1 96.31 414 PHE B N 1
ATOM 6792 C CA . PHE B 1 414 ? -1.52 -6.82 -20.172 1 96.31 414 PHE B CA 1
ATOM 6793 C C . PHE B 1 414 ? -0.863 -8.148 -19.828 1 96.31 414 PHE B C 1
ATOM 6795 O O . PHE B 1 414 ? 0.038 -8.609 -20.531 1 96.31 414 PHE B O 1
ATOM 6802 N N . ILE B 1 415 ? -1.278 -8.75 -18.719 1 96.31 415 ILE B N 1
ATOM 6803 C CA . ILE B 1 415 ? -0.719 -10.023 -18.281 1 96.31 415 ILE B CA 1
ATOM 6804 C C . ILE B 1 415 ? -0.942 -11.078 -19.344 1 96.31 415 ILE B C 1
ATOM 6806 O O . ILE B 1 415 ? -0.027 -11.836 -19.688 1 96.31 415 ILE B O 1
ATOM 6810 N N . TYR B 1 416 ? -2.094 -11.109 -19.844 1 96 416 TYR B N 1
ATOM 6811 C CA . TYR B 1 416 ? -2.379 -12.062 -20.906 1 96 416 TYR B CA 1
ATOM 6812 C C . TYR B 1 416 ? -1.433 -11.867 -22.078 1 96 416 TYR B C 1
ATOM 6814 O O . TYR B 1 416 ? -0.9 -12.836 -22.625 1 96 416 TYR B O 1
ATOM 6822 N N . ASP B 1 417 ? -1.255 -10.688 -22.438 1 93.31 417 ASP B N 1
ATOM 6823 C CA . ASP B 1 417 ? -0.399 -10.398 -23.578 1 93.31 417 ASP B CA 1
ATOM 6824 C C . ASP B 1 417 ? 1.036 -10.852 -23.328 1 93.31 417 ASP B C 1
ATOM 6826 O O . ASP B 1 417 ? 1.749 -11.234 -24.25 1 93.31 417 ASP B O 1
ATOM 6830 N N . GLU B 1 418 ? 1.348 -10.828 -22.094 1 92.44 418 GLU B N 1
ATOM 6831 C CA . GLU B 1 418 ? 2.713 -11.203 -21.734 1 92.44 418 GLU B CA 1
ATOM 6832 C C . GLU B 1 418 ? 2.873 -12.719 -21.672 1 92.44 418 GLU B C 1
ATOM 6834 O O . GLU B 1 418 ? 3.885 -13.258 -22.125 1 92.44 418 GLU B O 1
ATOM 6839 N N . ILE B 1 419 ? 1.859 -13.422 -21.172 1 95.06 419 ILE B N 1
ATOM 6840 C CA . ILE B 1 419 ? 2.111 -14.836 -20.891 1 95.06 419 ILE B CA 1
ATOM 6841 C C . ILE B 1 419 ? 1.225 -15.703 -21.781 1 95.06 419 ILE B C 1
ATOM 6843 O O . ILE B 1 419 ? 1.477 -16.906 -21.953 1 95.06 419 ILE B O 1
ATOM 6847 N N . ARG B 1 420 ? 0.119 -15.227 -22.234 1 95.06 420 ARG B N 1
ATOM 6848 C CA . ARG B 1 420 ? -0.807 -15.867 -23.172 1 95.06 420 ARG B CA 1
ATOM 6849 C C . ARG B 1 420 ? -1.414 -17.125 -22.547 1 95.06 420 ARG B C 1
ATOM 6851 O O . ARG B 1 420 ? -1.524 -18.156 -23.219 1 95.06 420 ARG B O 1
ATOM 6858 N N . PHE B 1 421 ? -1.717 -17.125 -21.328 1 96.69 421 PHE B N 1
ATOM 6859 C CA . PHE B 1 421 ? -2.445 -18.188 -20.656 1 96.69 421 PHE B CA 1
ATOM 6860 C C . PHE B 1 421 ? -3.949 -17.984 -20.781 1 96.69 421 PHE B C 1
ATOM 6862 O O . PHE B 1 421 ? -4.465 -16.922 -20.422 1 96.69 421 PHE B O 1
ATOM 6869 N N . ALA B 1 422 ? -4.633 -18.969 -21.203 1 96.19 422 ALA B N 1
ATOM 6870 C CA . ALA B 1 422 ? -6.082 -18.891 -21.375 1 96.19 422 ALA B CA 1
ATOM 6871 C C . ALA B 1 422 ? -6.789 -18.703 -20.047 1 96.19 422 ALA B C 1
ATOM 6873 O O . ALA B 1 422 ? -7.883 -18.141 -19.984 1 96.19 422 ALA B O 1
ATOM 6874 N N . SER B 1 423 ? -6.188 -19.141 -18.984 1 96.56 423 SER B N 1
ATOM 6875 C CA . SER B 1 423 ? -6.77 -19.016 -17.656 1 96.56 423 SER B CA 1
ATOM 6876 C C . SER B 1 423 ? -6.965 -17.547 -17.281 1 96.56 423 SER B C 1
ATOM 6878 O O . SER B 1 423 ? -7.855 -17.203 -16.5 1 96.56 423 SER B O 1
ATOM 6880 N N . VAL B 1 424 ? -6.18 -16.625 -17.812 1 97.31 424 VAL B N 1
ATOM 6881 C CA . VAL B 1 424 ? -6.309 -15.203 -17.547 1 97.31 424 VAL B CA 1
ATOM 6882 C C . VAL B 1 424 ? -7.613 -14.68 -18.156 1 97.31 424 VAL B C 1
ATOM 6884 O O . VAL B 1 424 ? -8.305 -13.867 -17.531 1 97.31 424 VAL B O 1
ATOM 6887 N N . HIS B 1 425 ? -7.965 -15.203 -19.266 1 95.69 425 HIS B N 1
ATOM 6888 C CA . HIS B 1 425 ? -9.234 -14.828 -19.891 1 95.69 425 HIS B CA 1
ATOM 6889 C C . HIS B 1 425 ? -10.414 -15.305 -19.047 1 95.69 425 HIS B C 1
ATOM 6891 O O . HIS B 1 425 ? -11.43 -14.609 -18.938 1 95.69 425 HIS B O 1
ATOM 6897 N N . SER B 1 426 ? -10.211 -16.469 -18.562 1 95.25 426 SER B N 1
ATOM 6898 C CA . SER B 1 426 ? -11.258 -16.969 -17.688 1 95.25 426 SER B CA 1
ATOM 6899 C C . SER B 1 426 ? -11.469 -16.062 -16.484 1 95.25 426 SER B C 1
ATOM 6901 O O . SER B 1 426 ? -12.609 -15.789 -16.094 1 95.25 426 SER B O 1
ATOM 6903 N N . VAL B 1 427 ? -10.43 -15.578 -15.945 1 96.88 427 VAL B N 1
ATOM 6904 C CA . VAL B 1 427 ? -10.492 -14.656 -14.812 1 96.88 427 VAL B CA 1
ATOM 6905 C C . VAL B 1 427 ? -11.156 -13.352 -15.242 1 96.88 427 VAL B C 1
ATOM 6907 O O . VAL B 1 427 ? -12.039 -12.844 -14.547 1 96.88 427 VAL B O 1
ATOM 6910 N N . THR B 1 428 ? -10.797 -12.844 -16.391 1 97.31 428 THR B N 1
ATOM 6911 C CA . THR B 1 428 ? -11.359 -11.594 -16.891 1 97.31 428 THR B CA 1
ATOM 6912 C C . THR B 1 428 ? -12.867 -11.727 -17.094 1 97.31 428 THR B C 1
ATOM 6914 O O . THR B 1 428 ? -13.633 -10.852 -16.688 1 97.31 428 THR B O 1
ATOM 6917 N N . ALA B 1 429 ? -13.219 -12.789 -17.625 1 96.69 429 ALA B N 1
ATOM 6918 C CA . ALA B 1 429 ? -14.641 -13.039 -17.844 1 96.69 429 ALA B CA 1
ATOM 6919 C C . ALA B 1 429 ? -15.398 -13.125 -16.531 1 96.69 429 ALA B C 1
ATOM 6921 O O . ALA B 1 429 ? -16.5 -12.586 -16.406 1 96.69 429 ALA B O 1
ATOM 6922 N N . ALA B 1 430 ? -14.82 -13.773 -15.656 1 96.06 430 ALA B N 1
ATOM 6923 C CA . ALA B 1 430 ? -15.453 -13.898 -14.344 1 96.06 430 ALA B CA 1
ATOM 6924 C C . ALA B 1 430 ? -15.602 -12.531 -13.672 1 96.06 430 ALA B C 1
ATOM 6926 O O . ALA B 1 430 ? -16.656 -12.227 -13.102 1 96.06 430 ALA B O 1
ATOM 6927 N N . LEU B 1 431 ? -14.57 -11.734 -13.75 1 97.44 431 LEU B N 1
ATOM 6928 C CA . LEU B 1 431 ? -14.602 -10.398 -13.156 1 97.44 431 LEU B CA 1
ATOM 6929 C C . LEU B 1 431 ? -15.688 -9.547 -13.805 1 97.44 431 LEU B C 1
ATOM 6931 O O . LEU B 1 431 ? -16.453 -8.859 -13.109 1 97.44 431 LEU B O 1
ATOM 6935 N N . GLU B 1 432 ? -15.836 -9.609 -15.039 1 96.62 432 GLU B N 1
ATOM 6936 C CA . GLU B 1 432 ? -16.859 -8.844 -15.75 1 96.62 432 GLU B CA 1
ATOM 6937 C C . GLU B 1 432 ? -18.266 -9.273 -15.336 1 96.62 432 GLU B C 1
ATOM 6939 O O . GLU B 1 432 ? -19.141 -8.438 -15.164 1 96.62 432 GLU B O 1
ATOM 6944 N N . ALA B 1 433 ? -18.391 -10.523 -15.195 1 96 433 ALA B N 1
ATOM 6945 C CA . ALA B 1 433 ? -19.688 -11.039 -14.734 1 96 433 ALA B CA 1
ATOM 6946 C C . ALA B 1 433 ? -20 -10.547 -13.328 1 96 433 ALA B C 1
ATOM 6948 O O . ALA B 1 433 ? -21.141 -10.18 -13.039 1 96 433 ALA B O 1
ATOM 6949 N N . ILE B 1 434 ? -19.031 -10.508 -12.5 1 96.75 434 ILE B N 1
ATOM 6950 C CA . ILE B 1 434 ? -19.203 -10.039 -11.133 1 96.75 434 ILE B CA 1
ATOM 6951 C C . ILE B 1 434 ? -19.562 -8.555 -11.133 1 96.75 434 ILE B C 1
ATOM 6953 O O . ILE B 1 434 ? -20.484 -8.133 -10.445 1 96.75 434 ILE B O 1
ATOM 6957 N N . TRP B 1 435 ? -18.812 -7.789 -11.891 1 96.31 435 TRP B N 1
ATOM 6958 C CA . TRP B 1 435 ? -19.016 -6.348 -11.938 1 96.31 435 TRP B CA 1
ATOM 6959 C C . TRP B 1 435 ? -20.406 -6.004 -12.453 1 96.31 435 TRP B C 1
ATOM 6961 O O . TRP B 1 435 ? -21 -5.008 -12.031 1 96.31 435 TRP B O 1
ATOM 6971 N N . LYS B 1 436 ? -20.984 -6.766 -13.258 1 94.31 436 LYS B N 1
ATOM 6972 C CA . LYS B 1 436 ? -22.328 -6.555 -13.781 1 94.31 436 LYS B CA 1
ATOM 6973 C C . LYS B 1 436 ? -23.391 -6.801 -12.703 1 94.31 436 LYS B C 1
ATOM 6975 O O . LYS B 1 436 ? -24.422 -6.137 -12.688 1 94.31 436 LYS B O 1
ATOM 6980 N N . ARG B 1 437 ? -23.094 -7.566 -11.797 1 93.19 437 ARG B N 1
ATOM 6981 C CA . ARG B 1 437 ? -24.062 -7.965 -10.781 1 93.19 437 ARG B CA 1
ATOM 6982 C C . ARG B 1 437 ? -23.891 -7.148 -9.508 1 93.19 437 ARG B C 1
ATOM 6984 O O . ARG B 1 437 ? -24.828 -7.02 -8.711 1 93.19 437 ARG B O 1
ATOM 6991 N N . MET B 1 438 ? -22.828 -6.555 -9.258 1 88.94 438 MET B N 1
ATOM 6992 C CA . MET B 1 438 ? -22.406 -5.938 -8.008 1 88.94 438 MET B CA 1
ATOM 6993 C C . MET B 1 438 ? -23.359 -4.801 -7.613 1 88.94 438 MET B C 1
ATOM 6995 O O . MET B 1 438 ? -23.672 -4.637 -6.434 1 88.94 438 MET B O 1
ATOM 6999 N N . PRO B 1 439 ? -23.812 -3.994 -8.578 1 82.81 439 PRO B N 1
ATOM 7000 C CA . PRO B 1 439 ? -24.688 -2.883 -8.188 1 82.81 439 PRO B CA 1
ATOM 7001 C C . PRO B 1 439 ? -26.016 -3.352 -7.629 1 82.81 439 PRO B C 1
ATOM 7003 O O . PRO B 1 439 ? -26.641 -2.65 -6.816 1 82.81 439 PRO B O 1
ATOM 7006 N N . GLU B 1 440 ? -26.422 -4.543 -7.906 1 84.25 440 GLU B N 1
ATOM 7007 C CA . GLU B 1 440 ? -27.766 -4.992 -7.566 1 84.25 440 GLU B CA 1
ATOM 7008 C C . GLU B 1 440 ? -27.75 -5.977 -6.402 1 84.25 440 GLU B C 1
ATOM 7010 O O . GLU B 1 440 ? -28.75 -6.141 -5.695 1 84.25 440 GLU B O 1
ATOM 7015 N N . GLU B 1 441 ? -26.609 -6.598 -6.27 1 86.81 441 GLU B N 1
ATOM 7016 C CA . GLU B 1 441 ? -26.562 -7.707 -5.32 1 86.81 441 GLU B CA 1
ATOM 7017 C C . GLU B 1 441 ? -25.328 -7.641 -4.441 1 86.81 441 GLU B C 1
ATOM 7019 O O . GLU B 1 441 ? -24.25 -7.227 -4.895 1 86.81 441 GLU B O 1
ATOM 7024 N N . ASP B 1 442 ? -25.547 -7.957 -3.213 1 87.19 442 ASP B N 1
ATOM 7025 C CA . ASP B 1 442 ? -24.406 -8.219 -2.344 1 87.19 442 ASP B CA 1
ATOM 7026 C C . ASP B 1 442 ? -23.969 -9.68 -2.424 1 87.19 442 ASP B C 1
ATOM 7028 O O . ASP B 1 442 ? -24.5 -10.523 -1.694 1 87.19 442 ASP B O 1
ATOM 7032 N N . LEU B 1 443 ? -23.062 -9.938 -3.182 1 94.19 443 LEU B N 1
ATOM 7033 C CA . LEU B 1 443 ? -22.625 -11.297 -3.477 1 94.19 443 LEU B CA 1
ATOM 7034 C C . LEU B 1 443 ? -21.797 -11.867 -2.336 1 94.19 443 LEU B C 1
ATOM 7036 O O . LEU B 1 443 ? -20.922 -11.18 -1.803 1 94.19 443 LEU B O 1
ATOM 7040 N N . THR B 1 444 ? -22.109 -13.055 -2 1 94.81 444 THR B N 1
ATOM 7041 C CA . THR B 1 444 ? -21.234 -13.781 -1.089 1 94.81 444 THR B CA 1
ATOM 7042 C C . THR B 1 444 ? -19.953 -14.219 -1.798 1 94.81 444 THR B C 1
ATOM 7044 O O . THR B 1 444 ? -19.859 -14.117 -3.021 1 94.81 444 THR B O 1
ATOM 7047 N N . TRP B 1 445 ? -19.016 -14.695 -1.01 1 96.31 445 TRP B N 1
ATOM 7048 C CA . TRP B 1 445 ? -17.766 -15.18 -1.58 1 96.31 445 TRP B CA 1
ATOM 7049 C C . TRP B 1 445 ? -18.031 -16.266 -2.619 1 96.31 445 TRP B C 1
ATOM 7051 O O . TRP B 1 445 ? -17.516 -16.203 -3.74 1 96.31 445 TRP B O 1
ATOM 7061 N N . ASN B 1 446 ? -18.844 -17.234 -2.283 1 93.62 446 ASN B N 1
ATOM 7062 C CA . ASN B 1 446 ? -19.125 -18.359 -3.178 1 93.62 446 ASN B CA 1
ATOM 7063 C C . ASN B 1 446 ? -19.859 -17.906 -4.43 1 93.62 446 ASN B C 1
ATOM 7065 O O . ASN B 1 446 ? -19.594 -18.391 -5.527 1 93.62 446 ASN B O 1
ATOM 7069 N N . ASP B 1 447 ? -20.734 -16.969 -4.262 1 94.12 447 ASP B N 1
ATOM 7070 C CA . ASP B 1 447 ? -21.484 -16.453 -5.41 1 94.12 447 ASP B CA 1
ATOM 7071 C C . ASP B 1 447 ? -20.547 -15.719 -6.375 1 94.12 447 ASP B C 1
ATOM 7073 O O . ASP B 1 447 ? -20.719 -15.812 -7.594 1 94.12 447 ASP B O 1
ATOM 7077 N N . MET B 1 448 ? -19.656 -15.062 -5.855 1 95.25 448 MET B N 1
ATOM 7078 C CA . MET B 1 448 ? -18.75 -14.25 -6.66 1 95.25 448 MET B CA 1
ATOM 7079 C C . MET B 1 448 ? -17.922 -15.117 -7.605 1 95.25 448 MET B C 1
ATOM 7081 O O . MET B 1 448 ? -17.75 -14.781 -8.773 1 95.25 448 MET B O 1
ATOM 7085 N N . PHE B 1 449 ? -17.5 -16.25 -7.086 1 95.31 449 PHE B N 1
ATOM 7086 C CA . PHE B 1 449 ? -16.562 -17.016 -7.891 1 95.31 449 PHE B CA 1
ATOM 7087 C C . PHE B 1 449 ? -17.219 -18.266 -8.445 1 95.31 449 PHE B C 1
ATOM 7089 O O . PHE B 1 449 ? -16.547 -19.172 -8.93 1 95.31 449 PHE B O 1
ATOM 7096 N N . SER B 1 450 ? -18.531 -18.281 -8.43 1 90.62 450 SER B N 1
ATOM 7097 C CA . SER B 1 450 ? -19.281 -19.422 -8.945 1 90.62 450 SER B CA 1
ATOM 7098 C C . SER B 1 450 ? -19.188 -19.5 -10.461 1 90.62 450 SER B C 1
ATOM 7100 O O . SER B 1 450 ? -19.328 -20.594 -11.039 1 90.62 450 SER B O 1
ATOM 7102 N N . HIS B 1 451 ? -18.812 -18.406 -11.141 1 86.69 451 HIS B N 1
ATOM 7103 C CA . HIS B 1 451 ? -18.781 -18.375 -12.594 1 86.69 451 HIS B CA 1
ATOM 7104 C C . HIS B 1 451 ? -17.375 -18.609 -13.125 1 86.69 451 HIS B C 1
ATOM 7106 O O . HIS B 1 451 ? -17.156 -18.609 -14.336 1 86.69 451 HIS B O 1
ATOM 7112 N N . LEU B 1 452 ? -16.5 -18.828 -12.234 1 92.38 452 LEU B N 1
ATOM 7113 C CA . LEU B 1 452 ? -15.148 -19.125 -12.688 1 92.38 452 LEU B CA 1
ATOM 7114 C C . LEU B 1 452 ? -15.086 -20.5 -13.352 1 92.38 452 LEU B C 1
ATOM 7116 O O . LEU B 1 452 ? -15.695 -21.453 -12.867 1 92.38 452 LEU B O 1
ATOM 7120 N N . ASN B 1 453 ? -14.422 -20.531 -14.5 1 93.81 453 ASN B N 1
ATOM 7121 C CA . ASN B 1 453 ? -14.227 -21.812 -15.18 1 93.81 453 ASN B CA 1
ATOM 7122 C C . ASN B 1 453 ? -13.586 -22.844 -14.258 1 93.81 453 ASN B C 1
ATOM 7124 O O . ASN B 1 453 ? -12.469 -22.641 -13.781 1 93.81 453 ASN B O 1
ATOM 7128 N N . PRO B 1 454 ? -14.242 -23.922 -14.031 1 91.62 454 PRO B N 1
ATOM 7129 C CA . PRO B 1 454 ? -13.727 -24.906 -13.086 1 91.62 454 PRO B CA 1
ATOM 7130 C C . PRO B 1 454 ? -12.453 -25.594 -13.578 1 91.62 454 PRO B C 1
ATOM 7132 O O . PRO B 1 454 ? -11.734 -26.203 -12.789 1 91.62 454 PRO B O 1
ATOM 7135 N N . GLN B 1 455 ? -12.25 -25.469 -14.867 1 95.25 455 GLN B N 1
ATOM 7136 C CA . GLN B 1 455 ? -11.062 -26.125 -15.422 1 95.25 455 GLN B CA 1
ATOM 7137 C C . GLN B 1 455 ? -9.852 -25.188 -15.367 1 95.25 455 GLN B C 1
ATOM 7139 O O . GLN B 1 455 ? -8.719 -25.625 -15.57 1 95.25 455 GLN B O 1
ATOM 7144 N N . ALA B 1 456 ? -10.094 -23.938 -15.039 1 97.06 456 ALA B N 1
ATOM 7145 C CA . ALA B 1 456 ? -9 -22.969 -15.039 1 97.06 456 ALA B CA 1
ATOM 7146 C C . ALA B 1 456 ? -8.203 -23.047 -13.742 1 97.06 456 ALA B C 1
ATOM 7148 O O . ALA B 1 456 ? -8.781 -23.156 -12.656 1 97.06 456 ALA B O 1
ATOM 7149 N N . ILE B 1 457 ? -6.953 -23.078 -13.906 1 96.25 457 ILE B N 1
ATOM 7150 C CA . ILE B 1 457 ? -6.082 -22.938 -12.742 1 96.25 457 ILE B CA 1
ATOM 7151 C C . ILE B 1 457 ? -5.668 -21.469 -12.586 1 96.25 457 ILE B C 1
ATOM 7153 O O . ILE B 1 457 ? -5.258 -20.828 -13.562 1 96.25 457 ILE B O 1
ATOM 7157 N N . ILE B 1 458 ? -5.855 -20.969 -11.383 1 95 458 ILE B N 1
ATOM 7158 C CA . ILE B 1 458 ? -5.578 -19.562 -11.125 1 95 458 ILE B CA 1
ATOM 7159 C C . ILE B 1 458 ? -4.492 -19.438 -10.062 1 95 458 ILE B C 1
ATOM 7161 O O . ILE B 1 458 ? -4.656 -19.922 -8.938 1 95 458 ILE B O 1
ATOM 7165 N N . LEU B 1 459 ? -3.438 -18.875 -10.523 1 92.12 459 LEU B N 1
ATOM 7166 C CA . LEU B 1 459 ? -2.33 -18.656 -9.609 1 92.12 459 LEU B CA 1
ATOM 7167 C C . LEU B 1 459 ? -2.039 -17.156 -9.461 1 92.12 459 LEU B C 1
ATOM 7169 O O . LEU B 1 459 ? -1.979 -16.438 -10.461 1 92.12 459 LEU B O 1
#

Secondary structure (DSSP, 8-state):
-------S-TT--HHHHHTT------SSS-HHHHHHT----SS-------SS--S---GGGS--HHHHHHHHTS-HHHHHHHHHIIIIIGGGG---SSPPPPSHHHHHH-HHHHHHHHHHHHHHHHHHH--S-HHHHHHHHHHHHHHHHHHHHHHHHSTT--HHHHHHHHHHHHHIIIIISTTSTT--HHHHHHHHHHHHHHTT-HHHHHTT--HHHHHHHHHHHHHHHHHHHHHTPPPSS-TTHHHHHTTS--SS---TT-S--HHHHHHHHHHHHHHHHHHHTTSS---HHHHHHHHHHT--------HHHHHS---TT-HHHHHHHHHHHHHHHHHHHHHHHHHHHIIIIIT---TT-HHHHHHHHHHHHHHHTSPSS-HHHHT-HHHHHHHHHT--SHHHHHHHHHHHHHHHHHH--HHHHHHHHHHHHHHHHTTT----HHHHTTTS-TT----/-------S-TT--HHHHHTT------SSS-HHHHHHT----SS--------S--S---GGGSPPHHHHHHHHTS-HHHHHHHHHIIIIIGGGG---SSPPPPSHHHHHH-HHHHHHHHHHHHHHHHHHH--S-HHHHHHHHHHHHHHHHHHHHHHHHSTT--HHHHHHHHHHHHHIIIIISTTSTT--HHHHHHHHHHHHHHTT-HHHHHTT--HHHHHHHHHHHHHHHHHHHHHTPPPSS-TTHHHHHTTS--SS---TT-S--HHHHHHHHHHHHHHHHHHHTTSS---HHHHHHHHHHTS-------HHHHHS---TT-HHHHHHHHHHHHHHHHHHHHHHHHHHHIIIIIT---TT-HHHHHHHHHHHHHHHTSPSS-HHHHT-HHHHHHHHHT--SHHHHHHHHHHHHHHHHHH--HHHHHHHHHHHHHHHHTTT----HHHHTTTS-TT----

Sequence (918 aa):
MPKARIRVVEGSCWPCKKRRIKCDLAKPTCSRCAKVGATCDYNQRLIRWSTRPAVTVPAIYQITTHDEQLAASLAVYEKRSLDYFHGRFWPLLTTAAKPCAPPTIVALQNRVVLLATCVLADSHRWLQDGRNSRSILNVKRMECLAALREEVDGCCAKEDGPLQTLLFAVLLLYFHDGFLECAQSSASTSSHRDGVLAIVNQLGGMTAVLGTGQDPLHMMLSEFATTDLTRAMLTGQPPSFQPDIWEVVDRGPVWWGRDTQGYCSLSSVFQQISSMAFYLEATTHMIEEFSIERIRIFEAALRPTYASLAVEDLTSPRSPSDKEATECDTESAQAFSLVRIFQHSALIYLYRAICGLPAGHPLVQQHTQSCLDCIFSVQKPSKILNCAVLPLCIAGAHSQCPKQQRLVRGLAGFIYDEIRFASVHSVTAALEAIWKRMPEEDLTWNDMFSHLNPQAIILMPKARIRVVEGSCWPCKKRRIKCDLAKPTCSRCAKVGATCDYNQRLIRWSTRPAVTVPAIYQITTHDEQLAASLAVYEKRSLDYFHGRFWPLLTTAAKPCAPPTIVALQNRVVLLATCVLADSHRWLQDGRNSRSILNVKRMECLAALREEVDGCCAKEDGPLQTLLFAVLLLYFHDGFLECAQSSASTSSHRDGVLAIVNQLGGMTAVLGTGQDPLHMMLSEFATTDLTRAMLTGQPPSFQPDIWEVVDRGPVWWGRDTQGYCSLSSVFQQISSMAFYLEATTHMIEEFSIERIRIFEAALRPTYASLAVEDLTSPRSPSDKEATECDTESAQAFSLVRIFQHSALIYLYRAICGLPAGHPLVQQHTQSCLDCIFSVQKPSKILNCAVLPLCIAGAHSQCPKQQRLVRGLAGFIYDEIRFASVHSVTAALEAIWKRMPEEDLTWNDMFSHLNPQAIIL

Organism: NCBI:txid1208366

Solvent-accessible surface area (backbone atoms only — not comparable to full-atom values): 49613 Å² total; per-residue (Å²): 128,84,76,81,72,81,38,61,52,96,76,35,28,37,57,28,53,74,65,53,36,71,45,76,62,41,81,79,54,22,69,69,28,60,74,70,69,48,79,46,31,68,75,61,60,77,77,72,74,62,84,56,80,68,72,85,62,57,71,70,69,54,76,51,74,73,48,46,60,54,45,64,72,41,53,70,68,53,46,50,20,47,51,42,26,56,71,56,50,55,60,68,65,34,44,32,92,74,65,76,48,70,61,53,64,56,24,65,76,28,69,50,30,32,39,27,45,28,44,37,26,48,52,47,48,29,60,55,66,56,74,61,59,66,65,58,52,51,50,50,42,50,52,30,52,50,45,44,50,52,50,51,53,48,36,74,71,34,94,81,42,68,57,66,57,52,43,54,24,36,49,42,45,24,48,31,18,8,31,56,33,28,85,44,87,81,43,48,21,65,58,26,48,52,48,42,52,52,49,35,50,73,62,64,26,67,71,49,56,56,65,71,68,50,54,41,58,33,24,50,46,42,48,49,54,48,35,42,40,40,47,13,66,48,68,72,42,64,47,92,64,63,41,70,52,32,64,61,49,61,74,54,51,46,33,63,38,58,28,86,82,64,84,55,58,56,43,59,53,50,24,50,50,40,46,47,40,49,47,44,50,30,37,74,69,65,74,40,78,87,49,70,67,60,50,50,52,52,51,63,73,40,49,75,62,75,86,73,92,50,73,60,62,68,76,51,64,73,51,88,78,37,59,67,60,49,50,49,43,50,43,24,51,50,22,40,50,52,37,30,30,48,21,25,36,46,49,32,45,46,39,29,64,63,65,59,47,56,59,82,35,59,74,33,40,56,27,28,50,49,24,48,40,53,59,69,64,53,65,82,88,49,53,59,58,65,60,37,46,38,39,47,48,55,28,47,62,48,50,84,48,68,68,56,46,50,52,47,51,49,48,50,49,51,45,28,72,72,67,42,36,44,22,51,54,41,49,52,52,28,40,53,55,39,63,70,43,49,89,81,40,88,61,50,54,58,63,52,44,63,68,43,54,84,34,38,47,54,61,126,83,74,80,75,79,39,60,52,94,77,37,29,36,56,31,53,74,65,53,36,72,46,76,61,42,81,80,54,22,67,69,29,60,73,71,68,47,78,48,30,68,75,62,59,77,78,71,75,64,85,54,80,69,73,84,62,60,73,68,69,53,76,51,73,74,48,47,60,53,46,65,72,42,52,70,68,53,45,51,21,47,50,41,26,55,70,57,51,54,60,67,66,34,46,32,91,76,65,77,48,71,61,56,65,58,23,65,74,29,69,48,28,33,40,28,45,30,45,37,27,46,52,47,48,28,62,55,65,56,74,61,60,66,66,58,52,50,50,50,42,51,52,30,51,51,46,44,50,52,52,52,53,48,36,72,71,35,94,79,42,67,55,67,58,52,44,54,22,37,50,41,44,24,49,30,18,8,31,56,34,30,85,43,89,79,42,48,21,64,60,28,48,52,48,43,51,53,48,35,51,73,60,64,26,67,70,49,54,57,64,69,68,51,54,41,59,33,24,51,47,41,47,48,53,48,35,42,39,40,48,13,66,51,67,71,42,64,47,93,64,64,41,72,52,32,65,60,49,62,74,53,52,44,31,62,38,59,28,86,81,64,84,55,57,55,42,60,52,51,23,50,49,40,46,48,38,50,48,42,50,31,38,74,69,65,73,40,78,87,50,70,67,59,51,50,51,51,51,62,74,40,50,73,63,74,87,74,91,49,74,60,62,69,76,51,66,70,51,89,77,36,61,66,60,50,50,51,44,48,44,24,52,48,25,42,50,52,37,29,30,48,20,24,34,46,50,37,46,45,39,29,63,62,66,60,47,55,57,82,36,59,74,32,39,56,28,28,50,50,25,48,40,53,59,70,64,53,64,82,88,49,54,59,58,65,60,37,45,37,40,46,49,54,27,47,62,48,49,84,48,69,70,55,44,50,51,48,51,50,49,50,51,50,46,28,72,73,69,43,38,44,24,51,54,41,48,50,52,28,41,53,56,40,62,70,42,47,88,82,42,88,61,48,53,57,62,54,44,62,68,43,55,83,32,37,48,54,64

Nearest PDB structures (foldseek):
  5dse-assembly1_A  TM=3.301E-01  e=3.159E+00  Homo sapiens
  3o1h-assembly1_A  TM=1.569E-01  e=4.661E-01  Vibrio parahaemolyticus
  5dse-assembly1_A  TM=3.430E-01  e=3.043E+00  Homo sapiens
  3o1h-assembly1_A  TM=1.454E-01  e=3.273E-01  Vibrio parahaemolyticus